Protein AF-0000000067484962 (afdb_homodimer)

Nearest PDB structures (foldseek):
  3ucd-assembly1_B  TM=9.978E-01  e=3.759E-76  Homo sapiens
  2akz-assembly1_A  TM=9.955E-01  e=6.431E-75  Homo sapiens
  3b97-assembly1_A  TM=9.975E-01  e=5.208E-70  Homo sapiens
  2xsx-assembly1_A  TM=9.873E-01  e=1.837E-68  Homo sapiens
  2xh4-assembly2_B  TM=9.851E-01  e=6.743E-55  Saccharomyces cerevisiae

Secondary structure (DSSP, 8-state):
-B--EEEEEEEE-TTS-EEEEEEEEETTEEEEEE--B-SS--TTSPPPP----TTTGGGT--HHHHHHIIIIIHHHHHHH--BTT-HHHHHHHHHHHH--TT-TTT-HHHHHHHHHHHHHHHHHHTT--HHHHHHHHHT--S--PPEE-EEEEE-GGGSSSS-SS-EEEEE-TT-SSHHHHHHHHHHHHHHHHHHHHHHH-GGGG-B-TTS-B------HHHHHHHHHHHHHHHT-TTT-EEEEE--GGGGEETTEE-TTTTSSP-GGG-B-HHHHHHHHHHHHHHS-EEEEE--S-TT-HHHHHHHHHH--SEEEESTTTTT-HHHHHHHHHHT--SEEEE-HHHH-SHHHHHHHHHHHHHTT-EEEEE--SB--S--HHHHHHHHHT-EEEE---S-SHHHHHHHHHHHHHHHHTTSSTTS--S--------SS----HHHHHHTS-TT--TTS-----------------------------------------------------------------------------------/-B--EEEEEEEE-TTS-EEEEEEEEETTEEEEEE--B-SS--TTSPPPP----TTTGGGT--HHHHHHIIIIIHHHHHHH--BTT-HHHHHHHHHHHH--TT-TTT-HHHHHHHHHHHHHHHHHHTT--HHHHHHHHHT--S--PPEEEEEEEE-GGGSSSS-SS-EEEEE-TT-SSHHHHHHHHHHHHHHHHHHHHHHH-GGGG-B-TTS-B------HHHHHHHHHHHHHHHT-TTT-EEEEE--GGGGEETTEE-TTTTSSP-GGG-B-HHHHHHHHHHHHHHS-EEEEE--S-TT-HHHHHHHHHH--SEEEESTTTTT-HHHHHHHHHHT--SEEEE-HHHH-SHHHHHHHHHHHHHTT-EEEEE--SB--S--HHHHHHHHHT-EEEE---S-SHHHHHHHHHHHHHHHHTTSSTTS--S--------SS----HHHHHHTS-TT--TTSTT---------------------------------------------------------------------------------

Foldseek 3Di:
DAWDFKAKDWDAFPVRFTAIKMWIDDPLGIFIFTFFDFPDDFPLFQFADWQQPCVPRRGRHRVQLRCCLHPPLTVQRRVVRDALLPLVVSLVSLCVVQVDQSSHRNGLRSSANVQLRSLCVSCSVVVHDSLQSLLVVLVHDAWDAAFEWAFAEADPPQDDAQFQFGTKTKTQQQALDLVRSQVLQQQLSVLLQVLLCVVQNNVQQDATLQRHTYGRDQDPVVVLVSSCVSCVVSPNNPGMAMETRGQQQRQDDPQWGDRRSVDPDDCVRTHHLVVLLVVVVVCVVPGRYAEYEPSDHLPPQVSLLVSLVVDLHFYEYCSNCLLPQVSLVVCLVSVSGQEYEQECSRNRHSSSSSVSLCSSVVSLGQYEYEHHSGAHLGQSVLSVCRSSNRNYYYQYGCDDRSRVSNSVVNVVVVVVCVVVPRDDDPPVDPVPCSSPDPPPPVVVVVVPPPDDDPDDDPDDPDDDDPCPDPPDDPPPPPDDDDDPPPDPDPDPDDDDDDDDDDDDDDDDDPDDDDDDDDDDDDDDDDDDDDDDPDPDDPD/DAWDFKAKDWDAFPVRFTAIKMWIDDPLGIFIFTFFDFPDDFPLFQFADWQQPCVPRRGRHRVQLRCCLHPPLTVQRRVVRDALLCLVVSLVSLCVVQVDQSSHRNGLRSSANVQLSSLCVSCSVVVHDSLQSLLVVLVHDAWDAAFEWAFAEADPPQDDAQFQFGTKTKTQQQALDLVRSQVLQQQLSVLLQVLLCVVQNNVQQDATLQRHTYGRDQDPVVVLVSSCVSCVVSPNNPGMAMETRGQQQRQDDPQWGDRRSVDPDDCVRTHHLVVLLVVVVVCVVPGRYAEYEPSDHLPPQVSLLVSLVVDLHFYEYCSVCLLPQVSLVVCLVSVSGQEYEQECSRNRHSSSSSVSLCSSVVSLGAYEYEHHSRAHLGQSVLSVCRSSNRNYYYQYGCDDRSRVSNSVVNVVVVVVCVVVVRDDDSPVPPVPCSSPDPPPPVVVVVVPPPDDDPPPDPDDDDDDDPCPDPPDPPPPPPDDPDDDDPCPPPVDDDPDDDPPDDDPDDDDDDDDDDDDDDDDDDDDPDPDDPDDDDPDDDD

Sequence (1078 aa):
MSIEKIWAREILDSRGNPTVEVDLCTAKGLFRAAVPSGASTGIYEALELRDGDKQRYLGKGVLKAVDHINTTIAPALISSGFSVVEQEKLDNLMLELDGTENKSKFGANAILGVSLAVCKAGAAERELPLYRHIAQLAGNSDLILPVPAFNVINGGSHAGNKLAMQEFMILPVGAESFRDAMRLGAEVYHTLKGVIKDKYGKDATNVGDEGGFAPNILENSEALELVKEAIDKAGYTEKIVIGMDVAASEFYRDGKYDLDFKSPADPSRYITGDQLGALYQDFVRDYPVVSIEDPFDQDDWAAWSKFTANVGIQIVGDDLTVTNPKRIERAVEEKACNCLLLKVNQIGSVTEAIQACKLAQENGWGVMVSHRSGETEDTFIADLVVGLCTGQIKTGAPCRSERLAKYNQLMRSCGEARECPCLGQDTGAELKKSWGMKLALQDIISAIPACCDPTIFLETWNPAPVLLEPLPVLLCDISLHTPRLTCCALACPAPAVSALPLSGFHTLHFSFLSILSSKTGCGTEDYKGVHGRTIRVCDMSIEKIWAREILDSRGNPTVEVDLCTAKGLFRAAVPSGASTGIYEALELRDGDKQRYLGKGVLKAVDHINTTIAPALISSGFSVVEQEKLDNLMLELDGTENKSKFGANAILGVSLAVCKAGAAERELPLYRHIAQLAGNSDLILPVPAFNVINGGSHAGNKLAMQEFMILPVGAESFRDAMRLGAEVYHTLKGVIKDKYGKDATNVGDEGGFAPNILENSEALELVKEAIDKAGYTEKIVIGMDVAASEFYRDGKYDLDFKSPADPSRYITGDQLGALYQDFVRDYPVVSIEDPFDQDDWAAWSKFTANVGIQIVGDDLTVTNPKRIERAVEEKACNCLLLKVNQIGSVTEAIQACKLAQENGWGVMVSHRSGETEDTFIADLVVGLCTGQIKTGAPCRSERLAKYNQLMRSCGEARECPCLGQDTGAELKKSWGMKLALQDIISAIPACCDPTIFLETWNPAPVLLEPLPVLLCDISLHTPRLTCCALACPAPAVSALPLSGFHTLHFSFLSILSSKTGCGTEDYKGVHGRTIRVCD

InterPro domains:
  IPR000941 Enolase [MF_00318] (1-417)
  IPR000941 Enolase [PR00148] (35-49)
  IPR000941 Enolase [PR00148] (107-123)
  IPR000941 Enolase [PR00148] (164-177)
  IPR000941 Enolase [PR00148] (317-328)
  IPR000941 Enolase [PR00148] (340-354)
  IPR000941 Enolase [PR00148] (369-386)
  IPR000941 Enolase [PTHR11902] (1-413)
  IPR000941 Enolase [SFLDF00002] (3-412)
  IPR000941 Enolase [TIGR01060] (3-412)
  IPR000941 Enolase [cd03313] (5-412)
  IPR020809 Enolase, conserved site [PS00164] (340-353)
  IPR020810 Enolase, C-terminal TIM barrel domain [PF00113] (143-413)
  IPR020810 Enolase, C-terminal TIM barrel domain [SM01192] (142-420)
  IPR020811 Enolase, N-terminal [PF03952] (3-134)
  IPR020811 Enolase, N-terminal [SM01193] (3-134)
  IPR029017 Enolase-like, N-terminal [G3DSA:3.30.390.10] (1-126)
  IPR029017 Enolase-like, N-terminal [SSF54826] (3-138)
  IPR036849 Enolase-like, C-terminal domain superfamily [G3DSA:3.20.20.120] (128-427)
  IPR036849 Enolase-like, C-terminal domain superfamily [SSF51604] (143-412)

Solvent-accessible surface area (backbone atoms only — not comparable to full-atom values): 58498 Å² total; per-residue (Å²): 102,47,55,73,45,54,47,48,40,80,40,54,23,23,68,35,42,50,29,40,32,21,40,32,28,40,94,89,41,79,21,72,22,53,38,57,41,58,80,78,73,54,91,82,28,26,33,70,46,56,56,60,45,60,90,40,67,71,17,44,32,34,61,59,16,29,46,38,34,51,71,47,51,31,56,52,52,46,71,64,58,54,42,35,69,43,52,58,62,55,50,48,50,52,49,59,70,42,66,44,94,41,26,65,70,44,9,14,45,34,48,26,13,50,35,49,12,34,48,48,41,18,8,56,72,67,71,38,59,53,27,56,40,42,6,56,76,64,72,46,83,80,67,44,77,45,45,54,34,26,25,51,33,31,5,27,95,47,26,36,31,48,24,41,52,26,34,37,25,44,30,42,75,58,44,89,43,63,65,46,28,50,48,54,51,32,40,27,52,54,39,30,47,52,54,43,29,76,73,67,31,50,53,29,61,28,23,29,65,46,36,6,29,32,49,83,42,58,56,66,66,55,55,52,49,50,52,52,49,14,32,49,75,60,69,36,62,90,28,43,40,31,33,35,36,29,51,28,53,79,29,52,48,93,87,25,32,29,62,56,60,86,44,79,89,57,77,88,64,46,38,46,60,66,57,51,46,51,52,51,52,48,46,41,71,78,39,66,45,49,34,42,23,23,79,46,38,56,80,42,57,68,52,33,20,54,47,45,70,72,47,82,56,48,30,29,28,33,63,50,25,30,40,31,60,70,38,43,53,48,32,59,73,58,44,31,45,49,23,39,36,40,36,54,64,28,54,16,30,60,59,54,42,52,49,34,50,48,56,39,46,75,68,71,24,44,38,30,36,40,64,47,55,22,21,30,61,58,41,64,62,40,31,44,30,30,12,65,46,39,48,25,33,37,47,29,13,60,18,36,13,38,24,27,39,24,53,42,49,46,50,52,52,53,58,60,31,63,76,36,76,67,60,73,65,83,64,78,61,66,82,60,55,63,54,77,49,78,71,62,57,69,58,56,60,60,64,50,70,85,65,81,70,85,68,66,90,70,71,73,87,67,82,80,77,77,79,71,76,78,79,83,78,86,77,82,80,87,88,86,82,90,74,89,71,86,75,84,83,74,86,79,73,93,83,78,91,82,88,82,91,82,81,92,82,89,82,87,79,81,84,78,84,91,85,84,91,80,93,85,89,75,89,87,87,90,76,85,85,76,84,74,92,75,82,87,66,90,123,103,47,57,73,46,54,47,48,41,80,39,53,24,23,67,35,42,50,30,41,32,22,41,31,28,39,96,88,42,78,20,72,22,52,38,57,40,57,81,77,73,53,91,81,28,26,31,71,46,57,56,60,45,62,89,40,66,73,17,43,32,34,62,60,18,30,46,37,34,52,69,47,50,31,56,53,54,43,71,65,59,52,42,35,70,42,53,58,62,57,48,47,52,54,48,59,70,42,66,44,93,41,27,65,70,43,9,14,46,34,48,26,13,51,35,50,11,36,49,47,41,17,8,56,70,68,72,39,59,53,28,57,40,42,7,54,75,64,72,46,85,81,63,43,79,47,45,54,36,26,24,51,33,31,6,27,95,47,26,37,33,49,23,42,51,26,32,39,25,44,28,42,75,57,43,89,40,62,64,46,26,51,49,54,51,31,40,28,52,55,39,31,47,51,54,44,28,75,73,66,32,49,52,28,60,28,24,29,63,45,36,6,29,31,49,82,42,55,58,67,67,55,55,51,50,50,52,50,50,16,32,49,75,59,70,36,63,89,29,43,40,32,34,36,36,30,51,28,51,79,28,51,49,93,87,23,33,29,62,56,59,88,45,79,90,58,77,88,65,47,36,44,58,67,56,51,47,52,51,51,51,49,46,42,72,78,38,66,46,50,34,43,23,22,79,48,38,55,79,41,58,68,53,32,21,54,46,45,73,73,46,83,56,46,30,30,28,34,63,51,25,32,40,32,59,70,39,44,52,47,32,58,74,59,43,31,44,50,23,39,36,39,33,53,64,28,55,18,29,60,60,55,41,49,50,35,52,48,56,38,46,76,68,73,25,44,39,30,37,39,65,46,56,22,20,32,60,58,40,63,64,41,32,46,31,30,12,65,48,39,48,25,32,38,48,29,12,60,18,37,14,37,23,27,38,25,54,41,49,45,51,51,51,52,58,60,30,61,75,36,76,68,49,77,60,84,60,78,64,62,80,66,58,62,54,78,49,77,71,64,57,70,56,56,61,61,64,51,69,86,64,82,68,84,68,64,87,69,67,70,91,68,83,84,76,80,75,73,72,77,76,78,78,78,73,76,76,81,76,88,68,91,80,80,79,83,79,76,80,71,84,70,79,82,85,74,79,70,83,70,73,82,83,72,77,79,91,79,89,85,91,81,86,84,86,87,92,76,91,77,88,77,84,84,80,84,78,68,88,72,79,74,94,77,81,85,76,86,126

Structure (mmCIF, N/CA/C/O backbone):
data_AF-0000000067484962-model_v1
#
loop_
_entity.id
_entity.type
_entity.pdbx_description
1 polymer 'phosphopyruvate hydratase'
#
loop_
_atom_site.group_PDB
_atom_site.id
_atom_site.type_symbol
_atom_site.label_atom_id
_atom_site.label_alt_id
_atom_site.label_comp_id
_atom_site.label_asym_id
_atom_site.label_entity_id
_atom_site.label_seq_id
_atom_site.pdbx_PDB_ins_code
_atom_site.Cartn_x
_atom_site.Cartn_y
_atom_site.Cartn_z
_atom_site.occupancy
_atom_site.B_iso_or_equiv
_atom_site.auth_seq_id
_atom_site.auth_comp_id
_atom_site.auth_asym_id
_atom_site.auth_atom_id
_atom_site.pdbx_PDB_model_num
ATOM 1 N N . MET A 1 1 ? -29.344 -12.719 -10.727 1 68.94 1 MET A N 1
ATOM 2 C CA . MET A 1 1 ? -29.781 -11.555 -11.484 1 68.94 1 MET A CA 1
ATOM 3 C C . MET A 1 1 ? -28.766 -11.195 -12.562 1 68.94 1 MET A C 1
ATOM 5 O O . MET A 1 1 ? -27.578 -11.523 -12.438 1 68.94 1 MET A O 1
ATOM 9 N N . SER A 1 2 ? -29.328 -10.562 -13.57 1 84.5 2 SER A N 1
ATOM 10 C CA . SER A 1 2 ? -28.562 -10.242 -14.773 1 84.5 2 SER A CA 1
ATOM 11 C C . SER A 1 2 ? -27.688 -9.008 -14.562 1 84.5 2 SER A C 1
ATOM 13 O O . SER A 1 2 ? -27.922 -8.227 -13.641 1 84.5 2 SER A O 1
ATOM 15 N N . ILE A 1 3 ? -26.578 -8.938 -15.219 1 96.88 3 ILE A N 1
ATOM 16 C CA . ILE A 1 3 ? -25.672 -7.801 -15.312 1 96.88 3 ILE A CA 1
ATOM 17 C C . ILE A 1 3 ? -26.406 -6.594 -15.883 1 96.88 3 ILE A C 1
ATOM 19 O O . ILE A 1 3 ? -27.078 -6.699 -16.906 1 96.88 3 ILE A O 1
ATOM 23 N N . GLU A 1 4 ? -26.344 -5.508 -15.172 1 96.56 4 GLU A N 1
ATOM 24 C CA . GLU A 1 4 ? -27 -4.285 -15.641 1 96.56 4 GLU A CA 1
ATOM 25 C C . GLU A 1 4 ? -26 -3.383 -16.375 1 96.56 4 GLU A C 1
ATOM 27 O O . GLU A 1 4 ? -26.359 -2.729 -17.359 1 96.56 4 GLU A O 1
ATOM 32 N N . LYS A 1 5 ? -24.828 -3.336 -15.859 1 96.94 5 LYS A N 1
ATOM 33 C CA . LYS A 1 5 ? -23.812 -2.455 -16.422 1 96.94 5 LYS A CA 1
ATOM 34 C C . LYS A 1 5 ? -22.406 -2.953 -16.094 1 96.94 5 LYS A C 1
ATOM 36 O O . LYS A 1 5 ? -22.172 -3.51 -15.016 1 96.94 5 LYS A O 1
ATOM 41 N N . ILE A 1 6 ? -21.516 -2.854 -17.031 1 98.38 6 ILE A N 1
ATOM 42 C CA . ILE A 1 6 ? -20.094 -3.055 -16.828 1 98.38 6 ILE A CA 1
ATOM 43 C C . ILE A 1 6 ? -19.328 -1.845 -17.359 1 98.38 6 ILE A C 1
ATOM 45 O O . ILE A 1 6 ? -19.562 -1.392 -18.484 1 98.38 6 ILE A O 1
ATOM 49 N N . TRP A 1 7 ? -18.453 -1.33 -16.516 1 97.56 7 TRP A N 1
ATOM 50 C CA . TRP A 1 7 ? -17.641 -0.19 -16.922 1 97.56 7 TRP A CA 1
ATOM 51 C C . TRP A 1 7 ? -16.203 -0.327 -16.422 1 97.56 7 TRP A C 1
ATOM 53 O O . TRP A 1 7 ? -15.984 -0.626 -15.242 1 97.56 7 TRP A O 1
ATOM 63 N N . ALA A 1 8 ? -15.273 -0.148 -17.328 1 98.31 8 ALA A N 1
ATOM 64 C CA . ALA A 1 8 ? -13.859 -0.252 -16.969 1 98.31 8 ALA A CA 1
ATOM 65 C C . ALA A 1 8 ? -13.18 1.109 -17.031 1 98.31 8 ALA A C 1
ATOM 67 O O . ALA A 1 8 ? -13.617 2 -17.766 1 98.31 8 ALA A O 1
ATOM 68 N N . ARG A 1 9 ? -12.125 1.276 -16.25 1 97.56 9 ARG A N 1
ATOM 69 C CA . ARG A 1 9 ? -11.289 2.473 -16.266 1 97.56 9 ARG A CA 1
ATOM 70 C C . ARG A 1 9 ? -9.836 2.125 -15.984 1 97.56 9 ARG A C 1
ATOM 72 O O . ARG A 1 9 ? -9.523 0.998 -15.594 1 97.56 9 ARG A O 1
ATOM 79 N N . GLU A 1 10 ? -9.016 3.111 -16.344 1 97.88 10 GLU A N 1
ATOM 80 C CA . GLU A 1 10 ? -7.586 3.029 -16.047 1 97.88 10 GLU A CA 1
ATOM 81 C C . GLU A 1 10 ? -7.277 3.623 -14.672 1 97.88 10 GLU A C 1
ATOM 83 O O . GLU A 1 10 ? -7.68 4.75 -14.367 1 97.88 10 GLU A O 1
ATOM 88 N N . ILE A 1 11 ? -6.66 2.846 -13.766 1 98.12 11 ILE A N 1
ATOM 89 C CA . ILE A 1 11 ? -6.145 3.307 -12.484 1 98.12 11 ILE A CA 1
ATOM 90 C C . ILE A 1 11 ? -4.652 3.008 -12.383 1 98.12 11 ILE A C 1
ATOM 92 O O . ILE A 1 11 ? -4.035 2.574 -13.359 1 98.12 11 ILE A O 1
ATOM 96 N N . LEU A 1 12 ? -4.051 3.283 -11.266 1 98.56 12 LEU A N 1
ATOM 97 C CA . LEU A 1 12 ? -2.635 2.988 -11.078 1 98.56 12 LEU A CA 1
ATOM 98 C C . LEU A 1 12 ? -2.439 1.906 -10.023 1 98.56 12 LEU A C 1
ATOM 100 O O . LEU A 1 12 ? -3.135 1.896 -9 1 98.56 12 LEU A O 1
ATOM 104 N N . ASP A 1 13 ? -1.52 1.019 -10.273 1 98.12 13 ASP A N 1
ATOM 105 C CA . ASP A 1 13 ? -1.192 -0.047 -9.336 1 98.12 13 ASP A CA 1
ATOM 106 C C . ASP A 1 13 ? -0.143 0.415 -8.328 1 98.12 13 ASP A C 1
ATOM 108 O O . ASP A 1 13 ? 0.216 1.593 -8.289 1 98.12 13 ASP A O 1
ATOM 112 N N . SER A 1 14 ? 0.341 -0.477 -7.492 1 97.75 14 SER A N 1
ATOM 113 C CA . SER A 1 14 ? 1.191 -0.141 -6.355 1 97.75 14 SER A CA 1
ATOM 114 C C . SER A 1 14 ? 2.566 0.332 -6.812 1 97.75 14 SER A C 1
ATOM 116 O O . SER A 1 14 ? 3.348 0.857 -6.016 1 97.75 14 SER A O 1
ATOM 118 N N . ARG A 1 15 ? 2.881 0.196 -8.078 1 96.44 15 ARG A N 1
ATOM 119 C CA . ARG A 1 15 ? 4.16 0.653 -8.609 1 96.44 15 ARG A CA 1
ATOM 120 C C . ARG A 1 15 ? 3.994 1.958 -9.383 1 96.44 15 ARG A C 1
ATOM 122 O O . ARG A 1 15 ? 4.941 2.439 -10.008 1 96.44 15 ARG A O 1
ATOM 129 N N . GLY A 1 16 ? 2.775 2.439 -9.391 1 97.44 16 GLY A N 1
ATOM 130 C CA . GLY A 1 16 ? 2.516 3.678 -10.109 1 97.44 16 GLY A CA 1
ATOM 131 C C . GLY A 1 16 ? 2.316 3.471 -11.602 1 97.44 16 GLY A C 1
ATOM 132 O O . GLY A 1 16 ? 2.438 4.414 -12.383 1 97.44 16 GLY A O 1
ATOM 133 N N . ASN A 1 17 ? 2.059 2.236 -12.031 1 98.12 17 ASN A N 1
ATOM 134 C CA . ASN A 1 17 ? 1.768 1.92 -13.422 1 98.12 17 ASN A CA 1
ATOM 135 C C . ASN A 1 17 ? 0.271 1.732 -13.656 1 98.12 17 ASN A C 1
ATOM 137 O O . ASN A 1 17 ? -0.443 1.247 -12.773 1 98.12 17 ASN A O 1
ATOM 141 N N . PRO A 1 18 ? -0.149 2.057 -14.852 1 98.25 18 PRO A N 1
ATOM 142 C CA . PRO A 1 18 ? -1.567 1.868 -15.164 1 98.25 18 PRO A CA 1
ATOM 143 C C . PRO A 1 18 ? -1.996 0.404 -15.102 1 98.25 18 PRO A C 1
ATOM 145 O O . PRO A 1 18 ? -1.226 -0.486 -15.469 1 98.25 18 PRO A O 1
ATOM 148 N N . THR A 1 19 ? -3.143 0.191 -14.633 1 98.5 19 THR A N 1
ATOM 149 C CA . THR A 1 19 ? -3.801 -1.11 -14.68 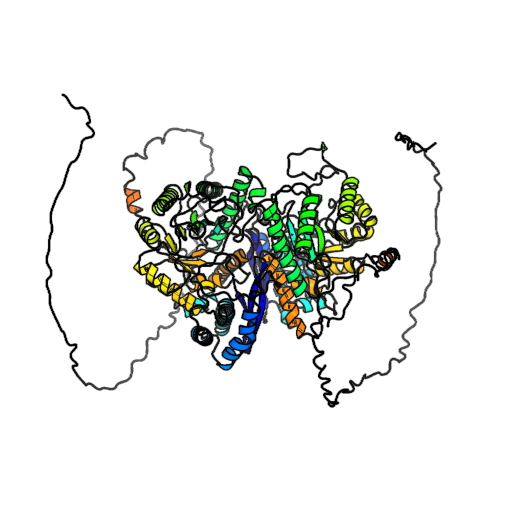1 98.5 19 THR A CA 1
ATOM 150 C C . THR A 1 19 ? -5.309 -0.949 -14.844 1 98.5 19 THR A C 1
ATOM 152 O O . THR A 1 19 ? -5.812 0.173 -14.93 1 98.5 19 THR A O 1
ATOM 155 N N . VAL A 1 20 ? -6.047 -2.053 -14.938 1 98.69 20 VAL A N 1
ATOM 156 C CA . VAL A 1 20 ? -7.465 -2.049 -15.289 1 98.69 20 VAL A CA 1
ATOM 157 C C . VAL A 1 20 ? -8.312 -2.203 -14.031 1 98.69 20 VAL A C 1
ATOM 159 O O . VAL A 1 20 ? -8.016 -3.039 -13.172 1 98.69 20 VAL A O 1
ATOM 162 N N . GLU A 1 21 ? -9.281 -1.369 -13.859 1 98.56 21 GLU A N 1
ATOM 163 C CA . GLU A 1 21 ? -10.328 -1.53 -12.852 1 98.56 21 GLU A CA 1
ATOM 164 C C . GLU A 1 21 ? -11.703 -1.678 -13.508 1 98.56 21 GLU A C 1
ATOM 166 O O . GLU A 1 21 ? -12.008 -0.993 -14.484 1 98.56 21 GLU A O 1
ATOM 171 N N . VAL A 1 22 ? -12.57 -2.564 -13.016 1 98.75 22 VAL A N 1
ATOM 172 C CA . VAL A 1 22 ? -13.883 -2.848 -13.586 1 98.75 22 VAL A CA 1
ATOM 173 C C . VAL A 1 22 ? -14.961 -2.695 -12.516 1 98.75 22 VAL A C 1
ATOM 175 O O . VAL A 1 22 ? -14.812 -3.213 -11.406 1 98.75 22 VAL A O 1
ATOM 178 N N . ASP A 1 23 ? -15.984 -1.978 -12.812 1 97.88 23 ASP A N 1
ATOM 179 C CA . ASP A 1 23 ? -17.219 -1.937 -12.039 1 97.88 23 ASP A CA 1
ATOM 180 C C . ASP A 1 23 ? -18.328 -2.738 -12.727 1 97.88 23 ASP A C 1
ATOM 182 O O . ASP A 1 23 ? -18.641 -2.49 -13.891 1 97.88 23 ASP A O 1
ATOM 186 N N . LEU A 1 24 ? -18.828 -3.688 -12.07 1 98.5 24 LEU A N 1
ATOM 187 C CA . LEU A 1 24 ? -19.984 -4.457 -12.539 1 98.5 24 LEU A CA 1
ATOM 188 C C . LEU A 1 24 ? -21.188 -4.223 -11.641 1 98.5 24 LEU A C 1
ATOM 190 O O . LEU A 1 24 ? -21.109 -4.363 -10.422 1 98.5 24 LEU A O 1
ATOM 194 N N . CYS A 1 25 ? -22.297 -3.84 -12.25 1 97.38 25 CYS A N 1
ATOM 195 C CA . CYS A 1 25 ? -23.484 -3.504 -11.484 1 97.38 25 CYS A CA 1
ATOM 196 C C . CYS A 1 25 ? -24.594 -4.523 -11.727 1 97.38 25 CYS A C 1
ATOM 198 O O . CYS A 1 25 ? -24.797 -4.973 -12.859 1 97.38 25 CYS A O 1
ATOM 200 N N . THR A 1 26 ? -25.219 -4.883 -10.695 1 96.69 26 THR A N 1
ATOM 201 C CA . THR A 1 26 ? -26.453 -5.66 -10.695 1 96.69 26 THR A CA 1
ATOM 202 C C . THR A 1 26 ? -27.5 -5.012 -9.789 1 96.69 26 THR A C 1
ATOM 204 O O . THR A 1 26 ? -27.281 -3.924 -9.258 1 96.69 26 THR A O 1
ATOM 207 N N . ALA A 1 27 ? -28.625 -5.684 -9.633 1 94 27 ALA A N 1
ATOM 208 C CA . ALA A 1 27 ? -29.656 -5.188 -8.727 1 94 27 ALA A CA 1
ATOM 209 C C . ALA A 1 27 ? -29.172 -5.203 -7.277 1 94 27 ALA A C 1
ATOM 211 O O . ALA A 1 27 ? -29.719 -4.488 -6.426 1 94 27 ALA A O 1
ATOM 212 N N . LYS A 1 28 ? -28.078 -5.961 -7.055 1 93.44 28 LYS A N 1
ATOM 213 C CA . LYS A 1 28 ? -27.578 -6.121 -5.691 1 93.44 28 LYS A CA 1
ATOM 214 C C . LYS A 1 28 ? -26.5 -5.082 -5.375 1 93.44 28 LYS A C 1
ATOM 216 O O . LYS A 1 28 ? -26.078 -4.957 -4.227 1 93.44 28 LYS A O 1
ATOM 221 N N . GLY A 1 29 ? -26.109 -4.363 -6.371 1 92.75 29 GLY A N 1
ATOM 222 C CA . GLY A 1 29 ? -25.141 -3.316 -6.09 1 92.75 29 GLY A CA 1
ATOM 223 C C . GLY A 1 29 ? -24 -3.275 -7.094 1 92.75 29 GLY A C 1
ATOM 224 O O . GLY A 1 29 ? -24.141 -3.766 -8.219 1 92.75 29 GLY A O 1
ATOM 225 N N . LEU A 1 30 ? -22.984 -2.545 -6.762 1 95.44 30 LEU A N 1
ATOM 226 C CA . LEU A 1 30 ? -21.781 -2.375 -7.57 1 95.44 30 LEU A CA 1
ATOM 227 C C . LEU A 1 30 ? -20.641 -3.262 -7.059 1 95.44 30 LEU A C 1
ATOM 229 O O . LEU A 1 30 ? -20.375 -3.303 -5.855 1 95.44 30 LEU A O 1
ATOM 233 N N . PHE A 1 31 ? -20.062 -4.02 -7.934 1 97.62 31 PHE A N 1
ATOM 234 C CA . PHE A 1 31 ? -18.953 -4.922 -7.625 1 97.62 31 PHE A CA 1
ATOM 235 C C . PHE A 1 31 ? -17.703 -4.531 -8.398 1 97.62 31 PHE A C 1
ATOM 237 O O . PHE A 1 31 ? -17.688 -4.598 -9.625 1 97.62 31 PHE A O 1
ATOM 244 N N . ARG A 1 32 ? -16.688 -4.188 -7.672 1 98 32 ARG A N 1
ATOM 245 C CA . ARG A 1 32 ? -15.492 -3.596 -8.266 1 98 32 ARG A CA 1
ATOM 246 C C . ARG A 1 32 ? -14.305 -4.559 -8.195 1 98 32 ARG A C 1
ATOM 248 O O . ARG A 1 32 ? -14.125 -5.25 -7.188 1 98 32 ARG A O 1
ATOM 255 N N . ALA A 1 33 ? -13.547 -4.656 -9.273 1 98.69 33 ALA A N 1
ATOM 256 C CA . ALA A 1 33 ? -12.312 -5.438 -9.312 1 98.69 33 ALA A CA 1
ATOM 257 C C . ALA A 1 33 ? -11.172 -4.629 -9.922 1 98.69 33 ALA A C 1
ATOM 259 O O . ALA A 1 33 ? -11.375 -3.887 -10.891 1 98.69 33 ALA A O 1
ATOM 260 N N . ALA A 1 34 ? -9.977 -4.719 -9.312 1 98.69 34 ALA A N 1
ATOM 261 C CA . ALA A 1 34 ? -8.75 -4.129 -9.836 1 98.69 34 ALA A CA 1
ATOM 262 C C . ALA A 1 34 ? -7.707 -5.203 -10.133 1 98.69 34 ALA A C 1
ATOM 264 O O . ALA A 1 34 ? -7.453 -6.078 -9.305 1 98.69 34 ALA A O 1
ATOM 265 N N . VAL A 1 35 ? -7.121 -5.109 -11.266 1 98.56 35 VAL A N 1
ATOM 266 C CA . VAL A 1 35 ? -6.289 -6.191 -11.781 1 98.56 35 VAL A CA 1
ATOM 267 C C . VAL A 1 35 ? -4.84 -5.977 -11.359 1 98.56 35 VAL A C 1
ATOM 269 O O . VAL A 1 35 ? -4.309 -4.867 -11.477 1 98.56 35 VAL A O 1
ATOM 272 N N . PRO A 1 36 ? -4.145 -7.004 -10.789 1 97.5 36 PRO A N 1
ATOM 273 C CA . PRO A 1 36 ? -2.713 -6.891 -10.5 1 97.5 36 PRO A CA 1
ATOM 274 C C . PRO A 1 36 ? -1.845 -6.98 -11.75 1 97.5 36 PRO A C 1
ATOM 276 O O . PRO A 1 36 ? -2.332 -7.363 -12.82 1 97.5 36 PRO A O 1
ATOM 279 N N . SER A 1 37 ? -0.625 -6.551 -11.625 1 93.19 37 SER A N 1
ATOM 280 C CA . SER A 1 37 ? 0.347 -6.609 -12.711 1 93.19 37 SER A CA 1
ATOM 281 C C . SER A 1 37 ? 1.715 -7.059 -12.211 1 93.19 37 SER A C 1
ATOM 283 O O . SER A 1 37 ? 2.156 -6.633 -11.141 1 93.19 37 SER A O 1
ATOM 285 N N . GLY A 1 38 ? 2.395 -7.855 -12.938 1 87.06 38 GLY A N 1
ATOM 286 C CA . GLY A 1 38 ? 3.705 -8.352 -12.555 1 87.06 38 GLY A CA 1
ATOM 287 C C . GLY A 1 38 ? 4.848 -7.57 -13.172 1 87.06 38 GLY A C 1
ATOM 288 O O . GLY A 1 38 ? 4.789 -7.195 -14.344 1 87.06 38 GLY A O 1
ATOM 289 N N . ALA A 1 39 ? 5.844 -7.344 -12.398 1 77.56 39 ALA A N 1
ATOM 290 C CA . ALA A 1 39 ? 7.086 -6.797 -12.938 1 77.56 39 ALA A CA 1
ATOM 291 C C . ALA A 1 39 ? 7.859 -7.863 -13.711 1 77.56 39 ALA A C 1
ATOM 293 O O . ALA A 1 39 ? 8.289 -7.625 -14.852 1 77.56 39 ALA A O 1
ATOM 294 N N . SER A 1 40 ? 7.945 -8.992 -13.055 1 73.38 40 SER A N 1
ATOM 295 C CA . SER A 1 40 ? 8.508 -10.172 -13.703 1 73.38 40 SER A CA 1
ATOM 296 C C . SER A 1 40 ? 7.414 -11.062 -14.289 1 73.38 40 SER A C 1
ATOM 298 O O . SER A 1 40 ? 6.469 -11.43 -13.594 1 73.38 40 SER A O 1
ATOM 300 N N . THR A 1 41 ? 7.527 -11.227 -15.617 1 78.06 41 THR A N 1
ATOM 301 C CA . THR A 1 41 ? 6.523 -12.062 -16.266 1 78.06 41 THR A CA 1
ATOM 302 C C . THR A 1 41 ? 7.184 -13.188 -17.062 1 78.06 41 THR A C 1
ATOM 304 O O . THR A 1 41 ? 8.227 -12.984 -17.672 1 78.06 41 THR A O 1
ATOM 307 N N . GLY A 1 42 ? 6.586 -14.32 -16.891 1 80.12 42 GLY A N 1
ATOM 308 C CA . GLY A 1 42 ? 7.016 -15.422 -17.734 1 80.12 42 GLY A CA 1
ATOM 309 C C . GLY A 1 42 ? 6.516 -15.312 -19.156 1 80.12 42 GLY A C 1
ATOM 310 O O . GLY A 1 42 ? 5.422 -14.805 -19.406 1 80.12 42 GLY A O 1
ATOM 311 N N . ILE A 1 43 ? 7.172 -15.93 -20.062 1 83.31 43 ILE A N 1
ATOM 312 C CA . ILE A 1 43 ? 6.879 -15.773 -21.484 1 83.31 43 ILE A CA 1
ATOM 313 C C . ILE A 1 43 ? 5.66 -16.609 -21.844 1 83.31 43 ILE A C 1
ATOM 315 O O . ILE A 1 43 ? 5.074 -16.438 -22.922 1 83.31 43 ILE A O 1
ATOM 319 N N . TYR A 1 44 ? 5.281 -17.547 -20.984 1 90.44 44 TYR A N 1
ATOM 320 C CA . TYR A 1 44 ? 4.164 -18.422 -21.312 1 90.44 44 TYR A CA 1
ATOM 321 C C . TYR A 1 44 ? 2.893 -17.969 -20.609 1 90.44 44 TYR A C 1
ATOM 323 O O . TYR A 1 44 ? 1.862 -18.656 -20.672 1 90.44 44 TYR A O 1
ATOM 331 N N . GLU A 1 45 ? 2.922 -16.812 -19.953 1 93.69 45 GLU A N 1
ATOM 332 C CA . GLU A 1 45 ? 1.754 -16.266 -19.25 1 93.69 45 GLU A CA 1
ATOM 333 C C . GLU A 1 45 ? 0.734 -15.711 -20.25 1 93.69 45 GLU A C 1
ATOM 335 O O . GLU A 1 45 ? 1.062 -15.453 -21.406 1 93.69 45 GLU A O 1
ATOM 340 N N . ALA A 1 46 ? -0.532 -15.609 -19.75 1 96.56 46 ALA A N 1
ATOM 341 C CA . ALA A 1 46 ? -1.504 -14.805 -20.484 1 96.56 46 ALA A CA 1
ATOM 342 C C . ALA A 1 46 ? -1.001 -13.375 -20.672 1 96.56 46 ALA A C 1
ATOM 344 O O . ALA A 1 46 ? -0.242 -12.867 -19.844 1 96.56 46 ALA A O 1
ATOM 345 N N . LEU A 1 47 ? -1.418 -12.758 -21.734 1 96.81 47 LEU A N 1
ATOM 346 C CA . LEU A 1 47 ? -0.807 -11.492 -22.125 1 96.81 47 LEU A CA 1
ATOM 347 C C . LEU A 1 47 ? -1.519 -10.32 -21.453 1 96.81 47 LEU A C 1
ATOM 349 O O . LEU A 1 47 ? -2.732 -10.156 -21.609 1 96.81 47 LEU A O 1
ATOM 353 N N . GLU A 1 48 ? -0.796 -9.562 -20.719 1 97 48 GLU A N 1
ATOM 354 C CA . GLU A 1 48 ? -1.268 -8.25 -20.281 1 97 48 GLU A CA 1
ATOM 355 C C . GLU A 1 48 ? -1.174 -7.223 -21.391 1 97 48 GLU A C 1
ATOM 357 O O . GLU A 1 48 ? -0.076 -6.863 -21.828 1 97 48 GLU A O 1
ATOM 362 N N . LEU A 1 49 ? -2.301 -6.668 -21.828 1 98 49 LEU A N 1
ATOM 363 C CA . LEU A 1 49 ? -2.307 -5.773 -22.969 1 98 49 LEU A CA 1
ATOM 364 C C . LEU A 1 49 ? -1.978 -4.344 -22.547 1 98 49 LEU A C 1
ATOM 366 O O . LEU A 1 49 ? -2.689 -3.754 -21.734 1 98 49 LEU A O 1
ATOM 370 N N . ARG A 1 50 ? -0.877 -3.789 -23.031 1 97.94 50 ARG A N 1
ATOM 371 C CA . ARG A 1 50 ? -0.428 -2.408 -22.875 1 97.94 50 ARG A CA 1
ATOM 372 C C . ARG A 1 50 ? -0.642 -1.614 -24.156 1 97.94 50 ARG A C 1
ATOM 374 O O . ARG A 1 50 ? -0.646 -2.182 -25.25 1 97.94 50 ARG A O 1
ATOM 381 N N . ASP A 1 51 ? -0.756 -0.307 -24.016 1 98.19 51 ASP A N 1
ATOM 382 C CA . ASP A 1 51 ? -0.991 0.552 -25.172 1 98.19 51 ASP A CA 1
ATOM 383 C C . ASP A 1 51 ? 0.269 0.682 -26.031 1 98.19 51 ASP A C 1
ATOM 385 O O . ASP A 1 51 ? 0.185 0.832 -27.25 1 98.19 51 ASP A O 1
ATOM 389 N N . GLY A 1 52 ? 1.366 0.761 -25.375 1 97.25 52 GLY A N 1
ATOM 390 C CA . GLY A 1 52 ? 2.629 0.918 -26.078 1 97.25 52 GLY A CA 1
ATOM 391 C C . GLY A 1 52 ? 2.912 2.352 -26.484 1 97.25 52 GLY A C 1
ATOM 392 O O . GLY A 1 52 ? 3.92 2.631 -27.141 1 97.25 52 GLY A O 1
ATOM 393 N N . ASP A 1 53 ? 2.016 3.311 -26.172 1 97.12 53 ASP A N 1
ATOM 394 C CA . ASP A 1 53 ? 2.217 4.73 -26.453 1 97.12 53 ASP A CA 1
ATOM 395 C C . ASP A 1 53 ? 3.229 5.34 -25.484 1 97.12 53 ASP A C 1
ATOM 397 O O . ASP A 1 53 ? 2.902 5.617 -24.328 1 97.12 53 ASP A O 1
ATOM 401 N N . LYS A 1 54 ? 4.379 5.676 -25.938 1 95.81 54 LYS A N 1
ATOM 402 C CA . LYS A 1 54 ? 5.48 6.141 -25.109 1 95.81 54 LYS A CA 1
ATOM 403 C C . LYS A 1 54 ? 5.18 7.516 -24.516 1 95.81 54 LYS A C 1
ATOM 405 O O . LYS A 1 54 ? 5.824 7.941 -23.562 1 95.81 54 LYS A O 1
ATOM 410 N N . GLN A 1 55 ? 4.207 8.18 -25.062 1 94.69 55 GLN A N 1
ATOM 411 C CA . GLN A 1 55 ? 3.873 9.523 -24.594 1 94.69 55 GLN A CA 1
ATOM 412 C C . GLN A 1 55 ? 2.969 9.469 -23.359 1 94.69 55 GLN A C 1
ATOM 414 O O . GLN A 1 55 ? 2.729 10.492 -22.719 1 94.69 55 GLN A O 1
ATOM 419 N N . ARG A 1 56 ? 2.506 8.281 -23.094 1 96.62 56 ARG A N 1
ATOM 420 C CA . ARG A 1 56 ? 1.673 8.109 -21.906 1 96.62 56 ARG A CA 1
ATOM 421 C C . ARG A 1 56 ? 2.221 7 -21.016 1 96.62 56 ARG A C 1
ATOM 423 O O . ARG A 1 56 ? 2.328 5.848 -21.438 1 96.62 56 ARG A O 1
ATOM 430 N N . TYR A 1 57 ? 2.559 7.383 -19.781 1 97.62 57 TYR A N 1
ATOM 431 C CA . TYR A 1 57 ? 3.049 6.453 -18.766 1 97.62 57 TYR A CA 1
ATOM 432 C C . TYR A 1 57 ? 4.191 5.605 -19.312 1 97.62 57 TYR A C 1
ATOM 434 O O . TYR A 1 57 ? 4.254 4.398 -19.062 1 97.62 57 TYR A O 1
ATOM 442 N N . LEU A 1 58 ? 4.953 6.195 -20.219 1 96.25 58 LEU A N 1
ATOM 443 C CA . LEU A 1 58 ? 6.133 5.559 -20.781 1 96.25 58 LEU A CA 1
ATOM 444 C C . LEU A 1 58 ? 5.762 4.281 -21.516 1 96.25 58 LEU A C 1
ATOM 446 O O . LEU A 1 58 ? 6.508 3.299 -21.5 1 96.25 58 LEU A O 1
ATOM 450 N N . GLY A 1 59 ? 4.582 4.16 -22.062 1 97.25 59 GLY A N 1
ATOM 451 C CA . GLY A 1 59 ? 4.152 3.043 -22.891 1 97.25 59 GLY A CA 1
ATOM 452 C C . GLY A 1 59 ? 3.311 2.031 -22.141 1 97.25 59 GLY A C 1
ATOM 453 O O . GLY A 1 59 ? 2.809 1.071 -22.719 1 97.25 59 GLY A O 1
ATOM 454 N N . LYS A 1 60 ? 3.039 2.27 -20.844 1 97.62 60 LYS A N 1
ATOM 455 C CA . LYS A 1 60 ? 2.438 1.233 -20.016 1 97.62 60 LYS A CA 1
ATOM 456 C C . LYS A 1 60 ? 0.936 1.458 -19.859 1 97.62 60 LYS A C 1
ATOM 458 O O . LYS A 1 60 ? 0.287 0.799 -19.047 1 97.62 60 LYS A O 1
ATOM 463 N N . GLY A 1 61 ? 0.392 2.449 -20.625 1 98.06 61 GLY A N 1
ATOM 464 C CA . GLY A 1 61 ? -1.046 2.664 -20.594 1 98.06 61 GLY A CA 1
ATOM 465 C C . GLY A 1 61 ? -1.844 1.412 -20.906 1 98.06 61 GLY A C 1
ATOM 466 O O . GLY A 1 61 ? -1.334 0.488 -21.547 1 98.06 61 GLY A O 1
ATOM 467 N N . VAL A 1 62 ? -3.131 1.409 -20.5 1 98.62 62 VAL A N 1
ATOM 468 C CA . VAL A 1 62 ? -3.939 0.215 -20.719 1 98.62 62 VAL A CA 1
ATOM 469 C C . VAL A 1 62 ? -5.301 0.611 -21.297 1 98.62 62 VAL A C 1
ATOM 471 O O . VAL A 1 62 ? -6.301 -0.065 -21.047 1 98.62 62 VAL A O 1
ATOM 474 N N . LEU A 1 63 ? -5.418 1.679 -21.969 1 98.31 63 LEU A N 1
ATOM 475 C CA . LEU A 1 63 ? -6.691 2.17 -22.484 1 98.31 63 LEU A CA 1
ATOM 476 C C . LEU A 1 63 ? -7.246 1.235 -23.547 1 98.31 63 LEU A C 1
ATOM 478 O O . LEU A 1 63 ? -8.461 1.123 -23.719 1 98.31 63 LEU A O 1
ATOM 482 N N . LYS A 1 64 ? -6.402 0.5 -24.281 1 98.62 64 LYS A N 1
ATOM 483 C CA . LYS A 1 64 ? -6.883 -0.495 -25.234 1 98.62 64 LYS A CA 1
ATOM 484 C C . LYS A 1 64 ? -7.676 -1.595 -24.531 1 98.62 64 LYS A C 1
ATOM 486 O O . LYS A 1 64 ? -8.758 -1.968 -24.969 1 98.62 64 LYS A O 1
ATOM 491 N N . ALA A 1 65 ? -7.086 -2.104 -23.484 1 98.75 65 ALA A N 1
ATOM 492 C CA . ALA A 1 65 ? -7.781 -3.121 -22.703 1 98.75 65 ALA A CA 1
ATOM 493 C C . ALA A 1 65 ? -9.094 -2.578 -22.141 1 98.75 65 ALA A C 1
ATOM 495 O O . ALA A 1 65 ? -10.125 -3.26 -22.172 1 98.75 65 ALA A O 1
ATOM 496 N N . VAL A 1 66 ? -9.039 -1.369 -21.641 1 98.69 66 VAL A N 1
ATOM 497 C CA . VAL A 1 66 ? -10.219 -0.703 -21.094 1 98.69 66 VAL A CA 1
ATOM 498 C C . VAL A 1 66 ? -11.289 -0.585 -22.172 1 98.69 66 VAL A C 1
ATOM 500 O O . VAL A 1 66 ? -12.469 -0.87 -21.922 1 98.69 66 VAL A O 1
ATOM 503 N N . ASP A 1 67 ? -10.875 -0.205 -23.344 1 98.62 67 ASP A N 1
ATOM 504 C CA . ASP A 1 67 ? -11.797 -0.029 -24.453 1 98.62 67 ASP A CA 1
ATOM 505 C C . ASP A 1 67 ? -12.414 -1.361 -24.875 1 98.62 67 ASP A C 1
ATOM 507 O O . ASP A 1 67 ? -13.594 -1.421 -25.219 1 98.62 67 ASP A O 1
ATOM 511 N N . HIS A 1 68 ? -11.625 -2.389 -24.875 1 98.88 68 HIS A N 1
ATOM 512 C CA . HIS A 1 68 ? -12.148 -3.711 -25.203 1 98.88 68 HIS A CA 1
ATOM 513 C C . HIS A 1 68 ? -13.25 -4.121 -24.25 1 98.88 68 HIS A C 1
ATOM 515 O O . HIS A 1 68 ? -14.234 -4.75 -24.641 1 98.88 68 HIS A O 1
ATOM 521 N N . ILE A 1 69 ? -13.102 -3.805 -22.984 1 98.88 69 ILE A N 1
ATOM 522 C CA . ILE A 1 69 ? -14.133 -4.129 -22.016 1 98.88 69 ILE A CA 1
ATOM 523 C C . ILE A 1 69 ? -15.391 -3.312 -22.297 1 98.88 69 ILE A C 1
ATOM 525 O O . ILE A 1 69 ? -16.484 -3.871 -22.422 1 98.88 69 ILE A O 1
ATOM 529 N N . ASN A 1 70 ? -15.234 -2.016 -22.438 1 98.5 70 ASN A N 1
ATOM 530 C CA . ASN A 1 70 ? -16.359 -1.096 -22.5 1 98.5 70 ASN A CA 1
ATOM 531 C C . ASN A 1 70 ? -17.141 -1.241 -23.797 1 98.5 70 ASN A C 1
ATOM 533 O O . ASN A 1 70 ? -18.359 -1.047 -23.828 1 98.5 70 ASN A O 1
ATOM 537 N N . THR A 1 71 ? -16.531 -1.652 -24.859 1 98.5 71 THR A N 1
ATOM 538 C CA . THR A 1 71 ? -17.172 -1.598 -26.172 1 98.5 71 THR A CA 1
ATOM 539 C C . THR A 1 71 ? -17.531 -2.998 -26.656 1 98.5 71 THR A C 1
ATOM 541 O O . THR A 1 71 ? -18.406 -3.162 -27.5 1 98.5 71 THR A O 1
ATOM 544 N N . THR A 1 72 ? -16.828 -4.035 -26.156 1 98.69 72 THR A N 1
ATOM 545 C CA . THR A 1 72 ? -17.047 -5.363 -26.719 1 98.69 72 THR A CA 1
ATOM 546 C C . THR A 1 72 ? -17.484 -6.344 -25.625 1 98.69 72 THR A C 1
ATOM 548 O O . THR A 1 72 ? -18.562 -6.938 -25.719 1 98.69 72 THR A O 1
ATOM 551 N N . ILE A 1 73 ? -16.734 -6.5 -24.625 1 98.88 73 ILE A N 1
ATOM 552 C CA . ILE A 1 73 ? -16.984 -7.516 -23.609 1 98.88 73 ILE A CA 1
ATOM 553 C C . ILE A 1 73 ? -18.281 -7.191 -22.859 1 98.88 73 ILE A C 1
ATOM 555 O O . ILE A 1 73 ? -19.141 -8.062 -22.688 1 98.88 73 ILE A O 1
ATOM 559 N N . ALA A 1 74 ? -18.422 -5.91 -22.438 1 98.5 74 ALA A N 1
ATOM 560 C CA . ALA A 1 74 ? -19.562 -5.492 -21.641 1 98.5 74 ALA A CA 1
ATOM 561 C C . ALA A 1 74 ? -20.875 -5.73 -22.391 1 98.5 74 ALA A C 1
ATOM 563 O O . ALA A 1 74 ? -21.766 -6.43 -21.891 1 98.5 74 ALA A O 1
ATOM 564 N N . PRO A 1 75 ? -21.031 -5.25 -23.625 1 98.31 75 PRO A N 1
ATOM 565 C CA . PRO A 1 75 ? -22.281 -5.5 -24.344 1 98.31 75 PRO A CA 1
ATOM 566 C C . PRO A 1 75 ? -22.547 -6.988 -24.562 1 98.31 75 PRO A C 1
ATOM 568 O O . PRO A 1 75 ? -23.703 -7.43 -24.484 1 98.31 75 PRO A O 1
ATOM 571 N N . ALA A 1 76 ? -21.5 -7.762 -24.812 1 98.56 76 ALA A N 1
ATOM 572 C CA . ALA A 1 76 ? -21.672 -9.195 -25.062 1 98.56 76 ALA A CA 1
ATOM 573 C C . ALA A 1 76 ? -22.188 -9.906 -23.828 1 98.56 76 ALA A C 1
ATOM 575 O O . ALA A 1 76 ? -23.078 -10.758 -23.922 1 98.56 76 ALA A O 1
ATOM 576 N N . LEU A 1 77 ? -21.625 -9.57 -22.672 1 98.62 77 LEU A N 1
ATOM 577 C CA . LEU A 1 77 ? -22.047 -10.219 -21.438 1 98.62 77 LEU A CA 1
ATOM 578 C C . LEU A 1 77 ? -23.469 -9.797 -21.047 1 98.62 77 LEU A C 1
ATOM 580 O O . LEU A 1 77 ? -24.266 -10.625 -20.609 1 98.62 77 LEU A O 1
ATOM 584 N N . ILE A 1 78 ? -23.766 -8.547 -21.219 1 97.75 78 ILE A N 1
ATOM 585 C CA . ILE A 1 78 ? -25.094 -8.039 -20.875 1 97.75 78 ILE A CA 1
ATOM 586 C C . ILE A 1 78 ? -26.125 -8.68 -21.797 1 97.75 78 ILE A C 1
ATOM 588 O O . ILE A 1 78 ? -27.188 -9.133 -21.328 1 97.75 78 ILE A O 1
ATOM 592 N N . SER A 1 79 ? -25.844 -8.789 -23.078 1 97.25 79 SER A N 1
ATOM 593 C CA . SER A 1 79 ? -26.766 -9.328 -24.062 1 97.25 79 SER A CA 1
ATOM 594 C C . SER A 1 79 ? -26.969 -10.828 -23.875 1 97.25 79 SER A C 1
ATOM 596 O O . SER A 1 79 ? -28 -11.375 -24.266 1 97.25 79 SER A O 1
ATOM 598 N N . SER A 1 80 ? -26 -11.5 -23.328 1 96.94 80 SER A N 1
ATOM 599 C CA . SER A 1 80 ? -26.094 -12.945 -23.156 1 96.94 80 SER A CA 1
ATOM 600 C C . SER A 1 80 ? -27.219 -13.312 -22.188 1 96.94 80 SER A C 1
ATOM 602 O O . SER A 1 80 ? -27.781 -14.406 -22.266 1 96.94 80 SER A O 1
ATOM 604 N N . GLY A 1 81 ? -27.422 -12.477 -21.156 1 96.5 81 GLY A N 1
ATOM 605 C CA . GLY A 1 81 ? -28.453 -12.727 -20.172 1 96.5 81 GLY A CA 1
ATOM 606 C C . GLY A 1 81 ? -28.031 -13.742 -19.125 1 96.5 81 GLY A C 1
ATOM 607 O O . GLY A 1 81 ? -28.844 -14.133 -18.266 1 96.5 81 GLY A O 1
ATOM 608 N N . PHE A 1 82 ? -26.797 -14.133 -19.156 1 97.25 82 PHE A N 1
ATOM 609 C CA . PHE A 1 82 ? -26.312 -15.078 -18.156 1 97.25 82 PHE A CA 1
ATOM 610 C C . PHE A 1 82 ? -26.344 -14.453 -16.766 1 97.25 82 PHE A C 1
ATOM 612 O O . PHE A 1 82 ? -26.109 -13.25 -16.625 1 97.25 82 PHE A O 1
ATOM 619 N N . SER A 1 83 ? -26.625 -15.328 -15.828 1 97.44 83 SER A N 1
ATOM 620 C CA . SER A 1 83 ? -26.562 -14.898 -14.438 1 97.44 83 SER A CA 1
ATOM 621 C C . SER A 1 83 ? -25.125 -14.789 -13.938 1 97.44 83 SER A C 1
ATOM 623 O O . SER A 1 83 ? -24.266 -15.586 -14.32 1 97.44 83 SER A O 1
ATOM 625 N N . VAL A 1 84 ? -24.922 -13.859 -13.016 1 98.06 84 VAL A N 1
ATOM 626 C CA . VAL A 1 84 ? -23.594 -13.656 -12.461 1 98.06 84 VAL A CA 1
ATOM 627 C C . VAL A 1 84 ? -23.188 -14.867 -11.625 1 98.06 84 VAL A C 1
ATOM 629 O O . VAL A 1 84 ? -22.016 -15.047 -11.312 1 98.06 84 VAL A O 1
ATOM 632 N N . VAL A 1 85 ? -24.078 -15.719 -11.258 1 97.94 85 VAL A N 1
ATOM 633 C CA . VAL A 1 85 ? -23.75 -16.906 -10.477 1 97.94 85 VAL A CA 1
ATOM 634 C C . VAL A 1 85 ? -23.094 -17.953 -11.383 1 97.94 85 VAL A C 1
ATOM 636 O O . VAL A 1 85 ? -22.453 -18.891 -10.898 1 97.94 85 VAL A O 1
ATOM 639 N N . GLU A 1 86 ? -23.312 -17.797 -12.68 1 97.88 86 GLU A N 1
ATOM 640 C CA . GLU A 1 86 ? -22.766 -18.75 -13.648 1 97.88 86 GLU A CA 1
ATOM 641 C C . GLU A 1 86 ? -21.359 -18.328 -14.102 1 97.88 86 GLU A C 1
ATOM 643 O O . GLU A 1 86 ? -21.141 -18.094 -15.297 1 97.88 86 GLU A O 1
ATOM 648 N N . GLN A 1 87 ? -20.406 -18.359 -13.203 1 98.62 87 GLN A N 1
ATOM 649 C CA . GLN A 1 87 ? -19.047 -17.906 -13.406 1 98.62 87 GLN A CA 1
ATOM 650 C C . GLN A 1 87 ? -18.422 -18.547 -14.633 1 98.62 87 GLN A C 1
ATOM 652 O O . GLN A 1 87 ? -17.828 -17.859 -15.477 1 98.62 87 GLN A O 1
ATOM 657 N N . GLU A 1 88 ? -18.547 -19.797 -14.766 1 98.62 88 GLU A N 1
ATOM 658 C CA . GLU A 1 88 ? -17.906 -20.562 -15.836 1 98.62 88 GLU A CA 1
ATOM 659 C C . GLU A 1 88 ? -18.453 -20.156 -17.203 1 98.62 88 GLU A C 1
ATOM 661 O O . GLU A 1 88 ? -17.703 -20.016 -18.156 1 98.62 88 GLU A O 1
ATOM 666 N N . LYS A 1 89 ? -19.734 -20 -17.312 1 98.5 89 LYS A N 1
ATOM 667 C CA . LYS A 1 89 ? -20.344 -19.609 -18.578 1 98.5 89 LYS A CA 1
ATOM 668 C C . LYS A 1 89 ? -19.891 -18.234 -19.016 1 98.5 89 LYS A C 1
ATOM 670 O O . LYS A 1 89 ? -19.594 -18.016 -20.188 1 98.5 89 LYS A O 1
ATOM 675 N N . LEU A 1 90 ? -19.859 -17.375 -18.062 1 98.75 90 LEU A N 1
ATOM 676 C CA . LEU A 1 90 ? -19.469 -16 -18.375 1 98.75 90 LEU A CA 1
ATOM 677 C C . LEU A 1 90 ? -17.984 -15.93 -18.75 1 98.75 90 LEU A C 1
ATOM 679 O O . LEU A 1 90 ? -17.625 -15.258 -19.719 1 98.75 90 LEU A O 1
ATOM 683 N N . ASP A 1 91 ? -17.125 -16.641 -18.031 1 98.81 91 ASP A N 1
ATOM 684 C CA . ASP A 1 91 ? -15.703 -16.688 -18.375 1 98.81 91 ASP A CA 1
ATOM 685 C C . ASP A 1 91 ? -15.492 -17.312 -19.75 1 98.81 91 ASP A C 1
ATOM 687 O O . ASP A 1 91 ? -14.727 -16.781 -20.562 1 98.81 91 ASP A O 1
ATOM 691 N N . ASN A 1 92 ? -16.203 -18.359 -20.016 1 98.62 92 ASN A N 1
ATOM 692 C CA . ASN A 1 92 ? -16.047 -19.047 -21.297 1 98.62 92 ASN A CA 1
ATOM 693 C C . ASN A 1 92 ? -16.516 -18.172 -22.453 1 98.62 92 ASN A C 1
ATOM 695 O O . ASN A 1 92 ? -15.938 -18.219 -23.531 1 98.62 92 ASN A O 1
ATOM 699 N N . LEU A 1 93 ? -17.547 -17.438 -22.219 1 98.69 93 LEU A N 1
ATOM 700 C CA . LEU A 1 93 ? -18 -16.516 -23.25 1 98.69 93 LEU A CA 1
ATOM 701 C C . LEU A 1 93 ? -16.906 -15.516 -23.594 1 98.69 93 LEU A C 1
ATOM 703 O O . LEU A 1 93 ? -16.656 -15.242 -24.781 1 98.69 93 LEU A O 1
ATOM 707 N N . MET A 1 94 ? -16.25 -14.977 -22.594 1 98.81 94 MET A N 1
ATOM 708 C CA . MET A 1 94 ? -15.164 -14.023 -22.844 1 98.81 94 MET A CA 1
ATOM 709 C C . MET A 1 94 ? -13.992 -14.688 -23.547 1 98.81 94 MET A C 1
ATOM 711 O O . MET A 1 94 ? -13.383 -14.102 -24.438 1 98.81 94 MET A O 1
ATOM 715 N N . LEU A 1 95 ? -13.695 -15.906 -23.125 1 98.56 95 LEU A N 1
ATOM 716 C CA . LEU A 1 95 ? -12.602 -16.656 -23.734 1 98.56 95 LEU A CA 1
ATOM 717 C C . LEU A 1 95 ? -12.898 -16.953 -25.203 1 98.56 95 LEU A C 1
ATOM 719 O O . LEU A 1 95 ? -12.008 -16.844 -26.047 1 98.56 95 LEU A O 1
ATOM 723 N N . GLU A 1 96 ? -14.109 -17.281 -25.438 1 98.5 96 GLU A N 1
ATOM 724 C CA . GLU A 1 96 ? -14.516 -17.562 -26.812 1 98.5 96 GLU A CA 1
ATOM 725 C C . GLU A 1 96 ? -14.469 -16.297 -27.672 1 98.5 96 GLU A C 1
ATOM 727 O O . GLU A 1 96 ? -14.039 -16.344 -28.828 1 98.5 96 GLU A O 1
ATOM 732 N N . LEU A 1 97 ? -14.93 -15.211 -27.109 1 98.5 97 LEU A N 1
ATOM 733 C CA . LEU A 1 97 ? -14.891 -13.938 -27.812 1 98.5 97 LEU A CA 1
ATOM 734 C C . LEU A 1 97 ? -13.461 -13.539 -28.141 1 98.5 97 LEU A C 1
ATOM 736 O O . LEU A 1 97 ? -13.188 -12.969 -29.203 1 98.5 97 LEU A O 1
ATOM 740 N N . ASP A 1 98 ? -12.555 -13.758 -27.234 1 98.56 98 ASP A N 1
ATOM 741 C CA . ASP A 1 98 ? -11.148 -13.453 -27.469 1 98.56 98 ASP A CA 1
ATOM 742 C C . ASP A 1 98 ? -10.57 -14.367 -28.547 1 98.56 98 ASP A C 1
ATOM 744 O O . ASP A 1 98 ? -10.039 -13.883 -29.547 1 98.56 98 ASP A O 1
ATOM 748 N N . GLY A 1 99 ? -10.688 -15.703 -28.281 1 98.19 99 GLY A N 1
ATOM 749 C CA . GLY A 1 99 ? -10.352 -16.688 -29.297 1 98.19 99 GLY A CA 1
ATOM 750 C C . GLY A 1 99 ? -8.875 -17 -29.359 1 98.19 99 GLY A C 1
ATOM 751 O O . GLY A 1 99 ? -8.453 -17.859 -30.141 1 98.19 99 GLY A O 1
ATOM 752 N N . THR A 1 100 ? -8.055 -16.359 -28.609 1 97.5 100 THR A N 1
ATOM 753 C CA . THR A 1 100 ? -6.629 -16.656 -28.578 1 97.5 100 THR A CA 1
ATOM 754 C C . THR A 1 100 ? -6.254 -17.453 -27.328 1 97.5 100 THR A C 1
ATOM 756 O O . THR A 1 100 ? -6.93 -17.344 -26.312 1 97.5 100 THR A O 1
ATOM 759 N N . GLU A 1 101 ? -5.211 -18.172 -27.406 1 93.25 101 GLU A N 1
ATOM 760 C CA . GLU A 1 101 ? -4.789 -19.031 -26.297 1 93.25 101 GLU A CA 1
ATOM 761 C C . GLU A 1 101 ? -4.281 -18.203 -25.125 1 93.25 101 GLU A C 1
ATOM 763 O O . GLU A 1 101 ? -4.539 -18.547 -23.953 1 93.25 101 GLU A O 1
ATOM 768 N N . ASN A 1 102 ? -3.57 -17.141 -25.406 1 95.69 102 ASN A N 1
ATOM 769 C CA . ASN A 1 102 ? -2.945 -16.359 -24.359 1 95.69 102 ASN A CA 1
ATOM 770 C C . ASN A 1 102 ? -3.717 -15.062 -24.078 1 95.69 102 ASN A C 1
ATOM 772 O O . ASN A 1 102 ? -3.189 -14.141 -23.453 1 95.69 102 ASN A O 1
ATOM 776 N N . LYS A 1 103 ? -4.938 -14.945 -24.656 1 97.94 103 LYS A N 1
ATOM 777 C CA . LYS A 1 103 ? -5.855 -13.836 -24.422 1 97.94 103 LYS A CA 1
ATOM 778 C C . LYS A 1 103 ? -5.285 -12.523 -24.969 1 97.94 103 LYS A C 1
ATOM 780 O O . LYS A 1 103 ? -5.379 -11.484 -24.312 1 97.94 103 LYS A O 1
ATOM 785 N N . SER A 1 104 ? -4.707 -12.555 -26.141 1 97.25 104 SER A N 1
ATOM 786 C CA . SER A 1 104 ? -3.977 -11.414 -26.688 1 97.25 104 SER A CA 1
ATOM 787 C C . SER A 1 104 ? -4.898 -10.484 -27.453 1 97.25 104 SER A C 1
ATOM 789 O O . SER A 1 104 ? -4.531 -9.344 -27.766 1 97.25 104 SER A O 1
ATOM 791 N N . LYS A 1 105 ? -6.109 -10.961 -27.797 1 98.38 105 LYS A N 1
ATOM 792 C CA . LYS A 1 105 ? -7.012 -10.086 -28.547 1 98.38 105 LYS A CA 1
ATOM 793 C C . LYS A 1 105 ? -7.535 -8.961 -27.656 1 98.38 105 LYS A C 1
ATOM 795 O O . LYS A 1 105 ? -7.43 -7.785 -28 1 98.38 105 LYS A O 1
ATOM 800 N N . PHE A 1 106 ? -8.062 -9.281 -26.516 1 98.56 106 PHE A N 1
ATOM 801 C CA . PHE A 1 106 ? -8.633 -8.297 -25.609 1 98.56 106 PHE A CA 1
ATOM 802 C C . PHE A 1 106 ? -7.613 -7.891 -24.547 1 98.56 106 PHE A C 1
ATOM 804 O O . PHE A 1 106 ? -7.617 -6.75 -24.078 1 98.56 106 PHE A O 1
ATOM 811 N N . GLY A 1 107 ? -6.73 -8.82 -24.203 1 98.38 107 GLY A N 1
ATOM 812 C CA . GLY A 1 107 ? -5.867 -8.695 -23.031 1 98.38 107 GLY A CA 1
ATOM 813 C C . GLY A 1 107 ? -6.352 -9.508 -21.859 1 98.38 107 GLY A C 1
ATOM 814 O O . GLY A 1 107 ? -7.527 -9.445 -21.484 1 98.38 107 GLY A O 1
ATOM 815 N N . ALA A 1 108 ? -5.391 -10.234 -21.297 1 98.31 108 ALA A N 1
ATOM 816 C CA . ALA A 1 108 ? -5.719 -10.992 -20.094 1 98.31 108 ALA A CA 1
ATOM 817 C C . ALA A 1 108 ? -6.199 -10.07 -18.969 1 98.31 108 ALA A C 1
ATOM 819 O O . ALA A 1 108 ? -7.059 -10.453 -18.172 1 98.31 108 ALA A O 1
ATOM 820 N N . ASN A 1 109 ? -5.617 -8.844 -18.938 1 98.56 109 ASN A N 1
ATOM 821 C CA . ASN A 1 109 ? -6.012 -7.879 -17.906 1 98.56 109 ASN A CA 1
ATOM 822 C C . ASN A 1 109 ? -7.441 -7.395 -18.109 1 98.56 109 ASN A C 1
ATOM 824 O O . ASN A 1 109 ? -8.141 -7.074 -17.156 1 98.56 109 ASN A O 1
ATOM 828 N N . ALA A 1 110 ? -7.953 -7.363 -19.312 1 98.81 110 ALA A N 1
ATOM 829 C CA . ALA A 1 110 ? -9.352 -7.039 -19.578 1 98.81 110 ALA A CA 1
ATOM 830 C C . ALA A 1 110 ? -10.273 -8.164 -19.094 1 98.81 110 ALA A C 1
ATOM 832 O O . ALA A 1 110 ? -11.219 -7.918 -18.344 1 98.81 110 ALA A O 1
ATOM 833 N N . ILE A 1 111 ? -9.945 -9.336 -19.5 1 98.88 111 ILE A N 1
ATOM 834 C CA . ILE A 1 111 ? -10.781 -10.492 -19.188 1 98.88 111 ILE A CA 1
ATOM 835 C C . ILE A 1 111 ? -10.797 -10.719 -17.672 1 98.88 111 ILE A C 1
ATOM 837 O O . ILE A 1 111 ? -11.859 -10.938 -17.094 1 98.88 111 ILE A O 1
ATOM 841 N N . LEU A 1 112 ? -9.664 -10.688 -17.062 1 98.88 112 LEU A N 1
ATOM 842 C CA . LEU A 1 112 ? -9.562 -10.961 -15.641 1 98.88 112 LEU A CA 1
ATOM 843 C C . LEU A 1 112 ? -10.344 -9.93 -14.828 1 98.88 112 LEU A C 1
ATOM 845 O O . LEU A 1 112 ? -11.008 -10.273 -13.852 1 98.88 112 LEU A O 1
ATOM 849 N N . GLY A 1 113 ? -10.203 -8.633 -15.227 1 98.88 113 GLY A N 1
ATOM 850 C CA . GLY A 1 113 ? -10.961 -7.609 -14.523 1 98.88 113 GLY A CA 1
ATOM 851 C C . GLY A 1 113 ? -12.445 -7.902 -14.453 1 98.88 113 GLY A C 1
ATOM 852 O O . GLY A 1 113 ? -13.055 -7.812 -13.391 1 98.88 113 GLY A O 1
ATOM 853 N N . VAL A 1 114 ? -13.008 -8.297 -15.547 1 98.94 114 VAL A N 1
ATOM 854 C CA . VAL A 1 114 ? -14.43 -8.609 -15.609 1 98.94 114 VAL A CA 1
ATOM 855 C C . VAL A 1 114 ? -14.711 -9.906 -14.844 1 98.94 114 VAL A C 1
ATOM 857 O O . VAL A 1 114 ? -15.695 -9.992 -14.102 1 98.94 114 VAL A O 1
ATOM 860 N N . SER A 1 115 ? -13.867 -10.883 -15 1 98.94 115 SER A N 1
ATOM 861 C CA . SER A 1 115 ? -14.016 -12.18 -14.352 1 98.94 115 SER A CA 1
ATOM 862 C C . SER A 1 115 ? -14.086 -12.039 -12.836 1 98.94 115 SER A C 1
ATOM 864 O O . SER A 1 115 ? -14.93 -12.664 -12.188 1 98.94 115 SER A O 1
ATOM 866 N N . LEU A 1 116 ? -13.203 -11.227 -12.281 1 98.94 116 LEU A N 1
ATOM 867 C CA . LEU A 1 116 ? -13.172 -10.992 -10.844 1 98.94 116 LEU A CA 1
ATOM 868 C C . LEU A 1 116 ? -14.445 -10.289 -10.383 1 98.94 116 LEU A C 1
ATOM 870 O O . LEU A 1 116 ? -15.016 -10.641 -9.344 1 98.94 116 LEU A O 1
ATOM 874 N N . ALA A 1 117 ? -14.836 -9.297 -11.133 1 98.81 117 ALA A N 1
ATOM 875 C CA . ALA A 1 117 ? -16.047 -8.555 -10.789 1 98.81 117 ALA A CA 1
ATOM 876 C C . ALA A 1 117 ? -17.266 -9.461 -10.828 1 98.81 117 ALA A C 1
ATOM 878 O O . ALA A 1 117 ? -18.156 -9.359 -9.977 1 98.81 117 ALA A O 1
ATOM 879 N N . VAL A 1 118 ? -17.344 -10.352 -11.805 1 98.81 118 VAL A N 1
ATOM 880 C CA . VAL A 1 118 ? -18.438 -11.32 -11.922 1 98.81 118 VAL A CA 1
ATOM 881 C C . VAL A 1 118 ? -18.469 -12.203 -10.68 1 98.81 118 VAL A C 1
ATOM 883 O O . VAL A 1 118 ? -19.547 -12.477 -10.133 1 98.81 118 VAL A O 1
ATOM 886 N N . CYS A 1 119 ? -17.328 -12.648 -10.281 1 98.88 119 CYS A N 1
ATOM 887 C CA . CYS A 1 119 ? -17.25 -13.531 -9.125 1 98.88 119 CYS A CA 1
ATOM 888 C C . CYS A 1 119 ? -17.766 -12.844 -7.871 1 98.88 119 CYS A C 1
ATOM 890 O O . CYS A 1 119 ? -18.516 -13.445 -7.094 1 98.88 119 CYS A O 1
ATOM 892 N N . LYS A 1 120 ? -17.359 -11.625 -7.664 1 98.69 120 LYS A N 1
ATOM 893 C CA . LYS A 1 120 ? -17.844 -10.844 -6.531 1 98.69 120 LYS A CA 1
ATOM 894 C C . LYS A 1 120 ? -19.359 -10.648 -6.605 1 98.69 120 LYS A C 1
ATOM 896 O O . LYS A 1 120 ? -20.047 -10.758 -5.594 1 98.69 120 LYS A O 1
ATOM 901 N N . ALA A 1 121 ? -19.859 -10.344 -7.777 1 98.5 121 ALA A N 1
ATOM 902 C CA . ALA A 1 121 ? -21.297 -10.18 -7.977 1 98.5 121 ALA A CA 1
ATOM 903 C C . ALA A 1 121 ? -22.047 -11.484 -7.715 1 98.5 121 ALA A C 1
ATOM 905 O O . ALA A 1 121 ? -23.141 -11.477 -7.152 1 98.5 121 ALA A O 1
ATOM 906 N N . GLY A 1 122 ? -21.453 -12.578 -8.188 1 98.62 122 GLY A N 1
ATOM 907 C CA . GLY A 1 122 ? -22.062 -13.875 -7.945 1 98.62 122 GLY A CA 1
ATOM 908 C C . GLY A 1 122 ? -22.203 -14.203 -6.473 1 98.62 122 GLY A C 1
ATOM 909 O O . GLY A 1 122 ? -23.234 -14.75 -6.055 1 98.62 122 GLY A O 1
ATOM 910 N N . ALA A 1 123 ? -21.219 -13.891 -5.668 1 98 123 ALA A N 1
ATOM 911 C CA . ALA A 1 123 ? -21.281 -14.086 -4.223 1 98 123 ALA A CA 1
ATOM 912 C C . ALA A 1 123 ? -22.438 -13.297 -3.619 1 98 123 ALA A C 1
ATOM 914 O O . ALA A 1 123 ? -23.203 -13.828 -2.801 1 98 123 ALA A O 1
ATOM 915 N N . ALA A 1 124 ? -22.531 -12.055 -4.051 1 96.44 124 ALA A N 1
ATOM 916 C CA . ALA A 1 124 ? -23.594 -11.195 -3.547 1 96.44 124 ALA A CA 1
ATOM 917 C C . ALA A 1 124 ? -24.969 -11.727 -3.947 1 96.44 124 ALA A C 1
ATOM 919 O O . ALA A 1 124 ? -25.922 -11.68 -3.156 1 96.44 124 ALA A O 1
ATOM 920 N N . GLU A 1 125 ? -25.141 -12.172 -5.168 1 97.38 125 GLU A N 1
ATOM 921 C CA . GLU A 1 125 ? -26.391 -12.727 -5.656 1 97.38 125 GLU A CA 1
ATOM 922 C C . GLU A 1 125 ? -26.844 -13.922 -4.82 1 97.38 125 GLU A C 1
ATOM 924 O O . GLU A 1 125 ? -28.031 -14.102 -4.566 1 97.38 125 GLU A O 1
ATOM 929 N N . ARG A 1 126 ? -25.875 -14.641 -4.375 1 97.12 126 ARG A N 1
ATOM 930 C CA . ARG A 1 126 ? -26.172 -15.828 -3.582 1 97.12 126 ARG A CA 1
ATOM 931 C C . ARG A 1 126 ? -26.203 -15.508 -2.094 1 97.12 126 ARG A C 1
ATOM 933 O O . ARG A 1 126 ? -26.391 -16.391 -1.261 1 97.12 126 ARG A O 1
ATOM 940 N N . GLU A 1 127 ? -25.922 -14.25 -1.785 1 95.06 127 GLU A N 1
ATOM 941 C CA . GLU A 1 127 ? -25.875 -13.797 -0.398 1 95.06 127 GLU A CA 1
ATOM 942 C C . GLU A 1 127 ? -24.875 -14.609 0.417 1 95.06 127 GLU A C 1
ATOM 944 O O . GLU A 1 127 ? -25.188 -15.078 1.512 1 95.06 127 GLU A O 1
ATOM 949 N N . LEU A 1 128 ? -23.734 -14.82 -0.199 1 95.44 128 LEU A N 1
ATOM 950 C CA . LEU A 1 128 ? -22.625 -15.531 0.426 1 95.44 128 LEU A CA 1
ATOM 951 C C . LEU A 1 128 ? -21.391 -14.641 0.5 1 95.44 128 LEU A C 1
ATOM 953 O O . LEU A 1 128 ? -21.203 -13.758 -0.344 1 95.44 128 LEU A O 1
ATOM 957 N N . PRO A 1 129 ? -20.594 -14.906 1.6 1 95.38 129 PRO A N 1
ATOM 958 C CA . PRO A 1 129 ? -19.266 -14.32 1.485 1 95.38 129 PRO A CA 1
ATOM 959 C C . PRO A 1 129 ? -18.516 -14.797 0.246 1 95.38 129 PRO A C 1
ATOM 961 O O . PRO A 1 129 ? -18.719 -15.922 -0.208 1 95.38 129 PRO A O 1
ATOM 964 N N . LEU A 1 130 ? -17.656 -14.023 -0.279 1 97.81 130 LEU A N 1
ATOM 965 C CA . LEU A 1 130 ? -16.953 -14.312 -1.522 1 97.81 130 LEU A CA 1
ATOM 966 C C . LEU A 1 130 ? -16.203 -15.641 -1.425 1 97.81 130 LEU A C 1
ATOM 968 O O . LEU A 1 130 ? -16.219 -16.438 -2.363 1 97.81 130 LEU A O 1
ATOM 972 N N . TYR A 1 131 ? -15.492 -15.93 -0.274 1 97.5 131 TYR A N 1
ATOM 973 C CA . TYR A 1 131 ? -14.719 -17.156 -0.132 1 97.5 131 TYR A CA 1
ATOM 974 C C . TYR A 1 131 ? -15.625 -18.375 -0.189 1 97.5 131 TYR A C 1
ATOM 976 O O . TYR A 1 131 ? -15.227 -19.438 -0.704 1 97.5 131 TYR A O 1
ATOM 984 N N . ARG A 1 132 ? -16.859 -18.297 0.266 1 97.12 132 ARG A N 1
ATOM 985 C CA . ARG A 1 132 ? -17.797 -19.422 0.216 1 97.12 132 ARG A CA 1
ATOM 986 C C . ARG A 1 132 ? -18.312 -19.641 -1.203 1 97.12 132 ARG A C 1
ATOM 988 O O . ARG A 1 132 ? -18.516 -20.781 -1.626 1 97.12 132 ARG A O 1
ATOM 995 N N . HIS A 1 133 ? -18.578 -18.5 -1.845 1 97.88 133 HIS A N 1
ATOM 996 C CA . HIS A 1 133 ? -18.984 -18.594 -3.246 1 97.88 133 HIS A CA 1
ATOM 997 C C . HIS A 1 133 ? -17.906 -19.297 -4.07 1 97.88 133 HIS A C 1
ATOM 999 O O . HIS A 1 133 ? -18.203 -20.188 -4.867 1 97.88 133 HIS A O 1
ATOM 1005 N N . ILE A 1 134 ? -16.672 -18.984 -3.85 1 98.62 134 ILE A N 1
ATOM 1006 C CA . ILE A 1 134 ? -15.547 -19.578 -4.551 1 98.62 134 ILE A CA 1
ATOM 1007 C C . ILE A 1 134 ? -15.43 -21.062 -4.168 1 98.62 134 ILE A C 1
ATOM 1009 O O . ILE A 1 134 ? -15.156 -21.906 -5.02 1 98.62 134 ILE A O 1
ATOM 1013 N N . ALA A 1 135 ? -15.625 -21.344 -2.898 1 98 135 ALA A N 1
ATOM 1014 C CA . ALA A 1 135 ? -15.578 -22.734 -2.432 1 98 135 ALA A CA 1
ATOM 1015 C C . ALA A 1 135 ? -16.609 -23.594 -3.16 1 98 135 ALA A C 1
ATOM 1017 O O . ALA A 1 135 ? -16.328 -24.719 -3.551 1 98 135 ALA A O 1
ATOM 1018 N N . GLN A 1 136 ? -17.766 -23.016 -3.359 1 98 136 GLN A N 1
ATOM 1019 C CA . GLN A 1 136 ? -18.812 -23.734 -4.074 1 98 136 GLN A CA 1
ATOM 1020 C C . GLN A 1 136 ? -18.438 -23.938 -5.539 1 98 136 GLN A C 1
ATOM 1022 O O . GLN A 1 136 ? -18.656 -25.016 -6.09 1 98 136 GLN A O 1
ATOM 1027 N N . LEU A 1 137 ? -17.922 -22.922 -6.125 1 98.31 137 LEU A N 1
ATOM 1028 C CA . LEU A 1 137 ? -17.484 -23.047 -7.508 1 98.31 137 LEU A CA 1
ATOM 1029 C C . LEU A 1 137 ? -16.422 -24.141 -7.641 1 98.31 137 LEU A C 1
ATOM 1031 O O . LEU A 1 137 ? -16.375 -24.844 -8.648 1 98.31 137 LEU A O 1
ATOM 1035 N N . ALA A 1 138 ? -15.602 -24.266 -6.598 1 98.12 138 ALA A N 1
ATOM 1036 C CA . ALA A 1 138 ? -14.469 -25.188 -6.641 1 98.12 138 ALA A CA 1
ATOM 1037 C C . ALA A 1 138 ? -14.867 -26.562 -6.098 1 98.12 138 ALA A C 1
ATOM 1039 O O . ALA A 1 138 ? -14.086 -27.516 -6.18 1 98.12 138 ALA A O 1
ATOM 1040 N N . GLY A 1 139 ? -16 -26.703 -5.512 1 97.25 139 GLY A N 1
ATOM 1041 C CA . GLY A 1 139 ? -16.469 -27.969 -4.961 1 97.25 139 GLY A CA 1
ATOM 1042 C C . GLY A 1 139 ? -15.891 -28.266 -3.596 1 97.25 139 GLY A C 1
ATOM 1043 O O . GLY A 1 139 ? -15.695 -29.438 -3.25 1 97.25 139 GLY A O 1
ATOM 1044 N N . ASN A 1 140 ? -15.578 -27.203 -2.854 1 96 140 ASN A N 1
ATOM 1045 C CA . ASN A 1 140 ? -15.008 -27.375 -1.522 1 96 140 ASN A CA 1
ATOM 1046 C C . ASN A 1 140 ? -16.031 -27.078 -0.429 1 96 140 ASN A C 1
ATOM 1048 O O . ASN A 1 140 ? -16.828 -26.156 -0.555 1 96 140 ASN A O 1
ATOM 1052 N N . SER A 1 141 ? -16.016 -27.875 0.633 1 91.5 141 SER A N 1
ATOM 1053 C CA . SER A 1 141 ? -16.953 -27.672 1.729 1 91.5 141 SER A CA 1
ATOM 1054 C C . SER A 1 141 ? -16.234 -27.328 3.023 1 91.5 141 SER A C 1
ATOM 1056 O O . SER A 1 141 ? -16.703 -26.484 3.791 1 91.5 141 SER A O 1
ATOM 1058 N N . ASP A 1 142 ? -15.109 -27.984 3.256 1 90.94 142 ASP A N 1
ATOM 1059 C CA . ASP A 1 142 ? -14.344 -27.75 4.473 1 90.94 142 ASP A CA 1
ATOM 1060 C C . ASP A 1 142 ? -13.234 -26.719 4.234 1 90.94 142 ASP A C 1
ATOM 1062 O O . ASP A 1 142 ? -12.195 -27.031 3.652 1 90.94 142 ASP A O 1
ATOM 1066 N N . LEU A 1 143 ? -13.492 -25.578 4.793 1 93.56 143 LEU A N 1
ATOM 1067 C CA . LEU A 1 143 ? -12.609 -24.469 4.469 1 93.56 143 LEU A CA 1
ATOM 1068 C C . LEU A 1 143 ? -11.477 -24.359 5.492 1 93.56 143 LEU A C 1
ATOM 1070 O O . LEU A 1 143 ? -11.656 -24.719 6.656 1 93.56 143 LEU A O 1
ATOM 1074 N N . ILE A 1 144 ? -10.336 -23.938 5.066 1 92.31 144 ILE A N 1
ATOM 1075 C CA . ILE A 1 144 ? -9.18 -23.719 5.938 1 92.31 144 ILE A CA 1
ATOM 1076 C C . ILE A 1 144 ? -8.578 -22.344 5.668 1 92.31 144 ILE A C 1
ATOM 1078 O O . ILE A 1 144 ? -8.727 -21.797 4.57 1 92.31 144 ILE A O 1
ATOM 1082 N N . LEU A 1 145 ? -7.953 -21.703 6.688 1 95.56 145 LEU A N 1
ATOM 1083 C CA . LEU A 1 145 ? -7.172 -20.484 6.523 1 95.56 145 LEU A CA 1
ATOM 1084 C C . LEU A 1 145 ? -5.719 -20.812 6.199 1 95.56 145 LEU A C 1
ATOM 1086 O O . LEU A 1 145 ? -5.18 -21.812 6.688 1 95.56 145 LEU A O 1
ATOM 1090 N N . PRO A 1 146 ? -5.09 -20.016 5.426 1 97.44 146 PRO A N 1
ATOM 1091 C CA . PRO A 1 146 ? -3.74 -20.328 4.949 1 97.44 146 PRO A CA 1
ATOM 1092 C C . PRO A 1 146 ? -2.654 -19.906 5.934 1 97.44 146 PRO A C 1
ATOM 1094 O O . PRO A 1 146 ? -2.889 -19.062 6.793 1 97.44 146 PRO A O 1
ATOM 1097 N N . VAL A 1 147 ? -1.508 -20.547 5.824 1 97.81 147 VAL A N 1
ATOM 1098 C CA . VAL A 1 147 ? -0.273 -20.016 6.398 1 97.81 147 VAL A CA 1
ATOM 1099 C C . VAL A 1 147 ? 0.31 -18.953 5.473 1 97.81 147 VAL A C 1
ATOM 1101 O O . VAL A 1 147 ? 0.52 -19.203 4.285 1 97.81 147 VAL A O 1
ATOM 1104 N N . PRO A 1 148 ? 0.473 -17.75 5.977 1 98.44 148 PRO A N 1
ATOM 1105 C CA . PRO A 1 148 ? 1.078 -16.719 5.133 1 98.44 148 PRO A CA 1
ATOM 1106 C C . PRO A 1 148 ? 2.584 -16.906 4.953 1 98.44 148 PRO A C 1
ATOM 1108 O O . PRO A 1 148 ? 3.273 -17.312 5.898 1 98.44 148 PRO A O 1
ATOM 1111 N N . ALA A 1 149 ? 3.057 -16.734 3.756 1 98.62 149 ALA A N 1
ATOM 1112 C CA . ALA A 1 149 ? 4.48 -16.594 3.459 1 98.62 149 ALA A CA 1
ATOM 1113 C C . ALA A 1 149 ? 4.871 -15.117 3.365 1 98.62 149 ALA A C 1
ATOM 1115 O O . ALA A 1 149 ? 4.574 -14.445 2.373 1 98.62 149 ALA A O 1
ATOM 1116 N N . PHE A 1 150 ? 5.605 -14.609 4.344 1 98.75 150 PHE A N 1
ATOM 1117 C CA . PHE A 1 150 ? 5.961 -13.203 4.41 1 98.75 150 PHE A CA 1
ATOM 1118 C C . PHE A 1 150 ? 7.297 -12.945 3.723 1 98.75 150 PHE A C 1
ATOM 1120 O O . PHE A 1 150 ? 8.336 -13.43 4.18 1 98.75 150 PHE A O 1
ATOM 1127 N N . ASN A 1 151 ? 7.305 -12.164 2.623 1 97.94 151 ASN A N 1
ATOM 1128 C CA . ASN A 1 151 ? 8.531 -11.75 1.951 1 97.94 151 ASN A CA 1
ATOM 1129 C C . ASN A 1 151 ? 9.273 -10.672 2.742 1 97.94 151 ASN A C 1
ATOM 1131 O O . ASN A 1 151 ? 9.016 -9.484 2.564 1 97.94 151 ASN A O 1
ATOM 1135 N N . VAL A 1 152 ? 10.273 -11.078 3.496 1 98.25 152 VAL A N 1
ATOM 1136 C CA . VAL A 1 152 ? 10.797 -10.109 4.457 1 98.25 152 VAL A CA 1
ATOM 1137 C C . VAL A 1 152 ? 12.117 -9.531 3.953 1 98.25 152 VAL A C 1
ATOM 1139 O O . VAL A 1 152 ? 12.57 -8.492 4.43 1 98.25 152 VAL A O 1
ATOM 1142 N N . ILE A 1 153 ? 12.773 -10.188 3.047 1 97.44 153 ILE A N 1
ATOM 1143 C CA . ILE A 1 153 ? 13.945 -9.641 2.379 1 97.44 153 ILE A CA 1
ATOM 1144 C C . ILE A 1 153 ? 13.781 -9.75 0.865 1 97.44 153 ILE A C 1
ATOM 1146 O O . ILE A 1 153 ? 13.359 -10.797 0.356 1 97.44 153 ILE A O 1
ATOM 1150 N N . ASN A 1 154 ? 14.086 -8.664 0.19 1 94 154 ASN A N 1
ATOM 1151 C CA . ASN A 1 154 ? 13.969 -8.609 -1.263 1 94 154 ASN A CA 1
ATOM 1152 C C . ASN A 1 154 ? 15.336 -8.562 -1.936 1 94 154 ASN A C 1
ATOM 1154 O O . ASN A 1 154 ? 16.266 -7.945 -1.416 1 94 154 ASN A O 1
ATOM 1158 N N . GLY A 1 155 ? 15.43 -9.195 -3.043 1 91.19 155 GLY A N 1
ATOM 1159 C CA . GLY A 1 155 ? 16.547 -9.148 -3.973 1 91.19 155 GLY A CA 1
ATOM 1160 C C . GLY A 1 155 ? 16.125 -9.25 -5.426 1 91.19 155 GLY A C 1
ATOM 1161 O O . GLY A 1 155 ? 15.008 -8.852 -5.781 1 91.19 155 GLY A O 1
ATOM 1162 N N . GLY A 1 156 ? 17.031 -9.664 -6.219 1 88.69 156 GLY A N 1
ATOM 1163 C CA . GLY A 1 156 ? 16.672 -9.836 -7.621 1 88.69 156 GLY A CA 1
ATOM 1164 C C . GLY A 1 156 ? 16.094 -8.578 -8.25 1 88.69 156 GLY A C 1
ATOM 1165 O O . GLY A 1 156 ? 16.609 -7.48 -8.031 1 88.69 156 GLY A O 1
ATOM 1166 N N . SER A 1 157 ? 15.031 -8.766 -9.07 1 79.38 157 SER A N 1
ATOM 1167 C CA . SER A 1 157 ? 14.375 -7.68 -9.789 1 79.38 157 SER A CA 1
ATOM 1168 C C . SER A 1 157 ? 13.461 -6.879 -8.867 1 79.38 157 SER A C 1
ATOM 1170 O O . SER A 1 157 ? 12.93 -5.84 -9.266 1 79.38 157 SER A O 1
ATOM 1172 N N . HIS A 1 158 ? 13.297 -7.301 -7.648 1 79.44 158 HIS A N 1
ATOM 1173 C CA . HIS A 1 158 ? 12.344 -6.699 -6.727 1 79.44 158 HIS A CA 1
ATOM 1174 C C . HIS A 1 158 ? 13.016 -5.668 -5.828 1 79.44 158 HIS A C 1
ATOM 1176 O O . HIS A 1 158 ? 12.352 -4.992 -5.043 1 79.44 158 HIS A O 1
ATOM 1182 N N . ALA A 1 159 ? 14.359 -5.641 -5.945 1 81.25 159 ALA A N 1
ATOM 1183 C CA . ALA A 1 159 ? 15.102 -4.676 -5.137 1 81.25 159 ALA A CA 1
ATOM 1184 C C . ALA A 1 159 ? 16.359 -4.195 -5.867 1 81.25 159 ALA A C 1
ATOM 1186 O O . ALA A 1 159 ? 16.797 -4.82 -6.828 1 81.25 159 ALA A O 1
ATOM 1187 N N . GLY A 1 160 ? 16.953 -3.146 -5.457 1 78.19 160 GLY A N 1
ATOM 1188 C CA . GLY A 1 160 ? 18.125 -2.557 -6.105 1 78.19 160 GLY A CA 1
ATOM 1189 C C . GLY A 1 160 ? 19.438 -3.068 -5.551 1 78.19 160 GLY A C 1
ATOM 1190 O O . GLY A 1 160 ? 20.5 -2.766 -6.09 1 78.19 160 GLY A O 1
ATOM 1191 N N . ASN A 1 161 ? 19.453 -3.898 -4.559 1 83.12 161 ASN A N 1
ATOM 1192 C CA . ASN A 1 161 ? 20.688 -4.391 -3.965 1 83.12 161 ASN A CA 1
ATOM 1193 C C . ASN A 1 161 ? 21.359 -5.438 -4.852 1 83.12 161 ASN A C 1
ATOM 1195 O O . ASN A 1 161 ? 20.953 -5.629 -6.004 1 83.12 161 ASN A O 1
ATOM 1199 N N . LYS A 1 162 ? 22.344 -6.145 -4.359 1 86.44 162 LYS A N 1
ATOM 1200 C CA . LYS A 1 162 ? 23.156 -7.008 -5.211 1 86.44 162 LYS A CA 1
ATOM 1201 C C . LYS A 1 162 ? 22.719 -8.469 -5.094 1 86.44 162 LYS A C 1
ATOM 1203 O O . LYS A 1 162 ? 23.219 -9.328 -5.812 1 86.44 162 LYS A O 1
ATOM 1208 N N . LEU A 1 163 ? 21.719 -8.75 -4.316 1 90.94 163 LEU A N 1
ATOM 1209 C CA . LEU A 1 163 ? 21.266 -10.125 -4.109 1 90.94 163 LEU A CA 1
ATOM 1210 C C . LEU A 1 163 ? 20.688 -10.703 -5.395 1 90.94 163 LEU A C 1
ATOM 1212 O O . LEU A 1 163 ? 19.844 -10.078 -6.043 1 90.94 163 LEU A O 1
ATOM 1216 N N . ALA A 1 164 ? 21.172 -11.891 -5.723 1 92.44 164 ALA A N 1
ATOM 1217 C CA . ALA A 1 164 ? 20.656 -12.555 -6.922 1 92.44 164 ALA A CA 1
ATOM 1218 C C . ALA A 1 164 ? 19.281 -13.148 -6.676 1 92.44 164 ALA A C 1
ATOM 1220 O O . ALA A 1 164 ? 18.375 -13.031 -7.52 1 92.44 164 ALA A O 1
ATOM 1221 N N . MET A 1 165 ? 19.109 -13.859 -5.543 1 94.94 165 MET A N 1
ATOM 1222 C CA . MET A 1 165 ? 17.844 -14.516 -5.227 1 94.94 165 MET A CA 1
ATOM 1223 C C . MET A 1 165 ? 16.797 -13.5 -4.805 1 94.94 165 MET A C 1
ATOM 1225 O O . MET A 1 165 ? 17.078 -12.609 -4.004 1 94.94 165 MET A O 1
ATOM 1229 N N . GLN A 1 166 ? 15.648 -13.656 -5.25 1 93.88 166 GLN A N 1
ATOM 1230 C CA . GLN A 1 166 ? 14.656 -12.594 -5.352 1 93.88 166 GLN A CA 1
ATOM 1231 C C . GLN A 1 166 ? 14.023 -12.297 -3.994 1 93.88 166 GLN A C 1
ATOM 1233 O O . GLN A 1 166 ? 13.734 -11.141 -3.68 1 93.88 166 GLN A O 1
ATOM 1238 N N . GLU A 1 167 ? 13.672 -13.398 -3.201 1 96.12 167 GLU A N 1
ATOM 1239 C CA . GLU A 1 167 ? 12.961 -13.164 -1.945 1 96.12 167 GLU A CA 1
ATOM 1240 C C . GLU A 1 167 ? 13.344 -14.203 -0.896 1 96.12 167 GLU A C 1
ATOM 1242 O O . GLU A 1 167 ? 13.609 -15.359 -1.229 1 96.12 167 GLU A O 1
ATOM 1247 N N . PHE A 1 168 ? 13.359 -13.805 0.325 1 98.12 168 PHE A N 1
ATOM 1248 C CA . PHE A 1 168 ? 13.438 -14.648 1.514 1 98.12 168 PHE A CA 1
ATOM 1249 C C . PHE A 1 168 ? 12.211 -14.445 2.398 1 98.12 168 PHE A C 1
ATOM 1251 O O . PHE A 1 168 ? 11.844 -13.312 2.711 1 98.12 168 PHE A O 1
ATOM 1258 N N . MET A 1 169 ? 11.609 -15.57 2.748 1 98.75 169 MET A N 1
ATOM 1259 C CA . MET A 1 169 ? 10.305 -15.5 3.396 1 98.75 169 MET A CA 1
ATOM 1260 C C . MET A 1 169 ? 10.328 -16.219 4.742 1 98.75 169 MET A C 1
ATOM 1262 O O . MET A 1 169 ? 11.148 -17.109 4.961 1 98.75 169 MET A O 1
ATOM 1266 N N . ILE A 1 170 ? 9.469 -15.844 5.609 1 98.81 170 ILE A N 1
ATOM 1267 C CA . ILE A 1 170 ? 9.219 -16.562 6.848 1 98.81 170 ILE A CA 1
ATOM 1268 C C . ILE A 1 170 ? 7.797 -17.125 6.84 1 98.81 170 ILE A C 1
ATOM 1270 O O . ILE A 1 170 ? 6.875 -16.469 6.344 1 98.81 170 ILE A O 1
ATOM 1274 N N . LEU A 1 171 ? 7.625 -18.312 7.262 1 98.69 171 LEU A N 1
ATOM 1275 C CA . LEU A 1 171 ? 6.34 -19 7.348 1 98.69 171 LEU A CA 1
ATOM 1276 C C . LEU A 1 171 ? 6.047 -19.422 8.781 1 98.69 171 LEU A C 1
ATOM 1278 O O . LEU A 1 171 ? 6.703 -20.328 9.312 1 98.69 171 LEU A O 1
ATOM 1282 N N . PRO A 1 172 ? 5.105 -18.828 9.453 1 98.5 172 PRO A N 1
ATOM 1283 C CA . PRO A 1 172 ? 4.762 -19.188 10.828 1 98.5 172 PRO A CA 1
ATOM 1284 C C . PRO A 1 172 ? 3.904 -20.438 10.914 1 98.5 172 PRO A C 1
ATOM 1286 O O . PRO A 1 172 ? 2.779 -20.391 11.414 1 98.5 172 PRO A O 1
ATOM 1289 N N . VAL A 1 173 ? 4.426 -21.516 10.648 1 97.12 173 VAL A N 1
ATOM 1290 C CA . VAL A 1 173 ? 3.713 -22.781 10.547 1 97.12 173 VAL A CA 1
ATOM 1291 C C . VAL A 1 173 ? 3.279 -23.25 11.938 1 97.12 173 VAL A C 1
ATOM 1293 O O . VAL A 1 173 ? 2.352 -24.047 12.078 1 97.12 173 VAL A O 1
ATOM 1296 N N . GLY A 1 174 ? 3.93 -22.781 12.984 1 96.94 174 GLY A N 1
ATOM 1297 C CA . GLY A 1 174 ? 3.596 -23.156 14.344 1 96.94 174 GLY A CA 1
ATOM 1298 C C . GLY A 1 174 ? 2.566 -22.25 14.992 1 96.94 174 GLY A C 1
ATOM 1299 O O . GLY A 1 174 ? 2.254 -22.391 16.172 1 96.94 174 GLY A O 1
ATOM 1300 N N . ALA A 1 175 ? 2.045 -21.344 14.266 1 96.31 175 ALA A N 1
ATOM 1301 C CA . ALA A 1 175 ? 1.037 -20.438 14.805 1 96.31 175 ALA A CA 1
ATOM 1302 C C . ALA A 1 175 ? -0.258 -21.172 15.125 1 96.31 175 ALA A C 1
ATOM 1304 O O . ALA A 1 175 ? -0.583 -22.172 14.477 1 96.31 175 ALA A O 1
ATOM 1305 N N . GLU A 1 176 ? -1.068 -20.641 16.047 1 94.12 176 GLU A N 1
ATOM 1306 C CA . GLU A 1 176 ? -2.291 -21.281 16.516 1 94.12 176 GLU A CA 1
ATOM 1307 C C . GLU A 1 176 ? -3.496 -20.844 15.688 1 94.12 176 GLU A C 1
ATOM 1309 O O . GLU A 1 176 ? -4.531 -21.516 15.695 1 94.12 176 GLU A O 1
ATOM 1314 N N . SER A 1 177 ? -3.467 -19.797 15.141 1 93.12 177 SER A N 1
ATOM 1315 C CA . SER A 1 177 ? -4.5 -19.203 14.297 1 93.12 177 SER A CA 1
ATOM 1316 C C . SER A 1 177 ? -3.893 -18.266 13.266 1 93.12 177 SER A C 1
ATOM 1318 O O . SER A 1 177 ? -2.691 -17.984 13.297 1 93.12 177 SER A O 1
ATOM 1320 N N . PHE A 1 178 ? -4.75 -17.875 12.375 1 95.81 178 PHE A N 1
ATOM 1321 C CA . PHE A 1 178 ? -4.242 -16.938 11.391 1 95.81 178 PHE A CA 1
ATOM 1322 C C . PHE A 1 178 ? -3.832 -15.625 12.055 1 95.81 178 PHE A C 1
ATOM 1324 O O . PHE A 1 178 ? -2.824 -15.023 11.688 1 95.81 178 PHE A O 1
ATOM 1331 N N . ARG A 1 179 ? -4.562 -15.117 12.969 1 95.62 179 ARG A N 1
ATOM 1332 C CA . ARG A 1 179 ? -4.234 -13.906 13.711 1 95.62 179 ARG A CA 1
ATOM 1333 C C . ARG A 1 179 ? -2.9 -14.055 14.438 1 95.62 179 ARG A C 1
ATOM 1335 O O . ARG A 1 179 ? -2.117 -13.109 14.508 1 95.62 179 ARG A O 1
ATOM 1342 N N . ASP A 1 180 ? -2.752 -15.211 14.977 1 95.88 180 ASP A N 1
ATOM 1343 C CA . ASP A 1 180 ? -1.479 -15.5 15.633 1 95.88 180 ASP A CA 1
ATOM 1344 C C . ASP A 1 180 ? -0.33 -15.484 14.625 1 95.88 180 ASP A C 1
ATOM 1346 O O . ASP A 1 180 ? 0.751 -14.969 14.914 1 95.88 180 ASP A O 1
ATOM 1350 N N . ALA A 1 181 ? -0.572 -16.094 13.461 1 97.81 181 ALA A N 1
ATOM 1351 C CA . ALA A 1 181 ? 0.436 -16.094 12.398 1 97.81 181 ALA A CA 1
ATOM 1352 C C . ALA A 1 181 ? 0.82 -14.68 12 1 97.81 181 ALA A C 1
ATOM 1354 O O . ALA A 1 181 ? 1.998 -14.383 11.789 1 97.81 181 ALA A O 1
ATOM 1355 N N . MET A 1 182 ? -0.202 -13.797 11.945 1 98 182 MET A N 1
ATOM 1356 C CA . MET A 1 182 ? 0.052 -12.398 11.594 1 98 182 MET A CA 1
ATOM 1357 C C . MET A 1 182 ? 0.911 -11.719 12.656 1 98 182 MET A C 1
ATOM 1359 O O . MET A 1 182 ? 1.821 -10.961 12.328 1 98 182 MET A O 1
ATOM 1363 N N . ARG A 1 183 ? 0.613 -11.961 13.914 1 98 183 ARG A N 1
ATOM 1364 C CA . ARG A 1 183 ? 1.38 -11.367 15 1 98 183 ARG A CA 1
ATOM 1365 C C . ARG A 1 183 ? 2.832 -11.836 14.969 1 98 183 ARG A C 1
ATOM 1367 O O . ARG A 1 183 ? 3.752 -11.016 15.023 1 98 183 ARG A O 1
ATOM 1374 N N . LEU A 1 184 ? 3.041 -13.18 14.852 1 98.38 184 LEU A N 1
ATOM 1375 C CA . LEU A 1 184 ? 4.391 -13.727 14.797 1 98.38 184 LEU A CA 1
ATOM 1376 C C . LEU A 1 184 ? 5.176 -13.117 13.641 1 98.38 184 LEU A C 1
ATOM 1378 O O . LEU A 1 184 ? 6.316 -12.68 13.82 1 98.38 184 LEU A O 1
ATOM 1382 N N . GLY A 1 185 ? 4.512 -13.078 12.469 1 98.62 185 GLY A N 1
ATOM 1383 C CA . GLY A 1 185 ? 5.164 -12.523 11.289 1 98.62 185 GLY A CA 1
ATOM 1384 C C . GLY A 1 185 ? 5.547 -11.062 11.453 1 98.62 185 GLY A C 1
ATOM 1385 O O . GLY A 1 185 ? 6.668 -10.672 11.117 1 98.62 185 GLY A O 1
ATOM 1386 N N . ALA A 1 186 ? 4.633 -10.273 12.016 1 98.62 186 ALA A N 1
ATOM 1387 C CA . ALA A 1 186 ? 4.883 -8.852 12.203 1 98.62 186 ALA A CA 1
ATOM 1388 C C . ALA A 1 186 ? 6.004 -8.617 13.211 1 98.62 186 ALA A C 1
ATOM 1390 O O . ALA A 1 186 ? 6.855 -7.746 13.008 1 98.62 186 ALA A O 1
ATOM 1391 N N . GLU A 1 187 ? 6.023 -9.32 14.266 1 98.69 187 GLU A N 1
ATOM 1392 C CA . GLU A 1 187 ? 7.047 -9.156 15.297 1 98.69 187 GLU A CA 1
ATOM 1393 C C . GLU A 1 187 ? 8.43 -9.539 14.766 1 98.69 187 GLU A C 1
ATOM 1395 O O . GLU A 1 187 ? 9.414 -8.844 15.031 1 98.69 187 GLU A O 1
ATOM 1400 N N . VAL A 1 188 ? 8.5 -10.633 13.977 1 98.75 188 VAL A N 1
ATOM 1401 C CA . VAL A 1 188 ? 9.773 -11.016 13.375 1 98.75 188 VAL A CA 1
ATOM 1402 C C . VAL A 1 188 ? 10.211 -9.953 12.367 1 98.75 188 VAL A C 1
ATOM 1404 O O . VAL A 1 188 ? 11.391 -9.617 12.281 1 98.75 188 VAL A O 1
ATOM 1407 N N . TYR A 1 189 ? 9.289 -9.438 11.602 1 98.62 189 TYR A N 1
ATOM 1408 C CA . TYR A 1 189 ? 9.578 -8.398 10.617 1 98.62 189 TYR A CA 1
ATOM 1409 C C . TYR A 1 189 ? 10.195 -7.176 11.281 1 98.62 189 TYR A C 1
ATOM 1411 O O . TYR A 1 189 ? 11.211 -6.656 10.812 1 98.62 189 TYR A O 1
ATOM 1419 N N . HIS A 1 190 ? 9.633 -6.742 12.391 1 98.12 190 HIS A N 1
ATOM 1420 C CA . HIS A 1 190 ? 10.172 -5.59 13.109 1 98.12 190 HIS A CA 1
ATOM 1421 C C . HIS A 1 190 ? 11.523 -5.91 13.734 1 98.12 190 HIS A C 1
ATOM 1423 O O . HIS A 1 190 ? 12.414 -5.059 13.766 1 98.12 190 HIS A O 1
ATOM 1429 N N . THR A 1 191 ? 11.641 -7.07 14.266 1 98.5 191 THR A N 1
ATOM 1430 C CA . THR A 1 191 ? 12.922 -7.488 14.828 1 98.5 191 THR A CA 1
ATOM 1431 C C . THR A 1 191 ? 14.008 -7.516 13.75 1 98.5 191 THR A C 1
ATOM 1433 O O . THR A 1 191 ? 15.141 -7.094 13.992 1 98.5 191 THR A O 1
ATOM 1436 N N . LEU A 1 192 ? 13.625 -8.047 12.586 1 98.62 192 LEU A N 1
ATOM 1437 C CA . LEU A 1 192 ? 14.555 -8.086 11.461 1 98.62 192 LEU A CA 1
ATOM 1438 C C . LEU A 1 192 ? 15.016 -6.688 11.086 1 98.62 192 LEU A C 1
ATOM 1440 O O . LEU A 1 192 ? 16.188 -6.477 10.781 1 98.62 192 LEU A O 1
ATOM 1444 N N . LYS A 1 193 ? 14.117 -5.781 11.07 1 97.06 193 LYS A N 1
ATOM 1445 C CA . LYS A 1 193 ? 14.477 -4.391 10.812 1 97.06 193 LYS A CA 1
ATOM 1446 C C . LYS A 1 193 ? 15.594 -3.928 11.742 1 97.06 193 LYS A C 1
ATOM 1448 O O . LYS A 1 193 ? 16.547 -3.281 11.297 1 97.06 193 LYS A O 1
ATOM 1453 N N . GLY A 1 194 ? 15.445 -4.223 13.008 1 96.75 194 GLY A N 1
ATOM 1454 C CA . GLY A 1 194 ? 16.469 -3.867 13.984 1 96.75 194 GLY A CA 1
ATOM 1455 C C . GLY A 1 194 ? 17.797 -4.535 13.719 1 96.75 194 GLY A C 1
ATOM 1456 O O . GLY A 1 194 ? 18.844 -3.895 13.812 1 96.75 194 GLY A O 1
ATOM 1457 N N . VAL A 1 195 ? 17.75 -5.777 13.359 1 97.69 195 VAL A N 1
ATOM 1458 C CA . VAL A 1 195 ? 18.953 -6.547 13.078 1 97.69 195 VAL A CA 1
ATOM 1459 C C . VA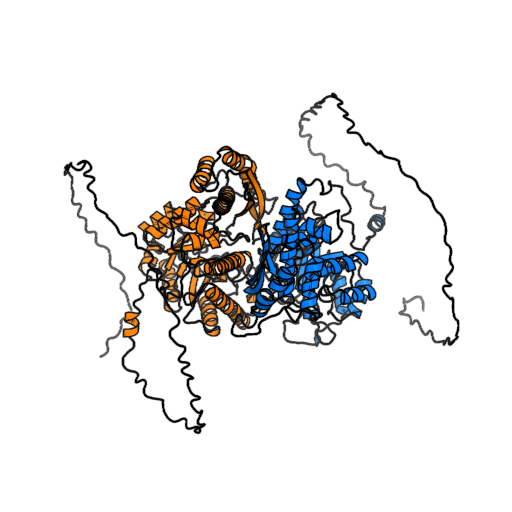L A 1 195 ? 19.703 -5.93 11.898 1 97.69 195 VAL A C 1
ATOM 1461 O O . VAL A 1 195 ? 20.922 -5.746 11.945 1 97.69 195 VAL A O 1
ATOM 1464 N N . ILE A 1 196 ? 18.969 -5.625 10.859 1 96.62 196 ILE A N 1
ATOM 1465 C CA . ILE A 1 196 ? 19.547 -5.055 9.656 1 96.62 196 ILE A CA 1
ATOM 1466 C C . ILE A 1 196 ? 20.109 -3.668 9.961 1 96.62 196 ILE A C 1
ATOM 1468 O O . ILE A 1 196 ? 21.219 -3.336 9.539 1 96.62 196 ILE A O 1
ATOM 1472 N N . LYS A 1 197 ? 19.375 -2.92 10.664 1 93.31 197 LYS A N 1
ATOM 1473 C CA . LYS A 1 197 ? 19.812 -1.578 11.039 1 93.31 197 LYS A CA 1
ATOM 1474 C C . LYS A 1 197 ? 21.125 -1.625 11.812 1 93.31 197 LYS A C 1
ATOM 1476 O O . LYS A 1 197 ? 22.047 -0.852 11.539 1 93.31 197 LYS A O 1
ATOM 1481 N N . ASP A 1 198 ? 21.219 -2.475 12.742 1 94.31 198 ASP A N 1
ATOM 1482 C CA . ASP A 1 198 ? 22.391 -2.586 13.594 1 94.31 198 ASP A CA 1
ATOM 1483 C C . ASP A 1 198 ? 23.625 -2.986 12.781 1 94.31 198 ASP A C 1
ATOM 1485 O O . ASP A 1 198 ? 24.734 -2.51 13.047 1 94.31 198 ASP A O 1
ATOM 1489 N N . LYS A 1 199 ? 23.391 -3.799 11.82 1 93.56 199 LYS A N 1
ATOM 1490 C CA . LYS A 1 199 ? 24.516 -4.359 11.078 1 93.56 199 LYS A CA 1
ATOM 1491 C C . LYS A 1 199 ? 24.906 -3.457 9.914 1 93.56 199 LYS A C 1
ATOM 1493 O O . LYS A 1 199 ? 26.078 -3.342 9.578 1 93.56 199 LYS A O 1
ATOM 1498 N N . TYR A 1 200 ? 23.938 -2.877 9.273 1 90.56 200 TYR A N 1
ATOM 1499 C CA . TYR A 1 200 ? 24.234 -2.23 8 1 90.56 200 TYR A CA 1
ATOM 1500 C C . TYR A 1 200 ? 23.812 -0.763 8.031 1 90.56 200 TYR A C 1
ATOM 1502 O O . TYR A 1 200 ? 24.078 -0.024 7.074 1 90.56 200 TYR A O 1
ATOM 1510 N N . GLY A 1 201 ? 23.188 -0.337 9.062 1 85.75 201 GLY A N 1
ATOM 1511 C CA . GLY A 1 201 ? 22.734 1.042 9.156 1 85.75 201 GLY A CA 1
ATOM 1512 C C . GLY A 1 201 ? 21.297 1.227 8.742 1 85.75 201 GLY A C 1
ATOM 1513 O O . GLY A 1 201 ? 20.672 0.314 8.188 1 85.75 201 GLY A O 1
ATOM 1514 N N . LYS A 1 202 ? 20.828 2.42 9.008 1 83.69 202 LYS A N 1
ATOM 1515 C CA . LYS A 1 202 ? 19.406 2.725 8.836 1 83.69 202 LYS A CA 1
ATOM 1516 C C . LYS A 1 202 ? 19.031 2.719 7.355 1 83.69 202 LYS A C 1
ATOM 1518 O O . LYS A 1 202 ? 17.891 2.395 7.008 1 83.69 202 LYS A O 1
ATOM 1523 N N . ASP A 1 203 ? 19.859 2.99 6.48 1 83.25 203 ASP A N 1
ATOM 1524 C CA . ASP A 1 203 ? 19.578 3.08 5.051 1 83.25 203 ASP A CA 1
ATOM 1525 C C . ASP A 1 203 ? 19.281 1.704 4.461 1 83.25 203 ASP A C 1
ATOM 1527 O O . ASP A 1 203 ? 18.719 1.599 3.373 1 83.25 203 ASP A O 1
ATOM 1531 N N . ALA A 1 204 ? 19.641 0.684 5.176 1 88.56 204 ALA A N 1
ATOM 1532 C CA . ALA A 1 204 ? 19.453 -0.682 4.688 1 88.56 204 ALA A CA 1
ATOM 1533 C C . ALA A 1 204 ? 18.047 -1.179 4.969 1 88.56 204 ALA A C 1
ATOM 1535 O O . ALA A 1 204 ? 17.688 -2.309 4.617 1 88.56 204 ALA A O 1
ATOM 1536 N N . THR A 1 205 ? 17.172 -0.282 5.52 1 90.31 205 THR A N 1
ATOM 1537 C CA . THR A 1 205 ? 15.859 -0.738 5.934 1 90.31 205 THR A CA 1
ATOM 1538 C C . THR A 1 205 ? 14.773 -0.15 5.035 1 90.31 205 THR A C 1
ATOM 1540 O O . THR A 1 205 ? 13.602 -0.104 5.41 1 90.31 205 THR A O 1
ATOM 1543 N N . ASN A 1 206 ? 15.148 0.398 3.867 1 90.62 206 ASN A N 1
ATOM 1544 C CA . ASN A 1 206 ? 14.164 0.732 2.842 1 90.62 206 ASN A CA 1
ATOM 1545 C C . ASN A 1 206 ? 13.594 -0.521 2.184 1 90.62 206 ASN A C 1
ATOM 1547 O O . ASN A 1 206 ? 14.188 -1.598 2.268 1 90.62 206 ASN A O 1
ATOM 1551 N N . VAL A 1 207 ? 12.422 -0.396 1.593 1 93 207 VAL A N 1
ATOM 1552 C CA . VAL A 1 207 ? 11.727 -1.631 1.249 1 93 207 VAL A CA 1
ATOM 1553 C C . VAL A 1 207 ? 11.547 -1.716 -0.265 1 93 207 VAL A C 1
ATOM 1555 O O . VAL A 1 207 ? 11.547 -0.693 -0.955 1 93 207 VAL A O 1
ATOM 1558 N N . GLY A 1 208 ? 11.414 -2.945 -0.79 1 92.06 208 GLY A N 1
ATOM 1559 C CA . GLY A 1 208 ? 11.094 -3.217 -2.184 1 92.06 208 GLY A CA 1
ATOM 1560 C C . GLY A 1 208 ? 9.609 -3.352 -2.443 1 92.06 208 GLY A C 1
ATOM 1561 O O . GLY A 1 208 ? 8.789 -2.963 -1.606 1 92.06 208 GLY A O 1
ATOM 1562 N N . ASP A 1 209 ? 9.234 -3.932 -3.582 1 91.44 209 ASP A N 1
ATOM 1563 C CA . ASP A 1 209 ? 7.859 -4.004 -4.066 1 91.44 209 ASP A CA 1
ATOM 1564 C C . ASP A 1 209 ? 7.004 -4.883 -3.16 1 91.44 209 ASP A C 1
ATOM 1566 O O . ASP A 1 209 ? 5.812 -4.621 -2.973 1 91.44 209 ASP A O 1
ATOM 1570 N N . GLU A 1 210 ? 7.652 -5.879 -2.533 1 94 210 GLU A N 1
ATOM 1571 C CA . GLU A 1 210 ? 6.906 -6.832 -1.721 1 94 210 GLU A CA 1
ATOM 1572 C C . GLU A 1 210 ? 6.863 -6.402 -0.257 1 94 210 GLU A C 1
ATOM 1574 O O . GLU A 1 210 ? 6.223 -7.051 0.571 1 94 210 GLU A O 1
ATOM 1579 N N . GLY A 1 211 ? 7.543 -5.336 0.03 1 96.56 211 GLY A N 1
ATOM 1580 C CA . GLY A 1 211 ? 7.566 -4.828 1.394 1 96.56 211 GLY A CA 1
ATOM 1581 C C . GLY A 1 211 ? 8.727 -5.363 2.209 1 96.56 211 GLY A C 1
ATOM 1582 O O . GLY A 1 211 ? 8.914 -4.973 3.363 1 96.56 211 GLY A O 1
ATOM 1583 N N . GLY A 1 212 ? 9.523 -6.273 1.644 1 97.31 212 GLY A N 1
ATOM 1584 C CA . GLY A 1 212 ? 10.719 -6.754 2.318 1 97.31 212 GLY A CA 1
ATOM 1585 C C . GLY A 1 212 ? 11.852 -5.742 2.322 1 97.31 212 GLY A C 1
ATOM 1586 O O . GLY A 1 212 ? 11.914 -4.871 1.453 1 97.31 212 GLY A O 1
ATOM 1587 N N . PHE A 1 213 ? 12.727 -5.891 3.275 1 96.38 213 PHE A N 1
ATOM 1588 C CA . PHE A 1 213 ? 13.906 -5.027 3.334 1 96.38 213 PHE A CA 1
ATOM 1589 C C . PHE A 1 213 ? 14.891 -5.387 2.232 1 96.38 213 PHE A C 1
ATOM 1591 O O . PHE A 1 213 ? 14.867 -6.5 1.703 1 96.38 213 PHE A O 1
ATOM 1598 N N . ALA A 1 214 ? 15.719 -4.469 1.886 1 92.5 214 ALA A N 1
ATOM 1599 C CA . ALA A 1 214 ? 16.688 -4.691 0.807 1 92.5 214 ALA A CA 1
ATOM 1600 C C . ALA A 1 214 ? 18.094 -4.277 1.229 1 92.5 214 ALA A C 1
ATOM 1602 O O . ALA A 1 214 ? 18.688 -3.393 0.617 1 92.5 214 ALA A O 1
ATOM 1603 N N . PRO A 1 215 ? 18.625 -4.949 2.215 1 92.06 215 PRO A N 1
ATOM 1604 C CA . PRO A 1 215 ? 20 -4.621 2.584 1 92.06 215 PRO A CA 1
ATOM 1605 C C . PRO A 1 215 ? 21 -4.875 1.449 1 92.06 215 PRO A C 1
ATOM 1607 O O . PRO A 1 215 ? 20.781 -5.773 0.63 1 92.06 215 PRO A O 1
ATOM 1610 N N . ASN A 1 216 ? 22.078 -4.078 1.404 1 87.62 216 ASN A N 1
ATOM 1611 C CA . ASN A 1 216 ? 23.062 -4.215 0.342 1 87.62 216 ASN A CA 1
ATOM 1612 C C . ASN A 1 216 ? 24.047 -5.352 0.626 1 87.62 216 ASN A C 1
ATOM 1614 O O . ASN A 1 216 ? 25.219 -5.117 0.895 1 87.62 216 ASN A O 1
ATOM 1618 N N . ILE A 1 217 ? 23.562 -6.5 0.462 1 88.81 217 ILE A N 1
ATOM 1619 C CA . ILE A 1 217 ? 24.375 -7.688 0.671 1 88.81 217 ILE A CA 1
ATOM 1620 C C . ILE A 1 217 ? 24.484 -8.484 -0.63 1 88.81 217 ILE A C 1
ATOM 1622 O O . ILE A 1 217 ? 23.625 -8.352 -1.513 1 88.81 217 ILE A O 1
ATOM 1626 N N . LEU A 1 218 ? 25.578 -9.211 -0.75 1 84.31 218 LEU A N 1
ATOM 1627 C CA . LEU A 1 218 ? 25.844 -9.953 -1.977 1 84.31 218 LEU A CA 1
ATOM 1628 C C . LEU A 1 218 ? 25.562 -11.445 -1.774 1 84.31 218 LEU A C 1
ATOM 1630 O O . LEU A 1 218 ? 24.938 -12.086 -2.621 1 84.31 218 LEU A O 1
ATOM 1634 N N . GLU A 1 219 ? 26 -11.945 -0.674 1 88.56 219 GLU A N 1
ATOM 1635 C CA . GLU A 1 219 ? 25.906 -13.383 -0.431 1 88.56 219 GLU A CA 1
ATOM 1636 C C . GLU A 1 219 ? 24.5 -13.766 0.057 1 88.56 219 GLU A C 1
ATOM 1638 O O . GLU A 1 219 ? 24.016 -13.203 1.035 1 88.56 219 GLU A O 1
ATOM 1643 N N . ASN A 1 220 ? 23.969 -14.75 -0.578 1 90.5 220 ASN A N 1
ATOM 1644 C CA . ASN A 1 220 ? 22.625 -15.188 -0.256 1 90.5 220 ASN A CA 1
ATOM 1645 C C . ASN A 1 220 ? 22.547 -15.82 1.129 1 90.5 220 ASN A C 1
ATOM 1647 O O . ASN A 1 220 ? 21.531 -15.719 1.814 1 90.5 220 ASN A O 1
ATOM 1651 N N . SER A 1 221 ? 23.609 -16.453 1.53 1 94.38 221 SER A N 1
ATOM 1652 C CA . SER A 1 221 ? 23.641 -17.062 2.855 1 94.38 221 SER A CA 1
ATOM 1653 C C . SER A 1 221 ? 23.547 -16 3.951 1 94.38 221 SER A C 1
ATOM 1655 O O . SER A 1 221 ? 23.016 -16.266 5.035 1 94.38 221 SER A O 1
ATOM 1657 N N . GLU A 1 222 ? 24 -14.836 3.656 1 95.5 222 GLU A N 1
ATOM 1658 C CA . GLU A 1 222 ? 23.922 -13.742 4.617 1 95.5 222 GLU A CA 1
ATOM 1659 C C . GLU A 1 222 ? 22.469 -13.336 4.863 1 95.5 222 GLU A C 1
ATOM 1661 O O . GLU A 1 222 ? 22.094 -12.992 5.984 1 95.5 222 GLU A O 1
ATOM 1666 N N . ALA A 1 223 ? 21.719 -13.367 3.824 1 96.69 223 ALA A N 1
ATOM 1667 C CA . ALA A 1 223 ? 20.297 -13.094 3.982 1 96.69 223 ALA A CA 1
ATOM 1668 C C . ALA A 1 223 ? 19.625 -14.117 4.895 1 96.69 223 ALA A C 1
ATOM 1670 O O . ALA A 1 223 ? 18.812 -13.766 5.754 1 96.69 223 ALA A O 1
ATOM 1671 N N . LEU A 1 224 ? 19.984 -15.344 4.719 1 98.31 224 LEU A N 1
ATOM 1672 C CA . LEU A 1 224 ? 19.438 -16.406 5.543 1 98.31 224 LEU A CA 1
ATOM 1673 C C . LEU A 1 224 ? 19.875 -16.25 6.996 1 98.31 224 LEU A C 1
ATOM 1675 O O . LEU A 1 224 ? 19.094 -16.516 7.914 1 98.31 224 LEU A O 1
ATOM 1679 N N . GLU A 1 225 ? 21.094 -15.805 7.18 1 97.94 225 GLU A N 1
ATOM 1680 C CA . GLU A 1 225 ? 21.594 -15.562 8.531 1 97.94 225 GLU A CA 1
ATOM 1681 C C . GLU A 1 225 ? 20.797 -14.438 9.211 1 97.94 225 GLU A C 1
ATOM 1683 O O . GLU A 1 225 ? 20.516 -14.508 10.406 1 97.94 225 GLU A O 1
ATOM 1688 N N . LEU A 1 226 ? 20.547 -13.391 8.492 1 98.12 226 LEU A N 1
ATOM 1689 C CA . LEU A 1 226 ? 19.766 -12.273 9.023 1 98.12 226 LEU A CA 1
ATOM 1690 C C . LEU A 1 226 ? 18.391 -12.734 9.461 1 98.12 226 LEU A C 1
ATOM 1692 O O . LEU A 1 226 ? 17.922 -12.391 10.547 1 98.12 226 LEU A O 1
ATOM 1696 N N . VAL A 1 227 ? 17.75 -13.547 8.617 1 98.62 227 VAL A N 1
ATOM 1697 C CA . VAL A 1 227 ? 16.391 -14.016 8.883 1 98.62 227 VAL A CA 1
ATOM 1698 C C . VAL A 1 227 ? 16.406 -14.945 10.094 1 98.62 227 VAL A C 1
ATOM 1700 O O . VAL A 1 227 ? 15.562 -14.828 10.992 1 98.62 227 VAL A O 1
ATOM 1703 N N . LYS A 1 228 ? 17.328 -15.844 10.109 1 98.44 228 LYS A N 1
ATOM 1704 C CA . LYS A 1 228 ? 17.453 -16.781 11.227 1 98.44 228 LYS A CA 1
ATOM 1705 C C . LYS A 1 228 ? 17.672 -16.031 12.539 1 98.44 228 LYS A C 1
ATOM 1707 O O . LYS A 1 228 ? 17.031 -16.344 13.547 1 98.44 228 LYS A O 1
ATOM 1712 N N . GLU A 1 229 ? 18.547 -15.031 12.508 1 98.38 229 GLU A N 1
ATOM 1713 C CA . GLU A 1 229 ? 18.812 -14.234 13.703 1 98.38 229 GLU A CA 1
ATOM 1714 C C . GLU A 1 229 ? 17.562 -13.508 14.172 1 98.38 229 GLU A C 1
ATOM 1716 O O . GLU A 1 229 ? 17.281 -13.445 15.375 1 98.38 229 GLU A O 1
ATOM 1721 N N . ALA A 1 230 ? 16.844 -12.969 13.266 1 98.69 230 ALA A N 1
ATOM 1722 C CA . ALA A 1 230 ? 15.617 -12.25 13.609 1 98.69 230 ALA A CA 1
ATOM 1723 C C . ALA A 1 230 ? 14.586 -13.18 14.242 1 98.69 230 ALA A C 1
ATOM 1725 O O . ALA A 1 230 ? 13.938 -12.812 15.227 1 98.69 230 ALA A O 1
ATOM 1726 N N . ILE A 1 231 ? 14.398 -14.383 13.688 1 98.75 231 ILE A N 1
ATOM 1727 C CA . ILE A 1 231 ? 13.461 -15.367 14.227 1 98.75 231 ILE A CA 1
ATOM 1728 C C . ILE A 1 231 ? 13.852 -15.727 15.656 1 98.75 231 ILE A C 1
ATOM 1730 O O . ILE A 1 231 ? 13 -15.75 16.547 1 98.75 231 ILE A O 1
ATOM 1734 N N . ASP A 1 232 ? 15.148 -15.953 15.867 1 98.56 232 ASP A N 1
ATOM 1735 C CA . ASP A 1 232 ? 15.656 -16.312 17.188 1 98.56 232 ASP A CA 1
ATOM 1736 C C . ASP A 1 232 ? 15.438 -15.195 18.188 1 98.56 232 ASP A C 1
ATOM 1738 O O . ASP A 1 232 ? 14.945 -15.43 19.297 1 98.56 232 ASP A O 1
ATOM 1742 N N . LYS A 1 233 ? 15.797 -13.992 17.781 1 98.25 233 LYS A N 1
ATOM 1743 C CA . LYS A 1 233 ? 15.688 -12.836 18.672 1 98.25 233 LYS A CA 1
ATOM 1744 C C . LYS A 1 233 ? 14.234 -12.547 19.031 1 98.25 233 LYS A C 1
ATOM 1746 O O . LYS A 1 233 ? 13.938 -12.07 20.125 1 98.25 233 LYS A O 1
ATOM 1751 N N . ALA A 1 234 ? 13.352 -12.859 18.094 1 98.06 234 ALA A N 1
ATOM 1752 C CA . ALA A 1 234 ? 11.922 -12.641 18.344 1 98.06 234 ALA A CA 1
ATOM 1753 C C . ALA A 1 234 ? 11.344 -13.75 19.203 1 98.06 234 ALA A C 1
ATOM 1755 O O . ALA A 1 234 ? 10.211 -13.641 19.688 1 98.06 234 ALA A O 1
ATOM 1756 N N . GLY A 1 235 ? 12.078 -14.859 19.391 1 97.88 235 GLY A N 1
ATOM 1757 C CA . GLY A 1 235 ? 11.664 -15.938 20.266 1 97.88 235 GLY A CA 1
ATOM 1758 C C . GLY A 1 235 ? 10.773 -16.969 19.578 1 97.88 235 GLY A C 1
ATOM 1759 O O . GLY A 1 235 ? 9.977 -17.641 20.234 1 97.88 235 GLY A O 1
ATOM 1760 N N . TYR A 1 236 ? 10.914 -17.141 18.203 1 98.31 236 TYR A N 1
ATOM 1761 C CA . TYR A 1 236 ? 9.961 -17.984 17.5 1 98.31 236 TYR A CA 1
ATOM 1762 C C . TYR A 1 236 ? 10.672 -19.078 16.703 1 98.31 236 TYR A C 1
ATOM 1764 O O . TYR A 1 236 ? 10.188 -19.516 15.664 1 98.31 236 TYR A O 1
ATOM 1772 N N . THR A 1 237 ? 11.773 -19.516 17.125 1 98 237 THR A N 1
ATOM 1773 C CA . THR A 1 237 ? 12.617 -20.5 16.453 1 98 237 THR A CA 1
ATOM 1774 C C . THR A 1 237 ? 11.844 -21.781 16.172 1 98 237 THR A C 1
ATOM 1776 O O . THR A 1 237 ? 12.031 -22.406 15.125 1 98 237 THR A O 1
ATOM 1779 N N . GLU A 1 238 ? 10.984 -22.172 17.031 1 97 238 GLU A N 1
ATOM 1780 C CA . GLU A 1 238 ? 10.281 -23.438 16.875 1 97 238 GLU A CA 1
ATOM 1781 C C . GLU A 1 238 ? 8.977 -23.25 16.109 1 97 238 GLU A C 1
ATOM 1783 O O . GLU A 1 238 ? 8.305 -24.234 15.773 1 97 238 GLU A O 1
ATOM 1788 N N . LYS A 1 239 ? 8.633 -22.047 15.82 1 97.88 239 LYS A N 1
ATOM 1789 C CA . LYS A 1 239 ? 7.316 -21.781 15.25 1 97.88 239 LYS A CA 1
ATOM 1790 C C . LYS A 1 239 ? 7.422 -21.312 13.805 1 97.88 239 LYS A C 1
ATOM 1792 O O . LYS A 1 239 ? 6.438 -21.359 13.062 1 97.88 239 LYS A O 1
ATOM 1797 N N . ILE A 1 240 ? 8.609 -20.891 13.391 1 98.56 240 ILE A N 1
ATOM 1798 C CA . ILE A 1 240 ? 8.727 -20.25 12.086 1 98.56 240 ILE A CA 1
ATOM 1799 C C . ILE A 1 240 ? 9.812 -20.938 11.258 1 98.56 240 ILE A C 1
ATOM 1801 O O . ILE A 1 240 ? 10.891 -21.234 11.766 1 98.56 240 ILE A O 1
ATOM 1805 N N . VAL A 1 241 ? 9.445 -21.281 10.047 1 98.5 241 VAL A N 1
ATOM 1806 C CA . VAL A 1 241 ? 10.406 -21.828 9.086 1 98.5 241 VAL A CA 1
ATOM 1807 C C . VAL A 1 241 ? 10.641 -20.828 7.961 1 98.5 241 VAL A C 1
ATOM 1809 O O . VAL A 1 241 ? 10.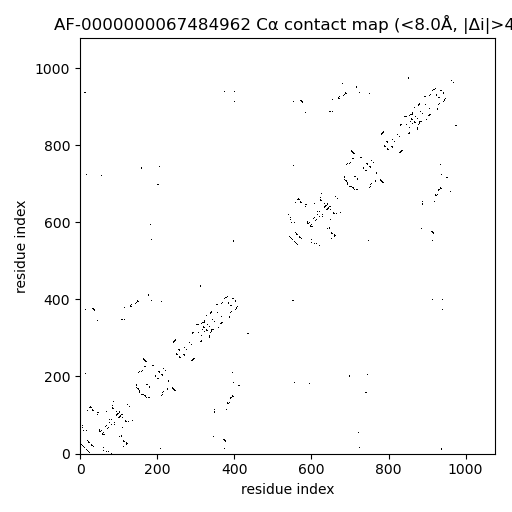016 -19.766 7.922 1 98.5 241 VAL A O 1
ATOM 1812 N N . ILE A 1 242 ? 11.633 -21.109 7.078 1 98.62 242 ILE A N 1
ATOM 1813 C CA . ILE A 1 242 ? 12.055 -20.156 6.055 1 98.62 242 ILE A CA 1
ATOM 1814 C C . ILE A 1 242 ? 11.711 -20.703 4.672 1 98.62 242 ILE A C 1
ATOM 1816 O O . ILE A 1 242 ? 11.812 -21.906 4.426 1 98.62 242 ILE A O 1
ATOM 1820 N N . GLY A 1 243 ? 11.164 -19.891 3.781 1 98.62 243 GLY A N 1
ATOM 1821 C CA . GLY A 1 243 ? 11.016 -20.125 2.355 1 98.62 243 GLY A CA 1
ATOM 1822 C C . GLY A 1 243 ? 11.805 -19.172 1.496 1 98.62 243 GLY A C 1
ATOM 1823 O O . GLY A 1 243 ? 12.211 -18.094 1.96 1 98.62 243 GLY A O 1
ATOM 1824 N N . MET A 1 244 ? 12.062 -19.578 0.27 1 98.19 244 MET A N 1
ATOM 1825 C CA . MET A 1 244 ? 12.797 -18.734 -0.67 1 98.19 244 MET A CA 1
ATOM 1826 C C . MET A 1 244 ? 12.078 -18.672 -2.018 1 98.19 244 MET A C 1
ATOM 1828 O O . MET A 1 244 ? 11.508 -19.672 -2.463 1 98.19 244 MET A O 1
ATOM 1832 N N . ASP A 1 245 ? 12.062 -17.562 -2.621 1 97.31 245 ASP A N 1
ATOM 1833 C CA . ASP A 1 245 ? 11.766 -17.359 -4.039 1 97.31 245 ASP A CA 1
ATOM 1834 C C . ASP A 1 245 ? 13.016 -16.922 -4.805 1 97.31 245 ASP A C 1
ATOM 1836 O O . ASP A 1 245 ? 13.414 -15.766 -4.734 1 97.31 245 ASP A O 1
ATOM 1840 N N . VAL A 1 246 ? 13.5 -17.891 -5.512 1 97.38 246 VAL A N 1
ATOM 1841 C CA . VAL A 1 246 ? 14.812 -17.688 -6.121 1 97.38 246 VAL A CA 1
ATOM 1842 C C . VAL A 1 246 ? 14.664 -16.938 -7.441 1 97.38 246 VAL A C 1
ATOM 1844 O O . VAL A 1 246 ? 15.453 -16.047 -7.75 1 97.38 246 VAL A O 1
ATOM 1847 N N . ALA A 1 247 ? 13.711 -17.266 -8.195 1 95.44 247 ALA A N 1
ATOM 1848 C CA . ALA A 1 247 ? 13.508 -16.703 -9.523 1 95.44 247 ALA A CA 1
ATOM 1849 C C . ALA A 1 247 ? 14.781 -16.797 -10.359 1 95.44 247 ALA A C 1
ATOM 1851 O O . ALA A 1 247 ? 15.258 -15.797 -10.898 1 95.44 247 ALA A O 1
ATOM 1852 N N . ALA A 1 248 ? 15.219 -18 -10.578 1 96.94 248 ALA A N 1
ATOM 1853 C CA . ALA A 1 248 ? 16.547 -18.25 -11.141 1 96.94 248 ALA A CA 1
ATOM 1854 C C . ALA A 1 248 ? 16.594 -17.859 -12.617 1 96.94 248 ALA A C 1
ATOM 1856 O O . ALA A 1 248 ? 17.672 -17.656 -13.172 1 96.94 248 ALA A O 1
ATOM 1857 N N . SER A 1 249 ? 15.461 -17.766 -13.273 1 95.38 249 SER A N 1
ATOM 1858 C CA . SER A 1 249 ? 15.438 -17.328 -14.664 1 95.38 249 SER A CA 1
ATOM 1859 C C . SER A 1 249 ? 16.078 -15.961 -14.828 1 95.38 249 SER A C 1
ATOM 1861 O O . SER A 1 249 ? 16.641 -15.648 -15.883 1 95.38 249 SER A O 1
ATOM 1863 N N . GLU A 1 250 ? 16.078 -15.164 -13.789 1 92.56 250 GLU A N 1
ATOM 1864 C CA . GLU A 1 250 ? 16.594 -13.797 -13.844 1 92.56 250 GLU A CA 1
ATOM 1865 C C . GLU A 1 250 ? 18.109 -13.797 -13.977 1 92.56 250 GLU A C 1
ATOM 1867 O O . GLU A 1 250 ? 18.688 -12.844 -14.508 1 92.56 250 GLU A O 1
ATOM 1872 N N . PHE A 1 251 ? 18.797 -14.859 -13.516 1 95.25 251 PHE A N 1
ATOM 1873 C CA . PHE A 1 251 ? 20.25 -14.852 -13.57 1 95.25 251 PHE A CA 1
ATOM 1874 C C . PHE A 1 251 ? 20.766 -16.047 -14.352 1 95.25 251 PHE A C 1
ATOM 1876 O O . PHE A 1 251 ? 21.891 -16.5 -14.125 1 95.25 251 PHE A O 1
ATOM 1883 N N . TYR A 1 252 ? 19.922 -16.609 -15.164 1 95.88 252 TYR A N 1
ATOM 1884 C CA . TYR A 1 252 ? 20.312 -17.641 -16.125 1 95.88 252 TYR A CA 1
ATOM 1885 C C . TYR A 1 252 ? 21.094 -17.031 -17.281 1 95.88 252 TYR A C 1
ATOM 1887 O O . TYR A 1 252 ? 20.688 -16.016 -17.844 1 95.88 252 TYR A O 1
ATOM 1895 N N . ARG A 1 253 ? 22.266 -17.609 -17.578 1 96.25 253 ARG A N 1
ATOM 1896 C CA . ARG A 1 253 ? 23.156 -17.141 -18.641 1 96.25 253 ARG A CA 1
ATOM 1897 C C . ARG A 1 253 ? 23.781 -18.312 -19.391 1 96.25 253 ARG A C 1
ATOM 1899 O O . ARG A 1 253 ? 24.547 -19.078 -18.812 1 96.25 253 ARG A O 1
ATOM 1906 N N . ASP A 1 254 ? 23.5 -18.469 -20.594 1 94.62 254 ASP A N 1
ATOM 1907 C CA . ASP A 1 254 ? 24.156 -19.422 -21.484 1 94.62 254 ASP A CA 1
ATOM 1908 C C . ASP A 1 254 ? 24.188 -20.812 -20.859 1 94.62 254 ASP A C 1
ATOM 1910 O O . ASP A 1 254 ? 25.25 -21.422 -20.766 1 94.62 254 ASP A O 1
ATOM 1914 N N . GLY A 1 255 ? 23.078 -21.203 -20.375 1 96 255 GLY A N 1
ATOM 1915 C CA . GLY A 1 255 ? 22.984 -22.562 -19.844 1 96 255 GLY A CA 1
ATOM 1916 C C . GLY A 1 255 ? 23.5 -22.688 -18.422 1 96 255 GLY A C 1
ATOM 1917 O O . GLY A 1 255 ? 23.531 -23.781 -17.875 1 96 255 GLY A O 1
ATOM 1918 N N . LYS A 1 256 ? 23.922 -21.594 -17.938 1 98.06 256 LYS A N 1
ATOM 1919 C CA . LYS A 1 256 ? 24.453 -21.547 -16.578 1 98.06 256 LYS A CA 1
ATOM 1920 C C . LYS A 1 256 ? 23.781 -20.422 -15.773 1 98.06 256 LYS A C 1
ATOM 1922 O O . LYS A 1 256 ? 22.75 -19.891 -16.172 1 98.06 256 LYS A O 1
ATOM 1927 N N . TYR A 1 257 ? 24.297 -20.25 -14.562 1 98.06 257 TYR A N 1
ATOM 1928 C CA . TYR A 1 257 ? 23.688 -19.266 -13.672 1 98.06 257 TYR A CA 1
ATOM 1929 C C . TYR A 1 257 ? 24.734 -18.328 -13.102 1 98.06 257 TYR A C 1
ATOM 1931 O O . TYR A 1 257 ? 25.812 -18.766 -12.703 1 98.06 257 TYR A O 1
ATOM 1939 N N . ASP A 1 258 ? 24.375 -17.016 -13.109 1 97 258 ASP A N 1
ATOM 1940 C CA . ASP A 1 258 ? 25.266 -15.984 -12.602 1 97 258 ASP A CA 1
ATOM 1941 C C . ASP A 1 258 ? 24.688 -15.344 -11.336 1 97 258 ASP A C 1
ATOM 1943 O O . ASP A 1 258 ? 23.875 -14.43 -11.414 1 97 258 ASP A O 1
ATOM 1947 N N . LEU A 1 259 ? 25.234 -15.664 -10.188 1 95.56 259 LEU A N 1
ATOM 1948 C CA . LEU A 1 259 ? 24.703 -15.18 -8.922 1 95.56 259 LEU A CA 1
ATOM 1949 C C . LEU A 1 259 ? 25.125 -13.734 -8.672 1 95.56 259 LEU A C 1
ATOM 1951 O O . LEU A 1 259 ? 24.656 -13.109 -7.719 1 95.56 259 LEU A O 1
ATOM 1955 N N . ASP A 1 260 ? 25.906 -13.117 -9.492 1 93.81 260 ASP A N 1
ATOM 1956 C CA . ASP A 1 260 ? 26.266 -11.703 -9.484 1 93.81 260 ASP A CA 1
ATOM 1957 C C . ASP A 1 260 ? 25.844 -11.016 -10.781 1 93.81 260 ASP A C 1
ATOM 1959 O O . ASP A 1 260 ? 26.609 -10.234 -11.352 1 93.81 260 ASP A O 1
ATOM 1963 N N . PHE A 1 261 ? 24.672 -11.32 -11.242 1 92.12 261 PHE A N 1
ATOM 1964 C CA . PHE A 1 261 ? 24.188 -10.93 -12.562 1 92.12 261 PHE A CA 1
ATOM 1965 C C . PHE A 1 261 ? 23.969 -9.43 -12.633 1 92.12 261 PHE A C 1
ATOM 1967 O O . PHE A 1 261 ? 23.828 -8.867 -13.727 1 92.12 261 PHE A O 1
ATOM 1974 N N . LYS A 1 262 ? 23.922 -8.719 -11.516 1 87 262 LYS A N 1
ATOM 1975 C CA . LYS A 1 262 ? 23.688 -7.277 -11.484 1 87 262 LYS A CA 1
ATOM 1976 C C . LYS A 1 262 ? 25 -6.504 -11.648 1 87 262 LYS A C 1
ATOM 1978 O O . LYS A 1 262 ? 24.984 -5.277 -11.789 1 87 262 LYS A O 1
ATOM 1983 N N . SER A 1 263 ? 26.109 -7.215 -11.609 1 87.56 263 SER A N 1
ATOM 1984 C CA . SER A 1 263 ? 27.438 -6.672 -11.93 1 87.56 263 SER A CA 1
ATOM 1985 C C . SER A 1 263 ? 27.781 -6.898 -13.391 1 87.56 263 SER A C 1
ATOM 1987 O O . SER A 1 263 ? 27.109 -7.672 -14.086 1 87.56 263 SER A O 1
ATOM 1989 N N . PRO A 1 264 ? 28.781 -6.203 -13.852 1 89.81 264 PRO A N 1
ATOM 1990 C CA . PRO A 1 264 ? 29.172 -6.461 -15.234 1 89.81 264 PRO A CA 1
ATOM 1991 C C . PRO A 1 264 ? 29.391 -7.945 -15.523 1 89.81 264 PRO A C 1
ATOM 1993 O O . PRO A 1 264 ? 29.922 -8.672 -14.68 1 89.81 264 PRO A O 1
ATOM 1996 N N . ALA A 1 265 ? 29.031 -8.32 -16.719 1 92.25 265 ALA A N 1
ATOM 1997 C CA . ALA A 1 265 ? 29.047 -9.734 -17.094 1 92.25 265 ALA A CA 1
ATOM 1998 C C . ALA A 1 265 ? 30.453 -10.312 -16.953 1 92.25 265 ALA A C 1
ATOM 2000 O O . ALA A 1 265 ? 31.438 -9.664 -17.312 1 92.25 265 ALA A O 1
ATOM 2001 N N . ASP A 1 266 ? 30.531 -11.484 -16.312 1 95.38 266 ASP A N 1
ATOM 2002 C CA . ASP A 1 266 ? 31.766 -12.227 -16.109 1 95.38 266 ASP A CA 1
ATOM 2003 C C . ASP A 1 266 ? 31.516 -13.734 -16.141 1 95.38 266 ASP A C 1
ATOM 2005 O O . ASP A 1 266 ? 31.219 -14.344 -15.102 1 95.38 266 ASP A O 1
ATOM 2009 N N . PRO A 1 267 ? 31.734 -14.352 -17.188 1 94.75 267 PRO A N 1
ATOM 2010 C CA . PRO A 1 267 ? 31.422 -15.773 -17.359 1 94.75 267 PRO A CA 1
ATOM 2011 C C . PRO A 1 267 ? 32.219 -16.672 -16.406 1 94.75 267 PRO A C 1
ATOM 2013 O O . PRO A 1 267 ? 31.812 -17.812 -16.172 1 94.75 267 PRO A O 1
ATOM 2016 N N . SER A 1 268 ? 33.281 -16.172 -15.906 1 95.25 268 SER A N 1
ATOM 2017 C CA . SER A 1 268 ? 34.094 -16.969 -15.008 1 95.25 268 SER A CA 1
ATOM 2018 C C . SER A 1 268 ? 33.344 -17.281 -13.711 1 95.25 268 SER A C 1
ATOM 2020 O O . SER A 1 268 ? 33.719 -18.219 -12.992 1 95.25 268 SER A O 1
ATOM 2022 N N . ARG A 1 269 ? 32.344 -16.625 -13.406 1 94.62 269 ARG A N 1
ATOM 2023 C CA . ARG A 1 269 ? 31.656 -16.859 -12.148 1 94.62 269 ARG A CA 1
ATOM 2024 C C . ARG A 1 269 ? 30.375 -17.656 -12.375 1 94.62 269 ARG A C 1
ATOM 2026 O O . ARG A 1 269 ? 29.625 -17.922 -11.43 1 94.62 269 ARG A O 1
ATOM 2033 N N . TYR A 1 270 ? 30.094 -18.062 -13.602 1 97.44 270 TYR A N 1
ATOM 2034 C CA . TYR A 1 270 ? 28.891 -18.828 -13.891 1 97.44 270 TYR A CA 1
ATOM 2035 C C . TYR A 1 270 ? 28.953 -20.219 -13.273 1 97.44 270 TYR A C 1
ATOM 2037 O O . TYR A 1 270 ? 30.016 -20.859 -13.289 1 97.44 270 TYR A O 1
ATOM 2045 N N . ILE A 1 271 ? 27.859 -20.688 -12.75 1 97.69 271 ILE A N 1
ATOM 2046 C CA . ILE A 1 271 ? 27.828 -22.031 -12.172 1 97.69 271 ILE A CA 1
ATOM 2047 C C . ILE A 1 271 ? 26.766 -22.875 -12.883 1 97.69 271 ILE A C 1
ATOM 2049 O O . ILE A 1 271 ? 25.828 -22.328 -13.469 1 97.69 271 ILE A O 1
ATOM 2053 N N . THR A 1 272 ? 26.938 -24.156 -12.82 1 97.62 272 THR A N 1
ATOM 2054 C CA . THR A 1 272 ? 26.016 -25.062 -13.484 1 97.62 272 THR A CA 1
ATOM 2055 C C . THR A 1 272 ? 24.766 -25.281 -12.641 1 97.62 272 THR A C 1
ATOM 2057 O O . THR A 1 272 ? 24.734 -24.922 -11.469 1 97.62 272 THR A O 1
ATOM 2060 N N . GLY A 1 273 ? 23.812 -25.891 -13.242 1 97.75 273 GLY A N 1
ATOM 2061 C CA . GLY A 1 273 ? 22.625 -26.266 -12.516 1 97.75 273 GLY A CA 1
ATOM 2062 C C . GLY A 1 273 ? 22.891 -27.172 -11.328 1 97.75 273 GLY A C 1
ATOM 2063 O O . GLY A 1 273 ? 22.281 -27.031 -10.273 1 97.75 273 GLY A O 1
ATOM 2064 N N . ASP A 1 274 ? 23.781 -28.094 -11.516 1 97.81 274 ASP A N 1
ATOM 2065 C CA . ASP A 1 274 ? 24.156 -29.016 -10.438 1 97.81 274 ASP A CA 1
ATOM 2066 C C . ASP A 1 274 ? 24.781 -28.266 -9.273 1 97.81 274 ASP A C 1
ATOM 2068 O O . ASP A 1 274 ? 24.5 -28.562 -8.109 1 97.81 274 ASP A O 1
ATOM 2072 N N . GLN A 1 275 ? 25.656 -27.375 -9.625 1 98 275 GLN A N 1
ATOM 2073 C CA . GLN A 1 275 ? 26.312 -26.578 -8.594 1 98 275 GLN A CA 1
ATOM 2074 C C . GLN A 1 275 ? 25.297 -25.719 -7.84 1 98 275 GLN A C 1
ATOM 2076 O O . GLN A 1 275 ? 25.391 -25.562 -6.621 1 98 275 GLN A O 1
ATOM 2081 N N . LEU A 1 276 ? 24.422 -25.141 -8.578 1 98.38 276 LEU A N 1
ATOM 2082 C CA . LEU A 1 276 ? 23.375 -24.344 -7.965 1 98.38 276 LEU A CA 1
ATOM 2083 C C . LEU A 1 276 ? 22.484 -25.203 -7.074 1 98.38 276 LEU A C 1
ATOM 2085 O O . LEU A 1 276 ? 22.109 -24.781 -5.973 1 98.38 276 LEU A O 1
ATOM 2089 N N . GLY A 1 277 ? 22.141 -26.359 -7.547 1 98.38 277 GLY A N 1
ATOM 2090 C CA . GLY A 1 277 ? 21.391 -27.297 -6.738 1 98.38 277 GLY A CA 1
ATOM 2091 C C . GLY A 1 277 ? 22.078 -27.672 -5.445 1 98.38 277 GLY A C 1
ATOM 2092 O O . GLY A 1 277 ? 21.438 -27.781 -4.398 1 98.38 277 GLY A O 1
ATOM 2093 N N . ALA A 1 278 ? 23.359 -27.906 -5.547 1 98.06 278 ALA A N 1
ATOM 2094 C CA . ALA A 1 278 ? 24.141 -28.219 -4.355 1 98.06 278 ALA A CA 1
ATOM 2095 C C . ALA A 1 278 ? 24.109 -27.062 -3.352 1 98.06 278 ALA A C 1
ATOM 2097 O O . ALA A 1 278 ? 24.047 -27.297 -2.141 1 98.06 278 ALA A O 1
ATOM 2098 N N . LEU A 1 279 ? 24.156 -25.891 -3.869 1 97.62 279 LEU A N 1
ATOM 2099 C CA . LEU A 1 279 ? 24.062 -24.703 -3.016 1 97.62 279 LEU A CA 1
ATOM 2100 C C . LEU A 1 279 ? 22.734 -24.688 -2.26 1 97.62 279 LEU A C 1
ATOM 2102 O O . LEU A 1 279 ? 22.703 -24.391 -1.062 1 97.62 279 LEU A O 1
ATOM 2106 N N . TYR A 1 280 ? 21.641 -24.953 -2.984 1 98.5 280 TYR A N 1
ATOM 2107 C CA . TYR A 1 280 ? 20.328 -25 -2.344 1 98.5 280 TYR A CA 1
ATOM 2108 C C . TYR A 1 280 ? 20.297 -26.062 -1.257 1 98.5 280 TYR A C 1
ATOM 2110 O O . TYR A 1 280 ? 19.703 -25.859 -0.199 1 98.5 280 TYR A O 1
ATOM 2118 N N . GLN A 1 281 ? 20.906 -27.219 -1.518 1 98.19 281 GLN A N 1
ATOM 2119 C CA . GLN A 1 281 ? 20.938 -28.281 -0.532 1 98.19 281 GLN A CA 1
ATOM 2120 C C . GLN A 1 281 ? 21.688 -27.859 0.723 1 98.19 281 GLN A C 1
ATOM 2122 O O . GLN A 1 281 ? 21.328 -28.25 1.835 1 98.19 281 GLN A O 1
ATOM 2127 N N . ASP A 1 282 ? 22.734 -27.078 0.525 1 97.75 282 ASP A N 1
ATOM 2128 C CA . ASP A 1 282 ? 23.438 -26.516 1.672 1 97.75 282 ASP A CA 1
ATOM 2129 C C . ASP A 1 282 ? 22.516 -25.609 2.49 1 97.75 282 ASP A C 1
ATOM 2131 O O . ASP A 1 282 ? 22.547 -25.641 3.723 1 97.75 282 ASP A O 1
ATOM 2135 N N . PHE A 1 283 ? 21.719 -24.75 1.812 1 98.06 283 PHE A N 1
ATOM 2136 C CA . PHE A 1 283 ? 20.766 -23.891 2.504 1 98.06 283 PHE A CA 1
ATOM 2137 C C . PHE A 1 283 ? 19.781 -24.719 3.314 1 98.06 283 PHE A C 1
ATOM 2139 O O . PHE A 1 283 ? 19.5 -24.391 4.469 1 98.06 283 PHE A O 1
ATOM 2146 N N . VAL A 1 284 ? 19.297 -25.766 2.734 1 97.75 284 VAL A N 1
ATOM 2147 C CA . VAL A 1 284 ? 18.297 -26.625 3.373 1 97.75 284 VAL A CA 1
ATOM 2148 C C . VAL A 1 284 ? 18.906 -27.297 4.602 1 97.75 284 VAL A C 1
ATOM 2150 O O . VAL A 1 284 ? 18.234 -27.484 5.621 1 97.75 284 VAL A O 1
ATOM 2153 N N . ARG A 1 285 ? 20.094 -27.672 4.508 1 96.88 285 ARG A N 1
ATOM 2154 C CA . ARG A 1 285 ? 20.797 -28.359 5.59 1 96.88 285 ARG A CA 1
ATOM 2155 C C . ARG A 1 285 ? 21.109 -27.406 6.738 1 96.88 285 ARG A C 1
ATOM 2157 O O . ARG A 1 285 ? 20.938 -27.75 7.906 1 96.88 285 ARG A O 1
ATOM 2164 N N . ASP A 1 286 ? 21.484 -26.188 6.441 1 97.31 286 ASP A N 1
ATOM 2165 C CA . ASP A 1 286 ? 22.078 -25.297 7.43 1 97.31 286 ASP A CA 1
ATOM 2166 C C . ASP A 1 286 ? 21.016 -24.359 8.023 1 97.31 286 ASP A C 1
ATOM 2168 O O . ASP A 1 286 ? 21.234 -23.766 9.078 1 97.31 286 ASP A O 1
ATOM 2172 N N . TYR A 1 287 ? 19.938 -24.172 7.328 1 97.44 287 TYR A N 1
ATOM 2173 C CA . TYR A 1 287 ? 18.859 -23.281 7.762 1 97.44 287 TYR A CA 1
ATOM 2174 C C . TYR A 1 287 ? 17.516 -24 7.703 1 97.44 287 TYR A C 1
ATOM 2176 O O . TYR A 1 287 ? 17.359 -25 6.996 1 97.44 287 TYR A O 1
ATOM 2184 N N . PRO A 1 288 ? 16.531 -23.594 8.484 1 97 288 PRO A N 1
ATOM 2185 C CA . PRO A 1 288 ? 15.219 -24.219 8.422 1 97 288 PRO A CA 1
ATOM 2186 C C . PRO A 1 288 ? 14.453 -23.844 7.156 1 97 288 PRO A C 1
ATOM 2188 O O . PRO A 1 288 ? 13.297 -23.422 7.23 1 97 288 PRO A O 1
ATOM 2191 N N . VAL A 1 289 ? 15.047 -24.047 6.016 1 98.19 289 VAL A N 1
ATOM 2192 C CA . VAL A 1 289 ? 14.43 -23.828 4.711 1 98.19 289 VAL A CA 1
ATOM 2193 C C . VAL A 1 289 ? 13.578 -25.031 4.328 1 98.19 289 VAL A C 1
ATOM 2195 O O . VAL A 1 289 ? 14.078 -26.156 4.223 1 98.19 289 VAL A O 1
ATOM 2198 N N . VAL A 1 290 ? 12.273 -24.75 4.07 1 98.12 290 VAL A N 1
ATOM 2199 C CA . VAL A 1 290 ? 11.391 -25.875 3.814 1 98.12 290 VAL A CA 1
ATOM 2200 C C . VAL A 1 290 ? 10.703 -25.703 2.463 1 98.12 290 VAL A C 1
ATOM 2202 O O . VAL A 1 290 ? 9.961 -26.578 2.016 1 98.12 290 VAL A O 1
ATOM 2205 N N . SER A 1 291 ? 10.898 -24.578 1.779 1 98.69 291 SER A N 1
ATOM 2206 C CA . SER A 1 291 ? 10.258 -24.297 0.499 1 98.69 291 SER A CA 1
ATOM 2207 C C . SER A 1 291 ? 11.18 -23.469 -0.406 1 98.69 291 SER A C 1
ATOM 2209 O O . SER A 1 291 ? 11.766 -22.484 0.031 1 98.69 291 SER A O 1
ATOM 2211 N N . ILE A 1 292 ? 11.391 -23.859 -1.629 1 98.81 292 ILE A N 1
ATOM 2212 C CA . ILE A 1 292 ? 12.172 -23.125 -2.611 1 98.81 292 ILE A CA 1
ATOM 2213 C C . ILE A 1 292 ? 11.359 -22.953 -3.895 1 98.81 292 ILE A C 1
ATOM 2215 O O . ILE A 1 292 ? 10.898 -23.938 -4.48 1 98.81 292 ILE A O 1
ATOM 2219 N N . GLU A 1 293 ? 11.148 -21.719 -4.293 1 98.5 293 GLU A N 1
ATOM 2220 C CA . GLU A 1 293 ? 10.398 -21.359 -5.492 1 98.5 293 GLU A CA 1
ATOM 2221 C C . GLU A 1 293 ? 11.336 -21 -6.645 1 98.5 293 GLU A C 1
ATOM 2223 O O . GLU A 1 293 ? 12.289 -20.234 -6.461 1 98.5 293 GLU A O 1
ATOM 2228 N N . ASP A 1 294 ? 11.148 -21.625 -7.754 1 97.62 294 ASP A N 1
ATOM 2229 C CA . ASP A 1 294 ? 11.859 -21.359 -9 1 97.62 294 ASP A CA 1
ATOM 2230 C C . ASP A 1 294 ? 13.375 -21.469 -8.805 1 97.62 294 ASP A C 1
ATOM 2232 O O . ASP A 1 294 ? 14.117 -20.547 -9.133 1 97.62 294 ASP A O 1
ATOM 2236 N N . PRO A 1 295 ? 13.781 -22.656 -8.43 1 98.62 295 PRO A N 1
ATOM 2237 C CA . PRO A 1 295 ? 15.219 -22.828 -8.227 1 98.62 295 PRO A CA 1
ATOM 2238 C C . PRO A 1 295 ? 16.016 -22.734 -9.523 1 98.62 295 PRO A C 1
ATOM 2240 O O . PRO A 1 295 ? 17.219 -22.453 -9.5 1 98.62 295 PRO A O 1
ATOM 2243 N N . PHE A 1 296 ? 15.375 -23 -10.617 1 98.56 296 PHE A N 1
ATOM 2244 C CA . PHE A 1 296 ? 16.078 -23 -11.891 1 98.56 296 PHE A CA 1
ATOM 2245 C C . PHE A 1 296 ? 15.289 -22.25 -12.953 1 98.56 296 PHE A C 1
ATOM 2247 O O . PHE A 1 296 ? 14.172 -21.797 -12.695 1 98.56 296 PHE A O 1
ATOM 2254 N N . ASP A 1 297 ? 15.953 -22.094 -14.07 1 97.44 297 ASP A N 1
ATOM 2255 C CA . ASP A 1 297 ? 15.328 -21.438 -15.211 1 97.44 297 ASP A CA 1
ATOM 2256 C C . ASP A 1 297 ? 14.062 -22.172 -15.656 1 97.44 297 ASP A C 1
ATOM 2258 O O . ASP A 1 297 ? 13.992 -23.391 -15.555 1 97.44 297 ASP A O 1
ATOM 2262 N N . GLN A 1 298 ? 13.125 -21.5 -16.203 1 96.44 298 GLN A N 1
ATOM 2263 C CA . GLN A 1 298 ? 11.797 -21.984 -16.547 1 96.44 298 GLN A CA 1
ATOM 2264 C C . GLN A 1 298 ? 11.867 -23.078 -17.594 1 96.44 298 GLN A C 1
ATOM 2266 O O . GLN A 1 298 ? 10.922 -23.859 -17.766 1 96.44 298 GLN A O 1
ATOM 2271 N N . ASP A 1 299 ? 13 -23.203 -18.312 1 96.69 299 ASP A N 1
ATOM 2272 C CA . ASP A 1 299 ? 13.094 -24.219 -19.344 1 96.69 299 ASP A CA 1
ATOM 2273 C C . ASP A 1 299 ? 14.211 -25.219 -19.031 1 96.69 299 ASP A C 1
ATOM 2275 O O . ASP A 1 299 ? 14.539 -26.078 -19.844 1 96.69 299 ASP A O 1
ATOM 2279 N N . ASP A 1 300 ? 14.82 -25.094 -17.875 1 97.56 300 ASP A N 1
ATOM 2280 C CA . ASP A 1 300 ? 15.812 -26.062 -17.438 1 97.56 300 ASP A CA 1
ATOM 2281 C C . ASP A 1 300 ? 15.156 -27.25 -16.75 1 97.56 300 ASP A C 1
ATOM 2283 O O . ASP A 1 300 ? 15.477 -27.578 -15.602 1 97.56 300 ASP A O 1
ATOM 2287 N N . TRP A 1 301 ? 14.359 -28.016 -17.5 1 98 301 TRP A N 1
ATOM 2288 C CA . TRP A 1 301 ? 13.523 -29.094 -16.984 1 98 301 TRP A CA 1
ATOM 2289 C C . TRP A 1 301 ? 14.375 -30.172 -16.328 1 98 301 TRP A C 1
ATOM 2291 O O . TRP A 1 301 ? 13.977 -30.75 -15.305 1 98 301 TRP A O 1
ATOM 2301 N N . ALA A 1 302 ? 15.516 -30.438 -16.859 1 97.69 302 ALA A N 1
ATOM 2302 C CA . ALA A 1 302 ? 16.391 -31.484 -16.328 1 97.69 302 ALA A CA 1
ATOM 2303 C C . ALA A 1 302 ? 16.859 -31.141 -14.914 1 97.69 302 ALA A C 1
ATOM 2305 O O . ALA A 1 302 ? 16.859 -32 -14.031 1 97.69 302 ALA A O 1
ATOM 2306 N N . ALA A 1 303 ? 17.25 -29.891 -14.734 1 98.12 303 ALA A N 1
ATOM 2307 C CA . ALA A 1 303 ? 17.703 -29.469 -13.414 1 98.12 303 ALA A CA 1
ATOM 2308 C C . ALA A 1 303 ? 16.562 -29.5 -12.398 1 98.12 303 ALA A C 1
ATOM 2310 O O . ALA A 1 303 ? 16.766 -29.891 -11.25 1 98.12 303 ALA A O 1
ATOM 2311 N N . TRP A 1 304 ? 15.398 -29.094 -12.82 1 98.69 304 TRP A N 1
ATOM 2312 C CA . TRP A 1 304 ? 14.211 -29.125 -11.969 1 98.69 304 TRP A CA 1
ATOM 2313 C C . TRP A 1 304 ? 13.945 -30.547 -11.461 1 98.69 304 TRP A C 1
ATOM 2315 O O . TRP A 1 304 ? 13.844 -30.766 -10.25 1 98.69 304 TRP A O 1
ATOM 2325 N N . SER A 1 305 ? 13.828 -31.453 -12.383 1 98.56 305 SER A N 1
ATOM 2326 C CA . SER A 1 305 ? 13.484 -32.844 -12.062 1 98.56 305 SER A CA 1
ATOM 2327 C C . SER A 1 305 ? 14.539 -33.469 -11.164 1 98.56 305 SER A C 1
ATOM 2329 O O . SER A 1 305 ? 14.203 -34.156 -10.195 1 98.56 305 SER A O 1
ATOM 2331 N N . LYS A 1 306 ? 15.766 -33.25 -11.492 1 98.12 306 LYS A N 1
ATOM 2332 C CA . LYS A 1 306 ? 16.859 -33.781 -10.695 1 98.12 306 LYS A CA 1
ATOM 2333 C C . LYS A 1 306 ? 16.828 -33.25 -9.273 1 98.12 306 LYS A C 1
ATOM 2335 O O . LYS A 1 306 ? 16.969 -34.031 -8.312 1 98.12 306 LYS A O 1
ATOM 2340 N N . PHE A 1 307 ? 16.703 -32 -9.125 1 98.38 307 PHE A N 1
ATOM 2341 C CA . PHE A 1 307 ? 16.703 -31.359 -7.82 1 98.38 307 PHE A CA 1
ATOM 2342 C C . PHE A 1 307 ? 15.531 -31.828 -6.98 1 98.38 307 PHE A C 1
ATOM 2344 O O . PHE A 1 307 ? 15.695 -32.188 -5.812 1 98.38 307 PHE A O 1
ATOM 2351 N N . THR A 1 308 ? 14.297 -31.828 -7.578 1 98.38 308 THR A N 1
ATOM 2352 C CA . THR A 1 308 ? 13.078 -32.219 -6.871 1 98.38 308 THR A CA 1
ATOM 2353 C C . THR A 1 308 ? 13.18 -33.656 -6.379 1 98.38 308 THR A C 1
ATOM 2355 O O . THR A 1 308 ? 12.68 -33.969 -5.301 1 98.38 308 THR A O 1
ATOM 2358 N N . ALA A 1 309 ? 13.859 -34.469 -7.094 1 97.38 309 ALA A N 1
ATOM 2359 C CA . ALA A 1 309 ? 14.016 -35.875 -6.719 1 97.38 309 ALA A CA 1
ATOM 2360 C C . ALA A 1 309 ? 14.969 -36.031 -5.535 1 97.38 309 ALA A C 1
ATOM 2362 O O . ALA A 1 309 ? 14.906 -37.031 -4.805 1 97.38 309 ALA A O 1
ATOM 2363 N N . ASN A 1 310 ? 15.773 -35.031 -5.316 1 95.62 310 ASN A N 1
ATOM 2364 C CA . ASN A 1 310 ? 16.859 -35.188 -4.363 1 95.62 310 ASN A CA 1
ATOM 2365 C C . ASN A 1 310 ? 16.641 -34.375 -3.096 1 95.62 310 ASN A C 1
ATOM 2367 O O . ASN A 1 310 ? 17.484 -34.375 -2.203 1 95.62 310 ASN A O 1
ATOM 2371 N N . VAL A 1 311 ? 15.602 -33.688 -3.072 1 95.12 311 VAL A N 1
ATOM 2372 C CA . VAL A 1 311 ? 15.336 -32.875 -1.883 1 95.12 311 VAL A CA 1
ATOM 2373 C C . VAL A 1 311 ? 13.969 -33.219 -1.308 1 95.12 311 VAL A C 1
ATOM 2375 O O . VAL A 1 311 ? 13.078 -33.688 -2.037 1 95.12 311 VAL A O 1
ATOM 2378 N N . GLY A 1 312 ? 13.773 -33.219 -0.013 1 93.88 312 GLY A N 1
ATOM 2379 C CA . GLY A 1 312 ? 12.539 -33.594 0.669 1 93.88 312 GLY A CA 1
ATOM 2380 C C . GLY A 1 312 ? 11.75 -32.375 1.14 1 93.88 312 GLY A C 1
ATOM 2381 O O . GLY A 1 312 ? 11.164 -32.375 2.223 1 93.88 312 GLY A O 1
ATOM 2382 N N . ILE A 1 313 ? 11.789 -31.266 0.362 1 97.69 313 ILE A N 1
ATOM 2383 C CA . ILE A 1 313 ? 11.07 -30.062 0.758 1 97.69 313 ILE A CA 1
ATOM 2384 C C . ILE A 1 313 ? 10.102 -29.641 -0.353 1 97.69 313 ILE A C 1
ATOM 2386 O O . ILE A 1 313 ? 10.016 -30.312 -1.387 1 97.69 313 ILE A O 1
ATOM 2390 N N . GLN A 1 314 ? 9.32 -28.609 -0.119 1 98.38 314 GLN A N 1
ATOM 2391 C CA . GLN A 1 314 ? 8.414 -28.047 -1.113 1 98.38 314 GLN A CA 1
ATOM 2392 C C . GLN A 1 314 ? 9.18 -27.328 -2.211 1 98.38 314 GLN A C 1
ATOM 2394 O O . GLN A 1 314 ? 10 -26.453 -1.927 1 98.38 314 GLN A O 1
ATOM 2399 N N . ILE A 1 315 ? 9.008 -27.75 -3.414 1 98.81 315 ILE A N 1
ATOM 2400 C CA . ILE A 1 315 ? 9.539 -27.078 -4.594 1 98.81 315 ILE A CA 1
ATOM 2401 C C . ILE A 1 315 ? 8.398 -26.453 -5.387 1 98.81 315 ILE A C 1
ATOM 2403 O O . ILE A 1 315 ? 7.555 -27.156 -5.941 1 98.81 315 ILE A O 1
ATOM 2407 N N . VAL A 1 316 ? 8.383 -25.094 -5.473 1 98.75 316 VAL A N 1
ATOM 2408 C CA . VAL A 1 316 ? 7.258 -24.359 -6.027 1 98.75 316 VAL A CA 1
ATOM 2409 C C . VAL A 1 316 ? 7.566 -23.938 -7.465 1 98.75 316 VAL A C 1
ATOM 2411 O O . VAL A 1 316 ? 8.609 -23.344 -7.73 1 98.75 316 VAL A O 1
ATOM 2414 N N . GLY A 1 317 ? 6.707 -24.312 -8.391 1 98.38 317 GLY A N 1
ATOM 2415 C CA . GLY A 1 317 ? 6.812 -23.859 -9.766 1 98.38 317 GLY A CA 1
ATOM 2416 C C . GLY A 1 317 ? 5.988 -22.609 -10.047 1 98.38 317 GLY A C 1
ATOM 2417 O O . GLY A 1 317 ? 4.758 -22.672 -10.094 1 98.38 317 GLY A O 1
ATOM 2418 N N . ASP A 1 318 ? 6.66 -21.453 -10.297 1 97 318 ASP A N 1
ATOM 2419 C CA . ASP A 1 318 ? 6.047 -20.203 -10.727 1 97 318 ASP A CA 1
ATOM 2420 C C . ASP A 1 318 ? 6.34 -19.938 -12.203 1 97 318 ASP A C 1
ATOM 2422 O O . ASP A 1 318 ? 5.527 -20.266 -13.07 1 97 318 ASP A O 1
ATOM 2426 N N . ASP A 1 319 ? 7.586 -19.594 -12.492 1 95.06 319 ASP A N 1
ATOM 2427 C CA . ASP A 1 319 ? 7.988 -19.375 -13.883 1 95.06 319 ASP A CA 1
ATOM 2428 C C . ASP A 1 319 ? 7.887 -20.656 -14.695 1 95.06 319 ASP A C 1
ATOM 2430 O O . ASP A 1 319 ? 7.641 -20.609 -15.906 1 95.06 319 ASP A O 1
ATOM 2434 N N . LEU A 1 320 ? 8.078 -21.734 -14.047 1 97.25 320 LEU A N 1
ATOM 2435 C CA . LEU A 1 320 ? 8 -23.031 -14.688 1 97.25 320 LEU A CA 1
ATOM 2436 C C . LEU A 1 320 ? 6.598 -23.297 -15.227 1 97.25 320 LEU A C 1
ATOM 2438 O O . LEU A 1 320 ? 6.441 -23.812 -16.328 1 97.25 320 LEU A O 1
ATOM 2442 N N . THR A 1 321 ? 5.625 -22.969 -14.445 1 97.75 321 THR A N 1
ATOM 2443 C CA . THR A 1 321 ? 4.266 -23.391 -14.758 1 97.75 321 THR A CA 1
ATOM 2444 C C . THR A 1 321 ? 3.412 -22.219 -15.219 1 97.75 321 THR A C 1
ATOM 2446 O O . THR A 1 321 ? 2.566 -22.359 -16.109 1 97.75 321 THR A O 1
ATOM 2449 N N . VAL A 1 322 ? 3.598 -21 -14.602 1 97.25 322 VAL A N 1
ATOM 2450 C CA . VAL A 1 322 ? 2.887 -19.75 -14.875 1 97.25 322 VAL A CA 1
ATOM 2451 C C . VAL A 1 322 ? 1.381 -20 -14.789 1 97.25 322 VAL A C 1
ATOM 2453 O O . VAL A 1 322 ? 0.614 -19.422 -15.57 1 97.25 322 VAL A O 1
ATOM 2456 N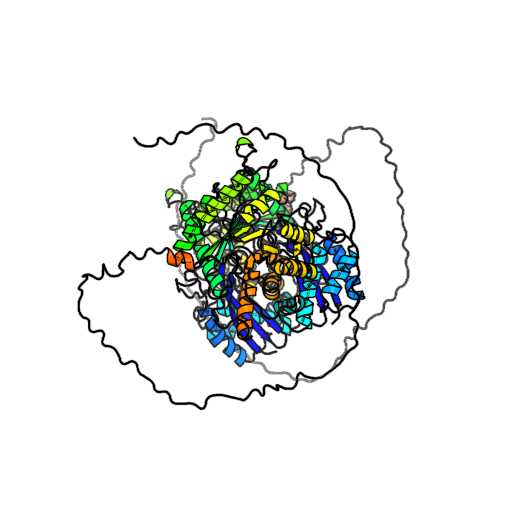 N . THR A 1 323 ? 0.926 -20.922 -13.969 1 97.62 323 THR A N 1
ATOM 2457 C CA . THR A 1 323 ? -0.475 -21.266 -13.75 1 97.62 323 THR A CA 1
ATOM 2458 C C . THR A 1 323 ? -1.112 -21.781 -15.031 1 97.62 323 THR A C 1
ATOM 2460 O O . THR A 1 323 ? -2.336 -21.75 -15.18 1 97.62 323 THR A O 1
ATOM 2463 N N . ASN A 1 324 ? -0.315 -22.234 -15.992 1 96.25 324 ASN A N 1
ATOM 2464 C CA . ASN A 1 324 ? -0.751 -22.812 -17.25 1 96.25 324 ASN A CA 1
ATOM 2465 C C . ASN A 1 324 ? -0.967 -24.328 -17.141 1 96.25 324 ASN A C 1
ATOM 2467 O O . ASN A 1 324 ? -0.022 -25.078 -16.891 1 96.25 324 ASN A O 1
ATOM 2471 N N . PRO A 1 325 ? -2.184 -24.766 -17.438 1 96.25 325 PRO A N 1
ATOM 2472 C CA . PRO A 1 325 ? -2.469 -26.188 -17.25 1 96.25 325 PRO A CA 1
ATOM 2473 C C . PRO A 1 325 ? -1.558 -27.078 -18.094 1 96.25 325 PRO A C 1
ATOM 2475 O O . PRO A 1 325 ? -1.191 -28.172 -17.656 1 96.25 325 PRO A O 1
ATOM 2478 N N . LYS A 1 326 ? -1.195 -26.656 -19.25 1 96.56 326 LYS A N 1
ATOM 2479 C CA . LYS A 1 326 ? -0.317 -27.453 -20.109 1 96.56 326 LYS A CA 1
ATOM 2480 C C . LYS A 1 326 ? 1.06 -27.625 -19.469 1 96.56 326 LYS A C 1
ATOM 2482 O O . LYS A 1 326 ? 1.631 -28.719 -19.484 1 96.56 326 LYS A O 1
ATOM 2487 N N . ARG A 1 327 ? 1.516 -26.594 -18.891 1 97.62 327 ARG A N 1
ATOM 2488 C CA . ARG A 1 327 ? 2.832 -26.656 -18.266 1 97.62 327 ARG A CA 1
ATOM 2489 C C . ARG A 1 327 ? 2.77 -27.391 -16.922 1 97.62 327 ARG A C 1
ATOM 2491 O O . ARG A 1 327 ? 3.721 -28.062 -16.547 1 97.62 327 ARG A O 1
ATOM 2498 N N . ILE A 1 328 ? 1.65 -27.266 -16.266 1 98.5 328 ILE A N 1
ATOM 2499 C CA . ILE A 1 328 ? 1.448 -28 -15.031 1 98.5 328 ILE A CA 1
ATOM 2500 C C . ILE A 1 328 ? 1.464 -29.5 -15.32 1 98.5 328 ILE A C 1
ATOM 2502 O O . ILE A 1 328 ? 2.131 -30.266 -14.625 1 98.5 328 ILE A O 1
ATOM 2506 N N . GLU A 1 329 ? 0.78 -29.922 -16.359 1 98.5 329 GLU A N 1
ATOM 2507 C CA . GLU A 1 329 ? 0.74 -31.328 -16.734 1 98.5 329 GLU A CA 1
ATOM 2508 C C . GLU A 1 329 ? 2.137 -31.844 -17.062 1 98.5 329 GLU A C 1
ATOM 2510 O O . GLU A 1 329 ? 2.508 -32.938 -16.641 1 98.5 329 GLU A O 1
ATOM 2515 N N . ARG A 1 330 ? 2.848 -31.062 -17.734 1 98.44 330 ARG A N 1
ATOM 2516 C CA . ARG A 1 330 ? 4.211 -31.469 -18.047 1 98.44 330 ARG A CA 1
ATOM 2517 C C . ARG A 1 330 ? 5.051 -31.594 -16.781 1 98.44 330 ARG A C 1
ATOM 2519 O O . ARG A 1 330 ? 5.844 -32.531 -16.641 1 98.44 330 ARG A O 1
ATOM 2526 N N . ALA A 1 331 ? 4.941 -30.609 -15.922 1 98.75 331 ALA A N 1
ATOM 2527 C CA . ALA A 1 331 ? 5.707 -30.625 -14.68 1 98.75 331 ALA A CA 1
ATOM 2528 C C . ALA A 1 331 ? 5.363 -31.859 -13.836 1 98.75 331 ALA A C 1
ATOM 2530 O O . ALA A 1 331 ? 6.227 -32.406 -13.148 1 98.75 331 ALA A O 1
ATOM 2531 N N . VAL A 1 332 ? 4.113 -32.25 -13.867 1 98.44 332 VAL A N 1
ATOM 2532 C CA . VAL A 1 332 ? 3.68 -33.469 -13.172 1 98.44 332 VAL A CA 1
ATOM 2533 C C . VAL A 1 332 ? 4.348 -34.688 -13.797 1 98.44 332 VAL A C 1
ATOM 2535 O O . VAL A 1 332 ? 4.895 -35.531 -13.086 1 98.44 332 VAL A O 1
ATOM 2538 N N . GLU A 1 333 ? 4.32 -34.719 -15.062 1 98.44 333 GLU A N 1
ATOM 2539 C CA . GLU A 1 333 ? 4.891 -35.844 -15.797 1 98.44 333 GLU A CA 1
ATOM 2540 C C . GLU A 1 333 ? 6.395 -35.938 -15.555 1 98.44 333 GLU A C 1
ATOM 2542 O O . GLU A 1 333 ? 6.918 -37.031 -15.359 1 98.44 333 GLU A O 1
ATOM 2547 N N . GLU A 1 334 ? 7.043 -34.812 -15.547 1 98.25 334 GLU A N 1
ATOM 2548 C CA . GLU A 1 334 ? 8.492 -34.781 -15.406 1 98.25 334 GLU A CA 1
ATOM 2549 C C . GLU A 1 334 ? 8.906 -34.75 -13.938 1 98.25 334 GLU A C 1
ATOM 2551 O O . GLU A 1 334 ? 10.102 -34.812 -13.625 1 98.25 334 GLU A O 1
ATOM 2556 N N . LYS A 1 335 ? 7.93 -34.719 -13.031 1 98.38 335 LYS A N 1
ATOM 2557 C CA . LYS A 1 335 ? 8.188 -34.625 -11.602 1 98.38 335 LYS A CA 1
ATOM 2558 C C . LYS A 1 335 ? 9.141 -33.469 -11.281 1 98.38 335 LYS A C 1
ATOM 2560 O O . LYS A 1 335 ? 10.109 -33.656 -10.547 1 98.38 335 LYS A O 1
ATOM 2565 N N . ALA A 1 336 ? 8.852 -32.344 -11.945 1 98.69 336 ALA A N 1
ATOM 2566 C CA . ALA A 1 336 ? 9.758 -31.203 -11.898 1 98.69 336 ALA A CA 1
ATOM 2567 C C . ALA A 1 336 ? 9.57 -30.406 -10.609 1 98.69 336 ALA A C 1
ATOM 2569 O O . ALA A 1 336 ? 10.5 -29.75 -10.141 1 98.69 336 ALA A O 1
ATOM 2570 N N . CYS A 1 337 ? 8.422 -30.391 -10.031 1 98.5 337 CYS A N 1
ATOM 2571 C CA . CYS A 1 337 ? 8.102 -29.719 -8.773 1 98.5 337 CYS A CA 1
ATOM 2572 C C . CYS A 1 337 ? 6.902 -30.375 -8.094 1 98.5 337 CYS A C 1
ATOM 2574 O O . CYS A 1 337 ? 6.371 -31.375 -8.594 1 98.5 337 CYS A O 1
ATOM 2576 N N . ASN A 1 338 ? 6.613 -29.906 -6.879 1 98.56 338 ASN A N 1
ATOM 2577 C CA . ASN A 1 338 ? 5.539 -30.547 -6.133 1 98.56 338 ASN A CA 1
ATOM 2578 C C . ASN A 1 338 ? 4.574 -29.531 -5.539 1 98.56 338 ASN A C 1
ATOM 2580 O O . ASN A 1 338 ? 3.781 -29.859 -4.656 1 98.56 338 ASN A O 1
ATOM 2584 N N . CYS A 1 339 ? 4.637 -28.312 -5.984 1 98.75 339 CYS A N 1
ATOM 2585 C CA . CYS A 1 339 ? 3.744 -27.25 -5.539 1 98.75 339 CYS A CA 1
ATOM 2586 C C . CYS A 1 339 ? 3.539 -26.219 -6.641 1 98.75 339 CYS A C 1
ATOM 2588 O O . CYS A 1 339 ? 4.48 -25.859 -7.348 1 98.75 339 CYS A O 1
ATOM 2590 N N . LEU A 1 340 ? 2.332 -25.75 -6.801 1 98.81 340 LEU A N 1
ATOM 2591 C CA . LEU A 1 340 ? 1.982 -24.719 -7.773 1 98.81 340 LEU A CA 1
ATOM 2592 C C . LEU A 1 340 ? 1.932 -23.344 -7.113 1 98.81 340 LEU A C 1
ATOM 2594 O O . LEU A 1 340 ? 1.329 -23.188 -6.051 1 98.81 340 LEU A O 1
ATOM 2598 N N . LEU A 1 341 ? 2.645 -22.422 -7.688 1 98.69 341 LEU A N 1
ATOM 2599 C CA . LEU A 1 341 ? 2.328 -21.016 -7.391 1 98.69 341 LEU A CA 1
ATOM 2600 C C . LEU A 1 341 ? 1.211 -20.516 -8.297 1 98.69 341 LEU A C 1
ATOM 2602 O O . LEU A 1 341 ? 1.384 -20.422 -9.516 1 98.69 341 LEU A O 1
ATOM 2606 N N . LEU A 1 342 ? 0.085 -20.172 -7.703 1 98.69 342 LEU A N 1
ATOM 2607 C CA . LEU A 1 342 ? -1.089 -19.797 -8.477 1 98.69 342 LEU A CA 1
ATOM 2608 C C . LEU A 1 342 ? -1.269 -18.281 -8.477 1 98.69 342 LEU A C 1
ATOM 2610 O O . LEU A 1 342 ? -1.476 -17.672 -7.422 1 98.69 342 LEU A O 1
ATOM 2614 N N . LYS A 1 343 ? -1.11 -17.688 -9.586 1 98.06 343 LYS A N 1
ATOM 2615 C CA . LYS A 1 343 ? -1.406 -16.281 -9.82 1 98.06 343 LYS A CA 1
ATOM 2616 C C . LYS A 1 343 ? -2.537 -16.125 -10.836 1 98.06 343 LYS A C 1
ATOM 2618 O O . LYS A 1 343 ? -2.408 -16.531 -11.992 1 98.06 343 LYS A O 1
ATOM 2623 N N . VAL A 1 344 ? -3.559 -15.43 -10.461 1 98 344 VAL A N 1
ATOM 2624 C CA . VAL A 1 344 ? -4.781 -15.383 -11.258 1 98 344 VAL A CA 1
ATOM 2625 C C . VAL A 1 344 ? -4.516 -14.656 -12.57 1 98 344 VAL A C 1
ATOM 2627 O O . VAL A 1 344 ? -5.082 -15.008 -13.609 1 98 344 VAL A O 1
ATOM 2630 N N . ASN A 1 345 ? -3.621 -13.648 -12.523 1 97.06 345 ASN A N 1
ATOM 2631 C CA . ASN A 1 345 ? -3.418 -12.875 -13.742 1 97.06 345 ASN A CA 1
ATOM 2632 C C . ASN A 1 345 ? -2.512 -13.609 -14.727 1 97.06 345 ASN A C 1
ATOM 2634 O O . ASN A 1 345 ? -2.438 -13.234 -15.898 1 97.06 345 ASN A O 1
ATOM 2638 N N . GLN A 1 346 ? -1.854 -14.695 -14.289 1 97.12 346 GLN A N 1
ATOM 2639 C CA . GLN A 1 346 ? -1.036 -15.484 -15.203 1 97.12 346 GLN A CA 1
ATOM 2640 C C . GLN A 1 346 ? -1.906 -16.297 -16.156 1 97.12 346 GLN A C 1
ATOM 2642 O O . GLN A 1 346 ? -1.485 -16.594 -17.281 1 97.12 346 GLN A O 1
ATOM 2647 N N . ILE A 1 347 ? -3.115 -16.672 -15.75 1 96.88 347 ILE A N 1
ATOM 2648 C CA . ILE A 1 347 ? -3.971 -17.531 -16.578 1 96.88 347 ILE A CA 1
ATOM 2649 C C . ILE A 1 347 ? -5.141 -16.703 -17.109 1 96.88 347 ILE A C 1
ATOM 2651 O O . ILE A 1 347 ? -5.625 -16.953 -18.219 1 96.88 347 ILE A O 1
ATOM 2655 N N . GLY A 1 348 ? -5.738 -15.797 -16.297 1 96.94 348 GLY A N 1
ATOM 2656 C CA . GLY A 1 348 ? -6.523 -14.742 -16.922 1 96.94 348 GLY A CA 1
ATOM 2657 C C . GLY A 1 348 ? -8 -14.828 -16.594 1 96.94 348 GLY A C 1
ATOM 2658 O O . GLY A 1 348 ? -8.781 -13.945 -16.969 1 96.94 348 GLY A O 1
ATOM 2659 N N . SER A 1 349 ? -8.508 -15.859 -15.898 1 98.56 349 SER A N 1
ATOM 2660 C CA . SER A 1 349 ? -9.891 -15.914 -15.438 1 98.56 349 SER A CA 1
ATOM 2661 C C . SER A 1 349 ? -10.016 -16.719 -14.148 1 98.56 349 SER A C 1
ATOM 2663 O O . SER A 1 349 ? -9.156 -17.547 -13.844 1 98.56 349 SER A O 1
ATOM 2665 N N . VAL A 1 350 ? -11.094 -16.484 -13.422 1 98.81 350 VAL A N 1
ATOM 2666 C CA . VAL A 1 350 ? -11.352 -17.188 -12.172 1 98.81 350 VAL A CA 1
ATOM 2667 C C . VAL A 1 350 ? -11.562 -18.672 -12.445 1 98.81 350 VAL A C 1
ATOM 2669 O O . VAL A 1 350 ? -11 -19.516 -11.75 1 98.81 350 VAL A O 1
ATOM 2672 N N . THR A 1 351 ? -12.305 -18.984 -13.469 1 98.81 351 THR A N 1
ATOM 2673 C CA . THR A 1 351 ? -12.578 -20.375 -13.836 1 98.81 351 THR A CA 1
ATOM 2674 C C . THR A 1 351 ? -11.281 -21.109 -14.133 1 98.81 351 THR A C 1
ATOM 2676 O O . THR A 1 351 ? -11.078 -22.234 -13.648 1 98.81 351 THR A O 1
ATOM 2679 N N . GLU A 1 352 ? -10.461 -20.516 -14.883 1 98.56 352 GLU A N 1
ATOM 2680 C CA . GLU A 1 352 ? -9.211 -21.172 -15.25 1 98.56 352 GLU A CA 1
ATOM 2681 C C . GLU A 1 352 ? -8.281 -21.297 -14.047 1 98.56 352 GLU A C 1
ATOM 2683 O O . GLU A 1 352 ? -7.523 -22.266 -13.945 1 98.56 352 GLU A O 1
ATOM 2688 N N . ALA A 1 353 ? -8.312 -20.344 -13.172 1 98.62 353 ALA A N 1
ATOM 2689 C CA . ALA A 1 353 ? -7.527 -20.438 -11.945 1 98.62 353 ALA A CA 1
ATOM 2690 C C . ALA A 1 353 ? -7.98 -21.609 -11.086 1 98.62 353 ALA A C 1
ATOM 2692 O O . ALA A 1 353 ? -7.156 -22.344 -10.547 1 98.62 353 ALA A O 1
ATOM 2693 N N . ILE A 1 354 ? -9.281 -21.766 -10.961 1 98.75 354 ILE A N 1
ATOM 2694 C CA . ILE A 1 354 ? -9.844 -22.875 -10.195 1 98.75 354 ILE A CA 1
ATOM 2695 C C . ILE A 1 354 ? -9.43 -24.203 -10.828 1 98.75 354 ILE A C 1
ATOM 2697 O O . ILE A 1 354 ? -9.031 -25.125 -10.125 1 98.75 354 ILE A O 1
ATOM 2701 N N . GLN A 1 355 ? -9.469 -24.266 -12.102 1 98.38 355 GLN A N 1
ATOM 2702 C CA . GLN A 1 355 ? -9.102 -25.484 -12.82 1 98.38 355 GLN A CA 1
ATOM 2703 C C . GLN A 1 355 ? -7.629 -25.828 -12.625 1 98.38 355 GLN A C 1
ATOM 2705 O O . GLN A 1 355 ? -7.27 -26.984 -12.43 1 98.38 355 GLN A O 1
ATOM 2710 N N . ALA A 1 356 ? -6.82 -24.797 -12.711 1 98.62 356 ALA A N 1
ATOM 2711 C CA . ALA A 1 356 ? -5.391 -25 -12.492 1 98.62 356 ALA A CA 1
ATOM 2712 C C . ALA A 1 356 ? -5.125 -25.516 -11.086 1 98.62 356 ALA A C 1
ATOM 2714 O O . ALA A 1 356 ? -4.301 -26.422 -10.891 1 98.62 356 ALA A O 1
ATOM 2715 N N . CYS A 1 357 ? -5.789 -24.938 -10.141 1 98.62 357 CYS A N 1
ATOM 2716 C CA . CYS A 1 357 ? -5.656 -25.375 -8.75 1 98.62 357 CYS A CA 1
ATOM 2717 C C . CYS A 1 357 ? -6.055 -26.828 -8.602 1 98.62 357 CYS A C 1
ATOM 2719 O O . CYS A 1 357 ? -5.324 -27.625 -8 1 98.62 357 CYS A O 1
ATOM 2721 N N . LYS A 1 358 ? -7.168 -27.188 -9.141 1 98.25 358 LYS A N 1
ATOM 2722 C CA . LYS A 1 358 ? -7.676 -28.547 -9.047 1 98.25 358 LYS A CA 1
ATOM 2723 C C . LYS A 1 358 ? -6.727 -29.531 -9.719 1 98.25 358 LYS A C 1
ATOM 2725 O O . LYS A 1 358 ? -6.488 -30.625 -9.195 1 98.25 358 LYS A O 1
ATOM 2730 N N . LEU A 1 359 ? -6.223 -29.156 -10.844 1 98.56 359 LEU A N 1
ATOM 2731 C CA . LEU A 1 359 ? -5.277 -30.016 -11.555 1 98.56 359 LEU A CA 1
ATOM 2732 C C . LEU A 1 359 ? -4.059 -30.312 -10.688 1 98.56 359 LEU A C 1
ATOM 2734 O O . LEU A 1 359 ? -3.615 -31.469 -10.609 1 98.56 359 LEU A O 1
ATOM 2738 N N . ALA A 1 360 ? -3.521 -29.281 -10.047 1 98.56 360 ALA A N 1
ATOM 2739 C CA . ALA A 1 360 ? -2.371 -29.453 -9.156 1 98.56 360 ALA A CA 1
ATOM 2740 C C . ALA A 1 360 ? -2.721 -30.359 -7.973 1 98.56 360 ALA A C 1
ATOM 2742 O O . ALA A 1 360 ? -1.994 -31.297 -7.672 1 98.56 360 ALA A O 1
ATOM 2743 N N . GLN A 1 361 ? -3.84 -30.125 -7.367 1 97.62 361 GLN A N 1
ATOM 2744 C CA . GLN A 1 361 ? -4.246 -30.844 -6.172 1 97.62 361 GLN A CA 1
ATOM 2745 C C . GLN A 1 361 ? -4.57 -32.312 -6.5 1 97.62 361 GLN A C 1
ATOM 2747 O O . GLN A 1 361 ? -4.258 -33.219 -5.715 1 97.62 361 GLN A O 1
ATOM 2752 N N . GLU A 1 362 ? -5.164 -32.531 -7.598 1 97.62 362 GLU A N 1
ATOM 2753 C CA . GLU A 1 362 ? -5.496 -33.875 -8.023 1 97.62 362 GLU A CA 1
ATOM 2754 C C . GLU A 1 362 ? -4.238 -34.719 -8.258 1 97.62 362 GLU A C 1
ATOM 2756 O O . GLU A 1 362 ? -4.281 -35.938 -8.219 1 97.62 362 GLU A O 1
ATOM 2761 N N . ASN A 1 363 ? -3.176 -34.031 -8.477 1 98.19 363 ASN A N 1
ATOM 2762 C CA . ASN A 1 363 ? -1.909 -34.719 -8.695 1 98.19 363 ASN A CA 1
ATOM 2763 C C . ASN A 1 363 ? -1.038 -34.719 -7.441 1 98.19 363 ASN A C 1
ATOM 2765 O O . ASN A 1 363 ? 0.176 -34.906 -7.523 1 98.19 363 ASN A O 1
ATOM 2769 N N . GLY A 1 364 ? -1.597 -34.406 -6.324 1 97.12 364 GLY A N 1
ATOM 2770 C CA . GLY A 1 364 ? -0.917 -34.5 -5.043 1 97.12 364 GLY A CA 1
ATOM 2771 C C . GLY A 1 364 ? -0.038 -33.312 -4.734 1 97.12 364 GLY A C 1
ATOM 2772 O O . GLY A 1 364 ? 0.754 -33.344 -3.791 1 97.12 364 GLY A O 1
ATOM 2773 N N . TRP A 1 365 ? -0.083 -32.219 -5.555 1 98.38 365 TRP A N 1
ATOM 2774 C CA . TRP A 1 365 ? 0.725 -31.016 -5.332 1 98.38 365 TRP A CA 1
ATOM 2775 C C . TRP A 1 365 ? 0.089 -30.125 -4.273 1 98.38 365 TRP A C 1
ATOM 2777 O O . TRP A 1 365 ? -1.135 -30.109 -4.125 1 98.38 365 TRP A O 1
ATOM 2787 N N . GLY A 1 366 ? 0.917 -29.391 -3.438 1 97.94 366 GLY A N 1
ATOM 2788 C CA . GLY A 1 366 ? 0.431 -28.188 -2.764 1 97.94 366 GLY A CA 1
ATOM 2789 C C . GLY A 1 366 ? 0.163 -27.031 -3.715 1 97.94 366 GLY A C 1
ATOM 2790 O O . GLY A 1 366 ? 0.587 -27.062 -4.871 1 97.94 366 GLY A O 1
ATOM 2791 N N . VAL A 1 367 ? -0.635 -26.094 -3.283 1 98.69 367 VAL A N 1
ATOM 2792 C CA . VAL A 1 367 ? -0.891 -24.875 -4.043 1 98.69 367 VAL A CA 1
ATOM 2793 C C . VAL A 1 367 ? -0.7 -23.656 -3.141 1 98.69 367 VAL A C 1
ATOM 2795 O O . VAL A 1 367 ? -1.158 -23.641 -1.995 1 98.69 367 VAL A O 1
ATOM 2798 N N . MET A 1 368 ? 0.055 -22.734 -3.637 1 98.69 368 MET A N 1
ATOM 2799 C CA . MET A 1 368 ? 0.243 -21.438 -2.99 1 98.69 368 MET A CA 1
ATOM 2800 C C . MET A 1 368 ? -0.35 -20.312 -3.836 1 98.69 368 MET A C 1
ATOM 2802 O O . MET A 1 368 ? 0.115 -20.062 -4.949 1 98.69 368 MET A O 1
ATOM 2806 N N . VAL A 1 369 ? -1.425 -19.625 -3.312 1 98.75 369 VAL A N 1
ATOM 2807 C CA . VAL A 1 369 ? -1.992 -18.484 -4.004 1 98.75 369 VAL A CA 1
ATOM 2808 C C . VAL A 1 369 ? -1.092 -17.266 -3.809 1 98.75 369 VAL A C 1
ATOM 2810 O O . VAL A 1 369 ? -0.612 -17.016 -2.699 1 98.75 369 VAL A O 1
ATOM 2813 N N . SER A 1 370 ? -0.899 -16.531 -4.906 1 98.19 370 SER A N 1
ATOM 2814 C CA . SER A 1 370 ? 0.14 -15.508 -4.809 1 98.19 370 SER A CA 1
ATOM 2815 C C . SER A 1 370 ? -0.324 -14.188 -5.41 1 98.19 370 SER A C 1
ATOM 2817 O O . SER A 1 370 ? -1.157 -14.18 -6.32 1 98.19 370 SER A O 1
ATOM 2819 N N . HIS A 1 371 ? 0.259 -13.148 -4.879 1 96.81 371 HIS A N 1
ATOM 2820 C CA . HIS A 1 371 ? 0.141 -11.789 -5.387 1 96.81 371 HIS A CA 1
ATOM 2821 C C . HIS A 1 371 ? 1.093 -11.547 -6.555 1 96.81 371 HIS A C 1
ATOM 2823 O O . HIS A 1 371 ? 1.689 -12.492 -7.074 1 96.81 371 HIS A O 1
ATOM 2829 N N . ARG A 1 372 ? 1.081 -10.273 -7.066 1 96.06 372 ARG A N 1
ATOM 2830 C CA . ARG A 1 372 ? 2.064 -9.75 -8.016 1 96.06 372 ARG A CA 1
ATOM 2831 C C . ARG A 1 372 ? 2.812 -8.562 -7.422 1 96.06 372 ARG A C 1
ATOM 2833 O O . ARG A 1 372 ? 2.375 -7.973 -6.43 1 96.06 372 ARG A O 1
ATOM 2840 N N . SER A 1 373 ? 3.975 -8.273 -8.031 1 93.75 373 SER A N 1
ATOM 2841 C CA . SER A 1 373 ? 4.75 -7.133 -7.566 1 93.75 373 SER A CA 1
ATOM 2842 C C . SER A 1 373 ? 3.973 -5.832 -7.727 1 93.75 373 SER A C 1
ATOM 2844 O O . SER A 1 373 ? 4.059 -4.941 -6.875 1 93.75 373 SER A O 1
ATOM 2846 N N . GLY A 1 374 ? 3.268 -5.641 -8.852 1 96.25 374 GLY A N 1
ATOM 2847 C CA . GLY A 1 374 ? 2.354 -4.527 -9.047 1 96.25 374 GLY A CA 1
ATOM 2848 C C . GLY A 1 374 ? 0.918 -4.863 -8.688 1 96.25 374 GLY A C 1
ATOM 2849 O O . GLY A 1 374 ? 0.101 -5.145 -9.57 1 96.25 374 GLY A O 1
ATOM 2850 N N . GLU A 1 375 ? 0.686 -4.754 -7.426 1 97.12 375 GLU A N 1
ATOM 2851 C CA . GLU A 1 375 ? -0.629 -5.094 -6.891 1 97.12 375 GLU A CA 1
ATOM 2852 C C . GLU A 1 375 ? -1.507 -3.855 -6.746 1 97.12 375 GLU A C 1
ATOM 2854 O O . GLU A 1 375 ? -1.048 -2.734 -6.977 1 97.12 375 GLU A O 1
ATOM 2859 N N . THR A 1 376 ? -2.752 -4.133 -6.477 1 97.69 376 THR A N 1
ATOM 2860 C CA . THR A 1 376 ? -3.697 -3.135 -5.992 1 97.69 376 THR A CA 1
ATOM 2861 C C . THR A 1 376 ? -4.199 -3.496 -4.598 1 97.69 376 THR A C 1
ATOM 2863 O O . THR A 1 376 ? -3.74 -4.473 -4 1 97.69 376 THR A O 1
ATOM 2866 N N . GLU A 1 377 ? -5.113 -2.678 -4.066 1 97.25 377 GLU A N 1
ATOM 2867 C CA . GLU A 1 377 ? -5.68 -2.963 -2.752 1 97.25 377 GLU A CA 1
ATOM 2868 C C . GLU A 1 377 ? -6.844 -3.941 -2.852 1 97.25 377 GLU A C 1
ATOM 2870 O O . GLU A 1 377 ? -7.5 -4.242 -1.851 1 97.25 377 GLU A O 1
ATOM 2875 N N . ASP A 1 378 ? -7.105 -4.469 -4.086 1 98.25 378 ASP A N 1
ATOM 2876 C CA . ASP A 1 378 ? -8.117 -5.504 -4.254 1 98.25 378 ASP A CA 1
ATOM 2877 C C . ASP A 1 378 ? -7.75 -6.766 -3.482 1 98.25 378 ASP A C 1
ATOM 2879 O O . ASP A 1 378 ? -6.637 -7.281 -3.623 1 98.25 378 ASP A O 1
ATOM 2883 N N . THR A 1 379 ? -8.664 -7.262 -2.701 1 98.19 379 THR A N 1
ATOM 2884 C CA . THR A 1 379 ? -8.328 -8.336 -1.769 1 98.19 379 THR A CA 1
ATOM 2885 C C . THR A 1 379 ? -8.812 -9.68 -2.301 1 98.19 379 THR A C 1
ATOM 2887 O O . THR A 1 379 ? -8.953 -10.641 -1.538 1 98.19 379 THR A O 1
ATOM 2890 N N . PHE A 1 380 ? -9.102 -9.836 -3.553 1 98.75 380 PHE A N 1
ATOM 2891 C CA . PHE A 1 380 ? -9.75 -11.008 -4.125 1 98.75 380 PHE A CA 1
ATOM 2892 C C . PHE A 1 380 ? -9.016 -12.281 -3.713 1 98.75 380 PHE A C 1
ATOM 2894 O O . PHE A 1 380 ? -9.648 -13.289 -3.373 1 98.75 380 PHE A O 1
ATOM 2901 N N . ILE A 1 381 ? -7.711 -12.289 -3.684 1 98.69 381 ILE A N 1
ATOM 2902 C CA . ILE A 1 381 ? -6.961 -13.531 -3.508 1 98.69 381 ILE A CA 1
ATOM 2903 C C . ILE A 1 381 ? -7.031 -13.977 -2.051 1 98.69 381 ILE A C 1
ATOM 2905 O O . ILE A 1 381 ? -6.738 -15.133 -1.732 1 98.69 381 ILE A O 1
ATOM 2909 N N . ALA A 1 382 ? -7.316 -13.039 -1.171 1 98.5 382 ALA A N 1
ATOM 2910 C CA . ALA A 1 382 ? -7.559 -13.445 0.211 1 98.5 382 ALA A CA 1
ATOM 2911 C C . ALA A 1 382 ? -8.742 -14.406 0.303 1 98.5 382 ALA A C 1
ATOM 2913 O O . ALA A 1 382 ? -8.703 -15.367 1.065 1 98.5 382 ALA A O 1
ATOM 2914 N N . ASP A 1 383 ? -9.797 -14.164 -0.462 1 98.38 383 ASP A N 1
ATOM 2915 C CA . ASP A 1 383 ? -10.969 -15.039 -0.495 1 98.38 383 ASP A CA 1
ATOM 2916 C C . ASP A 1 383 ? -10.703 -16.281 -1.346 1 98.38 383 ASP A C 1
ATOM 2918 O O . ASP A 1 383 ? -11.211 -17.359 -1.05 1 98.38 383 ASP A O 1
ATOM 2922 N N . LEU A 1 384 ? -9.898 -16.078 -2.357 1 98.75 384 LEU A N 1
ATOM 2923 C CA . LEU A 1 384 ? -9.578 -17.188 -3.254 1 98.75 384 LEU A CA 1
ATOM 2924 C C . LEU A 1 384 ? -8.852 -18.297 -2.506 1 98.75 384 LEU A C 1
ATOM 2926 O O . LEU A 1 384 ? -9.188 -19.469 -2.658 1 98.75 384 LEU A O 1
ATOM 2930 N N . VAL A 1 385 ? -7.891 -17.953 -1.709 1 98.5 385 VAL A N 1
ATOM 2931 C CA . VAL A 1 385 ? -7.074 -18.938 -1.017 1 98.5 385 VAL A CA 1
ATOM 2932 C C . VAL A 1 385 ? -7.945 -19.75 -0.057 1 98.5 385 VAL A C 1
ATOM 2934 O O . VAL A 1 385 ? -7.742 -20.953 0.113 1 98.5 385 VAL A O 1
ATOM 2937 N N . VAL A 1 386 ? -8.906 -19.125 0.58 1 97.69 386 VAL A N 1
ATOM 2938 C CA . VAL A 1 386 ? -9.812 -19.797 1.502 1 97.69 386 VAL A CA 1
ATOM 2939 C C . VAL A 1 386 ? -10.773 -20.688 0.722 1 97.69 386 VAL A C 1
ATOM 2941 O O . VAL A 1 386 ? -10.969 -21.859 1.069 1 97.69 386 VAL A O 1
ATOM 2944 N N . GLY A 1 387 ? -11.328 -20.172 -0.348 1 98.19 387 GLY A N 1
ATOM 2945 C CA . GLY A 1 387 ? -12.273 -20.922 -1.149 1 98.19 387 GLY A CA 1
ATOM 2946 C C . GLY A 1 387 ? -11.664 -22.141 -1.802 1 98.19 387 GLY A C 1
ATOM 2947 O O . GLY A 1 387 ? -12.32 -23.188 -1.932 1 98.19 387 GLY A O 1
ATOM 2948 N N . LEU A 1 388 ? -10.43 -22 -2.176 1 98.5 388 LEU A N 1
ATOM 2949 C CA . LEU A 1 388 ? -9.742 -23.094 -2.855 1 98.5 388 LEU A CA 1
ATOM 2950 C C . LEU A 1 388 ? -9.117 -24.047 -1.85 1 98.5 388 LEU A C 1
ATOM 2952 O O . LEU A 1 388 ? -8.68 -25.141 -2.217 1 98.5 388 LEU A O 1
ATOM 2956 N N . CYS A 1 389 ? -9.047 -23.656 -0.614 1 96.69 389 CYS A N 1
ATOM 2957 C CA . CYS A 1 389 ? -8.477 -24.469 0.446 1 96.69 389 CYS A CA 1
ATOM 2958 C C . CYS A 1 389 ? -7.039 -24.859 0.125 1 96.69 389 CYS A C 1
ATOM 2960 O O . CYS A 1 389 ? -6.676 -26.031 0.212 1 96.69 389 CYS A O 1
ATOM 2962 N N . THR A 1 390 ? -6.234 -23.859 -0.251 1 97.12 390 THR A N 1
ATOM 2963 C CA . THR A 1 390 ? -4.883 -24.188 -0.697 1 97.12 390 THR A CA 1
ATOM 2964 C C . THR A 1 390 ? -3.928 -24.281 0.49 1 97.12 390 THR A C 1
ATOM 2966 O O . THR A 1 390 ? -2.852 -24.875 0.383 1 97.12 390 THR A O 1
ATOM 2969 N N . GLY A 1 391 ? -4.23 -23.641 1.569 1 96 391 GLY A N 1
ATOM 2970 C CA . GLY A 1 391 ? -3.465 -23.75 2.801 1 96 391 GLY A CA 1
ATOM 2971 C C . GLY A 1 391 ? -2.248 -22.844 2.834 1 96 391 GLY A C 1
ATOM 2972 O O . GLY A 1 391 ? -1.58 -22.719 3.861 1 96 391 GLY A O 1
ATOM 2973 N N . GLN A 1 392 ? -1.873 -22.156 1.683 1 98.12 392 GLN A N 1
ATOM 2974 C CA . GLN A 1 392 ? -0.725 -21.266 1.615 1 98.12 392 GLN A CA 1
ATOM 2975 C C . GLN A 1 392 ? -1.051 -20.016 0.803 1 98.12 392 GLN A C 1
ATOM 2977 O O . GLN A 1 392 ? -1.698 -20.094 -0.243 1 98.12 392 GLN A O 1
ATOM 2982 N N . ILE A 1 393 ? -0.583 -18.844 1.34 1 98.56 393 ILE A N 1
ATOM 2983 C CA . ILE A 1 393 ? -0.734 -17.609 0.582 1 98.56 393 ILE A CA 1
ATOM 2984 C C . ILE A 1 393 ? 0.57 -16.812 0.624 1 98.56 393 ILE A C 1
ATOM 2986 O O . ILE A 1 393 ? 1.238 -16.766 1.659 1 98.56 393 ILE A O 1
ATOM 2990 N N . LYS A 1 394 ? 1.008 -16.359 -0.509 1 98.44 394 LYS A N 1
ATOM 2991 C CA . LYS A 1 394 ? 2.162 -15.477 -0.662 1 98.44 394 LYS A CA 1
ATOM 2992 C C . LYS A 1 394 ? 1.734 -14.086 -1.103 1 98.44 394 LYS A C 1
ATOM 2994 O O . LYS A 1 394 ? 1.489 -13.852 -2.287 1 98.44 394 LYS A O 1
ATOM 2999 N N . THR A 1 395 ? 1.633 -13.164 -0.084 1 97.69 395 THR A N 1
ATOM 3000 C CA . THR A 1 395 ? 1.167 -11.836 -0.479 1 97.69 395 THR A CA 1
ATOM 3001 C C . THR A 1 395 ? 2.023 -10.75 0.161 1 97.69 395 THR A C 1
ATOM 3003 O O . THR A 1 395 ? 1.527 -9.672 0.48 1 97.69 395 THR A O 1
ATOM 3006 N N . GLY A 1 396 ? 3.34 -11.047 0.406 1 97.81 396 GLY A N 1
ATOM 3007 C CA . GLY A 1 396 ? 4.328 -10.031 0.75 1 97.81 396 GLY A CA 1
ATOM 3008 C C . GLY A 1 396 ? 4.562 -9.914 2.242 1 97.81 396 GLY A C 1
ATOM 3009 O O . GLY A 1 396 ? 4.074 -10.734 3.023 1 97.81 396 GLY A O 1
ATOM 3010 N N . ALA A 1 397 ? 5.391 -8.922 2.652 1 98.5 397 ALA A N 1
ATOM 3011 C CA . ALA A 1 397 ? 5.711 -8.617 4.047 1 98.5 397 ALA A CA 1
ATOM 3012 C C . ALA A 1 397 ? 4.547 -7.914 4.734 1 98.5 397 ALA A C 1
ATOM 3014 O O . ALA A 1 397 ? 3.602 -7.473 4.074 1 98.5 397 ALA A O 1
ATOM 3015 N N . PRO A 1 398 ? 4.516 -7.941 6.074 1 98.25 398 PRO A N 1
ATOM 3016 C CA . PRO A 1 398 ? 3.559 -7.066 6.754 1 98.25 398 PRO A CA 1
ATOM 3017 C C . PRO A 1 398 ? 3.912 -5.586 6.621 1 98.25 398 PRO A C 1
ATOM 3019 O O . PRO A 1 398 ? 4.203 -4.922 7.617 1 98.25 398 PRO A O 1
ATOM 3022 N N . CYS A 1 399 ? 3.836 -5.176 5.453 1 97.62 399 CYS A N 1
ATOM 3023 C CA . CYS A 1 399 ? 4.188 -3.828 5.016 1 97.62 399 CYS A CA 1
ATOM 3024 C C . CYS A 1 399 ? 3.443 -3.461 3.736 1 97.62 399 CYS A C 1
ATOM 3026 O O . CYS A 1 399 ? 3.139 -4.332 2.918 1 97.62 399 CYS A O 1
ATOM 3028 N N . ARG A 1 400 ? 3.121 -2.152 3.572 1 97.5 400 ARG A N 1
ATOM 3029 C CA . ARG A 1 400 ? 2.438 -1.638 2.391 1 97.5 400 ARG A CA 1
ATOM 3030 C C . ARG A 1 400 ? 1.027 -2.207 2.283 1 97.5 400 ARG A C 1
ATOM 3032 O O . ARG A 1 400 ? 0.804 -3.385 2.568 1 97.5 400 ARG A O 1
ATOM 3039 N N . SER A 1 401 ? 0.103 -1.494 1.793 1 98.12 401 SER A N 1
ATOM 3040 C CA . SER A 1 401 ? -1.299 -1.864 1.955 1 98.12 401 SER A CA 1
ATOM 3041 C C . SER A 1 401 ? -1.751 -2.816 0.852 1 98.12 401 SER A C 1
ATOM 3043 O O . SER A 1 401 ? -2.766 -3.502 0.993 1 98.12 401 SER A O 1
ATOM 3045 N N . GLU A 1 402 ? -1.026 -2.83 -0.32 1 98.06 402 GLU A N 1
ATOM 3046 C CA . GLU A 1 402 ? -1.431 -3.828 -1.304 1 98.06 402 GLU A CA 1
ATOM 3047 C C . GLU A 1 402 ? -1.161 -5.242 -0.797 1 98.06 402 GLU A C 1
ATOM 3049 O O . GLU A 1 402 ? -1.766 -6.203 -1.276 1 98.06 402 GLU A O 1
ATOM 3054 N N . ARG A 1 403 ? -0.309 -5.367 0.215 1 98.19 403 ARG A N 1
ATOM 3055 C CA . ARG A 1 403 ? -0.082 -6.637 0.897 1 98.19 403 ARG A CA 1
ATOM 3056 C C . ARG A 1 403 ? -1.036 -6.805 2.074 1 98.19 403 ARG A C 1
ATOM 3058 O O . ARG A 1 403 ? -1.792 -7.777 2.135 1 98.19 403 ARG A O 1
ATOM 3065 N N . LEU A 1 404 ? -1.062 -5.773 2.908 1 98.19 404 LEU A N 1
ATOM 3066 C CA . LEU A 1 404 ? -1.758 -5.871 4.188 1 98.19 404 LEU A CA 1
ATOM 3067 C C . LEU A 1 404 ? -3.27 -5.91 3.982 1 98.19 404 LEU A C 1
ATOM 3069 O O . LEU A 1 404 ? -3.994 -6.488 4.793 1 98.19 404 LEU A O 1
ATOM 3073 N N . ALA A 1 405 ? -3.74 -5.332 2.904 1 98.38 405 ALA A N 1
ATOM 3074 C CA . ALA A 1 405 ? -5.172 -5.406 2.633 1 98.38 405 ALA A CA 1
ATOM 3075 C C . ALA A 1 405 ? -5.637 -6.859 2.549 1 98.38 405 ALA A C 1
ATOM 3077 O O . ALA A 1 405 ? -6.73 -7.195 3.016 1 98.38 405 ALA A O 1
ATOM 3078 N N . LYS A 1 406 ? -4.832 -7.719 1.956 1 98.44 406 LYS A N 1
ATOM 3079 C CA . LYS A 1 406 ? -5.172 -9.133 1.812 1 98.44 406 LYS A CA 1
ATOM 3080 C C . LYS A 1 406 ? -5.105 -9.852 3.154 1 98.44 406 LYS A C 1
ATOM 3082 O O . LYS A 1 406 ? -5.984 -10.656 3.482 1 98.44 406 LYS A O 1
ATOM 3087 N N . TYR A 1 407 ? -4.078 -9.555 3.906 1 98.38 407 TYR A N 1
ATOM 3088 C CA . TYR A 1 407 ? -3.949 -10.148 5.23 1 98.38 407 TYR A CA 1
ATOM 3089 C C . TYR A 1 407 ? -5.09 -9.703 6.141 1 98.38 407 TYR A C 1
ATOM 3091 O O . TYR A 1 407 ? -5.66 -10.516 6.871 1 98.38 407 TYR A O 1
ATOM 3099 N N . ASN A 1 408 ? -5.398 -8.414 6.105 1 98.12 408 ASN A N 1
ATOM 3100 C CA . ASN A 1 408 ? -6.492 -7.898 6.922 1 98.12 408 ASN A CA 1
ATOM 3101 C C . ASN A 1 408 ? -7.832 -8.508 6.527 1 98.12 408 ASN A C 1
ATOM 3103 O O . ASN A 1 408 ? -8.688 -8.742 7.379 1 98.12 408 ASN A O 1
ATOM 3107 N N . GLN A 1 409 ? -8.008 -8.773 5.223 1 97.75 409 GLN A N 1
ATOM 3108 C CA . GLN A 1 409 ? -9.219 -9.461 4.77 1 97.75 409 GLN A CA 1
ATOM 3109 C C . GLN A 1 409 ? -9.297 -10.867 5.344 1 97.75 409 GLN A C 1
ATOM 3111 O O . GLN A 1 409 ? -10.383 -11.328 5.727 1 97.75 409 GLN A O 1
ATOM 3116 N N . LEU A 1 410 ? -8.188 -11.508 5.395 1 97.44 410 LEU A N 1
ATOM 3117 C CA . LEU A 1 410 ? -8.148 -12.852 5.969 1 97.44 410 LEU A CA 1
ATOM 3118 C C . LEU A 1 410 ? -8.438 -12.805 7.465 1 97.44 410 LEU A C 1
ATOM 3120 O O . LEU A 1 410 ? -9.109 -13.688 8 1 97.44 410 LEU A O 1
ATOM 3124 N N . MET A 1 411 ? -7.961 -11.805 8.148 1 94.88 411 MET A N 1
ATOM 3125 C CA . MET A 1 411 ? -8.25 -11.641 9.57 1 94.88 411 MET A CA 1
ATOM 3126 C C . MET A 1 411 ? -9.727 -11.367 9.797 1 94.88 411 MET A C 1
ATOM 3128 O O . MET A 1 411 ? -10.305 -11.828 10.781 1 94.88 411 MET A O 1
ATOM 3132 N N . ARG A 1 412 ? -10.352 -10.594 8.953 1 92.94 412 ARG A N 1
ATOM 3133 C CA . ARG A 1 412 ? -11.781 -10.336 9.039 1 92.94 412 ARG A CA 1
ATOM 3134 C C . ARG A 1 412 ? -12.586 -11.625 8.891 1 92.94 412 ARG A C 1
ATOM 3136 O O . ARG A 1 412 ? -13.57 -11.836 9.602 1 92.94 412 ARG A O 1
ATOM 3143 N N . SER A 1 413 ? -12.195 -12.391 7.984 1 84.81 413 SER A N 1
ATOM 3144 C CA . SER A 1 413 ? -12.906 -13.625 7.668 1 84.81 413 SER A CA 1
ATOM 3145 C C . SER A 1 413 ? -12.844 -14.609 8.828 1 84.81 413 SER A C 1
ATOM 3147 O O . SER A 1 413 ? -13.734 -15.453 8.977 1 84.81 413 SER A O 1
ATOM 3149 N N . CYS A 1 414 ? -11.789 -14.508 9.633 1 71.62 414 CYS A N 1
ATOM 3150 C CA . CYS A 1 414 ? -11.641 -15.375 10.797 1 71.62 414 CYS A CA 1
ATOM 3151 C C . CYS A 1 414 ? -12.711 -15.078 11.844 1 71.62 414 CYS A C 1
ATOM 3153 O O . CYS A 1 414 ? -13.234 -15.992 12.477 1 71.62 414 CYS A O 1
ATOM 3155 N N . GLY A 1 415 ? -12.938 -13.781 12.094 1 58.56 415 GLY A N 1
ATOM 3156 C CA . GLY A 1 415 ? -13.891 -13.367 13.109 1 58.56 415 GLY A CA 1
ATOM 3157 C C . GLY A 1 415 ? -15.336 -13.656 12.727 1 58.56 415 GLY A C 1
ATOM 3158 O O . GLY A 1 415 ? -16.141 -14.016 13.578 1 58.56 415 GLY A O 1
ATOM 3159 N N . GLU A 1 416 ? -15.648 -13.359 11.469 1 48.97 416 GLU A N 1
ATOM 3160 C CA . GLU A 1 416 ? -17 -13.633 10.984 1 48.97 416 GLU A CA 1
ATOM 3161 C C . GLU A 1 416 ? -17.297 -15.125 11 1 48.97 416 GLU A C 1
ATOM 3163 O O . GLU A 1 416 ? -18.438 -15.539 11.203 1 48.97 416 GLU A O 1
ATOM 3168 N N . ALA A 1 417 ? -16.109 -15.891 10.727 1 38.81 417 ALA A N 1
ATOM 3169 C CA . ALA A 1 417 ? -16.25 -17.344 10.766 1 38.81 417 ALA A CA 1
ATOM 3170 C C . ALA A 1 417 ? -16.484 -17.828 12.195 1 38.81 417 ALA A C 1
ATOM 3172 O O . ALA A 1 417 ? -16.828 -19 12.406 1 38.81 417 ALA A O 1
ATOM 3173 N N . ARG A 1 418 ? -16.016 -17.047 13.273 1 37.84 418 ARG A N 1
ATOM 3174 C CA . ARG A 1 418 ? -16.359 -17.516 14.609 1 37.84 418 ARG A CA 1
ATOM 3175 C C . ARG A 1 418 ? -17.875 -17.5 14.812 1 37.84 418 ARG A C 1
ATOM 3177 O O . ARG A 1 418 ? -18.391 -18.172 15.711 1 37.84 418 ARG A O 1
ATOM 3184 N N . GLU A 1 419 ? -18.656 -16.578 14.328 1 34.25 419 GLU A N 1
ATOM 3185 C CA . GLU A 1 419 ? -20.062 -16.984 14.352 1 34.25 419 GLU A CA 1
ATOM 3186 C C . GLU A 1 419 ? -20.297 -18.188 13.43 1 34.25 419 GLU A C 1
ATOM 3188 O O . GLU A 1 419 ? -21.422 -18.703 13.367 1 34.25 419 GLU A O 1
ATOM 3193 N N . CYS A 1 420 ? -19.688 -18.266 12.391 1 29.27 420 CYS A N 1
ATOM 3194 C CA . CYS A 1 420 ? -19.734 -19.547 11.688 1 29.27 420 CYS A CA 1
ATOM 3195 C C . CYS A 1 420 ? -18.969 -20.609 12.453 1 29.27 420 CYS A C 1
ATOM 3197 O O . CYS A 1 420 ? -17.812 -20.406 12.836 1 29.27 420 CYS A O 1
ATOM 3199 N N . PRO A 1 421 ? -19.781 -21.594 13.109 1 27.61 421 PRO A N 1
ATOM 3200 C CA . PRO A 1 421 ? -19.234 -22.766 13.797 1 27.61 421 PRO A CA 1
ATOM 3201 C C . PRO A 1 421 ? -17.922 -23.266 13.18 1 27.61 421 PRO A C 1
ATOM 3203 O O . PRO A 1 421 ? -17.328 -24.203 13.688 1 27.61 421 PRO A O 1
ATOM 3206 N N . CYS A 1 422 ? -17.875 -23.047 11.883 1 25.02 422 CYS A N 1
ATOM 3207 C CA . CYS A 1 422 ? -17.094 -24.047 11.18 1 25.02 422 CYS A CA 1
ATOM 3208 C C . CYS A 1 422 ? -15.617 -23.969 11.562 1 25.02 422 CYS A C 1
ATOM 3210 O O . CYS A 1 422 ? -14.797 -24.719 11.047 1 25.02 422 CYS A O 1
ATOM 3212 N N . LEU A 1 423 ? -15.109 -22.766 11.789 1 25.5 423 LEU A N 1
ATOM 3213 C CA . LEU A 1 423 ? -13.734 -23.234 11.883 1 25.5 423 LEU A CA 1
ATOM 3214 C C . LEU A 1 423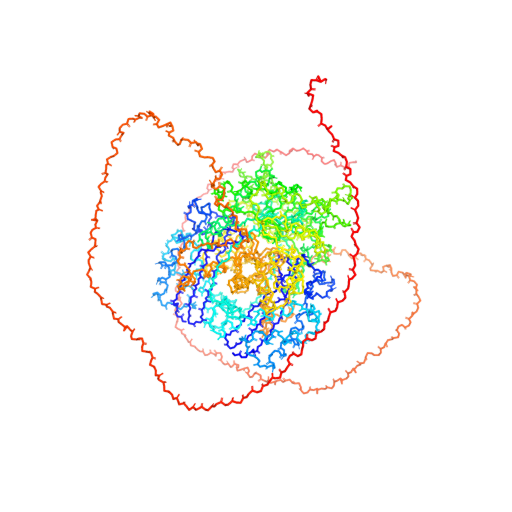 ? -13.562 -24.156 13.086 1 25.5 423 LEU A C 1
ATOM 3216 O O . LEU A 1 423 ? -14.281 -24.047 14.07 1 25.5 423 LEU A O 1
ATOM 3220 N N . GLY A 1 424 ? -12.906 -25.312 12.844 1 23.41 424 GLY A N 1
ATOM 3221 C CA . 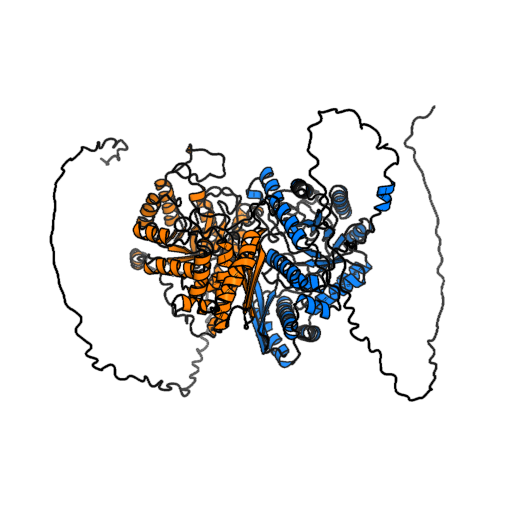GLY A 1 424 ? -12.461 -26.422 13.672 1 23.41 424 GLY A CA 1
ATOM 3222 C C . GLY A 1 424 ? -12.07 -26 15.07 1 23.41 424 GLY A C 1
ATOM 3223 O O . GLY A 1 424 ? -11.633 -24.875 15.289 1 23.41 424 GLY A O 1
ATOM 3224 N N . GLN A 1 425 ? -12.812 -26.188 16.188 1 22.28 425 GLN A N 1
ATOM 3225 C CA . GLN A 1 425 ? -12.18 -26.578 17.438 1 22.28 425 GLN A CA 1
ATOM 3226 C C . GLN A 1 425 ? -10.695 -26.875 17.25 1 22.28 425 GLN A C 1
ATOM 3228 O O . GLN A 1 425 ? -10.266 -27.219 16.141 1 22.28 425 GLN A O 1
ATOM 3233 N N . ASP A 1 426 ? -9.891 -26.391 18.219 1 23.56 426 ASP A N 1
ATOM 3234 C CA . ASP A 1 426 ? -8.484 -26.766 18.391 1 23.56 426 ASP A CA 1
ATOM 3235 C C . ASP A 1 426 ? -8.25 -28.219 17.953 1 23.56 426 ASP A C 1
ATOM 3237 O O . ASP A 1 426 ? -8 -29.094 18.797 1 23.56 426 ASP A O 1
ATOM 3241 N N . THR A 1 427 ? -9.203 -28.844 17.359 1 22.58 427 THR A N 1
ATOM 3242 C CA . THR A 1 427 ? -8.492 -30.109 17.156 1 22.58 427 THR A CA 1
ATOM 3243 C C . THR A 1 427 ? -7.098 -29.859 16.594 1 22.58 427 THR A C 1
ATOM 3245 O O . THR A 1 427 ? -6.906 -28.984 15.758 1 22.58 427 THR A O 1
ATOM 3248 N N . GLY A 1 428 ? -6.117 -29.891 17.422 1 23.8 428 GLY A N 1
ATOM 3249 C CA . GLY A 1 428 ? -4.723 -30.203 17.156 1 23.8 428 GLY A CA 1
ATOM 3250 C C . GLY A 1 428 ? -4.492 -30.781 15.781 1 23.8 428 GLY A C 1
ATOM 3251 O O . GLY A 1 428 ? -3.602 -31.609 15.594 1 23.8 428 GLY A O 1
ATOM 3252 N N . ALA A 1 429 ? -5.625 -30.656 15.023 1 23.31 429 ALA A N 1
ATOM 3253 C CA . ALA A 1 429 ? -5.285 -31.469 13.852 1 23.31 429 ALA A CA 1
ATOM 3254 C C . ALA A 1 429 ? -3.959 -31.016 13.242 1 23.31 429 ALA A C 1
ATOM 3256 O O . ALA A 1 429 ? -3.52 -29.891 13.461 1 23.31 429 ALA A O 1
ATOM 3257 N N . GLU A 1 430 ? -3.426 -31.938 12.5 1 22.14 430 GLU A N 1
ATOM 3258 C CA . GLU A 1 430 ? -2.213 -32.125 11.711 1 22.14 430 GLU A CA 1
ATOM 3259 C C . GLU A 1 430 ? -2.068 -31.031 10.656 1 22.14 430 GLU A C 1
ATOM 3261 O O . GLU A 1 430 ? -2.959 -30.844 9.82 1 22.14 430 GLU A O 1
ATOM 3266 N N . LEU A 1 431 ? -2.059 -29.641 10.891 1 22.08 431 LEU A N 1
ATOM 3267 C CA . LEU A 1 431 ? -1.196 -29.078 9.859 1 22.08 431 LEU A CA 1
ATOM 3268 C C . LEU A 1 431 ? -0.524 -30.188 9.055 1 22.08 431 LEU A C 1
ATOM 3270 O O . LEU A 1 431 ? 0.443 -30.797 9.516 1 22.08 431 LEU A O 1
ATOM 3274 N N . LYS A 1 432 ? -1.402 -31.125 8.711 1 23.66 432 LYS A N 1
ATOM 3275 C CA . LYS A 1 432 ? -0.848 -32.219 7.941 1 23.66 432 LYS A CA 1
ATOM 3276 C C . LYS A 1 432 ? 0.137 -31.719 6.891 1 23.66 432 LYS A C 1
ATOM 3278 O O . LYS A 1 432 ? -0.155 -30.781 6.164 1 23.66 432 LYS A O 1
ATOM 3283 N N . LYS A 1 433 ? 1.302 -32 7.152 1 26.95 433 LYS A N 1
ATOM 3284 C CA . LYS A 1 433 ? 2.494 -32.188 6.332 1 26.95 433 LYS A CA 1
ATOM 3285 C C . LYS A 1 433 ? 2.125 -32.469 4.883 1 26.95 433 LYS A C 1
ATOM 3287 O O . LYS A 1 433 ? 1.999 -33.625 4.492 1 26.95 433 LYS A O 1
ATOM 3292 N N . SER A 1 434 ? 0.949 -31.953 4.59 1 23.34 434 SER A N 1
ATOM 3293 C CA . SER A 1 434 ? 0.896 -32.312 3.178 1 23.34 434 SER A CA 1
ATOM 3294 C C . SER A 1 434 ? 2.221 -32.031 2.482 1 23.34 434 SER A C 1
ATOM 3296 O O . SER A 1 434 ? 2.295 -32.031 1.251 1 23.34 434 SER A O 1
ATOM 3298 N N . TRP A 1 435 ? 2.984 -31.203 3.145 1 22.77 435 TRP A N 1
ATOM 3299 C CA . TRP A 1 435 ? 4.312 -31.438 2.584 1 22.77 435 TRP A CA 1
ATOM 3300 C C . TRP A 1 435 ? 4.574 -32.938 2.414 1 22.77 435 TRP A C 1
ATOM 3302 O O . TRP A 1 435 ? 4.105 -33.75 3.213 1 22.77 435 TRP A O 1
ATOM 3312 N N . GLY A 1 436 ? 4.539 -33.375 1.353 1 24.92 436 GLY A N 1
ATOM 3313 C CA . GLY A 1 436 ? 4.973 -34.719 1.091 1 24.92 436 GLY A CA 1
ATOM 3314 C C . GLY A 1 436 ? 5.859 -35.312 2.186 1 24.92 436 GLY A C 1
ATOM 3315 O O . GLY A 1 436 ? 6.129 -36.5 2.215 1 24.92 436 GLY A O 1
ATOM 3316 N N . MET A 1 437 ? 6.711 -34.594 2.846 1 22.19 437 MET A N 1
ATOM 3317 C CA . MET A 1 437 ? 7.602 -35.438 3.619 1 22.19 437 MET A CA 1
ATOM 3318 C C . MET A 1 437 ? 6.934 -35.875 4.918 1 22.19 437 MET A C 1
ATOM 3320 O O . MET A 1 437 ? 6.48 -35.062 5.707 1 22.19 437 MET A O 1
ATOM 3324 N N . LYS A 1 438 ? 6.199 -36.906 4.965 1 25.81 438 LYS A N 1
ATOM 3325 C CA . LYS A 1 438 ? 6.277 -37.812 6.109 1 25.81 438 LYS A CA 1
ATOM 3326 C C . LYS A 1 438 ? 7.668 -37.781 6.738 1 25.81 438 LYS A C 1
ATOM 3328 O O . LYS A 1 438 ? 8.594 -38.406 6.246 1 25.81 438 LYS A O 1
ATOM 3333 N N . LEU A 1 439 ? 8.328 -36.625 7.082 1 21.94 439 LEU A N 1
ATOM 3334 C CA . LEU A 1 439 ? 9.555 -36.812 7.848 1 21.94 439 LEU A CA 1
ATOM 3335 C C . LEU A 1 439 ? 9.312 -37.75 9.023 1 21.94 439 LEU A C 1
ATOM 3337 O O . LEU A 1 439 ? 8.234 -37.75 9.617 1 21.94 439 LEU A O 1
ATOM 3341 N N . ALA A 1 440 ? 10.148 -38.812 9.148 1 24.06 440 ALA A N 1
ATOM 3342 C CA . ALA A 1 440 ? 10.57 -39.812 10.125 1 24.06 440 ALA A CA 1
ATOM 3343 C C . ALA A 1 440 ? 10.719 -39.188 11.516 1 24.06 440 ALA A C 1
ATOM 3345 O O . ALA A 1 440 ? 11.773 -38.656 11.852 1 24.06 440 ALA A O 1
ATOM 3346 N N . LEU A 1 441 ? 10.086 -38.312 12.008 1 25.34 441 LEU A N 1
ATOM 3347 C CA . LEU A 1 441 ? 10.273 -38 13.414 1 25.34 441 LEU A CA 1
ATOM 3348 C C . LEU A 1 441 ? 10.211 -39.25 14.281 1 25.34 441 LEU A C 1
ATOM 3350 O O . LEU A 1 441 ? 10.758 -39.25 15.391 1 25.34 441 LEU A O 1
ATOM 3354 N N . GLN A 1 442 ? 9.484 -40.219 13.922 1 25 442 GLN A N 1
ATOM 3355 C CA . GLN A 1 442 ? 9.672 -41.406 14.742 1 25 442 GLN A CA 1
ATOM 3356 C C . GLN A 1 442 ? 11.133 -41.844 14.711 1 25 442 GLN A C 1
ATOM 3358 O O . GLN A 1 442 ? 11.648 -42.344 15.711 1 25 442 GLN A O 1
ATOM 3363 N N . ASP A 1 443 ? 11.664 -41.812 13.531 1 24.78 443 ASP A N 1
ATOM 3364 C CA . ASP A 1 443 ? 13 -42.375 13.547 1 24.78 443 ASP A CA 1
ATOM 3365 C C . ASP A 1 443 ? 14.008 -41.438 14.195 1 24.78 443 ASP A C 1
ATOM 3367 O O . ASP A 1 443 ? 15.141 -41.812 14.492 1 24.78 443 ASP A O 1
ATOM 3371 N N . ILE A 1 444 ? 13.758 -40.094 14.172 1 24.53 444 ILE A N 1
ATOM 3372 C CA . ILE A 1 444 ? 14.82 -39.406 14.898 1 24.53 444 ILE A CA 1
ATOM 3373 C C . ILE A 1 444 ? 14.648 -39.625 16.391 1 24.53 444 ILE A C 1
ATOM 3375 O O . ILE A 1 444 ? 15.586 -39.406 17.172 1 24.53 444 ILE A O 1
ATOM 3379 N N . ILE A 1 445 ? 13.398 -39.812 16.844 1 25 445 ILE A N 1
ATOM 3380 C CA . ILE A 1 445 ? 13.375 -40.125 18.266 1 25 445 ILE A CA 1
ATOM 3381 C C . ILE A 1 445 ? 14.195 -41.375 18.547 1 25 445 ILE A C 1
ATOM 3383 O O . ILE A 1 445 ? 14.75 -41.531 19.641 1 25 445 ILE A O 1
ATOM 3387 N N . SER A 1 446 ? 14.094 -42.25 17.547 1 24.69 446 SER A N 1
ATOM 3388 C CA . SER A 1 446 ? 14.734 -43.5 17.938 1 24.69 446 SER A CA 1
ATOM 3389 C C . SER A 1 446 ? 16.25 -43.344 18.031 1 24.69 446 SER A C 1
ATOM 3391 O O . SER A 1 446 ? 16.953 -44.281 18.438 1 24.69 446 SER A O 1
ATOM 3393 N N . ALA A 1 447 ? 16.719 -42.438 17.141 1 23.69 447 ALA A N 1
ATOM 3394 C CA . ALA A 1 447 ? 18.172 -42.562 17.219 1 23.69 447 ALA A CA 1
ATOM 3395 C C . ALA A 1 447 ? 18.703 -41.875 18.469 1 23.69 447 ALA A C 1
ATOM 3397 O O . ALA A 1 447 ? 19.875 -41.469 18.516 1 23.69 447 ALA A O 1
ATOM 3398 N N . ILE A 1 448 ? 17.703 -41.312 19.312 1 23.95 448 ILE A N 1
ATOM 3399 C CA . ILE A 1 448 ? 18.297 -40.875 20.562 1 23.95 448 ILE A CA 1
ATOM 3400 C C . ILE A 1 448 ? 18.984 -42.062 21.266 1 23.95 448 ILE A C 1
ATOM 3402 O O . ILE A 1 448 ? 18.344 -43.062 21.531 1 23.95 448 ILE A O 1
ATOM 3406 N N . PRO A 1 449 ? 20.219 -42.188 21.109 1 21.8 449 PRO A N 1
ATOM 3407 C CA . PRO A 1 449 ? 20.859 -43.219 21.938 1 21.8 449 PRO A CA 1
ATOM 3408 C C . PRO A 1 449 ? 20.312 -43.25 23.359 1 21.8 449 PRO A C 1
ATOM 3410 O O . PRO A 1 449 ? 19.844 -42.25 23.859 1 21.8 449 PRO A O 1
ATOM 3413 N N . ALA A 1 450 ? 19.844 -44.375 23.844 1 21.73 450 ALA A N 1
ATOM 3414 C CA . ALA A 1 450 ? 19.438 -44.844 25.172 1 21.73 450 ALA A CA 1
ATOM 3415 C C . ALA A 1 450 ? 20.297 -44.188 26.266 1 21.73 450 ALA A C 1
ATOM 3417 O O . ALA A 1 450 ? 20.047 -44.375 27.453 1 21.73 450 ALA A O 1
ATOM 3418 N N . CYS A 1 451 ? 21.531 -43.656 25.984 1 21.64 451 CYS A N 1
ATOM 3419 C CA . CYS A 1 451 ? 22.406 -43.75 27.141 1 21.64 451 CYS A CA 1
ATOM 3420 C C . CYS A 1 451 ? 22.016 -42.75 28.203 1 21.64 451 CYS A C 1
ATOM 3422 O O . CYS A 1 451 ? 22.453 -42.844 29.359 1 21.64 451 CYS A O 1
ATOM 3424 N N . CYS A 1 452 ? 21.703 -41.438 27.797 1 20.95 452 CYS A N 1
ATOM 3425 C CA . CYS A 1 452 ? 22.172 -40.594 28.906 1 20.95 452 CYS A CA 1
ATOM 3426 C C . CYS A 1 452 ? 21.203 -40.688 30.094 1 20.95 452 CYS A C 1
ATOM 3428 O O . CYS A 1 452 ? 20 -40.562 29.922 1 20.95 452 CYS A O 1
ATOM 3430 N N . ASP A 1 453 ? 21.531 -41.375 31.141 1 19.72 453 ASP A N 1
ATOM 3431 C CA . ASP A 1 453 ? 20.953 -41.625 32.469 1 19.72 453 ASP A CA 1
ATOM 3432 C C . ASP A 1 453 ? 20.453 -40.344 33.094 1 19.72 453 ASP A C 1
ATOM 3434 O O . ASP A 1 453 ? 21.203 -39.344 33.219 1 19.72 453 ASP A O 1
ATOM 3438 N N . PRO A 1 454 ? 19.172 -40 32.906 1 22.91 454 PRO A N 1
ATOM 3439 C CA . PRO A 1 454 ? 18.594 -38.781 33.5 1 22.91 454 PRO A CA 1
ATOM 3440 C C . PRO A 1 454 ? 19.062 -38.562 34.938 1 22.91 454 PRO A C 1
ATOM 3442 O O . PRO A 1 454 ? 18.594 -37.625 35.594 1 22.91 454 PRO A O 1
ATOM 3445 N N . THR A 1 455 ? 19.688 -39.594 35.594 1 21.56 455 THR A N 1
ATOM 3446 C CA . THR A 1 455 ? 19.609 -39.562 37.062 1 21.56 455 THR A CA 1
ATOM 3447 C C . THR A 1 455 ? 20.375 -38.375 37.625 1 21.56 455 THR A C 1
ATOM 3449 O O . THR A 1 455 ? 20.25 -38.062 38.812 1 21.56 455 THR A O 1
ATOM 3452 N N . ILE A 1 456 ? 21.484 -37.906 36.969 1 19.62 456 ILE A N 1
ATOM 3453 C CA . ILE A 1 456 ? 22.484 -37.625 38 1 19.62 456 ILE A CA 1
ATOM 3454 C C . ILE A 1 456 ? 22.031 -36.469 38.844 1 19.62 456 ILE A C 1
ATOM 3456 O O . ILE A 1 456 ? 22.047 -36.562 40.094 1 19.62 456 ILE A O 1
ATOM 3460 N N . PHE A 1 457 ? 22.359 -35.125 38.531 1 18.69 457 PHE A N 1
ATOM 3461 C CA . PHE A 1 457 ? 22.922 -34.312 39.594 1 18.69 457 PHE A CA 1
ATOM 3462 C C . PHE A 1 457 ? 21.828 -33.656 40.438 1 18.69 457 PHE A C 1
ATOM 3464 O O . PHE A 1 457 ? 21.203 -32.688 40 1 18.69 457 PHE A O 1
ATOM 3471 N N . LEU A 1 458 ? 20.844 -34.438 41.031 1 20.09 458 LEU A N 1
ATOM 3472 C CA . LEU A 1 458 ? 19.812 -34.031 41.969 1 20.09 458 LEU A CA 1
ATOM 3473 C C . LEU A 1 458 ? 20.391 -33.188 43.094 1 20.09 458 LEU A C 1
ATOM 3475 O O . LEU A 1 458 ? 19.688 -32.812 44.031 1 20.09 458 LEU A O 1
ATOM 3479 N N . GLU A 1 459 ? 21.812 -33.156 43.156 1 19.05 459 GLU A N 1
ATOM 3480 C CA . GLU A 1 459 ? 22.109 -33.062 44.594 1 19.05 459 GLU A CA 1
ATOM 3481 C C . GLU A 1 459 ? 21.484 -31.797 45.188 1 19.05 459 GLU A C 1
ATOM 3483 O O . GLU A 1 459 ? 20.922 -30.969 44.469 1 19.05 459 GLU A O 1
ATOM 3488 N N . THR A 1 460 ? 22.344 -31.016 46 1 19.83 460 THR A N 1
ATOM 3489 C CA . THR A 1 460 ? 22.344 -30.578 47.406 1 19.83 460 THR A CA 1
ATOM 3490 C C . THR A 1 460 ? 21.797 -29.156 47.5 1 19.83 460 THR A C 1
ATOM 3492 O O . THR A 1 460 ? 21.781 -28.578 48.594 1 19.83 460 THR A O 1
ATOM 3495 N N . TRP A 1 461 ? 21.531 -28.312 46.344 1 20.62 461 TRP A N 1
ATOM 3496 C CA . TRP A 1 461 ? 21.656 -27 46.938 1 20.62 461 TRP A CA 1
ATOM 3497 C C . TRP A 1 461 ? 20.531 -26.734 47.938 1 20.62 461 TRP A C 1
ATOM 3499 O O . TRP A 1 461 ? 19.375 -27.031 47.656 1 20.62 461 TRP A O 1
ATOM 3509 N N . ASN A 1 462 ? 20.75 -26.547 49.312 1 19.42 462 ASN A N 1
ATOM 3510 C CA . ASN A 1 462 ? 20.125 -26.438 50.625 1 19.42 462 ASN A CA 1
ATOM 3511 C C . ASN A 1 462 ? 19.234 -25.188 50.719 1 19.42 462 ASN A C 1
ATOM 3513 O O . ASN A 1 462 ? 18.703 -24.875 51.781 1 19.42 462 ASN A O 1
ATOM 3517 N N . PRO A 1 463 ? 19.172 -24.203 49.75 1 21.8 463 PRO A N 1
ATOM 3518 C CA . PRO A 1 463 ? 18.938 -23.031 50.594 1 21.8 463 PRO A CA 1
ATOM 3519 C C . PRO A 1 463 ? 17.672 -23.172 51.438 1 21.8 463 PRO A C 1
ATOM 3521 O O . PRO A 1 463 ? 16.812 -24.016 51.156 1 21.8 463 PRO A O 1
ATOM 3524 N N . ALA A 1 464 ? 17.469 -22.172 52.438 1 21.92 464 ALA A N 1
ATOM 3525 C CA . ALA A 1 464 ? 16.656 -21.984 53.625 1 21.92 464 ALA A CA 1
ATOM 3526 C C . ALA A 1 464 ? 15.18 -21.922 53.281 1 21.92 464 ALA A C 1
ATOM 3528 O O . ALA A 1 464 ? 14.805 -21.609 52.156 1 21.92 464 ALA A O 1
ATOM 3529 N N . PRO A 1 465 ? 14.266 -22.281 54.188 1 21.38 465 PRO A N 1
ATOM 3530 C CA . PRO A 1 465 ? 12.883 -22.734 54.375 1 21.38 465 PRO A CA 1
ATOM 3531 C C . PRO A 1 465 ? 11.859 -21.656 54 1 21.38 465 PRO A C 1
ATOM 3533 O O . PRO A 1 465 ? 10.656 -21.875 54.125 1 21.38 465 PRO A O 1
ATOM 3536 N N . VAL A 1 466 ? 12.164 -20.578 53.031 1 21.77 466 VAL A N 1
ATOM 3537 C CA . VAL A 1 466 ? 11.242 -19.5 53.375 1 21.77 466 VAL A CA 1
ATOM 3538 C C . VAL A 1 466 ? 9.805 -20 53.281 1 21.77 466 VAL A C 1
ATOM 3540 O O . VAL A 1 466 ? 9.461 -20.766 52.375 1 21.77 466 VAL A O 1
ATOM 3543 N N . LEU A 1 467 ? 9.023 -19.844 54.312 1 19.08 467 LEU A N 1
ATOM 3544 C CA . LEU A 1 467 ? 7.727 -20.297 54.844 1 19.08 467 LEU A CA 1
ATOM 3545 C C . LEU A 1 467 ? 6.605 -19.922 53.875 1 19.08 467 LEU A C 1
ATOM 3547 O O . LEU A 1 467 ? 6.238 -18.75 53.75 1 19.08 467 LEU A O 1
ATOM 3551 N N . LEU A 1 468 ? 6.828 -20.234 52.531 1 18.42 468 LEU A N 1
ATOM 3552 C CA . LEU A 1 468 ? 5.777 -19.75 51.625 1 18.42 468 LEU A CA 1
ATOM 3553 C C . LEU A 1 468 ? 4.414 -20.281 52.062 1 18.42 468 LEU A C 1
ATOM 3555 O O . LEU A 1 468 ? 4.219 -21.5 52.188 1 18.42 468 LEU A O 1
ATOM 3559 N N . GLU A 1 469 ? 3.662 -19.484 52.844 1 20.02 469 GLU A N 1
ATOM 3560 C CA . GLU A 1 469 ? 2.41 -19.984 53.406 1 20.02 469 GLU A CA 1
ATOM 3561 C C . GLU A 1 469 ? 1.489 -20.516 52.312 1 20.02 469 GLU A C 1
ATOM 3563 O O . GLU A 1 469 ? 1.485 -20 51.188 1 20.02 469 GLU A O 1
ATOM 3568 N N . PRO A 1 470 ? 0.935 -21.781 52.375 1 19.38 470 PRO A N 1
ATOM 3569 C CA . PRO A 1 470 ? 0.105 -22.703 51.594 1 19.38 470 PRO A CA 1
ATOM 3570 C C . PRO A 1 470 ? -1.236 -22.094 51.219 1 19.38 470 PRO A C 1
ATOM 3572 O O . PRO A 1 470 ? -2.092 -21.859 52.062 1 19.38 470 PRO A O 1
ATOM 3575 N N . LEU A 1 471 ? -1.32 -20.812 50.688 1 19.72 471 LEU A N 1
ATOM 3576 C CA . LEU A 1 471 ? -2.719 -20.422 50.844 1 19.72 471 LEU A CA 1
ATOM 3577 C C . LEU A 1 471 ? -3.643 -21.453 50.219 1 19.72 471 LEU A C 1
ATOM 3579 O O . LEU A 1 471 ? -3.299 -22.047 49.188 1 19.72 471 LEU A O 1
ATOM 3583 N N . PRO A 1 472 ? -4.93 -21.797 50.75 1 18.41 472 PRO A N 1
ATOM 3584 C CA . PRO A 1 472 ? -5.93 -22.859 50.719 1 18.41 472 PRO A CA 1
ATOM 3585 C C . PRO A 1 472 ? -6.594 -23.031 49.344 1 18.41 472 PRO A C 1
ATOM 3587 O O . PRO A 1 472 ? -6.59 -22.094 48.562 1 18.41 472 PRO A O 1
ATOM 3590 N N . VAL A 1 473 ? -6.938 -24.297 48.938 1 18.7 473 VAL A N 1
ATOM 3591 C CA . VAL A 1 473 ? -7.52 -25.203 47.938 1 18.7 473 VAL A CA 1
ATOM 3592 C C . VAL A 1 473 ? -8.984 -24.828 47.719 1 18.7 473 VAL A C 1
ATOM 3594 O O . VAL A 1 473 ? -9.641 -25.391 46.812 1 18.7 473 VAL A O 1
ATOM 3597 N N . LEU A 1 474 ? -9.641 -23.578 47.781 1 17.22 474 LEU A N 1
ATOM 3598 C CA . LEU A 1 474 ? -11.078 -23.766 47.938 1 17.22 474 LEU A CA 1
ATOM 3599 C C . LEU A 1 474 ? -11.672 -24.5 46.75 1 17.22 474 LEU A C 1
ATOM 3601 O O . LEU A 1 474 ? -11.461 -24.109 45.594 1 17.22 474 LEU A O 1
ATOM 3605 N N . LEU A 1 475 ? -12.297 -25.766 46.938 1 17.73 475 LEU A N 1
ATOM 3606 C CA . LEU A 1 475 ? -13.07 -26.844 46.344 1 17.73 475 LEU A CA 1
ATOM 3607 C C . LEU A 1 475 ? -14.414 -26.344 45.844 1 17.73 475 LEU A C 1
ATOM 3609 O O . LEU A 1 475 ? -15.312 -26.031 46.625 1 17.73 475 LEU A O 1
ATOM 3613 N N . CYS A 1 476 ? -14.727 -25.141 45.25 1 16.73 476 CYS A N 1
ATOM 3614 C CA . CYS A 1 476 ? -16.172 -24.984 45.156 1 16.73 476 CYS A CA 1
ATOM 3615 C C . CYS A 1 476 ? -16.781 -26.078 44.281 1 16.73 476 CYS A C 1
ATOM 3617 O O . CYS A 1 476 ? -16.25 -26.359 43.188 1 16.73 476 CYS A O 1
ATOM 3619 N N . ASP A 1 477 ? -17.734 -26.969 44.75 1 17.33 477 ASP A N 1
ATOM 3620 C CA . ASP A 1 477 ? -18.688 -28.047 44.531 1 17.33 477 ASP A CA 1
ATOM 3621 C C . ASP A 1 477 ? -19.781 -27.609 43.531 1 17.33 477 ASP A C 1
ATOM 3623 O O . ASP A 1 477 ? -20.875 -27.219 43.969 1 17.33 477 ASP A O 1
ATOM 3627 N N . ILE A 1 478 ? -19.703 -26.781 42.5 1 17.56 478 ILE A N 1
ATOM 3628 C CA . ILE A 1 478 ? -20.969 -26.438 41.875 1 17.56 478 ILE A CA 1
ATOM 3629 C C . ILE A 1 478 ? -21.656 -27.688 41.375 1 17.56 478 ILE A C 1
ATOM 3631 O O . ILE A 1 478 ? -21.047 -28.5 40.656 1 17.56 478 ILE A O 1
ATOM 3635 N N . SER A 1 479 ? -22.922 -28.141 41.781 1 16.94 479 SER A N 1
ATOM 3636 C CA . SER A 1 479 ? -24.031 -29.094 41.906 1 16.94 479 SER A CA 1
ATOM 3637 C C . SER A 1 479 ? -24.672 -29.375 40.531 1 16.94 479 SER A C 1
ATOM 3639 O O . SER A 1 479 ? -24.547 -28.578 39.625 1 16.94 479 SER A O 1
ATOM 3641 N N . LEU A 1 480 ? -25.766 -30.406 40.344 1 17.53 480 LEU A N 1
ATOM 3642 C CA . LEU A 1 480 ? -26.328 -31.562 39.656 1 17.53 480 LEU A CA 1
ATOM 3643 C C . LEU A 1 480 ? -27.312 -31.125 38.594 1 17.53 480 LEU A C 1
ATOM 3645 O O . LEU A 1 480 ? -27.516 -31.844 37.594 1 17.53 480 LEU A O 1
ATOM 3649 N N . HIS A 1 481 ? -28.406 -30.219 38.594 1 16.91 481 HIS A N 1
ATOM 3650 C CA . HIS A 1 481 ? -29.75 -30.75 38.406 1 16.91 481 HIS A CA 1
ATOM 3651 C C . HIS A 1 481 ? -30.078 -30.922 36.938 1 16.91 481 HIS A C 1
ATOM 3653 O O . HIS A 1 481 ? -30.5 -32 36.5 1 16.91 481 HIS A O 1
ATOM 3659 N N . THR A 1 482 ? -31.125 -30.109 36.219 1 18.27 482 THR A N 1
ATOM 3660 C CA . THR A 1 482 ? -32.344 -30.594 35.562 1 18.27 482 THR A CA 1
ATOM 3661 C C . THR A 1 482 ? -32.062 -30.969 34.125 1 18.27 482 THR A C 1
ATOM 3663 O O . THR A 1 482 ? -31.25 -30.312 33.438 1 18.27 482 THR A O 1
ATOM 3666 N N . PRO A 1 483 ? -32.75 -32.062 33.438 1 17.81 483 PRO A N 1
ATOM 3667 C CA . PRO A 1 483 ? -32.594 -33.062 32.375 1 17.81 483 PRO A CA 1
ATOM 3668 C C . PRO A 1 483 ? -33.062 -32.531 31.031 1 17.81 483 PRO A C 1
ATOM 3670 O O . PRO A 1 483 ? -32.812 -33.188 30 1 17.81 483 PRO A O 1
ATOM 3673 N N . ARG A 1 484 ? -33.75 -31.391 30.75 1 17.94 484 ARG A N 1
ATOM 3674 C CA . ARG A 1 484 ? -34.812 -31.531 29.75 1 17.94 484 ARG A CA 1
ATOM 3675 C C . ARG A 1 484 ? -34.219 -31.906 28.391 1 17.94 484 ARG A C 1
ATOM 3677 O O . ARG A 1 484 ? -33.375 -31.188 27.859 1 17.94 484 ARG A O 1
ATOM 3684 N N . LEU A 1 485 ? -34.438 -33.188 27.828 1 16.8 485 LEU A N 1
ATOM 3685 C CA . LEU A 1 485 ? -34.062 -34.094 26.734 1 16.8 485 LEU A CA 1
ATOM 3686 C C . LEU A 1 485 ? -34.719 -33.625 25.422 1 16.8 485 LEU A C 1
ATOM 3688 O O . LEU A 1 485 ? -34.375 -34.156 24.359 1 16.8 485 LEU A O 1
ATOM 3692 N N . THR A 1 486 ? -35.469 -32.531 25.203 1 17.36 486 THR A N 1
ATOM 3693 C CA . THR A 1 486 ? -36.469 -32.75 24.156 1 17.36 486 THR A CA 1
ATOM 3694 C C . THR A 1 486 ? -35.812 -33.188 22.859 1 17.36 486 THR A C 1
ATOM 3696 O O . THR A 1 486 ? -34.75 -32.656 22.469 1 17.36 486 THR A O 1
ATOM 3699 N N . CYS A 1 487 ? -36.281 -34.375 22.234 1 16.77 487 CYS A N 1
ATOM 3700 C CA . CYS A 1 487 ? -36.188 -35.406 21.203 1 16.77 487 CYS A CA 1
ATOM 3701 C C . CYS A 1 487 ? -36.469 -34.812 19.812 1 16.77 487 CYS A C 1
ATOM 3703 O O . CYS A 1 487 ? -37.594 -34.5 19.469 1 16.77 487 CYS A O 1
ATOM 3705 N N . CYS A 1 488 ? -36.125 -33.594 19.406 1 17.83 488 CYS A N 1
ATOM 3706 C CA . CYS A 1 488 ? -36.656 -33.219 18.109 1 17.83 488 CYS A CA 1
ATOM 3707 C C . CYS A 1 488 ? -36.531 -34.312 17.094 1 17.83 488 CYS A C 1
ATOM 3709 O O . CYS A 1 488 ? -35.438 -34.875 16.922 1 17.83 488 CYS A O 1
ATOM 3711 N N . ALA A 1 489 ? -37.781 -35 16.719 1 16.88 489 ALA A N 1
ATOM 3712 C CA . ALA A 1 489 ? -38.219 -36.125 15.898 1 16.88 489 ALA A CA 1
ATOM 3713 C C . ALA A 1 489 ? -37.562 -36.094 14.523 1 16.88 489 ALA A C 1
ATOM 3715 O O . ALA A 1 489 ? -37.438 -35.062 13.898 1 16.88 489 ALA A O 1
ATOM 3716 N N . LEU A 1 490 ? -36.875 -37.219 14.148 1 17.41 490 LEU A N 1
ATOM 3717 C CA . LEU A 1 490 ? -36.125 -37.969 13.141 1 17.41 490 LEU A CA 1
ATOM 3718 C C . LEU A 1 490 ? -37.062 -38.406 11.992 1 17.41 490 LEU A C 1
ATOM 3720 O O . LEU A 1 490 ? -36.625 -39.094 11.078 1 17.41 490 LEU A O 1
ATOM 3724 N N . ALA A 1 491 ? -38.312 -37.969 11.828 1 16.28 491 ALA A N 1
ATOM 3725 C CA . ALA A 1 491 ? -39.094 -38.906 11.039 1 16.28 491 ALA A CA 1
ATOM 3726 C C . ALA A 1 491 ? -38.5 -39.125 9.664 1 16.28 491 ALA A C 1
ATOM 3728 O O . ALA A 1 491 ? -38.062 -38.188 9.016 1 16.28 491 ALA A O 1
ATOM 3729 N N . CYS A 1 492 ? -38.156 -40.469 9.289 1 17.12 492 CYS A N 1
ATOM 3730 C CA . CYS A 1 492 ? -37.656 -41.438 8.305 1 17.12 492 CYS A CA 1
ATOM 3731 C C . CYS A 1 492 ? -38.625 -41.531 7.125 1 17.12 492 CYS A C 1
ATOM 3733 O O . CYS A 1 492 ? -38.312 -42.188 6.129 1 17.12 492 CYS A O 1
ATOM 3735 N N . PRO A 1 493 ? -39.812 -40.906 7.062 1 16.3 493 PRO A N 1
ATOM 3736 C CA . PRO A 1 493 ? -40.812 -41.906 6.641 1 16.3 493 PRO A CA 1
ATOM 3737 C C . PRO A 1 493 ? -40.562 -42.406 5.223 1 16.3 493 PRO A C 1
ATOM 3739 O O . PRO A 1 493 ? -40.562 -43.625 4.992 1 16.3 493 PRO A O 1
ATOM 3742 N N . ALA A 1 494 ? -41.375 -41.906 4.219 1 17.02 494 ALA A N 1
ATOM 3743 C CA . ALA A 1 494 ? -42.406 -42.719 3.512 1 17.02 494 ALA A CA 1
ATOM 3744 C C . ALA A 1 494 ? -41.75 -43.594 2.461 1 17.02 494 ALA A C 1
ATOM 3746 O O . ALA A 1 494 ? -40.688 -43.281 1.92 1 17.02 494 ALA A O 1
ATOM 3747 N N . PRO A 1 495 ? -42.438 -44.875 2.137 1 16.66 495 PRO A N 1
ATOM 3748 C CA . PRO A 1 495 ? -42.344 -46.25 1.608 1 16.66 495 PRO A CA 1
ATOM 3749 C C . PRO A 1 495 ? -42.281 -46.281 0.085 1 16.66 495 PRO A C 1
ATOM 3751 O O . PRO A 1 495 ? -41.594 -47.156 -0.477 1 16.66 495 PRO A O 1
ATOM 3754 N N . ALA A 1 496 ? -43.281 -45.625 -0.604 1 15.53 496 ALA A N 1
ATOM 3755 C CA . ALA A 1 496 ? -44.219 -46.406 -1.396 1 15.53 496 ALA A CA 1
ATOM 3756 C C . ALA A 1 496 ? -43.562 -46.938 -2.666 1 15.53 496 ALA A C 1
ATOM 3758 O O . ALA A 1 496 ? -43.625 -48.125 -2.959 1 15.53 496 ALA A O 1
ATOM 3759 N N . VAL A 1 497 ? -43.969 -46.406 -3.904 1 16.62 497 VAL A N 1
ATOM 3760 C CA . VAL A 1 497 ? -44.688 -47.156 -4.914 1 16.62 497 VAL A CA 1
ATOM 3761 C C . VAL A 1 497 ? -43.719 -48.031 -5.715 1 16.62 497 VAL A C 1
ATOM 3763 O O . VAL A 1 497 ? -42.531 -47.75 -5.75 1 16.62 497 VAL A O 1
ATOM 3766 N N . SER A 1 498 ? -44.312 -48.75 -6.789 1 15.34 498 SER A N 1
ATOM 3767 C CA . SER A 1 498 ? -44.531 -50.062 -7.406 1 15.34 498 SER A CA 1
ATOM 3768 C C . SER A 1 498 ? -43.469 -50.375 -8.445 1 15.34 498 SER A C 1
ATOM 3770 O O . SER A 1 498 ? -42.844 -51.406 -8.414 1 15.34 498 SER A O 1
ATOM 3772 N N . ALA A 1 499 ? -43.969 -50.094 -9.781 1 15.23 499 ALA A N 1
ATOM 3773 C CA . ALA A 1 499 ? -44.125 -51.125 -10.781 1 15.23 499 ALA A CA 1
ATOM 3774 C C . ALA A 1 499 ? -42.75 -51.531 -11.336 1 15.23 499 ALA A C 1
ATOM 3776 O O . ALA A 1 499 ? -41.781 -50.781 -11.266 1 15.23 499 ALA A O 1
ATOM 3777 N N . LEU A 1 500 ? -42.781 -52.469 -12.453 1 15.48 500 LEU A N 1
ATOM 3778 C CA . LEU A 1 500 ? -42.25 -53.781 -12.812 1 15.48 500 LEU A CA 1
ATOM 3779 C C . LEU A 1 500 ? -40.938 -53.656 -13.562 1 15.48 500 LEU A C 1
ATOM 3781 O O . LEU A 1 500 ? -39.938 -54.281 -13.195 1 15.48 500 LEU A O 1
ATOM 3785 N N . PRO A 1 501 ? -41.031 -53.688 -15 1 16.06 501 PRO A N 1
ATOM 3786 C CA . PRO A 1 501 ? -40.531 -54.875 -15.703 1 16.06 501 PRO A CA 1
ATOM 3787 C C . PRO A 1 501 ? -39.031 -54.812 -16 1 16.06 501 PRO A C 1
ATOM 3789 O O . PRO A 1 501 ? -38.438 -53.719 -15.969 1 16.06 501 PRO A O 1
ATOM 3792 N N . LEU A 1 502 ? -38.469 -55.875 -16.719 1 15.35 502 LEU A N 1
ATOM 3793 C CA . LEU A 1 502 ? -37.438 -56.906 -16.891 1 15.35 502 LEU A CA 1
ATOM 3794 C C . LEU A 1 502 ? -36.281 -56.375 -17.734 1 15.35 502 LEU A C 1
ATOM 3796 O O . LEU A 1 502 ? -35.125 -56.469 -17.359 1 15.35 502 LEU A O 1
ATOM 3800 N N . SER A 1 503 ? -36.375 -56.438 -19.188 1 14.67 503 SER A N 1
ATOM 3801 C CA . SER A 1 503 ? -35.625 -57.469 -19.875 1 14.67 503 SER A CA 1
ATOM 3802 C C . SER A 1 503 ? -34.25 -56.938 -20.281 1 14.67 503 SER A C 1
ATOM 3804 O O . SER A 1 503 ? -33.219 -57.594 -20 1 14.67 503 SER A O 1
ATOM 3806 N N . GLY A 1 504 ? -34.094 -56.281 -21.5 1 15.99 504 GLY A N 1
ATOM 3807 C CA . GLY A 1 504 ? -33.375 -56.938 -22.578 1 15.99 504 GLY A CA 1
ATOM 3808 C C . GLY A 1 504 ? -31.875 -56.781 -22.484 1 15.99 504 GLY A C 1
ATOM 3809 O O . GLY A 1 504 ? -31.391 -55.844 -21.859 1 15.99 504 GLY A O 1
ATOM 3810 N N . PHE A 1 505 ? -30.953 -57.656 -23.234 1 15.76 505 PHE A N 1
ATOM 3811 C CA . PHE A 1 505 ? -29.781 -58.531 -23.266 1 15.76 505 PHE A CA 1
ATOM 3812 C C . PHE A 1 505 ? -28.531 -57.719 -23.656 1 15.76 505 PHE A C 1
ATOM 3814 O O . PHE A 1 505 ? -27.516 -57.781 -22.969 1 15.76 505 PHE A O 1
ATOM 3821 N N . HIS A 1 506 ? -28.312 -57.312 -25 1 15.48 506 HIS A N 1
ATOM 3822 C CA . HIS A 1 506 ? -27.312 -58.062 -25.766 1 15.48 506 HIS A CA 1
ATOM 3823 C C . HIS A 1 506 ? -25.906 -57.531 -25.5 1 15.48 506 HIS A C 1
ATOM 3825 O O . HIS A 1 506 ? -25.734 -56.406 -24.984 1 15.48 506 HIS A O 1
ATOM 3831 N N . THR A 1 507 ? -24.812 -58 -26.375 1 15.41 507 THR A N 1
ATOM 3832 C CA . THR A 1 507 ? -23.562 -58.781 -26.422 1 15.41 507 THR A CA 1
ATOM 3833 C C . THR A 1 507 ? -22.375 -57.844 -26.547 1 15.41 507 THR A C 1
ATOM 3835 O O . THR A 1 507 ? -21.344 -58.031 -25.906 1 15.41 507 THR A O 1
ATOM 3838 N N . LEU A 1 508 ? -22.359 -56.562 -27.234 1 17.52 508 LEU A N 1
ATOM 3839 C CA . LEU A 1 508 ? -21.453 -56.656 -28.359 1 17.52 508 LEU A CA 1
ATOM 3840 C C . LEU A 1 508 ? -20 -56.594 -27.891 1 17.52 508 LEU A C 1
ATOM 3842 O O . LEU A 1 508 ? -19.672 -55.906 -26.938 1 17.52 508 LEU A O 1
ATOM 3846 N N . HIS A 1 509 ? -19.031 -57.438 -28.578 1 15.7 509 HIS A N 1
ATOM 3847 C CA . HIS A 1 509 ? -17.766 -58.156 -28.594 1 15.7 509 HIS A CA 1
ATOM 3848 C C . HIS A 1 509 ? -16.594 -57.156 -28.656 1 15.7 509 HIS A C 1
ATOM 3850 O O . HIS A 1 509 ? -16.547 -56.281 -29.516 1 15.7 509 HIS A O 1
ATOM 3856 N N . PHE A 1 510 ? -16 -56.844 -27.609 1 17.17 510 PHE A N 1
ATOM 3857 C CA . PHE A 1 510 ? -14.781 -56.062 -27.484 1 17.17 510 PHE A CA 1
ATOM 3858 C C . PHE A 1 510 ? -13.609 -56.781 -28.125 1 17.17 510 PHE A C 1
ATOM 3860 O O . PHE A 1 510 ? -13.156 -57.844 -27.641 1 17.17 510 PHE A O 1
ATOM 3867 N N . SER A 1 511 ? -13.586 -56.875 -29.438 1 15.2 511 SER A N 1
ATOM 3868 C CA . SER A 1 511 ? -12.516 -57.656 -30.031 1 15.2 511 SER A CA 1
ATOM 3869 C C . SER A 1 511 ? -11.156 -57.281 -29.438 1 15.2 511 SER A C 1
ATOM 3871 O O . SER A 1 511 ? -10.914 -56.125 -29.125 1 15.2 511 SER A O 1
ATOM 3873 N N . PHE A 1 512 ? -10.219 -58.344 -29.266 1 15.98 512 PHE A N 1
ATOM 3874 C CA . PHE A 1 512 ? -9.062 -58.938 -28.609 1 15.98 512 PHE A CA 1
ATOM 3875 C C . PHE A 1 512 ? -7.77 -58.375 -29.172 1 15.98 512 PHE A C 1
ATOM 3877 O O . PHE A 1 512 ? -6.762 -58.281 -28.453 1 15.98 512 PHE A O 1
ATOM 3884 N N . LEU A 1 513 ? -7.539 -58 -30.5 1 14.49 513 LEU A N 1
ATOM 3885 C CA . LEU A 1 513 ? -6.496 -58.781 -31.125 1 14.49 513 LEU A CA 1
ATOM 3886 C C . LEU A 1 513 ? -5.129 -58.438 -30.547 1 14.49 513 LEU A C 1
ATOM 3888 O O . LEU A 1 513 ? -4.945 -57.375 -29.969 1 14.49 513 LEU A O 1
ATOM 3892 N N . SER A 1 514 ? -3.98 -58.406 -31.5 1 14.75 514 SER A N 1
ATOM 3893 C CA . SER A 1 514 ? -2.863 -59.312 -31.797 1 14.75 514 SER A CA 1
ATOM 3894 C C . SER A 1 514 ? -1.596 -58.844 -31.078 1 14.75 514 SER A C 1
ATOM 3896 O O . SER A 1 514 ? -1.475 -57.688 -30.688 1 14.75 514 SER A O 1
ATOM 3898 N N . ILE A 1 515 ? -0.364 -59.469 -31.516 1 14.98 515 ILE A N 1
ATOM 3899 C CA . ILE A 1 515 ? 0.698 -60.406 -31.203 1 14.98 515 ILE A CA 1
ATOM 3900 C C . ILE A 1 515 ? 1.989 -59.656 -30.891 1 14.98 515 ILE A C 1
ATOM 3902 O O . ILE A 1 515 ? 2.611 -59.875 -29.859 1 14.98 515 ILE A O 1
ATOM 3906 N N . LEU A 1 516 ? 3.107 -59.656 -31.844 1 14.78 516 LEU A N 1
ATOM 3907 C CA . LEU A 1 516 ? 4.242 -60.562 -31.75 1 14.78 516 LEU A CA 1
ATOM 3908 C C . LEU A 1 516 ? 5.469 -59.875 -31.188 1 14.78 516 LEU A C 1
ATOM 3910 O O . LEU A 1 516 ? 6.102 -60.375 -30.25 1 14.78 516 LEU A O 1
ATOM 3914 N N . SER A 1 517 ? 6.461 -59.281 -32.031 1 14.91 517 SER A N 1
ATOM 3915 C CA . SER A 1 517 ? 7.715 -59.969 -32.281 1 14.91 517 SER A CA 1
ATOM 3916 C C . SER A 1 517 ? 8.805 -59.531 -31.297 1 14.91 517 SER A C 1
ATOM 3918 O O . SER A 1 517 ? 8.703 -58.438 -30.703 1 14.91 517 SER A O 1
ATOM 3920 N N . SER A 1 518 ? 10.297 -59.719 -31.594 1 14.71 518 SER A N 1
ATOM 3921 C CA . SER A 1 518 ? 11.438 -60.531 -31.172 1 14.71 518 SER A CA 1
ATOM 3922 C C . SER A 1 518 ? 12.523 -59.688 -30.531 1 14.71 518 SER A C 1
ATOM 3924 O O . SER A 1 518 ? 13.289 -60.156 -29.703 1 14.71 518 SER A O 1
ATOM 3926 N N . LYS A 1 519 ? 13.039 -58.469 -31.062 1 15.9 519 LYS A N 1
ATOM 3927 C CA . LYS A 1 519 ? 14.477 -58.531 -31.312 1 15.9 519 LYS A CA 1
ATOM 3928 C C . LYS A 1 519 ? 15.258 -58.562 -30 1 15.9 519 LYS A C 1
ATOM 3930 O O . LYS A 1 519 ? 14.867 -57.906 -29.031 1 15.9 519 LYS A O 1
ATOM 3935 N N . THR A 1 520 ? 16.656 -59.094 -29.938 1 15.38 520 THR A N 1
ATOM 3936 C CA . THR A 1 520 ? 17.625 -59.906 -29.203 1 15.38 520 THR A CA 1
ATOM 3937 C C . THR A 1 520 ? 18.469 -59.031 -28.266 1 15.38 520 THR A C 1
ATOM 3939 O O . THR A 1 520 ? 18.609 -59.344 -27.078 1 15.38 520 THR A O 1
ATOM 3942 N N . GLY A 1 521 ? 19.672 -58.312 -28.688 1 15.81 521 GLY A N 1
ATOM 3943 C CA . GLY A 1 521 ? 21.016 -58.781 -28.375 1 15.81 521 GLY A CA 1
ATOM 3944 C C . GLY A 1 521 ? 21.578 -58.156 -27.109 1 15.81 521 GLY A C 1
ATOM 3945 O O . GLY A 1 521 ? 21.266 -57.031 -26.781 1 15.81 521 GLY A O 1
ATOM 3946 N N . CYS A 1 522 ? 22.469 -58.844 -26.219 1 15.77 522 CYS A N 1
ATOM 3947 C CA . CYS A 1 522 ? 23.016 -59 -24.891 1 15.77 522 CYS A CA 1
ATOM 3948 C C . CYS A 1 522 ? 24.281 -58.156 -24.703 1 15.77 522 CYS A C 1
ATOM 3950 O O . CYS A 1 522 ? 24.891 -58.156 -23.641 1 15.77 522 CYS A O 1
ATOM 3952 N N . GLY A 1 523 ? 24.875 -57.344 -25.547 1 16.41 523 GLY A N 1
ATOM 3953 C CA . GLY A 1 523 ? 26.297 -57.625 -25.438 1 16.41 523 GLY A CA 1
ATOM 3954 C C . GLY A 1 523 ? 26.859 -57.219 -24.078 1 16.41 523 GLY A C 1
ATOM 3955 O O . GLY A 1 523 ? 26.266 -56.438 -23.344 1 16.41 523 GLY A O 1
ATOM 3956 N N . THR A 1 524 ? 28.312 -57.562 -23.719 1 16.17 524 THR A N 1
ATOM 3957 C CA . THR A 1 524 ? 29.188 -58.156 -22.719 1 16.17 524 THR A CA 1
ATOM 3958 C C . THR A 1 524 ? 29.766 -57.094 -21.797 1 16.17 524 THR A C 1
ATOM 3960 O O . THR A 1 524 ? 29.672 -57.219 -20.562 1 16.17 524 THR A O 1
ATOM 3963 N N . GLU A 1 525 ? 31.156 -56.531 -21.953 1 15.99 525 GLU A N 1
ATOM 3964 C CA . GLU A 1 525 ? 32.312 -57 -21.188 1 15.99 525 GLU A CA 1
ATOM 3965 C C . GLU A 1 525 ? 32.594 -56.094 -19.984 1 15.99 525 GLU A C 1
ATOM 3967 O O . GLU A 1 525 ? 32.688 -56.562 -18.859 1 15.99 525 GLU A O 1
ATOM 3972 N N . ASP A 1 526 ? 33.875 -55.25 -19.938 1 16.48 526 ASP A N 1
ATOM 3973 C CA . ASP A 1 526 ? 35.062 -55.469 -19.125 1 16.48 526 ASP A CA 1
ATOM 3974 C C . ASP A 1 526 ? 35.062 -54.594 -17.875 1 16.48 526 ASP A C 1
ATOM 3976 O O . ASP A 1 526 ? 34.688 -53.406 -17.953 1 16.48 526 ASP A O 1
ATOM 3980 N N . TYR A 1 527 ? 35.562 -55.031 -16.594 1 16.03 527 TYR A N 1
ATOM 3981 C CA . TYR A 1 527 ? 35.5 -54.844 -15.148 1 16.03 527 TYR A CA 1
ATOM 3982 C C . TYR A 1 527 ? 36.594 -53.906 -14.672 1 16.03 527 TYR A C 1
ATOM 3984 O O . TYR A 1 527 ? 36.719 -53.625 -13.477 1 16.03 527 TYR A O 1
ATOM 3992 N N . LYS A 1 528 ? 37.562 -53.344 -15.336 1 17.48 528 LYS A N 1
ATOM 3993 C CA . LYS A 1 528 ? 38.781 -53.438 -14.562 1 17.48 528 LYS A CA 1
ATOM 3994 C C . LYS A 1 528 ? 38.656 -52.688 -13.227 1 17.48 528 LYS A C 1
ATOM 3996 O O . LYS A 1 528 ? 37.75 -51.875 -13.062 1 17.48 528 LYS A O 1
ATOM 4001 N N . GLY A 1 529 ? 39.969 -52.312 -12.633 1 16.39 529 GLY A N 1
ATOM 4002 C CA . GLY A 1 529 ? 40.844 -52.438 -11.5 1 16.39 529 GLY A CA 1
ATOM 4003 C C . GLY A 1 529 ? 40.719 -51.312 -10.508 1 16.39 529 GLY A C 1
ATOM 4004 O O . GLY A 1 529 ? 40.312 -50.188 -10.875 1 16.39 529 GLY A O 1
ATOM 4005 N N . VAL A 1 530 ? 40.906 -51.562 -9.164 1 17.84 530 VAL A N 1
ATOM 4006 C CA . VAL A 1 530 ? 40.688 -51.219 -7.766 1 17.84 530 VAL A CA 1
ATOM 4007 C C . VAL A 1 530 ? 41.75 -50.188 -7.328 1 17.84 530 VAL A C 1
ATOM 4009 O O . VAL A 1 530 ? 41.625 -49.562 -6.273 1 17.84 530 VAL A O 1
ATOM 4012 N N . HIS A 1 531 ? 42.625 -49.719 -8.055 1 17.11 531 HIS A N 1
ATOM 4013 C CA . HIS A 1 531 ? 43.844 -49.594 -7.246 1 17.11 531 HIS A CA 1
ATOM 4014 C C . HIS A 1 531 ? 43.594 -48.812 -5.969 1 17.11 531 HIS A C 1
ATOM 4016 O O . HIS A 1 531 ? 42.688 -47.969 -5.93 1 17.11 531 HIS A O 1
ATOM 4022 N N . GLY A 1 532 ? 44.438 -49.188 -4.812 1 15.77 532 GLY A N 1
ATOM 4023 C CA . GLY A 1 532 ? 44.781 -49.344 -3.408 1 15.77 532 GLY A CA 1
ATOM 4024 C C . GLY A 1 532 ? 45.312 -48.062 -2.793 1 15.77 532 GLY A C 1
ATOM 4025 O O . GLY A 1 532 ? 46.344 -47.531 -3.248 1 15.77 532 GLY A O 1
ATOM 4026 N N . ARG A 1 533 ? 45.031 -47 -2.729 1 16.7 533 ARG A N 1
ATOM 4027 C CA . ARG A 1 533 ? 45.656 -46.375 -1.566 1 16.7 533 ARG A CA 1
ATOM 4028 C C . ARG A 1 533 ? 45.531 -47.281 -0.341 1 16.7 533 ARG A C 1
ATOM 4030 O O . ARG A 1 533 ? 44.469 -47.781 -0.031 1 16.7 533 ARG A O 1
ATOM 4037 N N . THR A 1 534 ? 46.719 -47.875 0.182 1 16.52 534 THR A N 1
ATOM 4038 C CA . THR A 1 534 ? 47.812 -48.5 0.902 1 16.52 534 THR A CA 1
ATOM 4039 C C . THR A 1 534 ? 47.875 -48 2.348 1 16.52 534 THR A C 1
ATOM 4041 O O . THR A 1 534 ? 48.062 -46.812 2.602 1 16.52 534 THR A O 1
ATOM 4044 N N . ILE A 1 535 ? 47.031 -48.25 3.215 1 17.5 535 ILE A N 1
ATOM 4045 C CA . ILE A 1 535 ? 47.344 -48.5 4.613 1 17.5 535 ILE A CA 1
ATOM 4046 C C . ILE A 1 535 ? 48.438 -49.562 4.703 1 17.5 535 ILE A C 1
ATOM 4048 O O . ILE A 1 535 ? 48.344 -50.625 4.098 1 17.5 535 ILE A O 1
ATOM 4052 N N . ARG A 1 536 ? 49.875 -49.25 5.082 1 17.11 536 ARG A N 1
ATOM 4053 C CA . ARG A 1 536 ? 51.125 -49.875 5.527 1 17.11 536 ARG A CA 1
ATOM 4054 C C . ARG A 1 536 ? 50.875 -50.844 6.676 1 17.11 536 ARG A C 1
ATOM 4056 O O . ARG A 1 536 ? 50.438 -50.438 7.762 1 17.11 536 ARG A O 1
ATOM 4063 N N . VAL A 1 537 ? 50.344 -51.875 6.355 1 16.02 537 VAL A N 1
ATOM 4064 C CA . VAL A 1 537 ? 50.781 -53.156 6.934 1 16.02 537 VAL A CA 1
ATOM 4065 C C . VAL A 1 537 ? 52.25 -53.406 6.57 1 16.02 537 VAL A C 1
ATOM 4067 O O . VAL A 1 537 ? 52.75 -52.844 5.582 1 16.02 537 VAL A O 1
ATOM 4070 N N . CYS A 1 538 ? 53.156 -54.625 7.238 1 19.02 538 CYS A N 1
ATOM 4071 C CA . CYS A 1 538 ? 54.344 -55.406 7.57 1 19.02 538 CYS A CA 1
ATOM 4072 C C . CYS A 1 538 ? 55 -55.938 6.309 1 19.02 538 CYS A C 1
ATOM 4074 O O . CYS A 1 538 ? 56.188 -56.281 6.332 1 19.02 538 CYS A O 1
ATOM 4076 N N . ASP A 1 539 ? 55.281 -55.938 4.992 1 16.92 539 ASP A N 1
ATOM 4077 C CA . ASP A 1 539 ? 56.562 -55.531 4.402 1 16.92 539 ASP A CA 1
ATOM 4078 C C . ASP A 1 539 ? 56.625 -54.031 4.23 1 16.92 539 ASP A C 1
ATOM 4080 O O . ASP A 1 539 ? 55.656 -53.375 3.857 1 16.92 539 ASP A O 1
ATOM 4084 N N . MET B 1 1 ? -31.656 6.344 9.047 1 68.75 1 MET B N 1
ATOM 4085 C CA . MET B 1 1 ? -31.891 5.129 9.82 1 68.75 1 MET B CA 1
ATOM 4086 C C . MET B 1 1 ? -30.859 4.977 10.938 1 68.75 1 MET B C 1
ATOM 4088 O O . MET B 1 1 ? -29.75 5.5 10.836 1 68.75 1 MET B O 1
ATOM 4092 N N . SER B 1 2 ? -31.328 4.262 11.945 1 84.06 2 SER B N 1
ATOM 4093 C CA . SER B 1 2 ? -30.562 4.094 13.172 1 84.06 2 SER B CA 1
ATOM 4094 C C . SER B 1 2 ? -29.469 3.049 13.008 1 84.06 2 SER B C 1
ATOM 4096 O O . SER B 1 2 ? -29.516 2.232 12.086 1 84.06 2 SER B O 1
ATOM 4098 N N . ILE B 1 3 ? -28.391 3.16 13.711 1 96.81 3 ILE B N 1
ATOM 4099 C CA . ILE B 1 3 ? -27.281 2.221 13.852 1 96.81 3 ILE B CA 1
ATOM 4100 C C . ILE B 1 3 ? -27.797 0.892 14.398 1 96.81 3 ILE B C 1
ATOM 4102 O O . ILE B 1 3 ? -28.531 0.864 15.391 1 96.81 3 ILE B O 1
ATOM 4106 N N . GLU B 1 4 ? -27.5 -0.159 13.695 1 96.5 4 GLU B N 1
ATOM 4107 C CA . GLU B 1 4 ? -27.922 -1.484 14.141 1 96.5 4 GLU B CA 1
ATOM 4108 C C . GLU B 1 4 ? -26.812 -2.182 14.914 1 96.5 4 GLU B C 1
ATOM 4110 O O . GLU B 1 4 ? 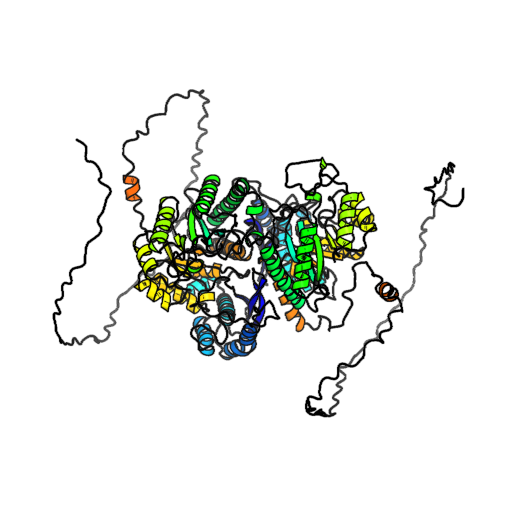-27.078 -2.896 15.883 1 96.5 4 GLU B O 1
ATOM 4115 N N . LYS B 1 5 ? -25.625 -2.004 14.453 1 96.88 5 LYS B N 1
ATOM 4116 C CA . LYS B 1 5 ? -24.484 -2.676 15.062 1 96.88 5 LYS B CA 1
ATOM 4117 C C . LYS B 1 5 ? -23.188 -1.914 14.797 1 96.88 5 LYS B C 1
ATOM 4119 O O . LYS B 1 5 ? -23.031 -1.319 13.727 1 96.88 5 LYS B O 1
ATOM 4124 N N . ILE B 1 6 ? -22.359 -1.852 15.781 1 98.31 6 ILE B N 1
ATOM 4125 C CA . ILE B 1 6 ? -20.984 -1.379 15.641 1 98.31 6 ILE B CA 1
ATOM 4126 C C . ILE B 1 6 ? -20.016 -2.42 16.203 1 98.31 6 ILE B C 1
ATOM 4128 O O . ILE B 1 6 ? -20.203 -2.912 17.312 1 98.31 6 ILE B O 1
ATOM 4132 N N . TRP B 1 7 ? -19.016 -2.746 15.398 1 97.56 7 TRP B N 1
ATOM 4133 C CA . TRP B 1 7 ? -18.031 -3.709 15.852 1 97.56 7 TRP B CA 1
ATOM 4134 C C . TRP B 1 7 ? -16.625 -3.299 15.398 1 97.56 7 TRP B C 1
ATOM 4136 O O . TRP B 1 7 ? -16.422 -2.965 14.234 1 97.56 7 TRP B O 1
ATOM 4146 N N . ALA B 1 8 ? -15.727 -3.307 16.359 1 98.38 8 ALA B N 1
ATOM 4147 C CA . ALA B 1 8 ? -14.344 -2.93 16.062 1 98.38 8 ALA B CA 1
ATOM 4148 C C . ALA B 1 8 ? -13.414 -4.137 16.172 1 98.38 8 ALA B C 1
ATOM 4150 O O . ALA B 1 8 ? -13.711 -5.098 16.875 1 98.38 8 ALA B O 1
ATOM 4151 N N . ARG B 1 9 ? -12.312 -4.094 15.414 1 97.62 9 ARG B N 1
ATOM 4152 C CA . ARG B 1 9 ? -11.266 -5.105 15.484 1 97.62 9 ARG B CA 1
ATOM 4153 C C . ARG B 1 9 ? -9.891 -4.484 15.266 1 97.62 9 ARG B C 1
ATOM 4155 O O . ARG B 1 9 ? -9.789 -3.312 14.891 1 97.62 9 ARG B O 1
ATOM 4162 N N . GLU B 1 10 ? -8.906 -5.297 15.656 1 97.88 10 GLU B N 1
ATOM 4163 C CA . GLU B 1 10 ? -7.512 -4.941 15.422 1 97.88 10 GLU B CA 1
ATOM 4164 C C . GLU B 1 10 ? -7.031 -5.457 14.07 1 97.88 10 GLU B C 1
ATOM 4166 O O . GLU B 1 10 ? -7.203 -6.637 13.75 1 97.88 10 GLU B O 1
ATOM 4171 N N . ILE B 1 11 ? -6.535 -4.578 13.188 1 98.12 11 ILE B N 1
ATOM 4172 C CA . ILE B 1 11 ? -5.891 -4.926 11.93 1 98.12 11 ILE B CA 1
ATOM 4173 C C . ILE B 1 11 ? -4.477 -4.344 11.891 1 98.12 11 ILE B C 1
ATOM 4175 O O . ILE B 1 11 ? -3.998 -3.805 12.891 1 98.12 11 ILE B O 1
ATOM 4179 N N . LEU B 1 12 ? -3.789 -4.488 10.812 1 98.56 12 LEU B N 1
ATOM 4180 C CA . LEU B 1 12 ? -2.449 -3.928 10.688 1 98.56 12 LEU B CA 1
ATOM 4181 C C . LEU B 1 12 ? -2.416 -2.826 9.633 1 98.56 12 LEU B C 1
ATOM 4183 O O . LEU B 1 12 ? -3.055 -2.943 8.586 1 98.56 12 LEU B O 1
ATOM 4187 N N . ASP B 1 13 ? -1.704 -1.785 9.922 1 98.19 13 ASP B N 1
ATOM 4188 C CA . ASP B 1 13 ? -1.546 -0.673 8.992 1 98.19 13 ASP B CA 1
ATOM 4189 C C . ASP B 1 13 ? -0.385 -0.923 8.031 1 98.19 13 ASP B C 1
ATOM 4191 O O . ASP B 1 13 ? 0.195 -2.012 8.016 1 98.19 13 ASP B O 1
ATOM 4195 N N . SER B 1 14 ? -0.042 0.057 7.215 1 97.81 14 SER B N 1
ATOM 4196 C CA . SER B 1 14 ? 0.908 -0.106 6.121 1 97.81 14 SER B CA 1
ATOM 4197 C C . SER B 1 14 ? 2.326 -0.312 6.645 1 97.81 14 SER B C 1
ATOM 4199 O O . SER B 1 14 ? 3.227 -0.677 5.887 1 97.81 14 SER B O 1
ATOM 4201 N N . ARG B 1 15 ? 2.541 -0.125 7.922 1 96.5 15 ARG B N 1
ATOM 4202 C CA . ARG B 1 15 ? 3.857 -0.331 8.516 1 96.5 15 ARG B CA 1
ATOM 4203 C C . ARG B 1 15 ? 3.912 -1.646 9.289 1 96.5 15 ARG B C 1
ATOM 4205 O O . ARG B 1 15 ? 4.906 -1.939 9.953 1 96.5 15 ARG B O 1
ATOM 4212 N N . GLY B 1 16 ? 2.816 -2.357 9.242 1 97.5 16 GLY B N 1
ATOM 4213 C CA . GLY B 1 16 ? 2.768 -3.625 9.953 1 97.5 16 GLY B CA 1
ATOM 4214 C C . GLY B 1 16 ? 2.465 -3.467 11.43 1 97.5 16 GLY B C 1
ATOM 4215 O O . GLY B 1 16 ? 2.73 -4.371 12.227 1 97.5 16 GLY B O 1
ATOM 4216 N N . ASN B 1 17 ? 1.958 -2.299 11.836 1 98.19 17 ASN B N 1
ATOM 4217 C CA . ASN B 1 17 ? 1.551 -2.047 13.219 1 98.19 17 ASN B CA 1
ATOM 4218 C C . ASN B 1 17 ? 0.037 -2.154 13.383 1 98.19 17 ASN B C 1
ATOM 4220 O O . ASN B 1 17 ? -0.718 -1.809 12.469 1 98.19 17 ASN B O 1
ATOM 4224 N N . PRO B 1 18 ? -0.357 -2.559 14.562 1 98.31 18 PRO B N 1
ATOM 4225 C CA . PRO B 1 18 ? -1.798 -2.648 14.812 1 98.31 18 PRO B CA 1
ATOM 4226 C C . PRO B 1 18 ? -2.496 -1.293 14.719 1 98.31 18 PRO B C 1
ATOM 4228 O O . PRO B 1 18 ? -1.932 -0.275 15.125 1 98.31 18 PRO B O 1
ATOM 4231 N N . THR B 1 19 ? -3.645 -1.3 14.195 1 98.5 19 THR B N 1
ATOM 4232 C CA . THR B 1 19 ? -4.539 -0.148 14.203 1 98.5 19 THR B CA 1
ATOM 4233 C C . THR B 1 19 ? -5.996 -0.595 14.312 1 98.5 19 THR B C 1
ATOM 4235 O O . THR B 1 19 ? -6.277 -1.792 14.383 1 98.5 19 THR B O 1
ATOM 4238 N N . VAL B 1 20 ? -6.934 0.346 14.367 1 98.69 20 VAL B N 1
ATOM 4239 C CA . VAL B 1 20 ? -8.336 0.071 14.656 1 98.69 20 VAL B CA 1
ATOM 4240 C C . VAL B 1 20 ? -9.141 0.063 13.359 1 98.69 20 VAL B C 1
ATOM 4242 O O . VAL B 1 20 ? -8.977 0.941 12.508 1 98.69 20 VAL B O 1
ATOM 4245 N N . GLU B 1 21 ? -9.93 -0.94 13.156 1 98.56 21 GLU B N 1
ATOM 4246 C CA . GLU B 1 21 ? -10.945 -0.98 12.102 1 98.56 21 GLU B CA 1
ATOM 4247 C C . GLU B 1 21 ? -12.344 -1.103 12.695 1 98.56 21 GLU B C 1
ATOM 4249 O O . GLU B 1 21 ? -12.555 -1.836 13.664 1 98.56 21 GLU B O 1
ATOM 4254 N N . VAL B 1 22 ? -13.352 -0.397 12.164 1 98.75 22 VAL B N 1
ATOM 4255 C CA . VAL B 1 22 ? -14.719 -0.374 12.672 1 98.75 22 VAL B CA 1
ATOM 4256 C C . VAL B 1 22 ? -15.695 -0.725 11.555 1 98.75 22 VAL B C 1
ATOM 4258 O O . VAL B 1 22 ? -15.602 -0.183 10.445 1 98.75 22 VAL B O 1
ATOM 4261 N N . ASP B 1 23 ? -16.562 -1.629 11.805 1 97.88 23 ASP B N 1
ATOM 4262 C CA . ASP B 1 23 ? -17.734 -1.903 10.977 1 97.88 23 ASP B CA 1
ATOM 4263 C C . ASP B 1 23 ? -19 -1.33 11.617 1 97.88 23 ASP B C 1
ATOM 4265 O O . ASP B 1 23 ? -19.328 -1.648 12.758 1 97.88 23 ASP B O 1
ATOM 4269 N N . LEU B 1 24 ? -19.656 -0.484 10.93 1 98.5 24 LEU B N 1
ATOM 4270 C CA . LEU B 1 24 ? -20.938 0.052 11.344 1 98.5 24 LEU B CA 1
ATOM 4271 C C . LEU B 1 24 ? -22.047 -0.405 10.398 1 98.5 24 LEU B C 1
ATOM 4273 O O . LEU B 1 24 ? -21.938 -0.243 9.18 1 98.5 24 LEU B O 1
ATOM 4277 N N . CYS B 1 25 ? -23.078 -1.003 10.953 1 97.31 25 CYS B N 1
ATOM 4278 C CA . CYS B 1 25 ? -24.156 -1.56 10.133 1 97.31 25 CYS B CA 1
ATOM 4279 C C . CYS B 1 25 ? -25.453 -0.776 10.328 1 97.31 25 CYS B C 1
ATOM 4281 O O . CYS B 1 25 ? -25.781 -0.379 11.445 1 97.31 25 CYS B O 1
ATOM 4283 N N . THR B 1 26 ? -26.094 -0.534 9.273 1 96.69 26 THR B N 1
ATOM 4284 C CA . THR B 1 26 ? -27.453 -0.011 9.211 1 96.69 26 THR B CA 1
ATOM 4285 C C . THR B 1 26 ? -28.312 -0.843 8.266 1 96.69 26 THR B C 1
ATOM 4287 O O . THR B 1 26 ? -27.859 -1.865 7.746 1 96.69 26 THR B O 1
ATOM 4290 N N . ALA B 1 27 ? -29.531 -0.396 8.055 1 93.88 27 ALA B N 1
ATOM 4291 C CA . ALA B 1 27 ? -30.406 -1.079 7.102 1 93.88 27 ALA B CA 1
ATOM 4292 C C . ALA B 1 27 ? -29.875 -0.964 5.68 1 93.88 27 ALA B C 1
ATOM 4294 O O . ALA B 1 27 ? -30.234 -1.766 4.809 1 93.88 27 ALA B O 1
ATOM 4295 N N . LYS B 1 28 ? -28.938 -0.006 5.5 1 93.38 28 LYS B N 1
ATOM 4296 C CA . LYS B 1 28 ? -28.422 0.256 4.16 1 93.38 28 LYS B CA 1
ATOM 4297 C C . LYS B 1 28 ? -27.156 -0.552 3.896 1 93.38 28 LYS B C 1
ATOM 4299 O O . LYS B 1 28 ? -26.656 -0.583 2.77 1 93.38 28 LYS B O 1
ATOM 4304 N N . GLY B 1 29 ? -26.672 -1.188 4.91 1 92.69 29 GLY B N 1
ATOM 4305 C CA . GLY B 1 29 ? -25.5 -2.021 4.676 1 92.69 29 GLY B CA 1
ATOM 4306 C C . GLY B 1 29 ? -24.422 -1.851 5.727 1 92.69 29 GLY B C 1
ATOM 4307 O O . GLY B 1 29 ? -24.703 -1.402 6.844 1 92.69 29 GLY B O 1
ATOM 4308 N N . LEU B 1 30 ? -23.266 -2.367 5.449 1 95.38 30 LEU B N 1
ATOM 4309 C CA . LEU B 1 30 ? -22.094 -2.307 6.312 1 95.38 30 LEU B CA 1
ATOM 4310 C C . LEU B 1 30 ? -21.125 -1.221 5.844 1 95.38 30 LEU B C 1
ATOM 4312 O O . LEU B 1 30 ? -20.812 -1.127 4.652 1 95.38 30 LEU B O 1
ATOM 4316 N N . PHE B 1 31 ? -20.75 -0.37 6.742 1 97.62 31 PHE B N 1
ATOM 4317 C CA . PHE B 1 31 ? -19.812 0.728 6.473 1 97.62 31 PHE B CA 1
ATOM 4318 C C . PHE B 1 31 ? -18.547 0.582 7.305 1 97.62 31 PHE B C 1
ATOM 4320 O O . PHE B 1 31 ? -18.594 0.654 8.531 1 97.62 31 PHE B O 1
ATOM 4327 N N . ARG B 1 32 ? -17.453 0.436 6.625 1 98.06 32 ARG B N 1
ATOM 4328 C CA . ARG B 1 32 ? -16.188 0.084 7.277 1 98.06 32 ARG B CA 1
ATOM 4329 C C . ARG B 1 32 ? -15.219 1.255 7.25 1 98.06 32 ARG B C 1
ATOM 4331 O O . ARG B 1 32 ? -15.125 1.969 6.25 1 98.06 32 ARG B O 1
ATOM 4338 N N . ALA B 1 33 ? -14.531 1.495 8.367 1 98.69 33 ALA B N 1
ATOM 4339 C CA . ALA B 1 33 ? -13.477 2.498 8.461 1 98.69 33 ALA B CA 1
ATOM 4340 C C . ALA B 1 33 ? -12.227 1.92 9.125 1 98.69 33 ALA B C 1
ATOM 4342 O O . ALA B 1 33 ? -12.328 1.148 10.086 1 98.69 33 ALA B O 1
ATOM 4343 N N . ALA B 1 34 ? -11.055 2.234 8.562 1 98.69 34 ALA B N 1
ATOM 4344 C CA . ALA B 1 34 ? -9.758 1.889 9.141 1 98.69 34 ALA B CA 1
ATOM 4345 C C . ALA B 1 34 ? -8.953 3.143 9.477 1 98.69 34 ALA B C 1
ATOM 4347 O O . ALA B 1 34 ? -8.852 4.059 8.664 1 98.69 34 ALA B O 1
ATOM 4348 N N . VAL B 1 35 ? -8.406 3.152 10.641 1 98.62 35 VAL B N 1
ATOM 4349 C CA . VAL B 1 35 ? -7.824 4.371 11.188 1 98.62 35 VAL B CA 1
ATOM 4350 C C . VAL B 1 35 ? -6.344 4.445 10.82 1 98.62 35 VAL B C 1
ATOM 4352 O O . VAL B 1 35 ? -5.613 3.461 10.969 1 98.62 35 VAL B O 1
ATOM 4355 N N . PRO B 1 36 ? -5.84 5.586 10.289 1 97.5 36 PRO B N 1
ATOM 4356 C CA . PRO B 1 36 ? -4.402 5.754 10.062 1 97.5 36 PRO B CA 1
ATOM 4357 C C . PRO B 1 36 ? -3.623 6.004 11.352 1 97.5 36 PRO B C 1
ATOM 4359 O O . PRO B 1 36 ? -4.223 6.277 12.391 1 97.5 36 PRO B O 1
ATOM 4362 N N . SER B 1 37 ? -2.338 5.828 11.281 1 93.25 37 SER B N 1
ATOM 4363 C CA . SER B 1 37 ? -1.444 6.066 12.414 1 93.25 37 SER B CA 1
ATOM 4364 C C . SER B 1 37 ? -0.164 6.762 11.969 1 93.25 37 SER B C 1
ATOM 4366 O O . SER B 1 37 ? 0.407 6.422 10.93 1 93.25 37 SER B O 1
ATOM 4368 N N . GLY B 1 38 ? 0.309 7.68 12.719 1 87.25 38 GLY B N 1
ATOM 4369 C CA . GLY B 1 38 ? 1.519 8.414 12.391 1 87.25 38 GLY B CA 1
ATOM 4370 C C . GLY B 1 38 ? 2.76 7.855 13.055 1 87.25 38 GLY B C 1
ATOM 4371 O O . GLY B 1 38 ? 2.721 7.465 14.227 1 87.25 38 GLY B O 1
ATOM 4372 N N . ALA B 1 39 ? 3.816 7.824 12.328 1 77.56 39 ALA B N 1
ATOM 4373 C CA . ALA B 1 39 ? 5.117 7.523 12.922 1 77.56 39 ALA B CA 1
ATOM 4374 C C . ALA B 1 39 ? 5.641 8.711 13.719 1 77.56 39 ALA B C 1
ATOM 4376 O O . ALA B 1 39 ? 6.066 8.555 14.867 1 77.56 39 ALA B O 1
ATOM 4377 N N . SER B 1 40 ? 5.531 9.844 13.078 1 73.44 40 SER B N 1
ATOM 4378 C CA . SER B 1 40 ? 5.832 11.102 13.742 1 73.44 40 SER B CA 1
ATOM 4379 C C . SER B 1 40 ? 4.562 11.758 14.281 1 73.44 40 SER B C 1
ATOM 4381 O O . SER B 1 40 ? 3.598 11.953 13.539 1 73.44 40 SER B O 1
ATOM 4383 N N . THR B 1 41 ? 4.574 11.93 15.602 1 78.38 41 THR B N 1
ATOM 4384 C CA . THR B 1 41 ? 3.402 12.547 16.203 1 78.38 41 THR B CA 1
ATOM 4385 C C . THR B 1 41 ? 3.799 13.773 17.016 1 78.38 41 THR B C 1
ATOM 4387 O O . THR B 1 41 ? 4.84 13.781 17.688 1 78.38 41 THR B O 1
ATOM 4390 N N . GLY B 1 42 ? 3.004 14.781 16.828 1 80.06 42 GLY B N 1
ATOM 4391 C CA . GLY B 1 42 ? 3.18 15.945 17.688 1 80.06 42 GLY B CA 1
ATOM 4392 C C . GLY B 1 42 ? 2.654 15.742 19.094 1 80.06 42 GLY B C 1
ATOM 4393 O O . GLY B 1 42 ? 1.672 15.023 19.297 1 80.06 42 GLY B O 1
ATOM 4394 N N . ILE B 1 43 ? 3.145 16.469 20.016 1 83.44 43 ILE B N 1
ATOM 4395 C CA . ILE B 1 43 ? 2.826 16.25 21.422 1 83.44 43 ILE B CA 1
ATOM 4396 C C . ILE B 1 43 ? 1.457 16.844 21.734 1 83.44 43 ILE B C 1
ATOM 4398 O O . ILE B 1 43 ? 0.871 16.562 22.781 1 83.44 43 ILE B O 1
ATOM 4402 N N . TYR B 1 44 ? 0.941 17.688 20.859 1 90.38 44 TYR B N 1
ATOM 4403 C CA . TYR B 1 44 ? -0.337 18.344 21.125 1 90.38 44 TYR B CA 1
ATOM 4404 C C . TYR B 1 44 ? -1.467 17.656 20.359 1 90.38 44 TYR B C 1
ATOM 4406 O O . TYR B 1 44 ? -2.609 18.109 20.391 1 90.38 44 TYR B O 1
ATOM 4414 N N . GLU B 1 45 ? -1.188 16.516 19.719 1 93.62 45 GLU B N 1
ATOM 4415 C CA . GLU B 1 45 ? -2.197 15.766 18.969 1 93.62 45 GLU B CA 1
ATOM 4416 C C . GLU B 1 45 ? -3.135 15.016 19.922 1 93.62 45 GLU B C 1
ATOM 4418 O O . GLU B 1 45 ? -2.814 14.82 21.094 1 93.62 45 GLU B O 1
ATOM 4423 N N . ALA B 1 46 ? -4.328 14.68 19.375 1 96.62 46 ALA B N 1
ATOM 4424 C CA . ALA B 1 46 ? -5.164 13.695 20.062 1 96.62 46 ALA B CA 1
ATOM 4425 C C . ALA B 1 46 ? -4.406 12.391 20.281 1 96.62 46 ALA B C 1
ATOM 4427 O O . ALA B 1 46 ? -3.521 12.039 19.484 1 96.62 46 ALA B O 1
ATOM 4428 N N . LEU B 1 47 ? -4.75 11.703 21.328 1 96.88 47 LEU B N 1
ATOM 4429 C CA . LEU B 1 47 ? -3.928 10.578 21.75 1 96.88 47 LEU B CA 1
ATOM 4430 C C . LEU B 1 47 ? -4.371 9.289 21.062 1 96.88 47 LEU B C 1
ATOM 4432 O O . LEU B 1 47 ? -5.535 8.891 21.156 1 96.88 47 LEU B O 1
ATOM 4436 N N . GLU B 1 48 ? -3.482 8.688 20.344 1 97.06 48 GLU B N 1
ATOM 4437 C CA . GLU B 1 48 ? -3.676 7.312 19.875 1 97.06 48 GLU B CA 1
ATOM 4438 C C . GLU B 1 48 ? -3.438 6.312 21.016 1 97.06 48 GLU B C 1
ATOM 4440 O O . GLU B 1 48 ? -2.311 6.168 21.484 1 97.06 48 GLU B O 1
ATOM 4445 N N . LEU B 1 49 ? -4.461 5.559 21.391 1 98.06 49 LEU B N 1
ATOM 4446 C CA . LEU B 1 49 ? -4.344 4.672 22.547 1 98.06 49 LEU B CA 1
ATOM 4447 C C . LEU B 1 49 ? -3.729 3.338 22.141 1 98.06 49 LEU B C 1
ATOM 4449 O O . LEU B 1 49 ? -4.277 2.623 21.297 1 98.06 49 LEU B O 1
ATOM 4453 N N . ARG B 1 50 ? -2.568 2.998 22.672 1 97.94 50 ARG B N 1
ATOM 4454 C CA . ARG B 1 50 ? -1.854 1.732 22.547 1 97.94 50 ARG B CA 1
ATOM 4455 C C . ARG B 1 50 ? -1.965 0.904 23.812 1 97.94 50 ARG B C 1
ATOM 4457 O O . ARG B 1 50 ? -2.131 1.454 24.906 1 97.94 50 ARG B O 1
ATOM 4464 N N . ASP B 1 51 ? -1.809 -0.397 23.688 1 98.19 51 ASP B N 1
ATOM 4465 C CA . ASP B 1 51 ? -1.921 -1.292 24.828 1 98.19 51 ASP B CA 1
ATOM 4466 C C . ASP B 1 51 ? -0.697 -1.179 25.734 1 98.19 51 ASP B C 1
ATOM 4468 O O . ASP B 1 51 ? -0.802 -1.345 26.953 1 98.19 51 ASP B O 1
ATOM 4472 N N . GLY B 1 52 ? 0.413 -1.038 25.141 1 97.25 52 GLY B N 1
ATOM 4473 C CA . GLY B 1 52 ? 1.65 -0.948 25.891 1 97.25 52 GLY B CA 1
ATOM 4474 C C . GLY B 1 52 ? 2.191 -2.301 26.312 1 97.25 52 GLY B C 1
ATOM 4475 O O . GLY B 1 52 ? 3.215 -2.381 27 1 97.25 52 GLY B O 1
ATOM 4476 N N . ASP B 1 53 ? 1.509 -3.42 25.969 1 97.19 53 ASP B N 1
ATOM 4477 C CA . ASP B 1 53 ? 1.97 -4.773 26.266 1 97.19 53 ASP B CA 1
ATOM 4478 C C . ASP B 1 53 ? 3.119 -5.176 25.344 1 97.19 53 ASP B C 1
ATOM 4480 O O . ASP B 1 53 ? 2.9 -5.5 24.172 1 97.19 53 ASP B O 1
ATOM 4484 N N . LYS B 1 54 ? 4.281 -5.289 25.859 1 95.88 54 LYS B N 1
ATOM 4485 C CA . LYS B 1 54 ? 5.488 -5.535 25.078 1 95.88 54 LYS B CA 1
ATOM 4486 C C . LYS B 1 54 ? 5.48 -6.938 24.469 1 95.88 54 LYS B C 1
ATOM 4488 O O . LYS B 1 54 ? 6.23 -7.227 23.547 1 95.88 54 LYS B O 1
ATOM 4493 N N . GLN B 1 55 ? 4.633 -7.766 24.984 1 94.75 55 GLN B N 1
ATOM 4494 C CA . GLN B 1 55 ? 4.582 -9.148 24.5 1 94.75 55 GLN B CA 1
ATOM 4495 C C . GLN B 1 55 ? 3.742 -9.258 23.234 1 94.75 55 GLN B C 1
ATOM 4497 O O . GLN B 1 55 ? 3.732 -10.305 22.578 1 94.75 55 GLN B O 1
ATOM 4502 N N . ARG B 1 56 ? 3.068 -8.195 22.938 1 96.69 56 ARG B N 1
ATOM 4503 C CA . ARG B 1 56 ? 2.271 -8.172 21.703 1 96.69 56 ARG B CA 1
ATOM 4504 C C . ARG B 1 56 ? 2.639 -6.98 20.844 1 96.69 56 ARG B C 1
ATOM 4506 O O . ARG B 1 56 ? 2.508 -5.828 21.266 1 96.69 56 ARG B O 1
ATOM 4513 N N . TYR B 1 57 ? 3.092 -7.281 19.625 1 97.69 57 TYR B N 1
ATOM 4514 C CA . TYR B 1 57 ? 3.441 -6.273 18.625 1 97.69 57 TYR B CA 1
ATOM 4515 C C . TYR B 1 57 ? 4.375 -5.227 19.219 1 97.69 57 TYR B C 1
ATOM 4517 O O . TYR B 1 57 ? 4.215 -4.027 18.969 1 97.69 57 TYR B O 1
ATOM 4525 N N . LEU B 1 58 ? 5.203 -5.668 20.156 1 96.31 58 LEU B N 1
ATOM 4526 C CA . LEU B 1 58 ? 6.215 -4.816 20.766 1 96.31 58 LEU B CA 1
ATOM 4527 C C . LEU B 1 58 ? 5.57 -3.639 21.484 1 96.31 58 LEU B C 1
ATOM 4529 O O . LEU B 1 58 ? 6.121 -2.535 21.5 1 96.31 58 LEU B O 1
ATOM 4533 N N . GLY B 1 59 ? 4.363 -3.746 21.984 1 97.31 59 GLY B N 1
ATOM 4534 C CA . GLY B 1 59 ? 3.691 -2.734 22.781 1 97.31 59 GLY B CA 1
ATOM 4535 C C . GLY B 1 59 ? 2.707 -1.899 21.984 1 97.31 59 GLY B C 1
ATOM 4536 O O . GLY B 1 59 ? 2 -1.059 22.547 1 97.31 59 GLY B O 1
ATOM 4537 N N . LYS B 1 60 ? 2.549 -2.182 20.688 1 97.69 60 LYS B N 1
ATOM 4538 C CA . LYS B 1 60 ? 1.799 -1.275 19.828 1 97.69 60 LYS B CA 1
ATOM 4539 C C . LYS B 1 60 ? 0.376 -1.78 19.609 1 97.69 60 LYS B C 1
ATOM 4541 O O . LYS B 1 60 ? -0.351 -1.252 18.766 1 97.69 60 LYS B O 1
ATOM 4546 N N . GLY B 1 61 ? -0.004 -2.861 20.359 1 98.06 61 GLY B N 1
ATOM 4547 C CA . GLY B 1 61 ? -1.371 -3.346 20.266 1 98.06 61 GLY B CA 1
ATOM 4548 C C . GLY B 1 61 ? -2.408 -2.271 20.531 1 98.06 61 GLY B C 1
ATOM 4549 O O . GLY B 1 61 ? -2.111 -1.266 21.172 1 98.06 61 GLY B O 1
ATOM 4550 N N . VAL B 1 62 ? -3.65 -2.525 20.047 1 98.62 62 VAL B N 1
ATOM 4551 C CA . VAL B 1 62 ? -4.684 -1.51 20.234 1 98.62 62 VAL B CA 1
ATOM 4552 C C . VAL B 1 62 ? -5.965 -2.162 20.75 1 98.62 62 VAL B C 1
ATOM 4554 O O . VAL B 1 62 ? -7.066 -1.694 20.453 1 98.62 62 VAL B O 1
ATOM 4557 N N . LEU B 1 63 ? -5.91 -3.236 21.422 1 98.31 63 LEU B N 1
ATOM 4558 C CA . LEU B 1 63 ? -7.086 -3.967 21.875 1 98.31 63 LEU B CA 1
ATOM 4559 C C . LEU B 1 63 ? -7.852 -3.16 22.922 1 98.31 63 LEU B C 1
ATOM 4561 O O . LEU B 1 63 ? -9.078 -3.285 23.031 1 98.31 63 LEU B O 1
ATOM 4565 N N . LYS B 1 64 ? -7.203 -2.268 23.688 1 98.62 64 LYS B N 1
ATOM 4566 C CA . LYS B 1 64 ? -7.906 -1.388 24.609 1 98.62 64 LYS B CA 1
ATOM 4567 C C . LYS B 1 64 ? -8.867 -0.459 23.875 1 98.62 64 LYS B C 1
ATOM 4569 O O . LYS B 1 64 ? -10.023 -0.307 24.266 1 98.62 64 LYS B O 1
ATOM 4574 N N . ALA B 1 65 ? -8.336 0.157 22.859 1 98.75 65 ALA B N 1
ATOM 4575 C CA . ALA B 1 65 ? -9.188 1.025 22.031 1 98.75 65 ALA B CA 1
ATOM 4576 C C . ALA B 1 65 ? -10.344 0.243 21.422 1 98.75 65 ALA B C 1
ATOM 4578 O O . ALA B 1 65 ? -11.484 0.712 21.422 1 98.75 65 ALA B O 1
ATOM 4579 N N . VAL B 1 66 ? -10.031 -0.935 20.922 1 98.69 66 VAL B N 1
ATOM 4580 C CA . VAL B 1 66 ? -11.031 -1.813 20.328 1 98.69 66 VAL B CA 1
ATOM 4581 C C . VAL B 1 66 ? -12.109 -2.143 21.359 1 98.69 66 VAL B C 1
ATOM 4583 O O . VAL B 1 66 ? -13.305 -2.09 21.062 1 98.69 66 VAL B O 1
ATOM 4586 N N . ASP B 1 67 ? -11.688 -2.439 22.547 1 98.62 67 ASP B N 1
ATOM 4587 C CA . ASP B 1 67 ? -12.602 -2.795 23.641 1 98.62 67 ASP B CA 1
ATOM 4588 C C . ASP B 1 67 ? -13.484 -1.609 24.016 1 98.62 67 ASP B C 1
ATOM 4590 O O . ASP B 1 67 ? -14.672 -1.781 24.312 1 98.62 67 ASP B O 1
ATOM 4594 N N . HIS B 1 68 ? -12.906 -0.451 24.047 1 98.88 68 HIS B N 1
ATOM 4595 C CA . HIS B 1 68 ? -13.688 0.744 24.344 1 98.88 68 HIS B CA 1
ATOM 4596 C C . HIS B 1 68 ? -14.805 0.937 23.328 1 98.88 68 HIS B C 1
ATOM 4598 O O . HIS B 1 68 ? -15.906 1.362 23.688 1 98.88 68 HIS B O 1
ATOM 4604 N N . ILE B 1 69 ? -14.539 0.661 22.094 1 98.88 69 ILE B N 1
ATOM 4605 C CA . ILE B 1 69 ? -15.57 0.785 21.062 1 98.88 69 ILE B CA 1
ATOM 4606 C C . ILE B 1 69 ? -16.656 -0.259 21.297 1 98.88 69 ILE B C 1
ATOM 4608 O O . ILE B 1 69 ? -17.844 0.077 21.375 1 98.88 69 ILE B O 1
ATOM 4612 N N . ASN B 1 70 ? -16.266 -1.499 21.453 1 98.5 70 ASN B N 1
ATOM 4613 C CA . ASN B 1 70 ? -17.203 -2.619 21.469 1 98.5 70 ASN B CA 1
ATOM 4614 C C . ASN B 1 70 ? -18.047 -2.631 22.734 1 98.5 70 ASN B C 1
ATOM 4616 O O . ASN B 1 70 ? -19.203 -3.053 22.703 1 98.5 70 ASN B O 1
ATOM 4620 N N . THR B 1 71 ? -17.562 -2.111 23.812 1 98.5 71 THR B N 1
ATOM 4621 C CA . THR B 1 71 ? -18.25 -2.299 25.094 1 98.5 71 THR B CA 1
ATOM 4622 C C . THR B 1 71 ? -18.891 -0.995 25.547 1 98.5 71 THR B C 1
ATOM 4624 O O . THR B 1 71 ? -19.812 -1.01 26.359 1 98.5 71 THR B O 1
ATOM 4627 N N . THR B 1 72 ? -18.391 0.154 25.094 1 98.75 72 THR B N 1
ATOM 4628 C CA . THR B 1 72 ? -18.875 1.414 25.641 1 98.75 72 THR B CA 1
ATOM 4629 C C . THR B 1 72 ? -19.453 2.297 24.531 1 98.75 72 THR B C 1
ATOM 4631 O O . THR B 1 72 ? -20.625 2.672 24.562 1 98.75 72 THR B O 1
ATOM 4634 N N . ILE B 1 73 ? -18.703 2.602 23.547 1 98.88 73 ILE B N 1
ATOM 4635 C CA . ILE B 1 73 ? -19.094 3.555 22.516 1 98.88 73 ILE B CA 1
ATOM 4636 C C . ILE B 1 73 ? -20.266 2.994 21.719 1 98.88 73 ILE B C 1
ATOM 4638 O O . ILE B 1 73 ? -21.266 3.684 21.5 1 98.88 73 ILE B O 1
ATOM 4642 N N . ALA B 1 74 ? -20.141 1.713 21.312 1 98.5 74 ALA B N 1
ATOM 4643 C CA . ALA B 1 74 ? -21.141 1.086 20.453 1 98.5 74 ALA B CA 1
ATOM 4644 C C . ALA B 1 74 ? -22.516 1.066 21.141 1 98.5 74 ALA B C 1
ATOM 4646 O O . ALA B 1 74 ? -23.484 1.582 20.609 1 98.5 74 ALA B O 1
ATOM 4647 N N . PRO B 1 75 ? -22.625 0.562 22.359 1 98.31 75 PRO B N 1
ATOM 4648 C CA . PRO B 1 75 ? -23.922 0.565 23.031 1 98.31 75 PRO B CA 1
ATOM 4649 C C . PRO B 1 75 ? -24.484 1.973 23.234 1 98.31 75 PRO B C 1
ATOM 4651 O O . PRO B 1 75 ? -25.688 2.186 23.109 1 98.31 75 PRO B O 1
ATOM 4654 N N . ALA B 1 76 ? -23.609 2.934 23.531 1 98.56 76 ALA B N 1
ATOM 4655 C CA . ALA B 1 76 ? -24.062 4.301 23.766 1 98.56 76 ALA B CA 1
ATOM 4656 C C . ALA B 1 76 ? -24.656 4.91 22.5 1 98.56 76 ALA B C 1
ATOM 4658 O O . ALA B 1 76 ? -25.703 5.57 22.562 1 98.56 76 ALA B O 1
ATOM 4659 N N . LEU B 1 77 ? -24 4.695 21.375 1 98.62 77 LEU B N 1
ATOM 4660 C CA . LEU B 1 77 ? -24.469 5.258 20.125 1 98.62 77 LEU B CA 1
ATOM 4661 C C . LEU B 1 77 ? -25.766 4.574 19.672 1 98.62 77 LEU B C 1
ATOM 4663 O O . LEU B 1 77 ? -26.688 5.23 19.188 1 98.62 77 LEU B O 1
ATOM 4667 N N . ILE B 1 78 ? -25.812 3.289 19.828 1 97.75 78 ILE B N 1
ATOM 4668 C CA . ILE B 1 78 ? -27 2.537 19.438 1 97.75 78 ILE B CA 1
ATOM 4669 C C . ILE B 1 78 ? -28.188 2.963 20.297 1 97.75 78 ILE B C 1
ATOM 4671 O O . ILE B 1 78 ? -29.281 3.203 19.781 1 97.75 78 ILE B O 1
ATOM 4675 N N . SER B 1 79 ? -27.984 3.123 21.594 1 97.25 79 SER B N 1
ATOM 4676 C CA . SER B 1 79 ? -29.047 3.467 22.531 1 97.25 79 SER B CA 1
ATOM 4677 C C . SER B 1 79 ? -29.516 4.902 22.328 1 97.25 79 SER B C 1
ATOM 4679 O O . SER B 1 79 ? -30.656 5.242 22.672 1 97.25 79 SER B O 1
ATOM 4681 N N . SER B 1 80 ? -28.672 5.75 21.828 1 96.88 80 SER B N 1
ATOM 4682 C CA . SER B 1 80 ? -29.031 7.152 21.641 1 96.88 80 SER B CA 1
ATOM 4683 C C . SER B 1 80 ? -30.156 7.305 20.625 1 96.88 80 SER B C 1
ATOM 4685 O O . SER B 1 80 ? -30.922 8.266 20.688 1 96.88 80 SER B O 1
ATOM 4687 N N . GLY B 1 81 ? -30.172 6.43 19.594 1 96.44 81 GLY B N 1
ATOM 4688 C CA . GLY B 1 81 ? -31.188 6.492 18.562 1 96.44 81 GLY B CA 1
ATOM 4689 C C . GLY B 1 81 ? -30.922 7.574 17.531 1 96.44 81 GLY B C 1
ATOM 4690 O O . GLY B 1 81 ? -31.75 7.816 16.641 1 96.44 81 GLY B O 1
ATOM 4691 N N . PHE B 1 82 ? -29.781 8.195 17.625 1 97.19 82 PHE B N 1
ATOM 4692 C CA . PHE B 1 82 ? -29.438 9.219 16.641 1 97.19 82 PHE B CA 1
ATOM 4693 C C . PHE B 1 82 ? -29.281 8.609 15.258 1 97.19 82 PHE B C 1
ATOM 4695 O O . PHE B 1 82 ? -28.812 7.48 15.117 1 97.19 82 PHE B O 1
ATOM 4702 N N . SER B 1 83 ? -29.672 9.43 14.297 1 97.44 83 SER B N 1
ATOM 4703 C CA . SER B 1 83 ? -29.484 9.023 12.906 1 97.44 83 SER B CA 1
ATOM 4704 C C . SER B 1 83 ? -28.031 9.195 12.477 1 97.44 83 SER B C 1
ATOM 4706 O O . SER B 1 83 ? -27.359 10.141 12.898 1 97.44 83 SER B O 1
ATOM 4708 N N . VAL B 1 84 ? -27.625 8.328 11.562 1 98 84 VAL B N 1
ATOM 4709 C CA . VAL B 1 84 ? -26.25 8.383 11.07 1 98 84 VAL B CA 1
ATOM 4710 C C . VAL B 1 84 ? -26.047 9.656 10.25 1 98 84 VAL B C 1
ATOM 4712 O O . VAL B 1 84 ? -24.906 10.062 9.992 1 98 84 VAL B O 1
ATOM 4715 N N . VAL B 1 85 ? -27.062 10.328 9.844 1 97.94 85 VAL B N 1
ATOM 4716 C CA . VAL B 1 85 ? -26.938 11.562 9.07 1 97.94 85 VAL B CA 1
ATOM 4717 C C . VAL B 1 85 ? -26.547 12.703 10 1 97.94 85 VAL B C 1
ATOM 4719 O O . VAL B 1 85 ? -26.062 13.75 9.539 1 97.94 85 VAL B O 1
ATOM 4722 N N . GLU B 1 86 ? -26.766 12.508 11.289 1 97.88 86 GLU B N 1
ATOM 4723 C CA . GLU B 1 86 ? -26.453 13.531 12.281 1 97.88 86 GLU B CA 1
ATOM 4724 C C . GLU B 1 86 ? -25.031 13.383 12.797 1 97.88 86 GLU B C 1
ATOM 4726 O O . GLU B 1 86 ? -24.812 13.195 14 1 97.88 86 GLU B O 1
ATOM 4731 N N . GLN B 1 87 ? -24.062 13.609 11.938 1 98.62 87 GLN B N 1
ATOM 4732 C CA . GLN B 1 87 ? -22.641 13.414 12.195 1 98.62 87 GLN B CA 1
ATOM 4733 C C . GLN B 1 87 ? -22.203 14.164 13.453 1 98.62 87 GLN B C 1
ATOM 4735 O O . GLN B 1 87 ? -21.547 13.594 14.32 1 98.62 87 GLN B O 1
ATOM 4740 N N . GLU B 1 88 ? -22.578 15.367 13.578 1 98.62 88 GLU B N 1
ATOM 4741 C CA . GLU B 1 88 ? -22.141 16.234 14.672 1 98.62 88 GLU B CA 1
ATOM 4742 C C . GLU B 1 88 ? -22.672 15.727 16.016 1 98.62 88 GLU B C 1
ATOM 4744 O O . GLU B 1 88 ? -21.938 15.727 17 1 98.62 88 GLU B O 1
ATOM 4749 N N . LYS B 1 89 ? -23.891 15.32 16.062 1 98.5 89 LYS B N 1
ATOM 4750 C CA . LYS B 1 89 ? -24.484 14.82 17.297 1 98.5 89 LYS B CA 1
ATOM 4751 C C . LYS B 1 89 ? -23.781 13.547 17.766 1 98.5 89 LYS B C 1
ATOM 4753 O O . LYS B 1 89 ? -23.516 13.383 18.953 1 98.5 89 LYS B O 1
ATOM 4758 N N . LEU B 1 90 ? -23.547 12.719 16.812 1 98.75 90 LEU B N 1
ATOM 4759 C CA . LEU B 1 90 ? -22.906 11.453 17.156 1 98.75 90 LEU B CA 1
ATOM 4760 C C . LEU B 1 90 ? -21.469 11.664 17.594 1 98.75 90 LEU B C 1
ATOM 4762 O O . LEU B 1 90 ? -21.016 11.07 18.578 1 98.75 90 LEU B O 1
ATOM 4766 N N . ASP B 1 91 ? -20.719 12.523 16.922 1 98.81 91 ASP B N 1
ATOM 4767 C CA . ASP B 1 91 ? -19.359 12.852 17.312 1 98.81 91 ASP B CA 1
ATOM 4768 C C . ASP B 1 91 ? -19.328 13.492 18.703 1 98.81 91 ASP B C 1
ATOM 4770 O O . ASP B 1 91 ? -18.516 13.125 19.547 1 98.81 91 ASP B O 1
ATOM 4774 N N . ASN B 1 92 ? -20.234 14.391 18.922 1 98.62 92 ASN B N 1
ATOM 4775 C CA . ASN B 1 92 ? -20.281 15.078 20.203 1 98.62 92 ASN B CA 1
ATOM 4776 C C . ASN B 1 92 ? -20.609 14.117 21.344 1 98.62 92 ASN B C 1
ATOM 4778 O O . ASN B 1 92 ? -20.109 14.273 22.469 1 98.62 92 ASN B O 1
ATOM 4782 N N . LEU B 1 93 ? -21.484 13.211 21.062 1 98.69 93 LEU B N 1
ATOM 4783 C CA . LEU B 1 93 ? -21.797 12.211 22.078 1 98.69 93 LEU B CA 1
ATOM 4784 C C . LEU B 1 93 ? -20.531 11.438 22.484 1 98.69 93 LEU B C 1
ATOM 4786 O O . LEU B 1 93 ? -20.297 11.211 23.672 1 98.69 93 LEU B O 1
ATOM 4790 N N . MET B 1 94 ? -19.75 11.039 21.516 1 98.81 94 MET B N 1
ATOM 4791 C CA . MET B 1 94 ? -18.516 10.305 21.812 1 98.81 94 MET B CA 1
ATOM 4792 C C . MET B 1 94 ? -17.531 11.18 22.562 1 98.81 94 MET B C 1
ATOM 4794 O O . MET B 1 94 ? -16.859 10.719 23.484 1 98.81 94 MET B O 1
ATOM 4798 N N . LEU B 1 95 ? -17.453 12.43 22.156 1 98.56 95 LEU B N 1
ATOM 4799 C CA . LEU B 1 95 ? -16.547 13.367 22.812 1 98.56 95 LEU B CA 1
ATOM 4800 C C . LEU B 1 95 ? -16.953 13.594 24.266 1 98.56 95 LEU B C 1
ATOM 4802 O O . LEU B 1 95 ? -16.109 13.656 25.156 1 98.56 95 LEU B O 1
ATOM 4806 N N . GLU B 1 96 ? -18.219 13.703 24.453 1 98.5 96 GLU B N 1
ATOM 4807 C CA . GLU B 1 96 ? -18.734 13.883 25.797 1 98.5 96 GLU B CA 1
ATOM 4808 C C . GLU B 1 96 ? -18.484 12.648 26.656 1 98.5 96 GLU B C 1
ATOM 4810 O O . GLU B 1 96 ? -18.125 12.773 27.828 1 98.5 96 GLU B O 1
ATOM 4815 N N . LEU B 1 97 ? -18.703 11.5 26.094 1 98.5 97 LEU B N 1
ATOM 4816 C CA . LEU B 1 97 ? -18.453 10.25 26.797 1 98.5 97 LEU B CA 1
ATOM 4817 C C . LEU B 1 97 ? -16.984 10.133 27.188 1 98.5 97 LEU B C 1
ATOM 4819 O O . LEU B 1 97 ? -16.656 9.625 28.266 1 98.5 97 LEU B O 1
ATOM 4823 N N . ASP B 1 98 ? -16.109 10.531 26.312 1 98.56 98 ASP B N 1
ATOM 4824 C CA . ASP B 1 98 ? -14.672 10.5 26.609 1 98.56 98 ASP B CA 1
ATOM 4825 C C . ASP B 1 98 ? -14.328 11.492 27.719 1 98.56 98 ASP B C 1
ATOM 4827 O O . ASP B 1 98 ? -13.766 11.117 28.75 1 98.56 98 ASP B O 1
ATOM 4831 N N . GLY B 1 99 ? -14.68 12.789 27.438 1 98.19 99 GLY B N 1
ATOM 4832 C CA . GLY B 1 99 ? -14.586 13.805 28.469 1 98.19 99 GLY B CA 1
ATOM 4833 C C . GLY B 1 99 ? -13.195 14.406 28.594 1 98.19 99 GLY B C 1
ATOM 4834 O O . GLY B 1 99 ? -12.977 15.312 29.391 1 98.19 99 GLY B O 1
ATOM 4835 N N . THR B 1 100 ? -12.25 13.945 27.875 1 97.5 100 THR B N 1
ATOM 4836 C CA . THR B 1 100 ? -10.898 14.5 27.906 1 97.5 100 THR B CA 1
ATOM 4837 C C . THR B 1 100 ? -10.633 15.352 26.672 1 97.5 100 THR B C 1
ATOM 4839 O O . THR B 1 100 ? -11.234 15.141 25.625 1 97.5 100 THR B O 1
ATOM 4842 N N . GLU B 1 101 ? -9.734 16.266 26.781 1 93.31 101 GLU B N 1
ATOM 4843 C CA . GLU B 1 101 ? -9.438 17.188 25.688 1 93.31 101 GLU B CA 1
ATOM 4844 C C . GLU B 1 101 ? -8.734 16.484 24.531 1 93.31 101 GLU B C 1
ATOM 4846 O O . GLU B 1 101 ? -9 16.781 23.375 1 93.31 101 GLU B O 1
ATOM 4851 N N . ASN B 1 102 ? -7.852 15.57 24.875 1 95.75 102 ASN B N 1
ATOM 4852 C CA . ASN B 1 102 ? -7.047 14.922 23.844 1 95.75 102 ASN B CA 1
ATOM 4853 C C . ASN B 1 102 ? -7.547 13.508 23.547 1 95.75 102 ASN B C 1
ATOM 4855 O O . ASN B 1 102 ? -6.824 12.703 22.953 1 95.75 102 ASN B O 1
ATOM 4859 N N . LYS B 1 103 ? -8.758 13.156 24.062 1 97.94 103 LYS B N 1
ATOM 4860 C CA . LYS B 1 103 ? -9.438 11.891 23.797 1 97.94 103 LYS B CA 1
ATOM 4861 C C . LYS B 1 103 ? -8.648 10.719 24.359 1 97.94 103 LYS B C 1
ATOM 4863 O O . LYS B 1 103 ? -8.516 9.68 23.719 1 97.94 103 LYS B O 1
ATOM 4868 N N . SER B 1 104 ? -8.148 10.852 25.578 1 97.25 104 SER B N 1
ATOM 4869 C CA . SER B 1 104 ? -7.23 9.875 26.141 1 97.25 104 SER B CA 1
ATOM 4870 C C . SER B 1 104 ? -7.992 8.781 26.891 1 97.25 104 SER B C 1
ATOM 4872 O O . SER B 1 104 ? -7.422 7.73 27.203 1 97.25 104 SER B O 1
ATOM 4874 N N . LYS B 1 105 ? -9.281 9.016 27.172 1 98.38 105 LYS B N 1
ATOM 4875 C CA . LYS B 1 105 ? -10.023 7.973 27.875 1 98.38 105 LYS B CA 1
ATOM 4876 C C . LYS B 1 105 ? -10.289 6.777 26.969 1 98.38 105 LYS B C 1
ATOM 4878 O O . LYS B 1 105 ? -9.969 5.641 27.328 1 98.38 105 LYS B O 1
ATOM 4883 N N . PHE B 1 106 ? -10.812 6.992 25.812 1 98.56 106 PHE B N 1
ATOM 4884 C CA . PHE B 1 106 ? -11.141 5.922 24.875 1 98.56 106 PHE B CA 1
ATOM 4885 C C . PHE B 1 106 ? -10.016 5.727 23.875 1 98.56 106 PHE B C 1
ATOM 4887 O O . PHE B 1 106 ? -9.789 4.609 23.406 1 98.56 106 PHE B O 1
ATOM 4894 N N . GLY B 1 107 ? -9.312 6.805 23.562 1 98.38 107 GLY B N 1
ATOM 4895 C CA . GLY B 1 107 ? -8.391 6.855 22.438 1 98.38 107 GLY B CA 1
ATOM 4896 C C . GLY B 1 107 ? -8.969 7.566 21.234 1 98.38 107 GLY B C 1
ATOM 4897 O O . GLY B 1 107 ? -10.094 7.281 20.812 1 98.38 107 GLY B O 1
ATOM 4898 N N . ALA B 1 108 ? -8.141 8.469 20.719 1 98.31 108 ALA B N 1
ATOM 4899 C CA . ALA B 1 108 ? -8.555 9.164 19.5 1 98.31 108 ALA B CA 1
ATOM 4900 C C . ALA B 1 108 ? -8.805 8.172 18.359 1 98.31 108 ALA B C 1
ATOM 4902 O O . ALA B 1 108 ? -9.68 8.391 17.531 1 98.31 108 ALA B O 1
ATOM 4903 N N . ASN B 1 109 ? -7.992 7.078 18.359 1 98.62 109 ASN B N 1
ATOM 4904 C CA . ASN B 1 109 ? -8.148 6.066 17.312 1 98.62 109 ASN B CA 1
ATOM 4905 C C . ASN B 1 109 ? -9.469 5.316 17.453 1 98.62 109 ASN B C 1
ATOM 4907 O O . ASN B 1 109 ? -10.055 4.883 16.453 1 98.62 109 ASN B O 1
ATOM 4911 N N . ALA B 1 110 ? -10.016 5.172 18.625 1 98.88 110 ALA B N 1
ATOM 4912 C CA . ALA B 1 110 ? -11.344 4.586 18.828 1 98.88 110 ALA B CA 1
ATOM 4913 C C . ALA B 1 110 ? -12.43 5.512 18.297 1 98.88 110 ALA B C 1
ATOM 4915 O O . ALA B 1 110 ? -13.281 5.094 17.516 1 98.88 110 ALA B O 1
ATOM 4916 N N . ILE B 1 111 ? -12.367 6.727 18.719 1 98.88 111 ILE B N 1
ATOM 4917 C CA . ILE B 1 111 ? -13.391 7.703 18.359 1 98.88 111 ILE B CA 1
ATOM 4918 C C . ILE B 1 111 ? -13.383 7.934 16.859 1 98.88 111 ILE B C 1
ATOM 4920 O O . ILE B 1 111 ? -14.438 7.945 16.219 1 98.88 111 ILE B O 1
ATOM 4924 N N . LEU B 1 112 ? -12.227 8.117 16.297 1 98.88 112 LEU B N 1
ATOM 4925 C CA . LEU B 1 112 ? -12.109 8.406 14.875 1 98.88 112 LEU B CA 1
ATOM 4926 C C . LEU B 1 112 ? -12.648 7.246 14.039 1 98.88 112 LEU B C 1
ATOM 4928 O O . LEU B 1 112 ? -13.328 7.465 13.031 1 98.88 112 LEU B O 1
ATOM 4932 N N . GLY B 1 113 ? -12.289 5.996 14.445 1 98.88 113 GLY B N 1
ATOM 4933 C CA . GLY B 1 113 ? -12.797 4.852 13.711 1 98.88 113 GLY B CA 1
ATOM 4934 C C . GLY B 1 113 ? -14.312 4.855 13.578 1 98.88 113 GLY B C 1
ATOM 4935 O O . GLY B 1 113 ? -14.844 4.66 12.484 1 98.88 113 GLY B O 1
ATOM 4936 N N . VAL B 1 114 ? -14.984 5.137 14.648 1 98.94 114 VAL B N 1
ATOM 4937 C CA . VAL B 1 114 ? -16.438 5.176 14.648 1 98.94 114 VAL B CA 1
ATOM 4938 C C . VAL B 1 114 ? -16.922 6.391 13.859 1 98.94 114 VAL B C 1
ATOM 4940 O O . VAL B 1 114 ? -17.875 6.293 13.078 1 98.94 114 VAL B O 1
ATOM 4943 N N . SER B 1 115 ? -16.281 7.516 14.047 1 98.94 115 SER B N 1
ATOM 4944 C CA . SER B 1 115 ? -16.656 8.766 13.391 1 98.94 115 SER B CA 1
ATOM 4945 C C . SER B 1 115 ? -16.625 8.617 11.867 1 98.94 115 SER B C 1
ATOM 4947 O O . SER B 1 115 ? -17.547 9.07 11.18 1 98.94 115 SER B O 1
ATOM 4949 N N . LEU B 1 116 ? -15.594 7.992 11.359 1 98.94 116 LEU B N 1
ATOM 4950 C CA . LEU B 1 116 ? -15.453 7.77 9.93 1 98.94 116 LEU B CA 1
ATOM 4951 C C . LEU B 1 116 ? -16.547 6.84 9.414 1 98.94 116 LEU B C 1
ATOM 4953 O O . LEU B 1 116 ? -17.125 7.082 8.352 1 98.94 116 LEU B O 1
ATOM 4957 N N . ALA B 1 117 ? -16.766 5.789 10.148 1 98.81 117 ALA B N 1
ATOM 4958 C CA . ALA B 1 117 ? -17.797 4.828 9.75 1 98.81 117 ALA B CA 1
ATOM 4959 C C . ALA B 1 117 ? -19.188 5.48 9.734 1 98.81 117 ALA B C 1
ATOM 4961 O O . ALA B 1 117 ? -19.984 5.215 8.844 1 98.81 117 ALA B O 1
ATOM 4962 N N . VAL B 1 118 ? -19.469 6.348 10.703 1 98.81 118 VAL B N 1
ATOM 4963 C CA . VAL B 1 118 ? -20.719 7.086 10.773 1 98.81 118 VAL B CA 1
ATOM 4964 C C . VAL B 1 118 ? -20.875 7.953 9.523 1 98.81 118 VAL B C 1
ATOM 4966 O O . VAL B 1 118 ? -21.953 8.016 8.93 1 98.81 118 VAL B O 1
ATOM 4969 N N . CYS B 1 119 ? -19.812 8.609 9.172 1 98.88 119 CYS B N 1
ATOM 4970 C CA . CYS B 1 119 ? -19.844 9.5 8.016 1 98.88 119 CYS B CA 1
ATOM 4971 C C . CYS B 1 119 ? -20.188 8.727 6.746 1 98.88 119 CYS B C 1
ATOM 4973 O O . CYS B 1 119 ? -21 9.18 5.934 1 98.88 119 CYS B O 1
ATOM 4975 N N . LYS B 1 120 ? -19.531 7.602 6.57 1 98.69 120 LYS B N 1
ATOM 4976 C CA . LYS B 1 120 ? -19.812 6.746 5.418 1 98.69 120 LYS B CA 1
ATOM 4977 C C . LYS B 1 120 ? -21.25 6.266 5.422 1 98.69 120 LYS B C 1
ATOM 4979 O O . LYS B 1 120 ? -21.922 6.246 4.379 1 98.69 120 LYS B O 1
ATOM 4984 N N . ALA B 1 121 ? -21.75 5.867 6.57 1 98.5 121 ALA B N 1
ATOM 4985 C CA . ALA B 1 121 ? -23.141 5.422 6.707 1 98.5 121 ALA B CA 1
ATOM 4986 C C . ALA B 1 121 ? -24.109 6.559 6.406 1 98.5 121 ALA B C 1
ATOM 4988 O O . ALA B 1 121 ? -25.156 6.344 5.793 1 98.5 121 ALA B O 1
ATOM 4989 N N . GLY B 1 122 ? -23.766 7.746 6.898 1 98.62 122 GLY B N 1
ATOM 4990 C CA . GLY B 1 122 ? -24.594 8.906 6.629 1 98.62 122 GLY B CA 1
ATOM 4991 C C . GLY B 1 122 ? -24.734 9.203 5.148 1 98.62 122 GLY B C 1
ATOM 4992 O O . GLY B 1 122 ? -25.828 9.555 4.68 1 98.62 122 GLY B O 1
ATOM 4993 N N . ALA B 1 123 ? -23.656 9.094 4.391 1 98.06 123 ALA B N 1
ATOM 4994 C CA . ALA B 1 123 ? -23.703 9.281 2.941 1 98.06 123 ALA B CA 1
ATOM 4995 C C . ALA B 1 123 ? -24.656 8.289 2.289 1 98.06 123 ALA B C 1
ATOM 4997 O O . ALA B 1 123 ? -25.469 8.664 1.435 1 98.06 123 ALA B O 1
ATOM 4998 N N . ALA B 1 124 ? -24.531 7.047 2.727 1 96.44 124 ALA B N 1
ATOM 4999 C CA . ALA B 1 124 ? -25.391 6 2.18 1 96.44 124 ALA B CA 1
ATOM 5000 C C . ALA B 1 124 ? -26.859 6.258 2.518 1 96.44 124 ALA B C 1
ATOM 5002 O O . ALA B 1 124 ? -27.75 6.031 1.687 1 96.44 124 ALA B O 1
ATOM 5003 N N . GLU B 1 125 ? -27.156 6.664 3.727 1 97.31 125 GLU B N 1
ATOM 5004 C CA . GLU B 1 125 ? -28.516 6.961 4.16 1 97.31 125 GLU B CA 1
ATOM 5005 C C . GLU B 1 125 ? -29.141 8.055 3.301 1 97.31 125 GLU B C 1
ATOM 5007 O O . GLU B 1 125 ? -30.328 8.008 2.988 1 97.31 125 GLU B O 1
ATOM 5012 N N . ARG B 1 126 ? -28.328 8.945 2.893 1 97.12 126 ARG B N 1
ATOM 5013 C CA . ARG B 1 126 ? -28.797 10.07 2.086 1 97.12 126 ARG B CA 1
ATOM 5014 C C . ARG B 1 126 ? -28.703 9.75 0.598 1 97.12 126 ARG B C 1
ATOM 5016 O O . ARG B 1 126 ? -29.031 10.586 -0.245 1 97.12 126 ARG B O 1
ATOM 5023 N N . GLU B 1 127 ? -28.156 8.578 0.309 1 95.12 127 GLU B N 1
ATOM 5024 C CA . GLU B 1 127 ? -27.969 8.148 -1.074 1 95.12 127 GLU B CA 1
ATOM 5025 C C . GLU B 1 127 ? -27.109 9.141 -1.846 1 95.12 127 GLU B C 1
ATOM 5027 O O . GLU B 1 127 ? -27.469 9.547 -2.955 1 95.12 127 GLU B O 1
ATOM 5032 N N . LEU B 1 128 ? -26.062 9.555 -1.185 1 95.44 128 LEU B N 1
ATOM 5033 C CA . LEU B 1 128 ? -25.078 10.469 -1.763 1 95.44 128 LEU B CA 1
ATOM 5034 C C . LEU B 1 128 ? -23.703 9.836 -1.779 1 95.44 128 LEU B C 1
ATOM 5036 O O . LEU B 1 128 ? -23.375 9 -0.924 1 95.44 128 LEU B O 1
ATOM 5040 N N . PRO B 1 129 ? -22.938 10.25 -2.842 1 95.38 129 PRO B N 1
ATOM 5041 C CA . PRO B 1 129 ? -21.516 9.93 -2.666 1 95.38 129 PRO B CA 1
ATOM 5042 C C . PRO B 1 129 ? -20.922 10.539 -1.396 1 95.38 129 PRO B C 1
ATOM 5044 O O . PRO B 1 129 ? -21.359 11.602 -0.958 1 95.38 129 PRO B O 1
ATOM 5047 N N . LEU B 1 130 ? -19.969 9.93 -0.84 1 97.81 130 LEU B N 1
ATOM 5048 C CA . LEU B 1 130 ? -19.391 10.344 0.432 1 97.81 130 LEU B CA 1
ATOM 5049 C C . LEU B 1 130 ? -18.891 11.789 0.362 1 97.81 130 LEU B C 1
ATOM 5051 O O . LEU B 1 130 ? -19.109 12.562 1.295 1 97.81 130 LEU B O 1
ATOM 5055 N N . TYR B 1 131 ? -18.203 12.211 -0.757 1 97.5 131 TYR B N 1
ATOM 5056 C CA . TYR B 1 131 ? -17.672 13.57 -0.87 1 97.5 131 TYR B CA 1
ATOM 5057 C C . TYR B 1 131 ? -18.797 14.594 -0.856 1 97.5 131 TYR B C 1
ATOM 5059 O O . TYR B 1 131 ? -18.625 15.695 -0.327 1 97.5 131 TYR B O 1
ATOM 5067 N N . ARG B 1 132 ? -19.969 14.289 -1.365 1 97.12 132 ARG B N 1
ATOM 5068 C CA . ARG B 1 132 ? -21.109 15.203 -1.36 1 97.12 132 ARG B CA 1
ATOM 5069 C C . ARG B 1 132 ? -21.719 15.312 0.034 1 97.12 132 ARG B C 1
ATOM 5071 O O . ARG B 1 132 ? -22.156 16.391 0.442 1 97.12 132 ARG B O 1
ATOM 5078 N N . HIS B 1 133 ? -21.797 14.148 0.662 1 97.81 133 HIS B N 1
ATOM 5079 C CA . HIS B 1 133 ? -22.266 14.164 2.043 1 97.81 133 HIS B CA 1
ATOM 5080 C C . HIS B 1 133 ? -21.375 15.047 2.914 1 97.81 133 HIS B C 1
ATOM 5082 O O . HIS B 1 133 ? -21.875 15.859 3.693 1 97.81 133 HIS B O 1
ATOM 5088 N N . ILE B 1 134 ? -20.109 14.969 2.746 1 98.56 134 ILE B N 1
ATOM 5089 C CA . ILE B 1 134 ? -19.156 15.773 3.494 1 98.56 134 ILE B CA 1
ATOM 5090 C C . ILE B 1 134 ? -19.297 17.25 3.113 1 98.56 134 ILE B C 1
ATOM 5092 O O . ILE B 1 134 ? -19.234 18.125 3.973 1 98.56 134 ILE B O 1
ATOM 5096 N N . ALA B 1 135 ? -19.484 17.5 1.838 1 98.06 135 ALA B N 1
ATOM 5097 C CA . ALA B 1 135 ? -19.688 18.859 1.367 1 98.06 135 ALA B CA 1
ATOM 5098 C C . ALA B 1 135 ? -20.906 19.5 2.047 1 98.06 135 ALA B C 1
ATOM 5100 O O . ALA B 1 135 ? -20.844 20.672 2.445 1 98.06 135 ALA B O 1
ATOM 5101 N N . GLN B 1 136 ? -21.922 18.719 2.197 1 98 136 GLN B N 1
ATOM 5102 C CA . GLN B 1 136 ? -23.125 19.219 2.863 1 98 136 GLN B CA 1
ATOM 5103 C C . GLN B 1 136 ? -22.859 19.484 4.34 1 98 136 GLN B C 1
ATOM 5105 O O . GLN B 1 136 ? -23.297 20.5 4.879 1 98 136 GLN B O 1
ATOM 5110 N N . LEU B 1 137 ? -22.188 18.578 4.953 1 98.31 137 LEU B N 1
ATOM 5111 C CA . LEU B 1 137 ? -21.828 18.781 6.355 1 98.31 137 LEU B CA 1
ATOM 5112 C C . LEU B 1 137 ? -21 20.062 6.531 1 98.31 137 LEU B C 1
ATOM 5114 O O . LEU B 1 137 ? -21.141 20.75 7.539 1 98.31 137 LEU B O 1
ATOM 5118 N N . ALA B 1 138 ? -20.188 20.344 5.52 1 98.12 138 ALA B N 1
ATOM 5119 C CA . ALA B 1 138 ? -19.266 21.469 5.609 1 98.12 138 ALA B CA 1
ATOM 5120 C C . ALA B 1 138 ? -19.891 22.734 5.043 1 98.12 138 ALA B C 1
ATOM 5122 O O . ALA B 1 138 ? -19.312 23.828 5.156 1 98.12 138 ALA B O 1
ATOM 5123 N N . GLY B 1 139 ? -21 22.672 4.414 1 97.19 139 GLY B N 1
ATOM 5124 C CA . GLY B 1 139 ? -21.688 23.812 3.84 1 97.19 139 GLY B CA 1
ATOM 5125 C C . GLY B 1 139 ? -21.109 24.234 2.502 1 97.19 139 GLY B C 1
ATOM 5126 O O . GLY B 1 139 ? -21.141 25.422 2.156 1 97.19 139 GLY B O 1
ATOM 5127 N N . ASN B 1 140 ? -20.562 23.25 1.777 1 95.94 140 ASN B N 1
ATOM 5128 C CA . ASN B 1 140 ? -19.969 23.531 0.473 1 95.94 140 ASN B CA 1
ATOM 5129 C C . ASN B 1 140 ? -20.875 23.062 -0.665 1 95.94 140 ASN B C 1
ATOM 5131 O O . ASN B 1 140 ? -21.484 22 -0.572 1 95.94 140 ASN B O 1
ATOM 5135 N N . SER B 1 141 ? -20.969 23.844 -1.731 1 91.56 141 SER B N 1
ATOM 5136 C CA . SER B 1 141 ? -21.797 23.469 -2.867 1 91.56 141 SER B CA 1
ATOM 5137 C C . SER B 1 141 ? -20.969 23.266 -4.129 1 91.56 141 SER B C 1
ATOM 5139 O O . SER B 1 141 ? -21.234 22.359 -4.91 1 91.56 141 SER B O 1
ATOM 5141 N N . ASP B 1 142 ? -19.984 24.156 -4.305 1 90.88 142 ASP B N 1
ATOM 5142 C CA . ASP B 1 142 ? -19.125 24.062 -5.488 1 90.88 142 ASP B CA 1
ATOM 5143 C C . ASP B 1 142 ? -17.859 23.266 -5.195 1 90.88 142 ASP B C 1
ATOM 5145 O O . ASP B 1 142 ? -16.922 23.781 -4.57 1 90.88 142 ASP B O 1
ATOM 5149 N N . LEU B 1 143 ? -17.875 22.094 -5.754 1 93.56 143 LEU B N 1
ATOM 5150 C CA . LEU B 1 143 ? -16.797 21.172 -5.387 1 93.56 143 LEU B CA 1
ATOM 5151 C C . LEU B 1 143 ? -15.625 21.297 -6.355 1 93.56 143 LEU B C 1
ATOM 5153 O O . LEU B 1 143 ? -15.812 21.625 -7.531 1 93.56 143 LEU B O 1
ATOM 5157 N N . ILE B 1 144 ? -14.438 21.078 -5.887 1 92.31 144 ILE B N 1
ATOM 5158 C CA . ILE B 1 144 ? -13.234 21.109 -6.699 1 92.31 144 ILE B CA 1
ATOM 5159 C C . ILE B 1 144 ? -12.383 19.875 -6.398 1 92.31 144 ILE B C 1
ATOM 5161 O O . ILE B 1 144 ? -12.461 19.312 -5.305 1 92.31 144 ILE B O 1
ATOM 5165 N N . LEU B 1 145 ? -11.617 19.359 -7.395 1 95.5 145 LEU B N 1
ATOM 5166 C CA . LEU B 1 145 ? -10.625 18.312 -7.191 1 95.5 145 LEU B CA 1
ATOM 5167 C C . LEU B 1 145 ? -9.273 18.906 -6.809 1 95.5 145 LEU B C 1
ATOM 5169 O O . LEU B 1 145 ? -8.914 20 -7.273 1 95.5 145 LEU B O 1
ATOM 5173 N N . PRO B 1 146 ? -8.539 18.25 -6.012 1 97.44 146 PRO B N 1
ATOM 5174 C CA . PRO B 1 146 ? -7.301 18.812 -5.477 1 97.44 146 PRO B CA 1
ATOM 5175 C C . PRO B 1 146 ? -6.109 18.609 -6.414 1 97.44 146 PRO B C 1
ATOM 5177 O O . PRO B 1 146 ? -6.141 17.734 -7.277 1 97.44 146 PRO B O 1
ATOM 5180 N N . VAL B 1 147 ? -5.117 19.453 -6.25 1 97.88 147 VAL B N 1
ATOM 5181 C CA . VAL B 1 147 ? -3.779 19.172 -6.766 1 97.88 147 VAL B CA 1
ATOM 5182 C C . VAL B 1 147 ? -3.043 18.234 -5.812 1 97.88 147 VAL B C 1
ATOM 5184 O O . VAL B 1 147 ? -2.939 18.516 -4.617 1 97.88 147 VAL B O 1
ATOM 5187 N N . PRO B 1 148 ? -2.629 17.094 -6.309 1 98.44 148 PRO B N 1
ATOM 5188 C CA . PRO B 1 148 ? -1.875 16.188 -5.434 1 98.44 148 PRO B CA 1
ATOM 5189 C C . PRO B 1 148 ? -0.443 16.656 -5.195 1 98.44 148 PRO B C 1
ATOM 5191 O O . PRO B 1 148 ? 0.199 17.188 -6.109 1 98.44 148 PRO B O 1
ATOM 5194 N N . ALA B 1 149 ? -0.002 16.578 -3.963 1 98.69 149 ALA B N 1
ATOM 5195 C CA . ALA B 1 149 ? 1.407 16.719 -3.602 1 98.69 149 ALA B CA 1
ATOM 5196 C C . ALA B 1 149 ? 2.072 15.344 -3.484 1 98.69 149 ALA B C 1
ATOM 5198 O O . ALA B 1 149 ? 1.868 14.625 -2.5 1 98.69 149 ALA B O 1
ATOM 5199 N N . PHE B 1 150 ? 2.922 14.984 -4.438 1 98.75 150 PHE B N 1
ATOM 5200 C CA . PHE B 1 150 ? 3.547 13.672 -4.48 1 98.75 150 PHE B CA 1
ATOM 5201 C C . PHE B 1 150 ? 4.875 13.672 -3.736 1 98.75 150 PHE B C 1
ATOM 5203 O O . PHE B 1 150 ? 5.824 14.344 -4.152 1 98.75 150 PHE B O 1
ATOM 5210 N N . ASN B 1 151 ? 4.988 12.906 -2.635 1 98 151 ASN B N 1
ATOM 5211 C CA . ASN B 1 151 ? 6.242 12.734 -1.914 1 98 151 ASN B CA 1
ATOM 5212 C C . ASN B 1 151 ? 7.203 11.82 -2.668 1 98 151 ASN B C 1
ATOM 5214 O O . ASN B 1 151 ? 7.152 10.594 -2.51 1 98 151 ASN B O 1
ATOM 5218 N N . VAL B 1 152 ? 8.156 12.398 -3.359 1 98.31 152 VAL B N 1
ATOM 5219 C CA . VAL B 1 152 ? 8.898 11.555 -4.293 1 98.31 152 VAL B CA 1
ATOM 5220 C C . VAL B 1 152 ? 10.273 11.242 -3.727 1 98.31 152 VAL B C 1
ATOM 5222 O O . VAL B 1 152 ? 10.938 10.305 -4.176 1 98.31 152 VAL B O 1
ATOM 5225 N N . ILE B 1 153 ? 10.75 12.016 -2.801 1 97.5 153 ILE B N 1
ATOM 5226 C CA . ILE B 1 153 ? 11.977 11.695 -2.078 1 97.5 153 ILE B CA 1
ATOM 5227 C C . ILE B 1 153 ? 11.727 11.773 -0.575 1 97.5 153 ILE B C 1
ATOM 5229 O O . ILE B 1 153 ? 11.102 12.719 -0.091 1 97.5 153 ILE B O 1
ATOM 5233 N N . ASN B 1 154 ? 12.219 10.766 0.119 1 94.06 154 ASN B N 1
ATOM 5234 C CA . ASN B 1 154 ? 12.055 10.688 1.566 1 94.06 154 ASN B CA 1
ATOM 5235 C C . ASN B 1 154 ? 13.375 10.898 2.295 1 94.06 154 ASN B C 1
ATOM 5237 O O . ASN B 1 154 ? 14.43 10.469 1.821 1 94.06 154 ASN B O 1
ATOM 5241 N N . GLY B 1 155 ? 13.289 11.539 3.406 1 91.25 155 GLY B N 1
ATOM 5242 C CA . GLY B 1 155 ? 14.352 11.695 4.383 1 91.25 155 GLY B CA 1
ATOM 5243 C C . GLY B 1 155 ? 13.852 11.703 5.816 1 91.25 155 GLY B C 1
ATOM 5244 O O . GLY B 1 155 ? 12.82 11.102 6.121 1 91.25 155 GLY B O 1
ATOM 5245 N N . GLY B 1 156 ? 14.625 12.273 6.648 1 88.88 156 GLY B N 1
ATOM 5246 C CA . GLY B 1 156 ? 14.188 12.367 8.031 1 88.88 156 GLY B CA 1
ATOM 5247 C C . GLY B 1 156 ? 13.828 11.031 8.641 1 88.88 156 GLY B C 1
ATOM 5248 O O . GLY B 1 156 ? 14.547 10.047 8.453 1 88.88 156 GLY B O 1
ATOM 5249 N N . SER B 1 157 ? 12.711 11.008 9.414 1 79.56 157 SER B N 1
ATOM 5250 C CA . SER B 1 157 ? 12.242 9.812 10.109 1 79.56 157 SER B CA 1
ATOM 5251 C C . SER B 1 157 ? 11.539 8.859 9.148 1 79.56 157 SER B C 1
ATOM 5253 O O . SER B 1 157 ? 11.195 7.734 9.523 1 79.56 157 SER B O 1
ATOM 5255 N N . HIS B 1 158 ? 11.344 9.242 7.922 1 80.44 158 HIS B N 1
ATOM 5256 C CA . HIS B 1 158 ? 10.562 8.469 6.961 1 80.44 158 HIS B CA 1
ATOM 5257 C C . HIS B 1 158 ? 11.469 7.594 6.102 1 80.44 158 HIS B C 1
ATOM 5259 O O . HIS B 1 158 ? 10.977 6.805 5.289 1 80.44 158 HIS B O 1
ATOM 5265 N N . ALA B 1 159 ? 12.781 7.82 6.27 1 81.94 159 ALA B N 1
ATOM 5266 C CA . ALA B 1 159 ? 13.727 7.016 5.5 1 81.94 159 ALA B CA 1
ATOM 5267 C C . ALA B 1 159 ? 15.008 6.773 6.289 1 81.94 159 ALA B C 1
ATOM 5269 O O . ALA B 1 159 ? 15.281 7.465 7.277 1 81.94 159 ALA B O 1
ATOM 5270 N N . GLY B 1 160 ? 15.828 5.867 5.906 1 78.56 160 GLY B N 1
ATOM 5271 C CA . GLY B 1 160 ? 17.047 5.504 6.605 1 78.56 160 GLY B CA 1
ATOM 5272 C C . GLY B 1 160 ? 18.266 6.258 6.105 1 78.56 160 GLY B C 1
ATOM 5273 O O . GLY B 1 160 ? 19.344 6.152 6.688 1 78.56 160 GLY B O 1
ATOM 5274 N N . ASN B 1 161 ? 18.172 7.078 5.113 1 83.44 161 ASN B N 1
ATOM 5275 C CA . ASN B 1 161 ? 19.312 7.801 4.57 1 83.44 161 ASN B CA 1
ATOM 5276 C C . ASN B 1 161 ? 19.734 8.953 5.484 1 83.44 161 ASN B C 1
ATOM 5278 O O . ASN B 1 161 ? 19.25 9.055 6.617 1 83.44 161 ASN B O 1
ATOM 5282 N N . LYS B 1 162 ? 20.594 9.836 5.035 1 86.69 162 LYS B N 1
ATOM 5283 C CA . LYS B 1 162 ? 21.188 10.836 5.918 1 86.69 162 LYS B CA 1
ATOM 5284 C C . LYS B 1 162 ? 20.5 12.188 5.773 1 86.69 162 LYS B C 1
ATOM 5286 O O . LYS B 1 162 ? 20.797 13.133 6.504 1 86.69 162 LYS B O 1
ATOM 5291 N N . LEU B 1 163 ? 19.469 12.281 4.953 1 91.06 163 LEU B N 1
ATOM 5292 C CA . LEU B 1 163 ? 18.766 13.539 4.723 1 91.06 163 LEU B CA 1
ATOM 5293 C C . LEU B 1 163 ? 18.031 13.992 5.977 1 91.06 163 LEU B C 1
ATOM 5295 O O . LEU B 1 163 ? 17.297 13.211 6.59 1 91.06 163 LEU B O 1
ATOM 5299 N N . ALA B 1 164 ? 18.266 15.25 6.324 1 92.56 164 ALA B N 1
ATOM 5300 C CA . ALA B 1 164 ? 17.594 15.797 7.496 1 92.56 164 ALA B CA 1
ATOM 5301 C C . ALA B 1 164 ? 16.125 16.125 7.184 1 92.56 164 ALA B C 1
ATOM 5303 O O . ALA B 1 164 ? 15.242 15.836 7.988 1 92.56 164 ALA B O 1
ATOM 5304 N N . MET B 1 165 ? 15.891 16.797 6.051 1 95.06 165 MET B N 1
ATOM 5305 C CA . MET B 1 165 ? 14.547 17.203 5.676 1 95.06 165 MET B CA 1
ATOM 5306 C C . MET B 1 165 ? 13.719 16.016 5.203 1 95.06 165 MET B C 1
ATOM 5308 O O . MET B 1 165 ? 14.195 15.195 4.418 1 95.06 165 MET B O 1
ATOM 5312 N N . GLN B 1 166 ? 12.539 15.945 5.594 1 93.94 166 GLN B N 1
ATOM 5313 C CA . GLN B 1 166 ? 11.773 14.703 5.66 1 93.94 166 GLN B CA 1
ATOM 5314 C C . GLN B 1 166 ? 11.273 14.297 4.277 1 93.94 166 GLN B C 1
ATOM 5316 O O . GLN B 1 166 ? 11.219 13.109 3.957 1 93.94 166 GLN B O 1
ATOM 5321 N N . GLU B 1 167 ? 10.734 15.305 3.475 1 96.12 167 GLU B N 1
ATOM 5322 C CA . GLU B 1 167 ? 10.141 14.945 2.191 1 96.12 167 GLU B CA 1
ATOM 5323 C C . GLU B 1 167 ? 10.359 16.047 1.153 1 96.12 167 GLU B C 1
ATOM 5325 O O . GLU B 1 167 ? 10.391 17.234 1.492 1 96.12 167 GLU B O 1
ATOM 5330 N N . PHE B 1 168 ? 10.516 15.664 -0.071 1 98.12 168 PHE B N 1
ATOM 5331 C CA . PHE B 1 168 ? 10.484 16.5 -1.261 1 98.12 168 PHE B CA 1
ATOM 5332 C C . PHE B 1 168 ? 9.359 16.078 -2.197 1 98.12 168 PHE B C 1
ATOM 5334 O O . PHE B 1 168 ? 9.234 14.898 -2.527 1 98.12 168 PHE B O 1
ATOM 5341 N N . MET B 1 169 ? 8.57 17.062 -2.572 1 98.75 169 MET B N 1
ATOM 5342 C CA . MET B 1 169 ? 7.332 16.75 -3.277 1 98.75 169 MET B CA 1
ATOM 5343 C C . MET B 1 169 ? 7.273 17.469 -4.621 1 98.75 169 MET B C 1
ATOM 5345 O O . MET B 1 169 ? 7.922 18.5 -4.812 1 98.75 169 MET B O 1
ATOM 5349 N N . ILE B 1 170 ? 6.543 16.938 -5.531 1 98.81 170 ILE B N 1
ATOM 5350 C CA . ILE B 1 170 ? 6.215 17.609 -6.781 1 98.81 170 ILE B CA 1
ATOM 5351 C C . ILE B 1 170 ? 4.711 17.875 -6.844 1 98.81 170 ILE B C 1
ATOM 5353 O O . ILE B 1 170 ? 3.908 17.062 -6.387 1 98.81 170 ILE B O 1
ATOM 5357 N N . LEU B 1 171 ? 4.34 19.016 -7.27 1 98.75 171 LEU B N 1
ATOM 5358 C CA . LEU B 1 171 ? 2.953 19.438 -7.414 1 98.75 171 LEU B CA 1
ATOM 5359 C C . LEU B 1 171 ? 2.646 19.812 -8.859 1 98.75 171 LEU B C 1
ATOM 5361 O O . LEU B 1 171 ? 3.145 20.812 -9.367 1 98.75 171 LEU B O 1
ATOM 5365 N N . PRO B 1 172 ? 1.867 19.047 -9.57 1 98.5 172 PRO B N 1
ATOM 5366 C CA . PRO B 1 172 ? 1.521 19.328 -10.961 1 98.5 172 PRO B CA 1
ATOM 5367 C C . PRO B 1 172 ? 0.445 20.406 -11.086 1 98.5 172 PRO B C 1
ATOM 5369 O O . PRO B 1 172 ? -0.627 20.156 -11.641 1 98.5 172 PRO B O 1
ATOM 5372 N N . VAL B 1 173 ? 0.744 21.562 -10.797 1 97.19 173 VAL B N 1
ATOM 5373 C CA . VAL B 1 173 ? -0.2 22.672 -10.742 1 97.19 173 VAL B CA 1
ATOM 5374 C C . VAL B 1 173 ? -0.65 23.047 -12.148 1 97.19 173 VAL B C 1
ATOM 5376 O O . VAL B 1 173 ? -1.708 23.656 -12.328 1 97.19 173 VAL B O 1
ATOM 5379 N N . GLY B 1 174 ? 0.114 22.719 -13.172 1 96.94 174 GLY B N 1
ATOM 5380 C CA . GLY B 1 174 ? -0.225 23.031 -14.547 1 96.94 174 GLY B CA 1
ATOM 5381 C C . GLY B 1 174 ? -1.033 21.938 -15.234 1 96.94 174 GLY B C 1
ATOM 5382 O O . GLY B 1 174 ? -1.315 22.031 -16.422 1 96.94 174 GLY B O 1
ATOM 5383 N N . ALA B 1 175 ? -1.405 20.953 -14.531 1 96.31 175 ALA B N 1
ATOM 5384 C CA . ALA B 1 175 ? -2.197 19.859 -15.109 1 96.31 175 ALA B CA 1
ATOM 5385 C C . ALA B 1 175 ? -3.596 20.344 -15.484 1 96.31 175 ALA B C 1
ATOM 5387 O O . ALA B 1 175 ? -4.133 21.266 -14.852 1 96.31 175 ALA B O 1
ATOM 5388 N N . GLU B 1 176 ? -4.238 19.672 -16.438 1 94.12 176 GLU B N 1
ATOM 5389 C CA . GLU B 1 176 ? -5.539 20.078 -16.969 1 94.12 176 GLU B CA 1
ATOM 5390 C C . GLU B 1 176 ? -6.676 19.406 -16.203 1 94.12 176 GLU B C 1
ATOM 5392 O O . GLU B 1 176 ? -7.82 19.875 -16.25 1 94.12 176 GLU B O 1
ATOM 5397 N N . SER B 1 177 ? -6.48 18.391 -15.641 1 93.06 177 SER B N 1
ATOM 5398 C CA . SER B 1 177 ? -7.414 17.609 -14.844 1 93.06 177 SER B CA 1
ATOM 5399 C C . SER B 1 177 ? -6.688 16.797 -13.781 1 93.06 177 SER B C 1
ATOM 5401 O O . SER B 1 177 ? -5.453 16.75 -13.758 1 93.06 177 SER B O 1
ATOM 5403 N N . PHE B 1 178 ? -7.488 16.25 -12.922 1 95.75 178 PHE B N 1
ATOM 5404 C CA . PHE B 1 178 ? -6.852 15.414 -11.914 1 95.75 178 PHE B CA 1
ATOM 5405 C C . PHE B 1 178 ? -6.172 14.211 -12.562 1 95.75 178 PHE B C 1
ATOM 5407 O O . PHE B 1 178 ? -5.086 13.812 -12.141 1 95.75 178 PHE B O 1
ATOM 5414 N N . ARG B 1 179 ? -6.75 13.586 -13.492 1 95.62 179 ARG B N 1
ATOM 5415 C CA . ARG B 1 179 ? -6.168 12.461 -14.219 1 95.62 179 ARG B CA 1
ATOM 5416 C C . ARG B 1 179 ? -4.859 12.859 -14.883 1 95.62 179 ARG B C 1
ATOM 5418 O O . ARG B 1 179 ? -3.906 12.078 -14.922 1 95.62 179 ARG B O 1
ATOM 5425 N N . ASP B 1 180 ? -4.91 14.023 -15.422 1 95.88 180 ASP B N 1
ATOM 5426 C CA . ASP B 1 180 ? -3.688 14.547 -16.016 1 95.88 180 ASP B CA 1
ATOM 5427 C C . ASP B 1 180 ? -2.604 14.758 -14.961 1 95.88 180 ASP B C 1
ATOM 5429 O O . ASP B 1 180 ? -1.431 14.461 -15.203 1 95.88 180 ASP B O 1
ATOM 5433 N N . ALA B 1 181 ? -3.006 15.297 -13.812 1 97.75 181 ALA B N 1
ATOM 5434 C CA . ALA B 1 181 ? -2.066 15.492 -12.711 1 97.75 181 ALA B CA 1
ATOM 5435 C C . ALA B 1 181 ? -1.435 14.172 -12.289 1 97.75 181 ALA B C 1
ATOM 5437 O O . ALA B 1 181 ? -0.232 14.102 -12.023 1 97.75 181 ALA B O 1
ATOM 5438 N N . MET B 1 182 ? -2.271 13.109 -12.273 1 98 182 MET B N 1
ATOM 5439 C CA . MET B 1 182 ? -1.77 11.789 -11.906 1 98 182 MET B CA 1
ATOM 5440 C C . MET B 1 182 ? -0.75 11.289 -12.922 1 98 182 MET B C 1
ATOM 5442 O O . MET B 1 182 ? 0.276 10.719 -12.555 1 98 182 MET B O 1
ATOM 5446 N N . ARG B 1 183 ? -1.031 11.477 -14.195 1 98 183 ARG B N 1
ATOM 5447 C CA . ARG B 1 183 ? -0.118 11.047 -15.25 1 98 183 ARG B CA 1
ATOM 5448 C C . ARG B 1 183 ? 1.215 11.781 -15.156 1 98 183 ARG B C 1
ATOM 5450 O O . ARG B 1 183 ? 2.277 11.156 -15.172 1 98 183 ARG B O 1
ATOM 5457 N N . LEU B 1 184 ? 1.157 13.141 -15.039 1 98.38 184 LEU B N 1
ATOM 5458 C CA . LEU B 1 184 ? 2.373 13.938 -14.922 1 98.38 184 LEU B CA 1
ATOM 5459 C C . LEU B 1 184 ? 3.209 13.492 -13.727 1 98.38 184 LEU B C 1
ATOM 5461 O O . LEU B 1 184 ? 4.418 13.281 -13.852 1 98.38 184 LEU B O 1
ATOM 5465 N N . GLY B 1 185 ? 2.518 13.312 -12.586 1 98.62 185 GLY B N 1
ATOM 5466 C CA . GLY B 1 185 ? 3.209 12.891 -11.383 1 98.62 185 GLY B CA 1
ATOM 5467 C C . GLY B 1 185 ? 3.873 11.531 -11.523 1 98.62 185 GLY B C 1
ATOM 5468 O O . GLY B 1 185 ? 5.031 11.359 -11.133 1 98.62 185 GLY B O 1
ATOM 5469 N N . ALA B 1 186 ? 3.15 10.586 -12.117 1 98.62 186 ALA B N 1
ATOM 5470 C CA . ALA B 1 186 ? 3.674 9.234 -12.281 1 98.62 186 ALA B CA 1
ATOM 5471 C C . ALA B 1 186 ? 4.863 9.219 -13.242 1 98.62 186 ALA B C 1
ATOM 5473 O O . ALA B 1 186 ? 5.855 8.531 -13 1 98.62 186 ALA B O 1
ATOM 5474 N N . GLU B 1 187 ? 4.793 9.914 -14.297 1 98.69 187 GLU B N 1
ATOM 5475 C CA . GLU B 1 187 ? 5.867 9.961 -15.281 1 98.69 187 GLU B CA 1
ATOM 5476 C C . GLU B 1 187 ? 7.125 10.594 -14.695 1 98.69 187 GLU B C 1
ATOM 5478 O O . GLU B 1 187 ? 8.234 10.109 -14.922 1 98.69 187 GLU B O 1
ATOM 5483 N N . VAL B 1 188 ? 6.961 11.68 -13.906 1 98.75 188 VAL B N 1
ATOM 5484 C CA . VAL B 1 188 ? 8.109 12.297 -13.25 1 98.75 188 VAL B CA 1
ATOM 5485 C C . VAL B 1 188 ? 8.703 11.328 -12.227 1 98.75 188 VAL B C 1
ATOM 5487 O O . VAL B 1 188 ? 9.922 11.227 -12.086 1 98.75 188 VAL B O 1
ATOM 5490 N N . TYR B 1 189 ? 7.859 10.641 -11.5 1 98.62 189 TYR B N 1
ATOM 5491 C CA . TYR B 1 189 ? 8.297 9.672 -10.5 1 98.62 189 TYR B CA 1
ATOM 5492 C C . TYR B 1 189 ? 9.172 8.594 -11.125 1 98.62 189 TYR B C 1
ATOM 5494 O O . TYR B 1 189 ? 10.242 8.281 -10.617 1 98.62 189 TYR B O 1
ATOM 5502 N N . HIS B 1 190 ? 8.75 8.07 -12.258 1 98.12 190 HIS B N 1
ATOM 5503 C CA . HIS B 1 190 ? 9.523 7.047 -12.953 1 98.12 190 HIS B CA 1
ATOM 5504 C C . HIS B 1 190 ? 10.812 7.621 -13.523 1 98.12 190 HIS B C 1
ATOM 5506 O O . HIS B 1 190 ? 11.852 6.957 -13.516 1 98.12 190 HIS B O 1
ATOM 5512 N N . THR B 1 191 ? 10.734 8.789 -14.055 1 98.5 191 THR B N 1
ATOM 5513 C CA . THR B 1 191 ? 11.93 9.445 -14.555 1 98.5 191 THR B CA 1
ATOM 5514 C C . THR B 1 191 ? 12.945 9.672 -13.438 1 98.5 191 THR B C 1
ATOM 5516 O O . THR B 1 191 ? 14.141 9.484 -13.625 1 98.5 191 THR B O 1
ATOM 5519 N N . LEU B 1 192 ? 12.422 10.117 -12.289 1 98.62 192 LEU B N 1
ATOM 5520 C CA . LEU B 1 192 ? 13.273 10.328 -11.125 1 98.62 192 LEU B CA 1
ATOM 5521 C C . LEU B 1 192 ? 13.977 9.039 -10.719 1 98.62 192 LEU B C 1
ATOM 5523 O O . LEU B 1 192 ? 15.156 9.055 -10.359 1 98.62 192 LEU B O 1
ATOM 5527 N N . LYS B 1 193 ? 13.273 7.977 -10.75 1 97.06 193 LYS B N 1
ATOM 5528 C CA . LYS B 1 193 ? 13.883 6.68 -10.469 1 97.06 193 LYS B CA 1
ATOM 5529 C C . LYS B 1 193 ? 15.109 6.445 -11.344 1 97.06 193 LYS B C 1
ATOM 5531 O O . LYS B 1 193 ? 16.141 5.992 -10.859 1 97.06 193 LYS B O 1
ATOM 5536 N N . GLY B 1 194 ? 14.961 6.707 -12.617 1 96.75 194 GLY B N 1
ATOM 5537 C CA . GLY B 1 194 ? 16.062 6.562 -13.547 1 96.75 194 GLY B CA 1
ATOM 5538 C C . GLY B 1 194 ? 17.234 7.473 -13.227 1 96.75 194 GLY B C 1
ATOM 5539 O O . GLY B 1 194 ? 18.391 7.043 -13.266 1 96.75 194 GLY B O 1
ATOM 5540 N N . VAL B 1 195 ? 16.938 8.68 -12.875 1 97.75 195 VAL B N 1
ATOM 5541 C CA . VAL B 1 195 ? 17.953 9.656 -12.539 1 97.75 195 VAL B CA 1
ATOM 5542 C C . VAL B 1 195 ? 18.75 9.188 -11.328 1 97.75 195 VAL B C 1
ATOM 5544 O O . VAL B 1 195 ? 19.984 9.242 -11.32 1 97.75 195 VAL B O 1
ATOM 5547 N N . ILE B 1 196 ? 18.047 8.75 -10.312 1 96.62 196 ILE B N 1
ATOM 5548 C CA . ILE B 1 196 ? 18.672 8.297 -9.078 1 96.62 196 ILE B CA 1
ATOM 5549 C C . ILE B 1 196 ? 19.516 7.043 -9.359 1 96.62 196 ILE B C 1
ATOM 5551 O O . ILE B 1 196 ? 20.641 6.93 -8.891 1 96.62 196 ILE B O 1
ATOM 5555 N N . LYS B 1 197 ? 18.953 6.176 -10.102 1 93.25 197 LYS B N 1
ATOM 5556 C CA . LYS B 1 197 ? 19.672 4.949 -10.453 1 93.25 197 LYS B CA 1
ATOM 5557 C C . LYS B 1 197 ? 20.969 5.25 -11.172 1 93.25 197 LYS B C 1
ATOM 5559 O O . LYS B 1 197 ? 22.016 4.664 -10.852 1 93.25 197 LYS B O 1
ATOM 5564 N N . ASP B 1 198 ? 20.938 6.109 -12.094 1 94.25 198 ASP B N 1
ATOM 5565 C CA . ASP B 1 198 ? 22.109 6.453 -12.891 1 94.25 198 ASP B CA 1
ATOM 5566 C C . ASP B 1 198 ? 23.203 7.074 -12.031 1 94.25 198 ASP B C 1
ATOM 5568 O O . ASP B 1 198 ? 24.391 6.82 -12.242 1 94.25 198 ASP B O 1
ATOM 5572 N N . LYS B 1 199 ? 22.781 7.82 -11.078 1 93.62 199 LYS B N 1
ATOM 5573 C CA . LYS B 1 199 ? 23.734 8.578 -10.289 1 93.62 199 LYS B CA 1
ATOM 5574 C C . LYS B 1 199 ? 24.234 7.762 -9.102 1 93.62 199 LYS B C 1
ATOM 5576 O O . LYS B 1 199 ? 25.406 7.871 -8.711 1 93.62 199 LYS B O 1
ATOM 5581 N N . TYR B 1 200 ? 23.375 6.996 -8.516 1 90.5 200 TYR B N 1
ATOM 5582 C CA . TYR B 1 200 ? 23.734 6.406 -7.227 1 90.5 200 TYR B CA 1
ATOM 5583 C C . TYR B 1 200 ? 23.609 4.891 -7.266 1 90.5 200 TYR B C 1
ATOM 5585 O O . TYR B 1 200 ? 23.953 4.207 -6.301 1 90.5 200 TYR B O 1
ATOM 5593 N N . GLY B 1 201 ? 23.125 4.359 -8.32 1 85.69 201 GLY B N 1
ATOM 5594 C CA . GLY B 1 201 ? 22.953 2.92 -8.43 1 85.69 201 GLY B CA 1
ATOM 5595 C C . GLY B 1 201 ? 21.547 2.463 -8.078 1 85.69 201 GLY B C 1
ATOM 5596 O O . GLY B 1 201 ? 20.75 3.238 -7.543 1 85.69 201 GLY B O 1
ATOM 5597 N N . LYS B 1 202 ? 21.328 1.196 -8.359 1 83.69 202 LYS B N 1
ATOM 5598 C CA . LYS B 1 202 ? 19.984 0.627 -8.242 1 83.69 202 LYS B CA 1
ATOM 5599 C C . LYS B 1 202 ? 19.547 0.549 -6.785 1 83.69 202 LYS B C 1
ATOM 5601 O O . LYS B 1 202 ? 18.359 0.654 -6.484 1 83.69 202 LYS B O 1
ATOM 5606 N N . ASP B 1 203 ? 20.375 0.43 -5.883 1 83.19 203 ASP B N 1
ATOM 5607 C CA . ASP B 1 203 ? 20.062 0.281 -4.465 1 83.19 203 ASP B CA 1
ATOM 5608 C C . ASP B 1 203 ? 19.5 1.573 -3.889 1 83.19 203 ASP B C 1
ATOM 5610 O O . ASP B 1 203 ? 18.875 1.562 -2.826 1 83.19 203 ASP B O 1
ATOM 5614 N N . ALA B 1 204 ? 19.672 2.648 -4.594 1 88.56 204 ALA B N 1
ATOM 5615 C CA . ALA B 1 204 ? 19.219 3.951 -4.121 1 88.56 204 ALA B CA 1
ATOM 5616 C C . ALA B 1 204 ? 17.75 4.172 -4.461 1 88.56 204 ALA B C 1
ATOM 5618 O O . ALA B 1 204 ? 17.172 5.219 -4.133 1 88.56 204 ALA B O 1
ATOM 5619 N N . THR B 1 205 ? 17.094 3.127 -5.051 1 90.38 205 THR B N 1
ATOM 5620 C CA . THR B 1 205 ? 15.727 3.326 -5.523 1 90.38 205 THR B CA 1
ATOM 5621 C C . THR B 1 205 ? 14.734 2.537 -4.672 1 90.38 205 THR B C 1
ATOM 5623 O O . THR B 1 205 ? 13.609 2.27 -5.102 1 90.38 205 THR B O 1
ATOM 5626 N N . ASN B 1 206 ? 15.156 2.072 -3.484 1 90.56 206 ASN B N 1
ATOM 5627 C CA . ASN B 1 206 ? 14.211 1.549 -2.502 1 90.56 206 ASN B CA 1
ATOM 5628 C C . ASN B 1 206 ? 13.375 2.662 -1.878 1 90.56 206 ASN B C 1
ATOM 5630 O O . ASN B 1 206 ? 13.758 3.834 -1.937 1 90.56 206 ASN B O 1
ATOM 5634 N N . VAL B 1 207 ? 12.227 2.314 -1.337 1 92.94 207 VAL B N 1
ATOM 5635 C CA . VAL B 1 207 ? 11.289 3.387 -1.025 1 92.94 207 VAL B CA 1
ATOM 5636 C C . VAL B 1 207 ? 11.023 3.426 0.478 1 92.94 207 VAL B C 1
ATOM 5638 O O . VAL B 1 207 ? 11.195 2.418 1.17 1 92.94 207 VAL B O 1
ATOM 5641 N N . GLY B 1 208 ? 10.633 4.602 1.004 1 92 208 GLY B N 1
ATOM 5642 C CA . GLY B 1 208 ? 10.211 4.797 2.381 1 92 208 GLY B CA 1
ATOM 5643 C C . GLY B 1 208 ? 8.711 4.641 2.574 1 92 208 GLY B C 1
ATOM 5644 O O . GLY B 1 208 ? 8.023 4.105 1.703 1 92 208 GLY B O 1
ATOM 5645 N N . ASP B 1 209 ? 8.188 5.141 3.689 1 91.5 209 ASP B N 1
ATOM 5646 C CA . ASP B 1 209 ? 6.805 4.945 4.109 1 91.5 209 ASP B CA 1
ATOM 5647 C C . ASP B 1 209 ? 5.84 5.652 3.162 1 91.5 209 ASP B C 1
ATOM 5649 O O . ASP B 1 209 ? 4.73 5.168 2.924 1 91.5 209 ASP B O 1
ATOM 5653 N N . GLU B 1 210 ? 6.32 6.754 2.568 1 93.88 210 GLU B N 1
ATOM 5654 C CA . GLU B 1 210 ? 5.438 7.555 1.724 1 93.88 210 GLU B CA 1
ATOM 5655 C C . GLU B 1 210 ? 5.547 7.137 0.26 1 93.88 210 GLU B C 1
ATOM 5657 O O . GLU B 1 210 ? 4.828 7.66 -0.596 1 93.88 210 GLU B O 1
ATOM 5662 N N . GLY B 1 211 ? 6.422 6.219 -0.001 1 96.5 211 GLY B N 1
ATOM 5663 C CA . GLY B 1 211 ? 6.598 5.734 -1.36 1 96.5 211 GLY B CA 1
ATOM 5664 C C . GLY B 1 211 ? 7.668 6.484 -2.129 1 96.5 211 GLY B C 1
ATOM 5665 O O . GLY B 1 211 ? 7.977 6.141 -3.271 1 96.5 211 GLY B O 1
ATOM 5666 N N . GLY B 1 212 ? 8.25 7.543 -1.535 1 97.25 212 GLY B N 1
ATOM 5667 C CA . GLY B 1 212 ? 9.359 8.242 -2.158 1 97.25 212 GLY B CA 1
ATOM 5668 C C . GLY B 1 212 ? 10.656 7.469 -2.105 1 97.25 212 GLY B C 1
ATOM 5669 O O . GLY B 1 212 ? 10.844 6.617 -1.232 1 97.25 212 GLY B O 1
ATOM 5670 N N . PHE B 1 213 ? 11.539 7.785 -3.01 1 96.38 213 PHE B N 1
ATOM 5671 C CA . PHE B 1 213 ? 12.859 7.164 -3.012 1 96.38 213 PHE B CA 1
ATOM 5672 C C . PHE B 1 213 ? 13.711 7.699 -1.867 1 96.38 213 PHE B C 1
ATOM 5674 O O . PHE B 1 213 ? 13.445 8.781 -1.337 1 96.38 213 PHE B O 1
ATOM 5681 N N . ALA B 1 214 ? 14.688 6.949 -1.485 1 92.44 214 ALA B N 1
ATOM 5682 C CA . ALA B 1 214 ? 15.539 7.348 -0.366 1 92.44 214 ALA B CA 1
ATOM 5683 C C . ALA B 1 214 ? 17.016 7.207 -0.725 1 92.44 214 ALA B C 1
ATOM 5685 O O . ALA B 1 214 ? 17.75 6.449 -0.085 1 92.44 214 ALA B O 1
ATOM 5686 N N . PRO B 1 215 ? 17.453 7.98 -1.691 1 92.06 215 PRO B N 1
ATOM 5687 C CA . PRO B 1 215 ? 18.875 7.922 -2 1 92.06 215 PRO B CA 1
ATOM 5688 C C . PRO B 1 215 ? 19.75 8.352 -0.826 1 92.06 215 PRO B C 1
ATOM 5690 O O . PRO B 1 215 ? 19.344 9.188 -0.019 1 92.06 215 PRO B O 1
ATOM 5693 N N . ASN B 1 216 ? 20.969 7.77 -0.729 1 87.69 216 ASN B N 1
ATOM 5694 C CA . ASN B 1 216 ? 21.875 8.086 0.374 1 87.69 216 ASN B CA 1
ATOM 5695 C C . ASN B 1 216 ? 22.625 9.391 0.127 1 87.69 216 ASN B C 1
ATOM 5697 O O . ASN B 1 216 ? 23.844 9.383 -0.089 1 87.69 216 ASN B O 1
ATOM 5701 N N . ILE B 1 217 ? 21.922 10.43 0.27 1 88.81 217 ILE B N 1
ATOM 5702 C CA . ILE B 1 217 ? 22.516 11.75 0.094 1 88.81 217 ILE B CA 1
ATOM 5703 C C . ILE B 1 217 ? 22.406 12.547 1.396 1 88.81 217 ILE B C 1
ATOM 5705 O O . ILE B 1 217 ? 21.547 12.242 2.24 1 88.81 217 ILE B O 1
ATOM 5709 N N . LEU B 1 218 ? 23.328 13.453 1.562 1 84.25 218 LEU B N 1
ATOM 5710 C CA . LEU B 1 218 ? 23.391 14.234 2.795 1 84.25 218 LEU B CA 1
ATOM 5711 C C . LEU B 1 218 ? 22.844 15.641 2.576 1 84.25 218 LEU B C 1
ATOM 5713 O O . LEU B 1 218 ? 22.078 16.156 3.393 1 84.25 218 LEU B O 1
ATOM 5717 N N . GLU B 1 219 ? 23.234 16.234 1.489 1 88.75 219 GLU B N 1
ATOM 5718 C CA . GLU B 1 219 ? 22.875 17.625 1.237 1 88.75 219 GLU B CA 1
ATOM 5719 C C . GLU B 1 219 ? 21.453 17.734 0.688 1 88.75 219 GLU B C 1
ATOM 5721 O O . GLU B 1 219 ? 21.109 17.109 -0.309 1 88.75 219 GLU B O 1
ATOM 5726 N N . ASN B 1 220 ? 20.719 18.594 1.298 1 90.56 220 ASN B N 1
ATOM 5727 C CA . ASN B 1 220 ? 19.312 18.766 0.918 1 90.56 220 ASN B CA 1
ATOM 5728 C C . ASN B 1 220 ? 19.188 19.391 -0.469 1 90.56 220 ASN B C 1
ATOM 5730 O O . ASN B 1 220 ? 18.234 19.094 -1.198 1 90.56 220 ASN B O 1
ATOM 5734 N N . SER B 1 221 ? 20.125 20.219 -0.829 1 94.38 221 SER B N 1
ATOM 5735 C CA . SER B 1 221 ? 20.094 20.828 -2.154 1 94.38 221 SER B CA 1
ATOM 5736 C C . SER B 1 221 ? 20.25 19.781 -3.25 1 94.38 221 SER B C 1
ATOM 5738 O O . SER B 1 221 ? 19.734 19.938 -4.355 1 94.38 221 SER B O 1
ATOM 5740 N N . GLU B 1 222 ? 20.906 18.719 -2.928 1 95.5 222 GLU B N 1
ATOM 5741 C CA . GLU B 1 222 ? 21.078 17.625 -3.889 1 95.5 222 GLU B CA 1
ATOM 5742 C C . GLU B 1 222 ? 19.734 16.953 -4.195 1 95.5 222 GLU B C 1
ATOM 5744 O O . GLU B 1 222 ? 19.484 16.562 -5.336 1 95.5 222 GLU B O 1
ATOM 5749 N N . ALA B 1 223 ? 18.953 16.844 -3.197 1 96.75 223 ALA B N 1
ATOM 5750 C CA . ALA B 1 223 ? 17.625 16.297 -3.418 1 96.75 223 ALA B CA 1
ATOM 5751 C C . ALA B 1 223 ? 16.812 17.172 -4.363 1 96.75 223 ALA B C 1
ATOM 5753 O O . ALA B 1 223 ? 16.125 16.688 -5.254 1 96.75 223 ALA B O 1
ATOM 5754 N N . LEU B 1 224 ? 16.922 18.438 -4.168 1 98.38 224 LEU B N 1
ATOM 5755 C CA . LEU B 1 224 ? 16.219 19.391 -5.02 1 98.38 224 LEU B CA 1
ATOM 5756 C C . LEU B 1 224 ? 16.734 19.328 -6.453 1 98.38 224 LEU B C 1
ATOM 5758 O O . LEU B 1 224 ? 15.969 19.438 -7.406 1 98.38 224 LEU B O 1
ATOM 5762 N N . GLU B 1 225 ? 18.031 19.125 -6.586 1 97.94 225 GLU B N 1
ATOM 5763 C CA . GLU B 1 225 ? 18.625 18.984 -7.914 1 97.94 225 GLU B CA 1
ATOM 5764 C C . GLU B 1 225 ? 18.094 17.734 -8.625 1 97.94 225 GLU B C 1
ATOM 5766 O O . GLU B 1 225 ? 17.859 17.75 -9.836 1 97.94 225 GLU B O 1
ATOM 5771 N N . LEU B 1 226 ? 18.016 16.656 -7.914 1 98.12 226 LEU B N 1
ATOM 5772 C CA . LEU B 1 226 ? 17.484 15.422 -8.477 1 98.12 226 LEU B CA 1
ATOM 5773 C C . LEU B 1 226 ? 16.062 15.617 -8.969 1 98.12 226 LEU B C 1
ATOM 5775 O O . LEU B 1 226 ? 15.719 15.188 -10.078 1 98.12 226 LEU B O 1
ATOM 5779 N N . VAL B 1 227 ? 15.242 16.281 -8.156 1 98.62 227 VAL B N 1
ATOM 5780 C CA . VAL B 1 227 ? 13.836 16.484 -8.492 1 98.62 227 VAL B CA 1
ATOM 5781 C C . VAL B 1 227 ? 13.719 17.406 -9.703 1 98.62 227 VAL B C 1
ATOM 5783 O O . VAL B 1 227 ? 12.961 17.125 -10.625 1 98.62 227 VAL B O 1
ATOM 5786 N N . LYS B 1 228 ? 14.461 18.453 -9.672 1 98.44 228 LYS B N 1
ATOM 5787 C CA . LYS B 1 228 ? 14.453 19.406 -10.789 1 98.44 228 LYS B CA 1
ATOM 5788 C C . LYS B 1 228 ? 14.859 18.719 -12.086 1 98.44 228 LYS B C 1
ATOM 5790 O O . LYS B 1 228 ? 14.219 18.922 -13.125 1 98.44 228 LYS B O 1
ATOM 5795 N N . GLU B 1 229 ? 15.914 17.906 -12.016 1 98.38 229 GLU B N 1
ATOM 5796 C CA . GLU B 1 229 ? 16.375 17.188 -13.195 1 98.38 229 GLU B CA 1
ATOM 5797 C C . GLU B 1 229 ? 15.305 16.234 -13.719 1 98.38 229 GLU B C 1
ATOM 5799 O O . GLU B 1 229 ? 15.094 16.125 -14.93 1 98.38 229 GLU B O 1
ATOM 5804 N N . ALA B 1 230 ? 14.664 15.562 -12.844 1 98.69 230 ALA B N 1
ATOM 5805 C CA . ALA B 1 230 ? 13.617 14.617 -13.234 1 98.69 230 ALA B CA 1
ATOM 5806 C C . ALA B 1 230 ? 12.461 15.344 -13.922 1 98.69 230 ALA B C 1
ATOM 5808 O O . ALA B 1 230 ? 11.93 14.867 -14.93 1 98.69 230 ALA B O 1
ATOM 5809 N N . ILE B 1 231 ? 12.016 16.484 -13.375 1 98.75 231 ILE B N 1
ATOM 5810 C CA . ILE B 1 231 ? 10.938 17.281 -13.953 1 98.75 231 ILE B CA 1
ATOM 5811 C C . ILE B 1 231 ? 11.312 17.703 -15.367 1 98.75 231 ILE B C 1
ATOM 5813 O O . ILE B 1 231 ? 10.516 17.578 -16.297 1 98.75 231 ILE B O 1
ATOM 5817 N N . ASP B 1 232 ? 12.547 18.172 -15.523 1 98.56 232 ASP B N 1
ATOM 5818 C CA . ASP B 1 232 ? 13.039 18.641 -16.812 1 98.56 232 ASP B CA 1
ATOM 5819 C C . ASP B 1 232 ? 13.086 17.5 -17.828 1 98.56 232 ASP B C 1
ATOM 5821 O O . ASP B 1 232 ? 12.609 17.641 -18.953 1 98.56 232 ASP B O 1
ATOM 5825 N N . LYS B 1 233 ? 13.648 16.391 -17.406 1 98.25 233 LYS B N 1
ATOM 5826 C CA . LYS B 1 233 ? 13.805 15.242 -18.297 1 98.25 233 LYS B CA 1
ATOM 5827 C C . LYS B 1 233 ? 12.445 14.688 -18.719 1 98.25 233 LYS B C 1
ATOM 5829 O O . LYS B 1 233 ? 12.297 14.172 -19.828 1 98.25 233 LYS B O 1
ATOM 5834 N N . ALA B 1 234 ? 11.477 14.805 -17.828 1 98.06 234 ALA B N 1
ATOM 5835 C CA . ALA B 1 234 ? 10.133 14.328 -18.125 1 98.06 234 ALA B CA 1
ATOM 5836 C C . ALA B 1 234 ? 9.383 15.312 -19.031 1 98.06 234 ALA B C 1
ATOM 5838 O O . ALA B 1 234 ? 8.32 14.992 -19.562 1 98.06 234 ALA B O 1
ATOM 5839 N N . GLY B 1 235 ? 9.906 16.547 -19.172 1 97.88 235 GLY B N 1
ATOM 5840 C CA . GLY B 1 235 ? 9.328 17.531 -20.078 1 97.88 235 GLY B CA 1
ATOM 5841 C C . GLY B 1 235 ? 8.234 18.359 -19.422 1 97.88 235 GLY B C 1
ATOM 5842 O O . GLY B 1 235 ? 7.355 18.875 -20.125 1 97.88 235 GLY B O 1
ATOM 5843 N N . TYR B 1 236 ? 8.266 18.531 -18.031 1 98.31 236 TYR B N 1
ATOM 5844 C CA . TYR B 1 236 ? 7.141 19.188 -17.375 1 98.31 236 TYR B CA 1
ATOM 5845 C C . TYR B 1 236 ? 7.602 20.391 -16.562 1 98.31 236 TYR B C 1
ATOM 5847 O O . TYR B 1 236 ? 7 20.719 -15.539 1 98.31 236 TYR B O 1
ATOM 5855 N N . THR B 1 237 ? 8.617 21.047 -16.938 1 98 237 THR B N 1
ATOM 5856 C CA . THR B 1 237 ? 9.234 22.156 -16.234 1 98 237 THR B CA 1
ATOM 5857 C C . THR B 1 237 ? 8.211 23.266 -15.992 1 98 237 THR B C 1
ATOM 5859 O O . THR B 1 237 ? 8.234 23.922 -14.938 1 98 237 THR B O 1
ATOM 5862 N N . GLU B 1 238 ? 7.332 23.484 -16.891 1 97.06 238 GLU B N 1
ATOM 5863 C CA . GLU B 1 238 ? 6.391 24.594 -16.766 1 97.06 238 GLU B CA 1
ATOM 5864 C C . GLU B 1 238 ? 5.109 24.156 -16.062 1 97.06 238 GLU B C 1
ATOM 5866 O O . GLU B 1 238 ? 4.25 24.984 -15.766 1 97.06 238 GLU B O 1
ATOM 5871 N N . LYS B 1 239 ? 4.996 22.922 -15.789 1 97.88 239 LYS B N 1
ATOM 5872 C CA . LYS B 1 239 ? 3.727 22.406 -15.281 1 97.88 239 LYS B CA 1
ATOM 5873 C C . LYS B 1 239 ? 3.854 21.953 -13.828 1 97.88 239 LYS B C 1
ATOM 5875 O O . LYS B 1 239 ? 2.85 21.797 -13.133 1 97.88 239 LYS B O 1
ATOM 5880 N N . ILE B 1 240 ? 5.09 21.75 -13.359 1 98.56 240 ILE B N 1
ATOM 5881 C CA . ILE B 1 240 ? 5.27 21.125 -12.047 1 98.56 240 ILE B CA 1
ATOM 5882 C C . ILE B 1 240 ? 6.16 22.016 -11.18 1 98.56 240 ILE B C 1
ATOM 5884 O O . ILE B 1 240 ? 7.191 22.516 -11.641 1 98.56 240 ILE B O 1
ATOM 5888 N N . VAL B 1 241 ? 5.688 22.281 -9.984 1 98.5 241 VAL B N 1
ATOM 5889 C CA . VAL B 1 241 ? 6.477 23 -8.984 1 98.5 241 VAL B CA 1
ATOM 5890 C C . VAL B 1 241 ? 6.852 22.062 -7.848 1 98.5 241 VAL B C 1
ATOM 5892 O O . VAL B 1 241 ? 6.441 20.891 -7.832 1 98.5 241 VAL B O 1
ATOM 5895 N N . ILE B 1 242 ? 7.73 22.531 -6.922 1 98.62 242 ILE B N 1
ATOM 5896 C CA . ILE B 1 242 ? 8.281 21.672 -5.879 1 98.62 242 ILE B CA 1
ATOM 5897 C C . ILE B 1 242 ? 7.773 22.141 -4.512 1 98.62 242 ILE B C 1
ATOM 5899 O O . ILE B 1 242 ? 7.641 23.344 -4.27 1 98.62 242 ILE B O 1
ATOM 5903 N N . GLY B 1 243 ? 7.355 21.219 -3.646 1 98.62 243 GLY B N 1
ATOM 5904 C CA . GLY B 1 243 ? 7.098 21.422 -2.23 1 98.62 243 GLY B CA 1
ATOM 5905 C C . GLY B 1 243 ? 8.023 20.625 -1.331 1 98.62 243 GLY B C 1
ATOM 5906 O O . GLY B 1 243 ? 8.625 19.656 -1.771 1 98.62 243 GLY B O 1
ATOM 5907 N N . MET B 1 244 ? 8.148 21.078 -0.097 1 98.19 244 MET B N 1
ATOM 5908 C CA . MET B 1 244 ? 8.977 20.391 0.878 1 98.19 244 MET B CA 1
ATOM 5909 C C . MET B 1 244 ? 8.227 20.188 2.191 1 98.19 244 MET B C 1
ATOM 5911 O O . MET B 1 244 ? 7.453 21.047 2.605 1 98.19 244 MET B O 1
ATOM 5915 N N . ASP B 1 245 ? 8.398 19.094 2.797 1 97.38 245 ASP B N 1
ATOM 5916 C CA . ASP B 1 245 ? 8.086 18.828 4.199 1 97.38 245 ASP B CA 1
ATOM 5917 C C . ASP B 1 245 ? 9.359 18.641 5.02 1 97.38 245 ASP B C 1
ATOM 5919 O O . ASP B 1 245 ? 9.977 17.562 4.969 1 97.38 245 ASP B O 1
ATOM 5923 N N . VAL B 1 246 ? 9.625 19.672 5.746 1 97.38 246 VAL B N 1
ATOM 5924 C CA . VAL B 1 246 ? 10.914 19.734 6.414 1 97.38 246 VAL B CA 1
ATOM 5925 C C . VAL B 1 246 ? 10.852 18.953 7.73 1 97.38 246 VAL B C 1
ATOM 5927 O O . VAL B 1 246 ? 11.789 18.234 8.078 1 97.38 246 VAL B O 1
ATOM 5930 N N . ALA B 1 247 ? 9.828 19.078 8.438 1 95.5 247 ALA B N 1
ATOM 5931 C CA . ALA B 1 247 ? 9.688 18.484 9.758 1 95.5 247 ALA B CA 1
ATOM 5932 C C . ALA B 1 247 ? 10.875 18.828 10.648 1 95.5 247 ALA B C 1
ATOM 5934 O O . ALA B 1 247 ? 11.508 17.922 11.219 1 95.5 247 ALA B O 1
ATOM 5935 N N . ALA B 1 248 ? 11.062 20.094 10.883 1 97 248 ALA B N 1
ATOM 5936 C CA . ALA B 1 248 ? 12.289 20.578 11.508 1 97 248 ALA B CA 1
ATOM 5937 C C . ALA B 1 248 ? 12.344 20.203 12.984 1 97 248 ALA B C 1
ATOM 5939 O O . ALA B 1 248 ? 13.422 20.203 13.586 1 97 248 ALA B O 1
ATOM 5940 N N . SER B 1 249 ? 11.227 19.891 13.594 1 95.44 249 SER B N 1
ATOM 5941 C CA . SER B 1 249 ? 11.227 19.453 14.984 1 95.44 249 SER B CA 1
ATOM 5942 C C . SER B 1 249 ? 12.109 18.219 15.18 1 95.44 249 SER B C 1
ATOM 5944 O O . SER B 1 249 ? 12.68 18.031 16.266 1 95.44 249 SER B O 1
ATOM 5946 N N . GLU B 1 250 ? 12.305 17.453 14.148 1 92.56 250 GLU B N 1
ATOM 5947 C CA . GLU B 1 250 ? 13.078 16.219 14.227 1 92.56 250 GLU B CA 1
ATOM 5948 C C . GLU B 1 250 ? 14.562 16.5 14.43 1 92.56 250 GLU B C 1
ATOM 5950 O O . GLU B 1 250 ? 15.289 15.672 14.984 1 92.56 250 GLU B O 1
ATOM 5955 N N . PHE B 1 251 ? 15.031 17.672 13.992 1 95.31 251 PHE B N 1
ATOM 5956 C CA . PHE B 1 251 ? 16.453 17.938 14.109 1 95.31 251 PHE B CA 1
ATOM 5957 C C . PHE B 1 251 ? 16.703 19.219 14.914 1 95.31 251 PHE B C 1
ATOM 5959 O O . PHE B 1 251 ? 17.734 19.875 14.742 1 95.31 251 PHE B O 1
ATOM 5966 N N . TYR B 1 252 ? 15.727 19.594 15.68 1 95.94 252 TYR B N 1
ATOM 5967 C CA . TYR B 1 252 ? 15.875 20.672 16.641 1 95.94 252 TYR B CA 1
ATOM 5968 C C . TYR B 1 252 ? 16.703 20.234 17.844 1 95.94 252 TYR B C 1
ATOM 5970 O O . TYR B 1 252 ? 16.484 19.156 18.391 1 95.94 252 TYR B O 1
ATOM 5978 N N . ARG B 1 253 ? 17.734 21.016 18.203 1 96.25 253 ARG B N 1
ATOM 5979 C CA . ARG B 1 253 ? 18.641 20.719 19.297 1 96.25 253 ARG B CA 1
ATOM 5980 C C . ARG B 1 253 ? 19 21.984 20.078 1 96.25 253 ARG B C 1
ATOM 5982 O O . ARG B 1 253 ? 19.641 22.875 19.531 1 96.25 253 ARG B O 1
ATOM 5989 N N . ASP B 1 254 ? 18.641 22.078 21.266 1 94.62 254 ASP B N 1
ATOM 5990 C CA . ASP B 1 254 ? 19.062 23.125 22.172 1 94.62 254 ASP B CA 1
ATOM 5991 C C . ASP B 1 254 ? 18.859 24.516 21.547 1 94.62 254 ASP B C 1
ATOM 5993 O O . ASP B 1 254 ? 19.781 25.312 21.484 1 94.62 254 ASP B O 1
ATOM 5997 N N . GLY B 1 255 ? 17.719 24.688 21 1 96.06 255 GLY B N 1
ATOM 5998 C CA . GLY B 1 255 ? 17.375 26 20.469 1 96.06 255 GLY B CA 1
ATOM 5999 C C . GLY B 1 255 ? 17.922 26.234 19.062 1 96.06 255 GLY B C 1
ATOM 6000 O O . GLY B 1 255 ? 17.781 27.312 18.516 1 96.06 255 GLY B O 1
ATOM 6001 N N . LYS B 1 256 ? 18.578 25.234 18.609 1 98.06 256 LYS B N 1
ATOM 6002 C CA . LYS B 1 256 ? 19.156 25.297 17.266 1 98.06 256 LYS B CA 1
ATOM 6003 C C . LYS B 1 256 ? 18.766 24.078 16.438 1 98.06 256 LYS B C 1
ATOM 6005 O O . LYS B 1 256 ? 17.844 23.344 16.797 1 98.06 256 LYS B O 1
ATOM 6010 N N . TYR B 1 257 ? 19.344 24.016 15.258 1 98.06 257 TYR B N 1
ATOM 6011 C CA . TYR B 1 257 ? 18.984 22.938 14.344 1 98.06 257 TYR B CA 1
ATOM 6012 C C . TYR B 1 257 ? 20.219 22.219 13.828 1 98.06 257 TYR B C 1
ATOM 6014 O O . TYR B 1 257 ? 21.203 22.844 13.469 1 98.06 257 TYR B O 1
ATOM 6022 N N . ASP B 1 258 ? 20.125 20.859 13.828 1 97 258 ASP B N 1
ATOM 6023 C CA . ASP B 1 258 ? 21.219 20.016 13.359 1 97 258 ASP B CA 1
ATOM 6024 C C . ASP B 1 258 ? 20.828 19.281 12.07 1 97 258 ASP B C 1
ATOM 6026 O O . ASP B 1 258 ? 20.203 18.219 12.125 1 97 258 ASP B O 1
ATOM 6030 N N . LEU B 1 259 ? 21.344 19.703 10.953 1 95.56 259 LEU B N 1
ATOM 6031 C CA . LEU B 1 259 ? 20.969 19.125 9.664 1 95.56 259 LEU B CA 1
ATOM 6032 C C . LEU B 1 259 ? 21.672 17.797 9.445 1 95.56 259 LEU B C 1
ATOM 6034 O O . LEU B 1 259 ? 21.375 17.094 8.477 1 95.56 259 LEU B O 1
ATOM 6038 N N . ASP B 1 260 ? 22.531 17.344 10.297 1 93.81 260 ASP B N 1
ATOM 6039 C CA . ASP B 1 260 ? 23.156 16.031 10.305 1 93.81 260 ASP B CA 1
ATOM 6040 C C . ASP B 1 260 ? 22.812 15.266 11.586 1 93.81 260 ASP B C 1
ATOM 6042 O O . ASP B 1 260 ? 23.688 14.641 12.195 1 93.81 260 ASP B O 1
ATOM 6046 N N . PHE B 1 261 ? 21.578 15.336 11.992 1 92.12 261 PHE B N 1
ATOM 6047 C CA . PHE B 1 261 ? 21.125 14.859 13.289 1 92.12 261 PHE B CA 1
ATOM 6048 C C . PHE B 1 261 ? 21.188 13.336 13.359 1 92.12 261 PHE B C 1
ATOM 6050 O O . PHE B 1 261 ? 21.125 12.75 14.438 1 92.12 261 PHE B O 1
ATOM 6057 N N . LYS B 1 262 ? 21.328 12.641 12.242 1 87.06 262 LYS B N 1
ATOM 6058 C CA . LYS B 1 262 ? 21.375 11.18 12.211 1 87.06 262 LYS B CA 1
ATOM 6059 C C . LYS B 1 262 ? 22.797 10.672 12.43 1 87.06 262 LYS B C 1
ATOM 6061 O O . LYS B 1 262 ? 23.016 9.469 12.562 1 87.06 262 LYS B O 1
ATOM 6066 N N . SER B 1 263 ? 23.766 11.586 12.445 1 87.62 263 SER B N 1
ATOM 6067 C CA . SER B 1 263 ? 25.141 11.305 12.828 1 87.62 263 SER B CA 1
ATOM 6068 C C . SER B 1 263 ? 25.375 11.586 14.305 1 87.62 263 SER B C 1
ATOM 6070 O O . SER B 1 263 ? 24.547 12.219 14.961 1 87.62 263 SER B O 1
ATOM 6072 N N . PRO B 1 264 ? 26.469 11.094 14.797 1 89.94 264 PRO B N 1
ATOM 6073 C CA . PRO B 1 264 ? 26.75 11.414 16.203 1 89.94 264 PRO B CA 1
ATOM 6074 C C . PRO B 1 264 ? 26.656 12.914 16.5 1 89.94 264 PRO B C 1
ATOM 6076 O O . PRO B 1 264 ? 27.078 13.727 15.672 1 89.94 264 PRO B O 1
ATOM 6079 N N . ALA B 1 265 ? 26.172 13.203 17.688 1 92.31 265 ALA B N 1
ATOM 6080 C CA . ALA B 1 265 ? 25.922 14.586 18.062 1 92.31 265 ALA B CA 1
ATOM 6081 C C . ALA B 1 265 ? 27.188 15.43 17.969 1 92.31 265 ALA B C 1
ATOM 6083 O O . ALA B 1 265 ? 28.266 14.977 18.375 1 92.31 265 ALA B O 1
ATOM 6084 N N . ASP B 1 266 ? 27.062 16.594 17.312 1 95.44 266 ASP B N 1
ATOM 6085 C CA . ASP B 1 266 ? 28.141 17.562 17.172 1 95.44 266 ASP B CA 1
ATOM 6086 C C . ASP B 1 266 ? 27.594 19 17.172 1 95.44 266 ASP B C 1
ATOM 6088 O O . ASP B 1 266 ? 27.234 19.531 16.125 1 95.44 266 ASP B O 1
ATOM 6092 N N . PRO B 1 267 ? 27.656 19.641 18.234 1 94.81 267 PRO B N 1
ATOM 6093 C CA . PRO B 1 267 ? 27.078 20.969 18.391 1 94.81 267 PRO B CA 1
ATOM 6094 C C . PRO B 1 267 ? 27.719 22 17.453 1 94.81 267 PRO B C 1
ATOM 6096 O O . PRO B 1 267 ? 27.125 23.062 17.203 1 94.81 267 PRO B O 1
ATOM 6099 N N . SER B 1 268 ? 28.875 21.719 17.016 1 95.25 268 SER B N 1
ATOM 6100 C CA . SER B 1 268 ? 29.578 22.656 16.156 1 95.25 268 SER B CA 1
ATOM 6101 C C . SER B 1 268 ? 28.844 22.828 14.82 1 95.25 268 SER B C 1
ATOM 6103 O O . SER B 1 268 ? 29.062 23.812 14.109 1 95.25 268 SER B O 1
ATOM 6105 N N . ARG B 1 269 ? 28 21.984 14.461 1 94.62 269 ARG B N 1
ATOM 6106 C CA . ARG B 1 269 ? 27.328 22.094 13.172 1 94.62 269 ARG B CA 1
ATOM 6107 C C . ARG B 1 269 ? 25.906 22.625 13.336 1 94.62 269 ARG B C 1
ATOM 6109 O O . ARG B 1 269 ? 25.172 22.75 12.359 1 94.62 269 ARG B O 1
ATOM 6116 N N . TYR B 1 270 ? 25.5 22.969 14.547 1 97.44 270 TYR B N 1
ATOM 6117 C CA . TYR B 1 270 ? 24.156 23.5 14.781 1 97.44 270 TYR B CA 1
ATOM 6118 C C . TYR B 1 270 ? 23.984 24.875 14.164 1 97.44 270 TYR B C 1
ATOM 6120 O O . TYR B 1 270 ? 24.906 25.703 14.219 1 97.44 270 TYR B O 1
ATOM 6128 N N . ILE B 1 271 ? 22.844 25.125 13.594 1 97.69 271 ILE B N 1
ATOM 6129 C CA . ILE B 1 271 ? 22.578 26.438 13.008 1 97.69 271 ILE B CA 1
ATOM 6130 C C . ILE B 1 271 ? 21.344 27.062 13.664 1 97.69 271 ILE B C 1
ATOM 6132 O O . ILE B 1 271 ? 20.5 26.344 14.219 1 97.69 271 ILE B O 1
ATOM 6136 N N . THR B 1 272 ? 21.281 28.344 13.617 1 97.62 272 THR B N 1
ATOM 6137 C CA . THR B 1 272 ? 20.172 29.062 14.234 1 97.62 272 THR B CA 1
ATOM 6138 C C . THR B 1 272 ? 18.938 29.031 13.344 1 97.62 272 THR B C 1
ATOM 6140 O O . THR B 1 272 ? 19.031 28.688 12.164 1 97.62 272 THR B O 1
ATOM 6143 N N . GLY B 1 273 ? 17.859 29.453 13.898 1 97.81 273 GLY B N 1
ATOM 6144 C CA . GLY B 1 273 ? 16.641 29.594 13.117 1 97.81 273 GLY B CA 1
ATOM 6145 C C . GLY B 1 273 ? 16.797 30.547 11.945 1 97.81 273 GLY B C 1
ATOM 6146 O O . GLY B 1 273 ? 16.266 30.312 10.867 1 97.81 273 GLY B O 1
ATOM 6147 N N . ASP B 1 274 ? 17.484 31.641 12.164 1 97.81 274 ASP B N 1
ATOM 6148 C CA . ASP B 1 274 ? 17.719 32.594 11.094 1 97.81 274 ASP B CA 1
ATOM 6149 C C . ASP B 1 274 ? 18.531 32 9.961 1 97.81 274 ASP B C 1
ATOM 6151 O O . ASP B 1 274 ? 18.25 32.25 8.789 1 97.81 274 ASP B O 1
ATOM 6155 N N . GLN B 1 275 ? 19.547 31.281 10.359 1 98.06 275 GLN B N 1
ATOM 6156 C CA . GLN B 1 275 ? 20.391 30.625 9.359 1 98.06 275 GLN B CA 1
ATOM 6157 C C . GLN B 1 275 ? 19.594 29.594 8.562 1 98.06 275 GLN B C 1
ATOM 6159 O O . GLN B 1 275 ? 19.75 29.469 7.352 1 98.06 275 GLN B O 1
ATOM 6164 N N . LEU B 1 276 ? 18.812 28.859 9.266 1 98.38 276 LEU B N 1
ATOM 6165 C CA . LEU B 1 276 ? 17.953 27.875 8.609 1 98.38 276 LEU B CA 1
ATOM 6166 C C . LEU B 1 276 ? 16.969 28.562 7.676 1 98.38 276 LEU B C 1
ATOM 6168 O O . LEU B 1 276 ? 16.719 28.094 6.562 1 98.38 276 LEU B O 1
ATOM 6172 N N . GLY B 1 277 ? 16.375 29.625 8.133 1 98.44 277 GLY B N 1
ATOM 6173 C CA . GLY B 1 277 ? 15.492 30.406 7.293 1 98.44 277 GLY B CA 1
ATOM 6174 C C . GLY B 1 277 ? 16.172 30.906 6.027 1 98.44 277 GLY B C 1
ATOM 6175 O O . GLY B 1 277 ? 15.562 30.906 4.953 1 98.44 277 GLY B O 1
ATOM 6176 N N . ALA B 1 278 ? 17.375 31.375 6.18 1 98.06 278 ALA B N 1
ATOM 6177 C CA . ALA B 1 278 ? 18.125 31.844 5.023 1 98.06 278 ALA B CA 1
ATOM 6178 C C . ALA B 1 278 ? 18.359 30.719 4.023 1 98.06 278 ALA B C 1
ATOM 6180 O O . ALA B 1 278 ? 18.312 30.938 2.811 1 98.06 278 ALA B O 1
ATOM 6181 N N . LEU B 1 279 ? 18.609 29.562 4.547 1 97.62 279 LEU B N 1
ATOM 6182 C CA . LEU B 1 279 ? 18.781 28.391 3.691 1 97.62 279 LEU B CA 1
ATOM 6183 C C . LEU B 1 279 ? 17.516 28.125 2.879 1 97.62 279 LEU B C 1
ATOM 6185 O O . LEU B 1 279 ? 17.594 27.844 1.682 1 97.62 279 LEU B O 1
ATOM 6189 N N . TYR B 1 280 ? 16.359 28.156 3.561 1 98.5 280 TYR B N 1
ATOM 6190 C CA . TYR B 1 280 ? 15.102 27.969 2.863 1 98.5 280 TYR B CA 1
ATOM 6191 C C . TYR B 1 280 ? 14.906 29.016 1.771 1 98.5 280 TYR B C 1
ATOM 6193 O O . TYR B 1 280 ? 14.406 28.703 0.689 1 98.5 280 TYR B O 1
ATOM 6201 N N . GLN B 1 281 ? 15.266 30.25 2.049 1 98.25 281 GLN B N 1
ATOM 6202 C CA . GLN B 1 281 ? 15.141 31.312 1.062 1 98.25 281 GLN B CA 1
ATOM 6203 C C . GLN B 1 281 ? 16.016 31.047 -0.157 1 98.25 281 GLN B C 1
ATOM 6205 O O . GLN B 1 281 ? 15.633 31.359 -1.285 1 98.25 281 GLN B O 1
ATOM 6210 N N . ASP B 1 282 ? 17.188 30.469 0.088 1 97.81 282 ASP B N 1
ATOM 6211 C CA . ASP B 1 282 ? 18.031 30.047 -1.023 1 97.81 282 ASP B CA 1
ATOM 6212 C C . ASP B 1 282 ? 17.344 28.984 -1.878 1 97.81 282 ASP B C 1
ATOM 6214 O O . ASP B 1 282 ? 17.422 29.031 -3.107 1 97.81 282 ASP B O 1
ATOM 6218 N N . PHE B 1 283 ? 16.703 28.016 -1.229 1 98.06 283 PHE B N 1
ATOM 6219 C CA . PHE B 1 283 ? 15.961 26.984 -1.957 1 98.06 283 PHE B CA 1
ATOM 6220 C C . PHE B 1 283 ? 14.867 27.609 -2.814 1 98.06 283 PHE B C 1
ATOM 6222 O O . PHE B 1 283 ? 14.695 27.25 -3.98 1 98.06 283 PHE B O 1
ATOM 6229 N N . VAL B 1 284 ? 14.156 28.547 -2.256 1 97.81 284 VAL B N 1
ATOM 6230 C CA . VAL B 1 284 ? 13.047 29.203 -2.939 1 97.81 284 VAL B CA 1
ATOM 6231 C C . VAL B 1 284 ? 13.57 29.984 -4.145 1 97.81 284 VAL B C 1
ATOM 6233 O O . VAL B 1 284 ? 12.922 30.031 -5.188 1 97.81 284 VAL B O 1
ATOM 6236 N N . ARG B 1 285 ? 14.664 30.578 -4.012 1 96.94 285 ARG B N 1
ATOM 6237 C CA . ARG B 1 285 ? 15.273 31.375 -5.066 1 96.94 285 ARG B CA 1
ATOM 6238 C C . ARG B 1 285 ? 15.797 30.5 -6.195 1 96.94 285 ARG B C 1
ATOM 6240 O O . ARG B 1 285 ? 15.625 30.828 -7.371 1 96.94 285 ARG B O 1
ATOM 6247 N N . ASP B 1 286 ? 16.391 29.375 -5.875 1 97.31 286 ASP B N 1
ATOM 6248 C CA . ASP B 1 286 ? 17.188 28.625 -6.832 1 97.31 286 ASP B CA 1
ATOM 6249 C C . ASP B 1 286 ? 16.359 27.5 -7.469 1 97.31 286 ASP B C 1
ATOM 6251 O O . ASP B 1 286 ? 16.734 26.969 -8.508 1 97.31 286 ASP B O 1
ATOM 6255 N N . TYR B 1 287 ? 15.289 27.109 -6.824 1 97.44 287 TYR B N 1
ATOM 6256 C CA . TYR B 1 287 ? 14.422 26.047 -7.301 1 97.44 287 TYR B CA 1
ATOM 6257 C C . TYR B 1 287 ? 12.961 26.484 -7.305 1 97.44 287 TYR B C 1
ATOM 6259 O O . TYR B 1 287 ? 12.594 27.438 -6.613 1 97.44 287 TYR B O 1
ATOM 6267 N N . PRO B 1 288 ? 12.125 25.891 -8.125 1 97.06 288 PRO B N 1
ATOM 6268 C CA . PRO B 1 288 ? 10.703 26.266 -8.125 1 97.06 288 PRO B CA 1
ATOM 6269 C C . PRO B 1 288 ? 9.969 25.75 -6.891 1 97.06 288 PRO B C 1
ATOM 6271 O O . PRO B 1 288 ? 8.922 25.109 -7.016 1 97.06 288 PRO B O 1
ATOM 6274 N N . VAL B 1 289 ? 10.469 26.047 -5.723 1 98.25 289 VAL B N 1
ATOM 6275 C CA . VAL B 1 289 ? 9.852 25.703 -4.445 1 98.25 289 VAL B CA 1
ATOM 6276 C C . VAL B 1 289 ? 8.773 26.734 -4.105 1 98.25 289 VAL B C 1
ATOM 6278 O O . VAL B 1 289 ? 9.047 27.922 -3.982 1 98.25 289 VAL B O 1
ATOM 6281 N N . VAL B 1 290 ? 7.531 26.203 -3.906 1 98.19 290 VAL B N 1
ATOM 6282 C CA . VAL B 1 290 ? 6.434 27.141 -3.693 1 98.19 290 VAL B CA 1
ATOM 6283 C C . VAL B 1 290 ? 5.73 26.828 -2.375 1 98.19 290 VAL B C 1
ATOM 6285 O O . VAL B 1 290 ? 4.816 27.547 -1.967 1 98.19 290 VAL B O 1
ATOM 6288 N N . SER B 1 291 ? 6.102 25.766 -1.683 1 98.69 291 SER B N 1
ATOM 6289 C CA . SER B 1 291 ? 5.477 25.359 -0.429 1 98.69 291 SER B CA 1
ATOM 6290 C C . SER B 1 291 ? 6.492 24.719 0.518 1 98.69 291 SER B C 1
ATOM 6292 O O . SER B 1 291 ? 7.285 23.875 0.111 1 98.69 291 SER B O 1
ATOM 6294 N N . ILE B 1 292 ? 6.574 25.156 1.748 1 98.81 292 ILE B N 1
ATOM 6295 C CA . ILE B 1 292 ? 7.438 24.562 2.768 1 98.81 292 ILE B CA 1
ATOM 6296 C C . ILE B 1 292 ? 6.621 24.234 4.016 1 98.81 292 ILE B C 1
ATOM 6298 O O . ILE B 1 292 ? 5.957 25.109 4.574 1 98.81 292 ILE B O 1
ATOM 6302 N N . GLU B 1 293 ? 6.629 22.984 4.406 1 98.5 293 GLU B N 1
ATOM 6303 C CA . GLU B 1 293 ? 5.914 22.484 5.574 1 98.5 293 GLU B CA 1
ATOM 6304 C C . GLU B 1 293 ? 6.855 22.312 6.766 1 98.5 293 GLU B C 1
ATOM 6306 O O . GLU B 1 293 ? 7.938 21.734 6.629 1 98.5 293 GLU B O 1
ATOM 6311 N N . ASP B 1 294 ? 6.492 22.875 7.875 1 97.62 294 ASP B N 1
ATOM 6312 C CA . ASP B 1 294 ? 7.191 22.734 9.148 1 97.62 294 ASP B CA 1
ATOM 6313 C C . ASP B 1 294 ? 8.656 23.141 9.016 1 97.62 294 ASP B C 1
ATOM 6315 O O . ASP B 1 294 ? 9.555 22.375 9.383 1 97.62 294 ASP B O 1
ATOM 6319 N N . PRO B 1 295 ? 8.852 24.375 8.664 1 98.62 295 PRO B N 1
ATOM 6320 C CA . PRO B 1 295 ? 10.234 24.828 8.516 1 98.62 295 PRO B CA 1
ATOM 6321 C C . PRO B 1 295 ? 10.984 24.891 9.844 1 98.62 295 PRO B C 1
ATOM 6323 O O . PRO B 1 295 ? 12.211 24.844 9.867 1 98.62 295 PRO B O 1
ATOM 6326 N N . PHE B 1 296 ? 10.25 25.016 10.906 1 98.56 296 PHE B N 1
ATOM 6327 C CA . PHE B 1 296 ? 10.891 25.156 12.211 1 98.56 296 PHE B CA 1
ATOM 6328 C C . PHE B 1 296 ? 10.211 24.25 13.234 1 98.56 296 PHE B C 1
ATOM 6330 O O . PHE B 1 296 ? 9.219 23.594 12.938 1 98.56 296 PHE B O 1
ATOM 6337 N N . ASP B 1 297 ? 10.828 24.219 14.391 1 97.44 297 ASP B N 1
ATOM 6338 C CA . ASP B 1 297 ? 10.297 23.438 15.508 1 97.44 297 ASP B CA 1
ATOM 6339 C C . ASP B 1 297 ? 8.898 23.922 15.883 1 97.44 297 ASP B C 1
ATOM 6341 O O . ASP B 1 297 ? 8.594 25.109 15.781 1 97.44 297 ASP B O 1
ATOM 6345 N N . GLN B 1 298 ? 8.094 23.078 16.391 1 96.5 298 GLN B N 1
ATOM 6346 C CA . GLN B 1 298 ? 6.676 23.281 16.672 1 96.5 298 GLN B CA 1
ATOM 6347 C C . GLN B 1 298 ? 6.488 24.375 17.734 1 96.5 298 GLN B C 1
ATOM 6349 O O . GLN B 1 298 ? 5.402 24.953 17.844 1 96.5 298 GLN B O 1
ATOM 6354 N N . ASP B 1 299 ? 7.543 24.719 18.484 1 96.75 299 ASP B N 1
ATOM 6355 C CA . ASP B 1 299 ? 7.398 25.734 19.516 1 96.75 299 ASP B CA 1
ATOM 6356 C C . ASP B 1 299 ? 8.312 26.922 19.25 1 96.75 299 ASP B C 1
ATOM 6358 O O . ASP B 1 299 ? 8.438 27.828 20.078 1 96.75 299 ASP B O 1
ATOM 6362 N N . ASP B 1 300 ? 8.984 26.922 18.125 1 97.56 300 ASP B N 1
ATOM 6363 C CA . ASP B 1 300 ? 9.797 28.062 17.734 1 97.56 300 ASP B CA 1
ATOM 6364 C C . ASP B 1 300 ? 8.953 29.109 17 1 97.56 300 ASP B C 1
ATOM 6366 O O . ASP B 1 300 ? 9.258 29.5 15.875 1 97.56 300 ASP B O 1
ATOM 6370 N N . TRP B 1 301 ? 7.992 29.703 17.703 1 98 301 TRP B N 1
ATOM 6371 C CA . TRP B 1 301 ? 6.988 30.609 17.156 1 98 301 TRP B CA 1
ATOM 6372 C C . TRP B 1 301 ? 7.648 31.828 16.531 1 98 301 TRP B C 1
ATOM 6374 O O . TRP B 1 301 ? 7.191 32.312 15.492 1 98 301 TRP B O 1
ATOM 6384 N N . ALA B 1 302 ? 8.703 32.312 17.125 1 97.69 302 ALA B N 1
ATOM 6385 C CA . ALA B 1 302 ? 9.383 33.5 16.625 1 97.69 302 ALA B CA 1
ATOM 6386 C C . ALA B 1 302 ? 9.969 33.281 15.234 1 97.69 302 ALA B C 1
ATOM 6388 O O . ALA B 1 302 ? 9.852 34.125 14.352 1 97.69 302 ALA B O 1
ATOM 6389 N N . ALA B 1 303 ? 10.602 32.125 15.078 1 98.19 303 ALA B N 1
ATOM 6390 C CA . ALA B 1 303 ? 11.188 31.797 13.773 1 98.19 303 ALA B CA 1
ATOM 6391 C C . ALA B 1 303 ? 10.102 31.625 12.711 1 98.19 303 ALA B C 1
ATOM 6393 O O . ALA B 1 303 ? 10.273 32.062 11.57 1 98.19 303 ALA B O 1
ATOM 6394 N N . TRP B 1 304 ? 9.016 31 13.086 1 98.69 304 TRP B N 1
ATOM 6395 C CA . TRP B 1 304 ? 7.887 30.812 12.18 1 98.69 304 TRP B CA 1
ATOM 6396 C C . TRP B 1 304 ? 7.375 32.156 11.656 1 98.69 304 TRP B C 1
ATOM 6398 O O . TRP B 1 304 ? 7.285 32.344 10.445 1 98.69 304 TRP B O 1
ATOM 6408 N N . SER B 1 305 ? 7.047 33 12.562 1 98.56 305 SER B N 1
ATOM 6409 C CA . SER B 1 305 ? 6.461 34.312 12.219 1 98.56 305 SER B CA 1
ATOM 6410 C C . SER B 1 305 ? 7.414 35.125 11.367 1 98.56 305 SER B C 1
ATOM 6412 O O . SER B 1 305 ? 7 35.75 10.383 1 98.56 305 SER B O 1
ATOM 6414 N N . LYS B 1 306 ? 8.656 35.125 11.758 1 98.12 306 LYS B N 1
ATOM 6415 C CA . LYS B 1 306 ? 9.656 35.906 11.008 1 98.12 306 LYS B CA 1
ATOM 6416 C C . LYS B 1 306 ? 9.789 35.375 9.586 1 98.12 306 LYS B C 1
ATOM 6418 O O . LYS B 1 306 ? 9.828 36.156 8.633 1 98.12 306 LYS B O 1
ATOM 6423 N N . PHE B 1 307 ? 9.906 34.125 9.438 1 98.38 307 PHE B N 1
ATOM 6424 C CA . PHE B 1 307 ? 10.094 33.5 8.133 1 98.38 307 PHE B CA 1
ATOM 6425 C C . PHE B 1 307 ? 8.883 33.75 7.238 1 98.38 307 PHE B C 1
ATOM 6427 O O . PHE B 1 307 ? 9.023 34.125 6.078 1 98.38 307 PHE B O 1
ATOM 6434 N N . THR B 1 308 ? 7.645 33.5 7.781 1 98.44 308 THR B N 1
ATOM 6435 C CA . THR B 1 308 ? 6.41 33.625 7.02 1 98.44 308 THR B CA 1
ATOM 6436 C C . THR B 1 308 ? 6.254 35.062 6.531 1 98.44 308 THR B C 1
ATOM 6438 O O . THR B 1 308 ? 5.746 35.312 5.43 1 98.44 308 THR B O 1
ATOM 6441 N N . ALA B 1 309 ? 6.727 36 7.27 1 97.44 309 ALA B N 1
ATOM 6442 C CA . ALA B 1 309 ? 6.633 37.406 6.902 1 97.44 309 ALA B CA 1
ATOM 6443 C C . ALA B 1 309 ? 7.586 37.75 5.762 1 97.44 309 ALA B C 1
ATOM 6445 O O . ALA B 1 309 ? 7.371 38.719 5.027 1 97.44 309 ALA B O 1
ATOM 6446 N N . ASN B 1 310 ? 8.586 36.906 5.578 1 95.81 310 ASN B N 1
ATOM 6447 C CA . ASN B 1 310 ? 9.664 37.312 4.672 1 95.81 310 ASN B CA 1
ATOM 6448 C C . ASN B 1 310 ? 9.648 36.469 3.395 1 95.81 310 ASN B C 1
ATOM 6450 O O . ASN B 1 310 ? 10.523 36.625 2.543 1 95.81 310 ASN B O 1
ATOM 6454 N N . VAL B 1 311 ? 8.766 35.594 3.318 1 95.44 311 VAL B N 1
ATOM 6455 C CA . VAL B 1 311 ? 8.703 34.75 2.117 1 95.44 311 VAL B CA 1
ATOM 6456 C C . VAL B 1 311 ? 7.312 34.844 1.495 1 95.44 311 VAL B C 1
ATOM 6458 O O . VAL B 1 311 ? 6.328 35.125 2.193 1 95.44 311 VAL B O 1
ATOM 6461 N N . GLY B 1 312 ? 7.176 34.812 0.19 1 94.25 312 GLY B N 1
ATOM 6462 C CA . GLY B 1 312 ? 5.922 34.906 -0.535 1 94.25 312 GLY B CA 1
ATOM 6463 C C . GLY B 1 312 ? 5.402 33.562 -1.029 1 94.25 312 GLY B C 1
ATOM 6464 O O . GLY B 1 312 ? 4.859 33.469 -2.133 1 94.25 312 GLY B O 1
ATOM 6465 N N . ILE B 1 313 ? 5.625 32.5 -0.253 1 97.75 313 ILE B N 1
ATOM 6466 C CA . ILE B 1 313 ? 5.172 31.172 -0.672 1 97.75 313 ILE B CA 1
ATOM 6467 C C . ILE B 1 313 ? 4.258 30.578 0.397 1 97.75 313 ILE B C 1
ATOM 6469 O O . ILE B 1 313 ? 3.996 31.219 1.422 1 97.75 313 ILE B O 1
ATOM 6473 N N . GLN B 1 314 ? 3.709 29.422 0.128 1 98.38 314 GLN B N 1
ATOM 6474 C CA . GLN B 1 314 ? 2.877 28.688 1.084 1 98.38 314 GLN B CA 1
ATOM 6475 C C . GLN B 1 314 ? 3.719 28.109 2.219 1 98.38 314 GLN B C 1
ATOM 6477 O O . GLN B 1 314 ? 4.703 27.422 1.975 1 98.38 314 GLN B O 1
ATOM 6482 N N . ILE B 1 315 ? 3.412 28.516 3.408 1 98.88 315 ILE B N 1
ATOM 6483 C CA . ILE B 1 315 ? 4.008 27.938 4.613 1 98.88 315 ILE B CA 1
ATOM 6484 C C . ILE B 1 315 ? 2.975 27.109 5.355 1 98.88 315 ILE B C 1
ATOM 6486 O O . ILE B 1 315 ? 1.985 27.641 5.867 1 98.88 315 ILE B O 1
ATOM 6490 N N . VAL B 1 316 ? 3.23 25.766 5.453 1 98.75 316 VAL B N 1
ATOM 6491 C CA . VAL B 1 316 ? 2.24 24.828 5.961 1 98.75 316 VAL B CA 1
ATOM 6492 C C . VAL B 1 316 ? 2.562 24.469 7.41 1 98.75 316 VAL B C 1
ATOM 6494 O O . VAL B 1 316 ? 3.688 24.078 7.723 1 98.75 316 VAL B O 1
ATOM 6497 N N . GLY B 1 317 ? 1.601 24.672 8.297 1 98.38 317 GLY B N 1
ATOM 6498 C CA . GLY B 1 317 ? 1.73 24.234 9.68 1 98.38 317 GLY B CA 1
ATOM 6499 C C . GLY B 1 317 ? 1.145 22.844 9.93 1 98.38 317 GLY B C 1
ATOM 6500 O O . GLY B 1 317 ? -0.076 22.672 9.914 1 98.38 317 GLY B O 1
ATOM 6501 N N . ASP B 1 318 ? 2.021 21.844 10.211 1 97.06 318 ASP B N 1
ATOM 6502 C CA . ASP B 1 318 ? 1.638 20.5 10.625 1 97.06 318 ASP B CA 1
ATOM 6503 C C . ASP B 1 318 ? 1.912 20.281 12.109 1 97.06 318 ASP B C 1
ATOM 6505 O O . ASP B 1 318 ? 1.017 20.438 12.938 1 97.06 318 ASP B O 1
ATOM 6509 N N . ASP B 1 319 ? 3.191 20.172 12.453 1 95.06 319 ASP B N 1
ATOM 6510 C CA . ASP B 1 319 ? 3.568 20.031 13.859 1 95.06 319 ASP B CA 1
ATOM 6511 C C . ASP B 1 319 ? 3.191 21.266 14.664 1 95.06 319 ASP B C 1
ATOM 6513 O O . ASP B 1 319 ? 2.91 21.172 15.859 1 95.06 319 ASP B O 1
ATOM 6517 N N . LEU B 1 320 ? 3.195 22.359 14.008 1 97.31 320 LEU B N 1
ATOM 6518 C CA . LEU B 1 320 ? 2.848 23.625 14.641 1 97.31 320 LEU B CA 1
ATOM 6519 C C . LEU B 1 320 ? 1.397 23.625 15.117 1 97.31 320 LEU B C 1
ATOM 6521 O O . LEU B 1 320 ? 1.097 24.094 16.219 1 97.31 320 LEU B O 1
ATOM 6525 N N . THR B 1 321 ? 0.534 23.094 14.312 1 97.75 321 THR B N 1
ATOM 6526 C CA . THR B 1 321 ? -0.893 23.266 14.562 1 97.75 321 THR B CA 1
ATOM 6527 C C . THR B 1 321 ? -1.525 21.938 14.992 1 97.75 321 THR B C 1
ATOM 6529 O O . THR B 1 321 ? -2.424 21.922 15.836 1 97.75 321 THR B O 1
ATOM 6532 N N . VAL B 1 322 ? -1.086 20.781 14.383 1 97.31 322 VAL B N 1
ATOM 6533 C CA . VAL B 1 322 ? -1.558 19.422 14.625 1 97.31 322 VAL B CA 1
ATOM 6534 C C . VAL B 1 322 ? -3.076 19.375 14.484 1 97.31 322 VAL B C 1
ATOM 6536 O O . VAL B 1 322 ? -3.754 18.656 15.227 1 97.31 322 VAL B O 1
ATOM 6539 N N . THR B 1 323 ? -3.666 20.188 13.633 1 97.69 323 THR B N 1
ATOM 6540 C CA . THR B 1 323 ? -5.094 20.25 13.344 1 97.69 323 THR B CA 1
ATOM 6541 C C . THR B 1 323 ? -5.879 20.641 14.594 1 97.69 323 THR B C 1
ATOM 6543 O O . THR B 1 323 ? -7.078 20.359 14.695 1 97.69 323 THR B O 1
ATOM 6546 N N . ASN B 1 324 ? -5.227 21.25 15.586 1 96.25 324 ASN B N 1
ATOM 6547 C CA . ASN B 1 324 ? -5.824 21.719 16.828 1 96.25 324 ASN B CA 1
ATOM 6548 C C . ASN B 1 324 ? -6.316 23.156 16.703 1 96.25 324 ASN B C 1
ATOM 6550 O O . ASN B 1 324 ? -5.523 24.078 16.5 1 96.25 324 ASN B O 1
ATOM 6554 N N . PRO B 1 325 ? -7.605 23.359 16.938 1 96.31 325 PRO B N 1
ATOM 6555 C CA . PRO B 1 325 ? -8.148 24.703 16.75 1 96.31 325 PRO B CA 1
ATOM 6556 C C . PRO B 1 325 ? -7.461 25.75 17.609 1 96.31 325 PRO B C 1
ATOM 6558 O O . PRO B 1 325 ? -7.289 26.891 17.188 1 96.31 325 PRO B O 1
ATOM 6561 N N . LYS B 1 326 ? -7.078 25.391 18.797 1 96.56 326 LYS B N 1
ATOM 6562 C CA . LYS B 1 326 ? -6.406 26.344 19.688 1 96.56 326 LYS B CA 1
ATOM 6563 C C . LYS B 1 326 ? -5.059 26.781 19.109 1 96.56 326 LYS B C 1
ATOM 6565 O O . LYS B 1 326 ? -4.711 27.953 19.156 1 96.56 326 LYS B O 1
ATOM 6570 N N . ARG B 1 327 ? -4.387 25.859 18.562 1 97.62 327 ARG B N 1
ATOM 6571 C CA . ARG B 1 327 ? -3.08 26.172 18 1 97.62 327 ARG B CA 1
ATOM 6572 C C . ARG B 1 327 ? -3.223 26.891 16.656 1 97.62 327 ARG B C 1
ATOM 6574 O O . ARG B 1 327 ? -2.402 27.734 16.297 1 97.62 327 ARG B O 1
ATOM 6581 N N . ILE B 1 328 ? -4.266 26.547 15.922 1 98.5 328 ILE B N 1
ATOM 6582 C CA . ILE B 1 328 ? -4.555 27.25 14.68 1 98.5 328 ILE B CA 1
ATOM 6583 C C . ILE B 1 328 ? -4.84 28.719 14.961 1 98.5 328 ILE B C 1
ATOM 6585 O O . ILE B 1 328 ? -4.305 29.609 14.297 1 98.5 328 ILE B O 1
ATOM 6589 N N . GLU B 1 329 ? -5.637 28.984 15.961 1 98.5 329 GLU B N 1
ATOM 6590 C CA . GLU B 1 329 ? -5.961 30.359 16.344 1 98.5 329 GLU B CA 1
ATOM 6591 C C . GLU B 1 329 ? -4.707 31.125 16.734 1 98.5 329 GLU B C 1
ATOM 6593 O O . GLU B 1 329 ? -4.535 32.281 16.328 1 98.5 329 GLU B O 1
ATOM 6598 N N . ARG B 1 330 ? -3.887 30.5 17.438 1 98.44 330 ARG B N 1
ATOM 6599 C CA . ARG B 1 330 ? -2.641 31.156 17.797 1 98.44 330 ARG B CA 1
ATOM 6600 C C . ARG B 1 330 ? -1.785 31.438 16.578 1 98.44 330 ARG B C 1
ATOM 6602 O O . ARG B 1 330 ? -1.182 32.5 16.469 1 98.44 330 ARG B O 1
ATOM 6609 N N . ALA B 1 331 ? -1.67 30.453 15.719 1 98.75 331 ALA B N 1
ATOM 6610 C CA . ALA B 1 331 ? -0.868 30.625 14.508 1 98.75 331 ALA B CA 1
ATOM 6611 C C . ALA B 1 331 ? -1.404 31.766 13.648 1 98.75 331 ALA B C 1
ATOM 6613 O O . ALA B 1 331 ? -0.634 32.469 13 1 98.75 331 ALA B O 1
ATOM 6614 N N . VAL B 1 332 ? -2.709 31.938 13.617 1 98.44 332 VAL B N 1
ATOM 6615 C CA . VAL B 1 332 ? -3.334 33.031 12.906 1 98.44 332 VAL B CA 1
ATOM 6616 C C . VAL B 1 332 ? -2.939 34.375 13.555 1 98.44 332 VAL B C 1
ATOM 6618 O O . VAL B 1 332 ? -2.539 35.312 12.859 1 98.44 332 VAL B O 1
ATOM 6621 N N . GLU B 1 333 ? -3.02 34.375 14.812 1 98.44 333 GLU B N 1
ATOM 6622 C CA . GLU B 1 333 ? -2.709 35.594 15.555 1 98.44 333 GLU B CA 1
ATOM 6623 C C . GLU B 1 333 ? -1.247 35.969 15.383 1 98.44 333 GLU B C 1
ATOM 6625 O O . GLU B 1 333 ? -0.935 37.156 15.211 1 98.44 333 GLU B O 1
ATOM 6630 N N . GLU B 1 334 ? -0.392 34.969 15.406 1 98.25 334 GLU B N 1
ATOM 6631 C CA . GLU B 1 334 ? 1.045 35.219 15.328 1 98.25 334 GLU B CA 1
ATOM 6632 C C . GLU B 1 334 ? 1.515 35.312 13.883 1 98.25 334 GLU B C 1
ATOM 6634 O O . GLU B 1 334 ? 2.686 35.594 13.617 1 98.25 334 GLU B O 1
ATOM 6639 N N . LYS B 1 335 ? 0.606 35.062 12.938 1 98.38 335 LYS B N 1
ATOM 6640 C CA . LYS B 1 335 ? 0.934 35.031 11.516 1 98.38 335 LYS B CA 1
ATOM 6641 C C . LYS B 1 335 ? 2.104 34.094 11.25 1 98.38 335 LYS B C 1
ATOM 6643 O O . LYS B 1 335 ? 3.055 34.469 10.555 1 98.38 335 LYS B O 1
ATOM 6648 N N . ALA B 1 336 ? 2.014 32.938 11.906 1 98.69 336 ALA B N 1
ATOM 6649 C CA . ALA B 1 336 ? 3.125 31.984 11.898 1 98.69 336 ALA B CA 1
ATOM 6650 C C . ALA B 1 336 ? 3.146 31.172 10.609 1 98.69 336 ALA B C 1
ATOM 6652 O O . ALA B 1 336 ? 4.207 30.703 10.18 1 98.69 336 ALA B O 1
ATOM 6653 N N . CYS B 1 337 ? 2.043 30.953 9.977 1 98.56 337 CYS B N 1
ATOM 6654 C CA . CYS B 1 337 ? 1.91 30.234 8.711 1 98.56 337 CYS B CA 1
ATOM 6655 C C . CYS B 1 337 ? 0.64 30.656 7.98 1 98.56 337 CYS B C 1
ATOM 6657 O O . CYS B 1 337 ? -0.095 31.531 8.453 1 98.56 337 CYS B O 1
ATOM 6659 N N . ASN B 1 338 ? 0.497 30.141 6.758 1 98.62 338 ASN B N 1
ATOM 6660 C CA . ASN B 1 338 ? -0.65 30.578 5.965 1 98.62 338 ASN B CA 1
ATOM 6661 C C . ASN B 1 338 ? -1.37 29.391 5.332 1 98.62 338 ASN B C 1
ATOM 6663 O O . ASN B 1 338 ? -2.168 29.562 4.406 1 98.62 338 ASN B O 1
ATOM 6667 N N . CYS B 1 339 ? -1.101 28.203 5.777 1 98.75 339 CYS B N 1
ATOM 6668 C CA . CYS B 1 339 ? -1.75 26.984 5.301 1 98.75 339 CYS B CA 1
ATOM 6669 C C . CYS B 1 339 ? -1.805 25.922 6.398 1 98.75 339 CYS B C 1
ATOM 6671 O O . CYS B 1 339 ? -0.843 25.75 7.152 1 98.75 339 CYS B O 1
ATOM 6673 N N . LEU B 1 340 ? -2.904 25.25 6.504 1 98.81 340 LEU B N 1
ATOM 6674 C CA . LEU B 1 340 ? -3.094 24.156 7.465 1 98.81 340 LEU B CA 1
ATOM 6675 C C . LEU B 1 340 ? -2.85 22.812 6.812 1 98.81 340 LEU B C 1
ATOM 6677 O O . LEU B 1 340 ? -3.361 22.531 5.723 1 98.81 340 LEU B O 1
ATOM 6681 N N . LEU B 1 341 ? -1.997 22.031 7.426 1 98.69 341 LEU B N 1
ATOM 6682 C CA . LEU B 1 341 ? -2.027 20.594 7.121 1 98.69 341 LEU B CA 1
ATOM 6683 C C . LEU B 1 341 ? -3.066 19.875 7.98 1 98.69 341 LEU B C 1
ATOM 6685 O O . LEU B 1 341 ? -2.936 19.828 9.203 1 98.69 341 LEU B O 1
ATOM 6689 N N . LEU B 1 342 ? -4.07 19.344 7.336 1 98.69 342 LEU B N 1
ATOM 6690 C CA . LEU B 1 342 ? -5.184 18.734 8.062 1 98.69 342 LEU B CA 1
ATOM 6691 C C . LEU B 1 342 ? -5.07 17.203 8.055 1 98.69 342 LEU B C 1
ATOM 6693 O O . LEU B 1 342 ? -5.109 16.578 6.996 1 98.69 342 LEU B O 1
ATOM 6697 N N . LYS B 1 343 ? -4.855 16.656 9.172 1 98.12 343 LYS B N 1
ATOM 6698 C CA . LYS B 1 343 ? -4.887 15.211 9.398 1 98.12 343 LYS B CA 1
ATOM 6699 C C . LYS B 1 343 ? -6.008 14.836 10.359 1 98.12 343 LYS B C 1
ATOM 6701 O O . LYS B 1 343 ? -6.012 15.258 11.523 1 98.12 343 LYS B O 1
ATOM 6706 N N . VAL B 1 344 ? -6.852 13.977 9.945 1 98 344 VAL B N 1
ATOM 6707 C CA . VAL B 1 344 ? -8.078 13.688 10.68 1 98 344 VAL B CA 1
ATOM 6708 C C . VAL B 1 344 ? -7.738 13.023 12.008 1 98 344 VAL B C 1
ATOM 6710 O O . VAL B 1 344 ? -8.414 13.25 13.016 1 98 344 VAL B O 1
ATOM 6713 N N . ASN B 1 345 ? -6.664 12.203 12.008 1 97.19 345 ASN B N 1
ATOM 6714 C CA . ASN B 1 345 ? -6.375 11.477 13.242 1 97.19 345 ASN B CA 1
ATOM 6715 C C . ASN B 1 345 ? -5.668 12.359 14.266 1 97.19 345 ASN B C 1
ATOM 6717 O O . ASN B 1 345 ? -5.574 12.008 15.438 1 97.19 345 ASN B O 1
ATOM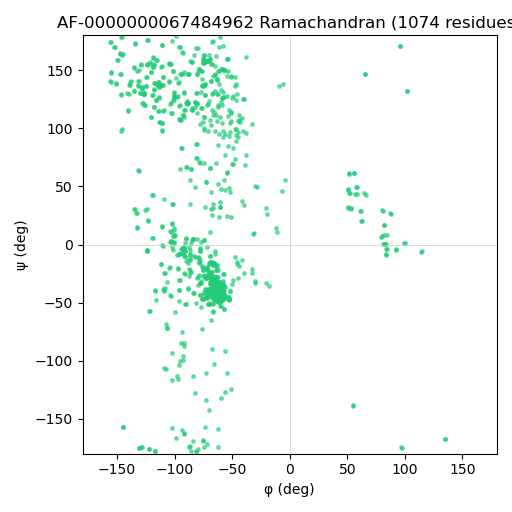 6721 N N . GLN B 1 346 ? -5.215 13.562 13.852 1 97.19 346 GLN B N 1
ATOM 6722 C CA . GLN B 1 346 ? -4.605 14.484 14.797 1 97.19 346 GLN B CA 1
ATOM 6723 C C . GLN B 1 346 ? -5.656 15.109 15.719 1 97.19 346 GLN B C 1
ATOM 6725 O O . GLN B 1 346 ? -5.355 15.484 16.844 1 97.19 346 GLN B O 1
ATOM 6730 N N . ILE B 1 347 ? -6.898 15.25 15.242 1 96.88 347 ILE B N 1
ATOM 6731 C CA . ILE B 1 347 ? -7.934 15.914 16.031 1 96.88 347 ILE B CA 1
ATOM 6732 C C . ILE B 1 347 ? -8.953 14.883 16.516 1 96.88 347 ILE B C 1
ATOM 6734 O O . ILE B 1 347 ? -9.531 15.031 17.594 1 96.88 347 ILE B O 1
ATOM 6738 N N . GLY B 1 348 ? -9.32 13.883 15.695 1 96.94 348 GLY B N 1
ATOM 6739 C CA . GLY B 1 348 ? -9.922 12.688 16.281 1 96.94 348 GLY B CA 1
ATOM 6740 C C . GLY B 1 348 ? -11.367 12.492 15.875 1 96.94 348 GLY B C 1
ATOM 6741 O O . GLY B 1 348 ? -11.977 11.477 16.219 1 96.94 348 GLY B O 1
ATOM 6742 N N . SER B 1 349 ? -12.031 13.422 15.164 1 98.56 349 SER B N 1
ATOM 6743 C CA . SER B 1 349 ? -13.375 13.211 14.641 1 98.56 349 SER B CA 1
ATOM 6744 C C . SER B 1 349 ? -13.594 13.992 13.344 1 98.56 349 SER B C 1
ATOM 6746 O O . SER B 1 349 ? -12.898 14.969 13.078 1 98.56 349 SER B O 1
ATOM 6748 N N . VAL B 1 350 ? -14.578 13.539 12.57 1 98.81 350 VAL B N 1
ATOM 6749 C CA . VAL B 1 350 ? -14.906 14.188 11.305 1 98.81 350 VAL B CA 1
ATOM 6750 C C . VAL B 1 350 ? -15.414 15.602 11.562 1 98.81 350 VAL B C 1
ATOM 6752 O O . VAL B 1 350 ? -14.992 16.547 10.891 1 98.81 350 VAL B O 1
ATOM 6755 N N . THR B 1 351 ? -16.25 15.766 12.547 1 98.81 351 THR B N 1
ATOM 6756 C CA . THR B 1 351 ? -16.797 17.078 12.906 1 98.81 351 THR B CA 1
ATOM 6757 C C . THR B 1 351 ? -15.68 18.047 13.25 1 98.81 351 THR B C 1
ATOM 6759 O O . THR B 1 351 ? -15.672 19.188 12.773 1 98.81 351 THR B O 1
ATOM 6762 N N . GLU B 1 352 ? -14.789 17.609 14.047 1 98.56 352 GLU B N 1
ATOM 6763 C CA . GLU B 1 352 ? -13.711 18.5 14.461 1 98.56 352 GLU B CA 1
ATOM 6764 C C . GLU B 1 352 ? -12.766 18.797 13.305 1 98.56 352 GLU B C 1
ATOM 6766 O O . GLU B 1 352 ? -12.203 19.891 13.227 1 98.56 352 GLU B O 1
ATOM 6771 N N . ALA B 1 353 ? -12.586 17.844 12.43 1 98.62 353 ALA B N 1
ATOM 6772 C CA . ALA B 1 353 ? -11.773 18.094 11.234 1 98.62 353 ALA B CA 1
ATOM 6773 C C . ALA B 1 353 ? -12.406 19.156 10.352 1 98.62 353 ALA B C 1
ATOM 6775 O O . ALA B 1 353 ? -11.711 20.047 9.852 1 98.62 353 ALA B O 1
ATOM 6776 N N . ILE B 1 354 ? -13.711 19.078 10.172 1 98.75 354 ILE B N 1
ATOM 6777 C CA . ILE B 1 354 ? -14.438 20.062 9.383 1 98.75 354 ILE B CA 1
ATOM 6778 C C . ILE B 1 354 ? -14.312 21.438 10.023 1 98.75 354 ILE B C 1
ATOM 6780 O O . ILE B 1 354 ? -14.07 22.438 9.336 1 98.75 354 ILE B O 1
ATOM 6784 N N . GLN B 1 355 ? -14.414 21.5 11.289 1 98.38 355 GLN B N 1
ATOM 6785 C CA . GLN B 1 355 ? -14.32 22.766 12.023 1 98.38 355 GLN B CA 1
ATOM 6786 C C . GLN B 1 355 ? -12.93 23.375 11.891 1 98.38 355 GLN B C 1
ATOM 6788 O O . GLN B 1 355 ? -12.797 24.578 11.711 1 98.38 355 GLN B O 1
ATOM 6793 N N . ALA B 1 356 ? -11.945 22.516 12.016 1 98.56 356 ALA B N 1
ATOM 6794 C CA . ALA B 1 356 ? -10.578 23 11.859 1 98.56 356 ALA B CA 1
ATOM 6795 C C . ALA B 1 356 ? -10.352 23.562 10.461 1 98.56 356 ALA B C 1
ATOM 6797 O O . ALA B 1 356 ? -9.711 24.609 10.305 1 98.56 356 ALA B O 1
ATOM 6798 N N . CYS B 1 357 ? -10.852 22.859 9.5 1 98.62 357 CYS B N 1
ATOM 6799 C CA . CYS B 1 357 ? -10.742 23.328 8.117 1 98.62 357 CYS B CA 1
ATOM 6800 C C . CYS B 1 357 ? -11.414 24.672 7.941 1 98.62 357 CYS B C 1
ATOM 6802 O O . CYS B 1 357 ? -10.82 25.594 7.371 1 98.62 357 CYS B O 1
ATOM 6804 N N . LYS B 1 358 ? -12.594 24.812 8.422 1 98.25 358 LYS B N 1
ATOM 6805 C CA . LYS B 1 358 ? -13.352 26.062 8.297 1 98.25 358 LYS B CA 1
ATOM 6806 C C . LYS B 1 358 ? -12.633 27.219 9.008 1 98.25 358 LYS B C 1
ATOM 6808 O O . LYS B 1 358 ? -12.586 28.328 8.492 1 98.25 358 LYS B O 1
ATOM 6813 N N . LEU B 1 359 ? -12.117 26.922 10.156 1 98.56 359 LEU B N 1
ATOM 6814 C CA . LEU B 1 359 ? -11.383 27.938 10.914 1 98.56 359 LEU B CA 1
ATOM 6815 C C . LEU B 1 359 ? -10.211 28.469 10.102 1 98.56 359 LEU B C 1
ATOM 6817 O O . LEU B 1 359 ? -9.992 29.688 10.039 1 98.56 359 LEU B O 1
ATOM 6821 N N . ALA B 1 360 ? -9.461 27.562 9.484 1 98.56 360 ALA B N 1
ATOM 6822 C CA . ALA B 1 360 ? -8.328 27.953 8.648 1 98.56 360 ALA B CA 1
ATOM 6823 C C . ALA B 1 360 ? -8.789 28.781 7.445 1 98.56 360 ALA B C 1
ATOM 6825 O O . ALA B 1 360 ? -8.242 29.844 7.172 1 98.56 360 ALA B O 1
ATOM 6826 N N . GLN B 1 361 ? -9.82 28.344 6.797 1 97.62 361 GLN B N 1
ATOM 6827 C CA . GLN B 1 361 ? -10.305 28.984 5.582 1 97.62 361 GLN B CA 1
ATOM 6828 C C . GLN B 1 361 ? -10.914 30.344 5.895 1 97.62 361 GLN B C 1
ATOM 6830 O O . GLN B 1 361 ? -10.742 31.297 5.121 1 97.62 361 GLN B O 1
ATOM 6835 N N . GLU B 1 362 ? -11.578 30.453 6.965 1 97.62 362 GLU B N 1
ATOM 6836 C CA . GLU B 1 362 ? -12.188 31.719 7.375 1 97.62 362 GLU B CA 1
ATOM 6837 C C . GLU B 1 362 ? -11.117 32.781 7.66 1 97.62 362 GLU B C 1
ATOM 6839 O O . GLU B 1 362 ? -11.391 33.969 7.617 1 97.62 362 GLU B O 1
ATOM 6844 N N . ASN B 1 363 ? -9.961 32.312 7.918 1 98.19 363 ASN B N 1
ATOM 6845 C CA . ASN B 1 363 ? -8.859 33.219 8.188 1 98.19 363 ASN B CA 1
ATOM 6846 C C . ASN B 1 363 ? -7.949 33.406 6.973 1 98.19 363 ASN B C 1
ATOM 6848 O O . ASN B 1 363 ? -6.801 33.812 7.102 1 98.19 363 ASN B O 1
ATOM 6852 N N . GLY B 1 364 ? -8.391 32.969 5.836 1 97.12 364 GLY B N 1
ATOM 6853 C CA . GLY B 1 364 ? -7.688 33.219 4.586 1 97.12 364 GLY B CA 1
ATOM 6854 C C . GLY B 1 364 ? -6.582 32.219 4.316 1 97.12 364 GLY B C 1
ATOM 6855 O O . GLY B 1 364 ? -5.766 32.406 3.412 1 97.12 364 GLY B O 1
ATOM 6856 N N . TRP B 1 365 ? -6.445 31.125 5.129 1 98.38 365 TRP B N 1
ATOM 6857 C CA . TRP B 1 365 ? -5.418 30.109 4.945 1 98.38 365 TRP B CA 1
ATOM 6858 C C . TRP B 1 365 ? -5.82 29.109 3.863 1 98.38 365 TRP B C 1
ATOM 6860 O O . TRP B 1 365 ? -7.008 28.859 3.662 1 98.38 365 TRP B O 1
ATOM 6870 N N . GLY B 1 366 ? -4.832 28.547 3.078 1 97.94 366 GLY B N 1
ATOM 6871 C CA . GLY B 1 366 ? -5.051 27.281 2.389 1 97.94 366 GLY B CA 1
ATOM 6872 C C . GLY B 1 366 ? -5.133 26.094 3.33 1 97.94 366 GLY B C 1
ATOM 6873 O O . GLY B 1 366 ? -4.777 26.203 4.504 1 97.94 366 GLY B O 1
ATOM 6874 N N . VAL B 1 367 ? -5.715 25.031 2.863 1 98.69 367 VAL B N 1
ATOM 6875 C CA . VAL B 1 367 ? -5.766 23.781 3.615 1 98.69 367 VAL B CA 1
ATOM 6876 C C . VAL B 1 367 ? -5.305 22.625 2.729 1 98.69 367 VAL B C 1
ATOM 6878 O O . VAL B 1 367 ? -5.707 22.516 1.567 1 98.69 367 VAL B O 1
ATOM 6881 N N . MET B 1 368 ? -4.414 21.859 3.266 1 98.69 368 MET B N 1
ATOM 6882 C CA . MET B 1 368 ? -3.951 20.625 2.633 1 98.69 368 MET B CA 1
ATOM 6883 C C . MET B 1 368 ? -4.352 19.406 3.457 1 98.69 368 MET B C 1
ATOM 6885 O O . MET B 1 368 ? -3.891 19.234 4.586 1 98.69 368 MET B O 1
ATOM 6889 N N . VAL B 1 369 ? -5.246 18.531 2.883 1 98.75 369 VAL B N 1
ATOM 6890 C CA . VAL B 1 369 ? -5.613 17.281 3.555 1 98.75 369 VAL B CA 1
ATOM 6891 C C . VAL B 1 369 ? -4.488 16.266 3.4 1 98.75 369 VAL B C 1
ATOM 6893 O O . VAL B 1 369 ? -3.924 16.109 2.314 1 98.75 369 VAL B O 1
ATOM 6896 N N . SER B 1 370 ? -4.207 15.586 4.516 1 98.25 370 SER B N 1
ATOM 6897 C CA . SER B 1 370 ? -2.988 14.789 4.465 1 98.25 370 SER B CA 1
ATOM 6898 C C . SER B 1 370 ? -3.215 13.398 5.055 1 98.25 370 SER B C 1
ATOM 6900 O O . SER B 1 370 ? -4.062 13.219 5.93 1 98.25 370 SER B O 1
ATOM 6902 N N . HIS B 1 371 ? -2.414 12.492 4.543 1 96.88 371 HIS B N 1
ATOM 6903 C CA . HIS B 1 371 ? -2.289 11.125 5.051 1 96.88 371 HIS B CA 1
ATOM 6904 C C . HIS B 1 371 ? -1.356 11.07 6.254 1 96.88 371 HIS B C 1
ATOM 6906 O O . HIS B 1 371 ? -0.965 12.109 6.793 1 96.88 371 HIS B O 1
ATOM 6912 N N . ARG B 1 372 ? -1.162 9.812 6.773 1 96.12 372 ARG B N 1
ATOM 6913 C CA . ARG B 1 372 ? -0.144 9.484 7.766 1 96.12 372 ARG B CA 1
ATOM 6914 C C . ARG B 1 372 ? 0.843 8.453 7.223 1 96.12 372 ARG B C 1
ATOM 6916 O O . ARG B 1 372 ? 0.562 7.785 6.227 1 96.12 372 ARG B O 1
ATOM 6923 N N . SER B 1 373 ? 2.012 8.406 7.879 1 93.81 373 SER B N 1
ATOM 6924 C CA . SER B 1 373 ? 3.014 7.43 7.461 1 93.81 373 SER B CA 1
ATOM 6925 C C . SER B 1 373 ? 2.49 6.004 7.598 1 93.81 373 SER B C 1
ATOM 6927 O O . SER B 1 373 ? 2.779 5.148 6.758 1 93.81 373 SER B O 1
ATOM 6929 N N . GLY B 1 374 ? 1.783 5.684 8.688 1 96.31 374 GLY B N 1
ATOM 6930 C CA . GLY B 1 374 ? 1.092 4.414 8.852 1 96.31 374 GLY B CA 1
ATOM 6931 C C . GLY B 1 374 ? -0.363 4.469 8.43 1 96.31 374 GLY B C 1
ATOM 6932 O O . GLY B 1 374 ? -1.258 4.582 9.266 1 96.31 374 GLY B O 1
ATOM 6933 N N . GLU B 1 375 ? -0.511 4.324 7.148 1 97.19 375 GLU B N 1
ATOM 6934 C CA . GLU B 1 375 ? -1.843 4.41 6.555 1 97.19 375 GLU B CA 1
ATOM 6935 C C . GLU B 1 375 ? -2.459 3.023 6.379 1 97.19 375 GLU B C 1
ATOM 6937 O O . GLU B 1 375 ? -1.802 2.01 6.629 1 97.19 375 GLU B O 1
ATOM 6942 N N . THR B 1 376 ? -3.723 3.057 6.051 1 97.81 376 THR B N 1
ATOM 6943 C CA . THR B 1 376 ? -4.438 1.896 5.531 1 97.81 376 THR B CA 1
ATOM 6944 C C . THR B 1 376 ? -4.934 2.158 4.113 1 97.81 376 THR B C 1
ATOM 6946 O O . THR B 1 376 ? -4.645 3.207 3.531 1 97.81 376 THR B O 1
ATOM 6949 N N . GLU B 1 377 ? -5.656 1.182 3.547 1 97.31 377 GLU B N 1
ATOM 6950 C CA . GLU B 1 377 ? -6.207 1.356 2.205 1 97.31 377 GLU B CA 1
ATOM 6951 C C . GLU B 1 377 ? -7.539 2.098 2.248 1 97.31 377 GLU B C 1
ATOM 6953 O O . GLU B 1 377 ? -8.195 2.266 1.219 1 97.31 377 GLU B O 1
ATOM 6958 N N . ASP B 1 378 ? -7.953 2.562 3.463 1 98.31 378 ASP B N 1
ATOM 6959 C CA . ASP B 1 378 ? -9.156 3.383 3.584 1 98.31 378 ASP B CA 1
ATOM 6960 C C . ASP B 1 378 ? -9 4.699 2.824 1 98.31 378 ASP B C 1
ATOM 6962 O O . ASP B 1 378 ? -8.016 5.414 3.004 1 98.31 378 ASP B O 1
ATOM 6966 N N . THR B 1 379 ? -9.961 5.016 2.002 1 98.19 379 THR B N 1
ATOM 6967 C CA . THR B 1 379 ? -9.797 6.133 1.079 1 98.19 379 THR B CA 1
ATOM 6968 C C . THR B 1 379 ? -10.547 7.363 1.583 1 98.19 379 THR B C 1
ATOM 6970 O O . THR B 1 379 ? -10.844 8.273 0.809 1 98.19 379 THR B O 1
ATOM 6973 N N . PHE B 1 380 ? -10.922 7.449 2.824 1 98.75 380 PHE B N 1
ATOM 6974 C CA . PHE B 1 380 ? -11.805 8.477 3.361 1 98.75 380 PHE B CA 1
ATOM 6975 C C . PHE B 1 380 ? -11.305 9.867 2.977 1 98.75 380 PHE B C 1
ATOM 6977 O O . PHE B 1 380 ? -12.102 10.734 2.605 1 98.75 380 PHE B O 1
ATOM 6984 N N . ILE B 1 381 ? -10.023 10.133 3.004 1 98.69 381 ILE B N 1
ATOM 6985 C CA . ILE B 1 381 ? -9.516 11.492 2.855 1 98.69 381 ILE B CA 1
ATOM 6986 C C . ILE B 1 381 ? -9.609 11.922 1.394 1 98.69 381 ILE B C 1
ATOM 6988 O O . ILE B 1 381 ? -9.531 13.109 1.084 1 98.69 381 ILE B O 1
ATOM 6992 N N . ALA B 1 382 ? -9.672 10.945 0.509 1 98.56 382 ALA B N 1
ATOM 6993 C CA . ALA B 1 382 ? -9.93 11.305 -0.883 1 98.56 382 ALA B CA 1
ATOM 6994 C C . ALA B 1 382 ? -11.266 12.016 -1.029 1 98.56 382 ALA B C 1
ATOM 6996 O O . ALA B 1 382 ? -11.391 12.977 -1.797 1 98.56 382 ALA B O 1
ATOM 6997 N N . ASP B 1 383 ? -12.297 11.578 -0.31 1 98.38 383 ASP B N 1
ATOM 6998 C CA . ASP B 1 383 ? -13.609 12.211 -0.329 1 98.38 383 ASP B CA 1
ATOM 6999 C C . ASP B 1 383 ? -13.625 13.477 0.528 1 98.38 383 ASP B C 1
ATOM 7001 O O . ASP B 1 383 ? -14.32 14.445 0.209 1 98.38 383 ASP B O 1
ATOM 7005 N N . LEU B 1 384 ? -12.844 13.43 1.571 1 98.75 384 LEU B N 1
ATOM 7006 C CA . LEU B 1 384 ? -12.773 14.578 2.479 1 98.75 384 LEU B CA 1
ATOM 7007 C C . LEU B 1 384 ? -12.25 15.812 1.759 1 98.75 384 LEU B C 1
ATOM 7009 O O . LEU B 1 384 ? -12.805 16.906 1.895 1 98.75 384 LEU B O 1
ATOM 7013 N N . VAL B 1 385 ? -11.203 15.641 1.009 1 98.5 385 VAL B N 1
ATOM 7014 C CA . VAL B 1 385 ? -10.562 16.781 0.347 1 98.5 385 VAL B CA 1
ATOM 7015 C C . VAL B 1 385 ? -11.531 17.406 -0.652 1 98.5 385 VAL B C 1
ATOM 7017 O O . VAL B 1 385 ? -11.547 18.625 -0.818 1 98.5 385 VAL B O 1
ATOM 7020 N N . VAL B 1 386 ? -12.328 16.609 -1.324 1 97.75 386 VAL B N 1
ATOM 7021 C CA . VAL B 1 386 ? -13.305 17.109 -2.289 1 97.75 386 VAL B CA 1
ATOM 7022 C C . VAL B 1 386 ? -14.453 17.797 -1.558 1 97.75 386 VAL B C 1
ATOM 7024 O O . VAL B 1 386 ? -14.844 18.906 -1.919 1 97.75 386 VAL B O 1
ATOM 7027 N N . GLY B 1 387 ? -14.945 17.172 -0.512 1 98.19 387 GLY B N 1
ATOM 7028 C CA . GLY B 1 387 ? -16.047 17.734 0.242 1 98.19 387 GLY B CA 1
ATOM 7029 C C . GLY B 1 387 ? -15.719 19.047 0.917 1 98.19 387 GLY B C 1
ATOM 7030 O O . GLY B 1 387 ? -16.562 19.938 1.016 1 98.19 387 GLY B O 1
ATOM 7031 N N . LEU B 1 388 ? -14.492 19.141 1.34 1 98.5 388 LEU B N 1
ATOM 7032 C CA . LEU B 1 388 ? -14.062 20.328 2.047 1 98.5 388 LEU B CA 1
ATOM 7033 C C . LEU B 1 388 ? -13.586 21.406 1.066 1 98.5 388 LEU B C 1
ATOM 7035 O O . LEU B 1 388 ? -13.383 22.562 1.45 1 98.5 388 LEU B O 1
ATOM 7039 N N . CYS B 1 389 ? -13.383 21.016 -0.161 1 96.69 389 CYS B N 1
ATOM 7040 C CA . CYS B 1 389 ? -12.938 21.953 -1.198 1 96.69 389 CYS B CA 1
ATOM 7041 C C . CYS B 1 389 ? -11.617 22.609 -0.813 1 96.69 389 CYS B C 1
ATOM 7043 O O . CYS B 1 389 ? -11.484 23.828 -0.886 1 96.69 389 CYS B O 1
ATOM 7045 N N . THR B 1 390 ? -10.648 21.766 -0.406 1 97.12 390 THR B N 1
ATOM 7046 C CA . THR B 1 390 ? -9.406 22.344 0.104 1 97.12 390 THR B CA 1
ATOM 7047 C C . THR B 1 390 ? -8.438 22.625 -1.036 1 97.12 390 THR B C 1
ATOM 7049 O O . THR B 1 390 ? -7.5 23.406 -0.879 1 97.12 390 THR B O 1
ATOM 7052 N N . GLY B 1 391 ? -8.555 21.938 -2.129 1 96.12 391 GLY B N 1
ATOM 7053 C CA . GLY B 1 391 ? -7.77 22.203 -3.322 1 96.12 391 GLY B CA 1
ATOM 7054 C C . GLY B 1 391 ? -6.402 21.547 -3.295 1 96.12 391 GLY B C 1
ATOM 7055 O O . GLY B 1 391 ? -5.68 21.578 -4.293 1 96.12 391 GLY B O 1
ATOM 7056 N N . GLN B 1 392 ? -5.961 20.953 -2.137 1 98.19 392 GLN B N 1
ATOM 7057 C CA . GLN B 1 392 ? -4.664 20.297 -2.012 1 98.19 392 GLN B CA 1
ATOM 7058 C C . GLN B 1 392 ? -4.777 19 -1.209 1 98.19 392 GLN B C 1
ATOM 7060 O O . GLN B 1 392 ? -5.469 18.953 -0.187 1 98.19 392 GLN B O 1
ATOM 7065 N N . ILE B 1 393 ? -4.074 17.938 -1.722 1 98.56 393 ILE B N 1
ATOM 7066 C CA . ILE B 1 393 ? -4.02 16.703 -0.965 1 98.56 393 ILE B CA 1
ATOM 7067 C C . ILE B 1 393 ? -2.588 16.172 -0.95 1 98.56 393 ILE B C 1
ATOM 7069 O O . ILE B 1 393 ? -1.878 16.25 -1.955 1 98.56 393 ILE B O 1
ATOM 7073 N N . LYS B 1 394 ? -2.119 15.805 0.205 1 98.5 394 LYS B N 1
ATOM 7074 C CA . LYS B 1 394 ? -0.826 15.164 0.41 1 98.5 394 LYS B CA 1
ATOM 7075 C C . LYS B 1 394 ? -0.998 13.703 0.837 1 98.5 394 LYS B C 1
ATOM 7077 O O . LYS B 1 394 ? -1.25 13.422 2.01 1 98.5 394 LYS B O 1
ATOM 7082 N N . THR B 1 395 ? -0.872 12.797 -0.175 1 97.75 395 THR B N 1
ATOM 7083 C CA . THR B 1 395 ? -1.093 11.398 0.203 1 97.75 395 THR B CA 1
ATOM 7084 C C . THR B 1 395 ? -0.016 10.5 -0.396 1 97.75 395 THR B C 1
ATOM 7086 O O . THR B 1 395 ? -0.282 9.344 -0.73 1 97.75 395 THR B O 1
ATOM 7089 N N . GLY B 1 396 ? 1.235 11.039 -0.581 1 97.81 396 GLY B N 1
ATOM 7090 C CA . GLY B 1 396 ? 2.414 10.242 -0.877 1 97.81 396 GLY B CA 1
ATOM 7091 C C . GLY B 1 396 ? 2.729 10.172 -2.359 1 97.81 396 GLY B C 1
ATOM 7092 O O . GLY B 1 396 ? 2.129 10.891 -3.162 1 97.81 396 GLY B O 1
ATOM 7093 N N . ALA B 1 397 ? 3.738 9.352 -2.732 1 98.5 397 ALA B N 1
ATOM 7094 C CA . ALA B 1 397 ? 4.168 9.125 -4.109 1 98.5 397 ALA B CA 1
ATOM 7095 C C . ALA B 1 397 ? 3.189 8.211 -4.844 1 98.5 397 ALA B C 1
ATOM 7097 O O . ALA B 1 397 ? 2.318 7.598 -4.227 1 98.5 397 ALA B O 1
ATOM 7098 N N . PRO B 1 398 ? 3.219 8.234 -6.188 1 98.19 398 PRO B N 1
ATOM 7099 C CA . PRO B 1 398 ? 2.479 7.195 -6.902 1 98.19 398 PRO B CA 1
ATOM 7100 C C . PRO B 1 398 ? 3.104 5.812 -6.746 1 98.19 398 PRO B C 1
ATOM 7102 O O . PRO B 1 398 ? 3.559 5.223 -7.727 1 98.19 398 PRO B O 1
ATOM 7105 N N . CYS B 1 399 ? 3.049 5.395 -5.582 1 97.62 399 CYS B N 1
ATOM 7106 C CA . CYS B 1 399 ? 3.629 4.137 -5.125 1 97.62 399 CYS B CA 1
ATOM 7107 C C . CYS B 1 399 ? 2.92 3.629 -3.875 1 97.62 399 CYS B C 1
ATOM 7109 O O . CYS B 1 399 ? 2.43 4.422 -3.07 1 97.62 399 CYS B O 1
ATOM 7111 N N . ARG B 1 400 ? 2.844 2.277 -3.727 1 97.5 400 ARG B N 1
ATOM 7112 C CA . ARG B 1 400 ? 2.221 1.635 -2.574 1 97.5 400 ARG B CA 1
ATOM 7113 C C . ARG B 1 400 ? 0.725 1.927 -2.529 1 97.5 400 ARG B C 1
ATOM 7115 O O . ARG B 1 400 ? 0.295 3.043 -2.822 1 97.5 400 ARG B O 1
ATOM 7122 N N . SER B 1 401 ? -0.063 1.052 -2.066 1 98.06 401 SER B N 1
ATOM 7123 C CA . SER B 1 401 ? -1.502 1.147 -2.293 1 98.06 401 SER B CA 1
ATOM 7124 C C . SER B 1 401 ? -2.176 1.989 -1.215 1 98.06 401 SER B C 1
ATOM 7126 O O . SER B 1 401 ? -3.299 2.465 -1.402 1 98.06 401 SER B O 1
ATOM 7128 N N . GLU B 1 402 ? -1.511 2.139 -0.015 1 98.06 402 GLU B N 1
ATOM 7129 C CA . GLU B 1 402 ? -2.143 3.035 0.948 1 98.06 402 GLU B CA 1
ATOM 7130 C C . GLU B 1 402 ? -2.129 4.477 0.448 1 98.06 402 GLU B C 1
ATOM 7132 O O . GLU B 1 402 ? -2.928 5.305 0.896 1 98.06 402 GLU B O 1
ATOM 7137 N N . ARG B 1 403 ? -1.277 4.766 -0.531 1 98.19 403 ARG B N 1
ATOM 7138 C CA . ARG B 1 403 ? -1.267 6.059 -1.207 1 98.19 403 ARG B CA 1
ATOM 7139 C C . ARG B 1 403 ? -2.182 6.047 -2.428 1 98.19 403 ARG B C 1
ATOM 7141 O O . ARG B 1 403 ? -3.105 6.855 -2.525 1 98.19 403 ARG B O 1
ATOM 7148 N N . LEU B 1 404 ? -1.967 5.027 -3.256 1 98.19 404 LEU B N 1
ATOM 7149 C CA . LEU B 1 404 ? -2.611 4.996 -4.562 1 98.19 404 LEU B CA 1
ATOM 7150 C C . LEU B 1 404 ? -4.109 4.742 -4.426 1 98.19 404 LEU B C 1
ATOM 7152 O O . LEU B 1 404 ? -4.895 5.176 -5.273 1 98.19 404 LEU B O 1
ATOM 7156 N N . ALA B 1 405 ? -4.516 4.078 -3.365 1 98.31 405 ALA B N 1
ATOM 7157 C CA . ALA B 1 405 ? -5.945 3.877 -3.156 1 98.31 405 ALA B CA 1
ATOM 7158 C C . ALA B 1 405 ? -6.684 5.211 -3.1 1 98.31 405 ALA B C 1
ATOM 7160 O O . ALA B 1 405 ? -7.797 5.332 -3.615 1 98.31 405 ALA B O 1
ATOM 7161 N N . LYS B 1 406 ? -6.086 6.203 -2.477 1 98.44 406 LYS B N 1
ATOM 7162 C CA . LYS B 1 406 ? -6.699 7.523 -2.354 1 98.44 406 LYS B CA 1
ATOM 7163 C C . LYS B 1 406 ? -6.711 8.25 -3.695 1 98.44 406 LYS B C 1
ATOM 7165 O O . LYS B 1 406 ? -7.711 8.875 -4.062 1 98.44 406 LYS B O 1
ATOM 7170 N N . TYR B 1 407 ? -5.613 8.156 -4.398 1 98.38 407 TYR B N 1
ATOM 7171 C CA . TYR B 1 407 ? -5.543 8.773 -5.719 1 98.38 407 TYR B CA 1
ATOM 7172 C C . TYR B 1 407 ? -6.531 8.117 -6.68 1 98.38 407 TYR B C 1
ATOM 7174 O O . TYR B 1 407 ? -7.215 8.805 -7.438 1 98.38 407 TYR B O 1
ATOM 7182 N N . ASN B 1 408 ? -6.598 6.801 -6.648 1 98.12 408 ASN B N 1
ATOM 7183 C CA . ASN B 1 408 ? -7.531 6.082 -7.508 1 98.12 408 ASN B CA 1
ATOM 7184 C C . ASN B 1 408 ? -8.977 6.43 -7.176 1 98.12 408 ASN B C 1
ATOM 7186 O O . ASN B 1 408 ? -9.828 6.5 -8.07 1 98.12 408 ASN B O 1
ATOM 7190 N N . GLN B 1 409 ? -9.258 6.652 -5.887 1 97.75 409 GLN B N 1
ATOM 7191 C CA . GLN B 1 409 ? -10.594 7.09 -5.492 1 97.75 409 GLN B CA 1
ATOM 7192 C C . GLN B 1 409 ? -10.922 8.461 -6.074 1 97.75 409 GLN B C 1
ATOM 7194 O O . GLN B 1 409 ? -12.047 8.703 -6.508 1 97.75 409 GLN B O 1
ATOM 7199 N N . LEU B 1 410 ? -9.953 9.297 -6.078 1 97.38 410 LEU B N 1
ATOM 7200 C CA . LEU B 1 410 ? -10.148 10.625 -6.656 1 97.38 410 LEU B CA 1
ATOM 7201 C C . LEU B 1 410 ? -10.352 10.531 -8.164 1 97.38 410 LEU B C 1
ATOM 7203 O O . LEU B 1 410 ? -11.156 11.273 -8.734 1 97.38 410 LEU B O 1
ATOM 7207 N N . MET B 1 411 ? -9.664 9.641 -8.82 1 94.81 411 MET B N 1
ATOM 7208 C CA . MET B 1 411 ? -9.852 9.438 -10.25 1 94.81 411 MET B CA 1
ATOM 7209 C C . MET B 1 411 ? -11.242 8.883 -10.547 1 94.81 411 MET B C 1
ATOM 7211 O O . MET B 1 411 ? -11.844 9.227 -11.562 1 94.81 411 MET B O 1
ATOM 7215 N N . ARG B 1 412 ? -11.734 8.008 -9.734 1 92.94 412 ARG B N 1
ATOM 7216 C CA . ARG B 1 412 ? -13.086 7.484 -9.883 1 92.94 412 ARG B CA 1
ATOM 7217 C C . ARG B 1 412 ? -14.125 8.602 -9.773 1 92.94 412 ARG B C 1
ATOM 7219 O O . ARG B 1 412 ? -15.094 8.625 -10.531 1 92.94 412 ARG B O 1
ATOM 7226 N N . SER B 1 413 ? -13.93 9.406 -8.859 1 84.69 413 SER B N 1
ATOM 7227 C CA . SER B 1 413 ? -14.875 10.484 -8.57 1 84.69 413 SER B CA 1
ATOM 7228 C C . SER B 1 413 ? -14.953 11.469 -9.734 1 84.69 413 SER B C 1
ATOM 7230 O O . SER B 1 413 ? -15.969 12.133 -9.922 1 84.69 413 SER B O 1
ATOM 7232 N N . CYS B 1 414 ? -13.859 11.57 -10.492 1 71.5 414 CYS B N 1
ATOM 7233 C CA . CYS B 1 414 ? -13.82 12.453 -11.656 1 71.5 414 CYS B CA 1
ATOM 7234 C C . CYS B 1 414 ? -14.766 11.961 -12.742 1 71.5 414 CYS B C 1
ATOM 7236 O O . CYS B 1 414 ? -15.422 12.766 -13.414 1 71.5 414 CYS B O 1
ATOM 7238 N N . GLY B 1 415 ? -14.742 10.641 -13 1 58.31 415 GLY B N 1
ATOM 7239 C CA . GLY B 1 415 ? -15.562 10.062 -14.055 1 58.31 415 GLY B CA 1
ATOM 7240 C C . GLY B 1 415 ? -17.047 10.07 -13.734 1 58.31 415 GLY B C 1
ATOM 7241 O O . GLY B 1 415 ? -17.875 10.281 -14.617 1 58.31 415 GLY B O 1
ATOM 7242 N N . GLU B 1 416 ? -17.344 9.688 -12.492 1 48.03 416 GLU B N 1
ATOM 7243 C CA . GLU B 1 416 ? -18.75 9.703 -12.055 1 48.03 416 GLU B CA 1
ATOM 7244 C C . GLU B 1 416 ? -19.312 11.117 -12.062 1 48.03 416 GLU B C 1
ATOM 7246 O O . GLU B 1 416 ? -20.5 11.312 -12.312 1 48.03 416 GLU B O 1
ATOM 7251 N N . ALA B 1 417 ? -18.328 12.094 -11.727 1 39 417 ALA B N 1
ATOM 7252 C CA . ALA B 1 417 ? -18.719 13.5 -11.773 1 39 417 ALA B CA 1
ATOM 7253 C C . ALA B 1 417 ? -18.969 13.961 -13.203 1 39 417 ALA B C 1
ATOM 7255 O O . ALA B 1 417 ? -19.484 15.055 -13.438 1 39 417 ALA B O 1
ATOM 7256 N N . ARG B 1 418 ? -18.297 13.25 -14.258 1 37.66 418 ARG B N 1
ATOM 7257 C CA . ARG B 1 418 ? -18.672 13.656 -15.617 1 37.66 418 ARG B CA 1
ATOM 7258 C C . ARG B 1 418 ? -20.141 13.383 -15.891 1 37.66 418 ARG B C 1
ATOM 7260 O O . ARG B 1 418 ? -20.719 13.938 -16.828 1 37.66 418 ARG B O 1
ATOM 7267 N N . GLU B 1 419 ? -20.781 12.344 -15.43 1 34 419 GLU B N 1
ATOM 7268 C CA . GLU B 1 419 ? -22.234 12.523 -15.516 1 34 419 GLU B CA 1
ATOM 7269 C C . GLU B 1 419 ? -22.703 13.664 -14.617 1 34 419 GLU B C 1
ATOM 7271 O O . GLU B 1 419 ? -23.891 14 -14.602 1 34 419 GLU B O 1
ATOM 7276 N N . CYS B 1 420 ? -22.141 13.828 -13.531 1 28.77 420 CYS B N 1
ATOM 7277 C CA . CYS B 1 420 ? -22.422 15.078 -12.836 1 28.77 420 CYS B CA 1
ATOM 7278 C C . CYS B 1 420 ? -21.828 16.266 -13.586 1 28.77 420 CYS B C 1
ATOM 7280 O O . CYS B 1 420 ? -20.625 16.281 -13.875 1 28.77 420 CYS B O 1
ATOM 7282 N N . PRO B 1 421 ? -22.75 17.016 -14.328 1 27.86 421 PRO B N 1
ATOM 7283 C CA . PRO B 1 421 ? -22.391 18.266 -14.992 1 27.86 421 PRO B CA 1
ATOM 7284 C C . PRO B 1 421 ? -21.281 19.031 -14.266 1 27.86 421 PRO B C 1
ATOM 7286 O O . PRO B 1 421 ? -20.812 20.062 -14.75 1 27.86 421 PRO B O 1
ATOM 7289 N N . CYS B 1 422 ? -21.359 18.859 -12.906 1 25.06 422 CYS B N 1
ATOM 7290 C CA . CYS B 1 422 ? -20.797 19.984 -12.164 1 25.06 422 CYS B CA 1
ATOM 7291 C C . CYS B 1 422 ? -19.297 20.062 -12.352 1 25.06 422 CYS B C 1
ATOM 7293 O O . CYS B 1 422 ? -18.641 20.953 -11.812 1 25.06 422 CYS B O 1
ATOM 7295 N N . LEU B 1 423 ? -18.688 18.875 -12.375 1 26.31 423 LEU B N 1
ATOM 7296 C CA . LEU B 1 423 ? -17.344 19.438 -12.328 1 26.31 423 LEU B CA 1
ATOM 7297 C C . LEU B 1 423 ? -17.062 20.266 -13.578 1 26.31 423 LEU B C 1
ATOM 7299 O O . LEU B 1 423 ? -17.719 20.078 -14.609 1 26.31 423 LEU B O 1
ATOM 7303 N N . GLY B 1 424 ? -16.047 21.156 -13.609 1 24.08 424 GLY B N 1
ATOM 7304 C CA . GLY B 1 424 ? -15.727 22.281 -14.461 1 24.08 424 GLY B CA 1
ATOM 7305 C C . GLY B 1 424 ? -15.703 21.938 -15.938 1 24.08 424 GLY B C 1
ATOM 7306 O O . GLY B 1 424 ? -15.219 20.859 -16.312 1 24.08 424 GLY B O 1
ATOM 7307 N N . GLN B 1 425 ? -16.703 21.875 -16.859 1 22.92 425 GLN B N 1
ATOM 7308 C CA . GLN B 1 425 ? -16.25 22.406 -18.141 1 22.92 425 GLN B CA 1
ATOM 7309 C C . GLN B 1 425 ? -14.898 23.078 -18 1 22.92 425 GLN B C 1
ATOM 7311 O O . GLN B 1 425 ? -14.523 23.531 -16.922 1 22.92 425 GLN B O 1
ATOM 7316 N N . ASP B 1 426 ? -13.984 22.797 -18.984 1 23.89 426 ASP B N 1
ATOM 7317 C CA . ASP B 1 426 ? -12.734 23.531 -19.109 1 23.89 426 ASP B CA 1
ATOM 7318 C C . ASP B 1 426 ? -12.891 24.984 -18.641 1 23.89 426 ASP B C 1
ATOM 7320 O O . ASP B 1 426 ? -12.852 25.906 -19.438 1 23.89 426 ASP B O 1
ATOM 7324 N N . THR B 1 427 ? -14.016 25.297 -18.031 1 23.17 427 THR B N 1
ATOM 7325 C CA . THR B 1 427 ? -13.766 26.703 -17.734 1 23.17 427 THR B CA 1
ATOM 7326 C C . THR B 1 427 ? -12.375 26.891 -17.125 1 23.17 427 THR B C 1
ATOM 7328 O O . THR B 1 427 ? -11.922 26.062 -16.328 1 23.17 427 THR B O 1
ATOM 7331 N N . GLY B 1 428 ? -11.453 27.281 -17.891 1 23.05 428 GLY B N 1
ATOM 7332 C CA . GLY B 1 428 ? -10.234 27.984 -17.5 1 23.05 428 GLY B CA 1
ATOM 7333 C C . GLY B 1 428 ? -10.25 28.484 -16.078 1 23.05 428 GLY B C 1
ATOM 7334 O O . GLY B 1 428 ? -10.07 29.688 -15.836 1 23.05 428 GLY B O 1
ATOM 7335 N N . ALA B 1 429 ? -11.273 27.906 -15.375 1 22.72 429 ALA B N 1
ATOM 7336 C CA . ALA B 1 429 ? -11.18 28.578 -14.078 1 22.72 429 ALA B CA 1
ATOM 7337 C C . ALA B 1 429 ? -9.766 28.484 -13.516 1 22.72 429 ALA B C 1
ATOM 7339 O O . ALA B 1 429 ? -9.102 27.453 -13.656 1 22.72 429 ALA B O 1
ATOM 7340 N N . GLU B 1 430 ? -9.203 29.516 -13.406 1 22.45 430 GLU B N 1
ATOM 7341 C CA . GLU B 1 430 ? -7.91 29.875 -12.82 1 22.45 430 GLU B CA 1
ATOM 7342 C C . GLU B 1 430 ? -7.629 29.062 -11.562 1 22.45 430 GLU B C 1
ATOM 7344 O O . GLU B 1 430 ? -8.508 28.891 -10.719 1 22.45 430 GLU B O 1
ATOM 7349 N N . LEU B 1 431 ? -7.211 27.734 -11.609 1 22.38 431 LEU B N 1
ATOM 7350 C CA . LEU B 1 431 ? -6.426 27.438 -10.414 1 22.38 431 LEU B CA 1
ATOM 7351 C C . LEU B 1 431 ? -6.23 28.688 -9.562 1 22.38 431 LEU B C 1
ATOM 7353 O O . LEU B 1 431 ? -5.484 29.594 -9.945 1 22.38 431 LEU B O 1
ATOM 7357 N N . LYS B 1 432 ? -7.352 29.281 -9.219 1 23.59 432 LYS B N 1
ATOM 7358 C CA . LYS B 1 432 ? -7.133 30.453 -8.391 1 23.59 432 LYS B CA 1
ATOM 7359 C C . LYS B 1 432 ? -5.98 30.234 -7.414 1 23.59 432 LYS B C 1
ATOM 7361 O O . LYS B 1 432 ? -5.965 29.25 -6.676 1 23.59 432 LYS B O 1
ATOM 7366 N N . LYS B 1 433 ? -4.871 30.672 -7.805 1 26.8 433 LYS B N 1
ATOM 7367 C CA . LYS B 1 433 ? -3.719 31.062 -7 1 26.8 433 LYS B CA 1
ATOM 7368 C C . LYS B 1 433 ? -4.129 31.359 -5.562 1 26.8 433 LYS B C 1
ATOM 7370 O O . LYS B 1 433 ? -4.473 32.5 -5.23 1 26.8 433 LYS B O 1
ATOM 7375 N N . SER B 1 434 ? -5.145 30.625 -5.223 1 23.7 434 SER B N 1
ATOM 7376 C CA . SER B 1 434 ? -5.316 30.969 -3.812 1 23.7 434 SER B CA 1
ATOM 7377 C C . SER B 1 434 ? -3.982 30.969 -3.076 1 23.7 434 SER B C 1
ATOM 7379 O O . SER B 1 434 ? -3.947 30.984 -1.844 1 23.7 434 SER B O 1
ATOM 7381 N N . TRP B 1 435 ? -3.029 30.344 -3.715 1 23.06 435 TRP B N 1
ATOM 7382 C CA . TRP B 1 435 ? -1.794 30.781 -3.084 1 23.06 435 TRP B CA 1
ATOM 7383 C C . TRP B 1 435 ? -1.811 32.312 -2.869 1 23.06 435 TRP B C 1
ATOM 7385 O O . TRP B 1 435 ? -2.367 33.031 -3.682 1 23.06 435 TRP B O 1
ATOM 7395 N N . GLY B 1 436 ? -1.966 32.688 -1.81 1 24.92 436 GLY B N 1
ATOM 7396 C CA . GLY B 1 436 ? -1.787 34.094 -1.497 1 24.92 436 GLY B CA 1
ATOM 7397 C C . GLY B 1 436 ? -0.945 34.812 -2.521 1 24.92 436 GLY B C 1
ATOM 7398 O O . GLY B 1 436 ? -0.836 36.062 -2.477 1 24.92 436 GLY B O 1
ATOM 7399 N N . MET B 1 437 ? 0.026 34.219 -3.158 1 22.06 437 MET B N 1
ATOM 7400 C CA . MET B 1 437 ? 0.807 35.219 -3.9 1 22.06 437 MET B CA 1
ATOM 7401 C C . MET B 1 437 ? 0.13 35.562 -5.223 1 22.06 437 MET B C 1
ATOM 7403 O O . MET B 1 437 ? -0.148 34.688 -6.035 1 22.06 437 MET B O 1
ATOM 7407 N N . LYS B 1 438 ? -0.732 36.438 -5.285 1 25.69 438 LYS B N 1
ATOM 7408 C CA . LYS B 1 438 ? -0.788 37.344 -6.434 1 25.69 438 LYS B CA 1
ATOM 7409 C C . LYS B 1 438 ? 0.6 37.562 -7.027 1 25.69 438 LYS B C 1
ATOM 7411 O O . LYS B 1 438 ? 1.38 38.375 -6.52 1 25.69 438 LYS B O 1
ATOM 7416 N N . LEU B 1 439 ? 1.448 36.5 -7.352 1 22.05 439 LEU B N 1
ATOM 7417 C CA . LEU B 1 439 ? 2.629 36.938 -8.102 1 22.05 439 LEU B CA 1
ATOM 7418 C C . LEU B 1 439 ? 2.242 37.812 -9.273 1 22.05 439 LEU B C 1
ATOM 7420 O O . LEU B 1 439 ? 1.206 37.625 -9.914 1 22.05 439 LEU B O 1
ATOM 7424 N N . ALA B 1 440 ? 2.832 39 -9.344 1 23.88 440 ALA B N 1
ATOM 7425 C CA . ALA B 1 440 ? 3.061 40.062 -10.32 1 23.88 440 ALA B CA 1
ATOM 7426 C C . ALA B 1 440 ? 3.43 39.5 -11.68 1 23.88 440 ALA B C 1
ATOM 7428 O O . ALA B 1 440 ? 4.598 39.188 -11.938 1 23.88 440 ALA B O 1
ATOM 7429 N N . LEU B 1 441 ? 2.988 38.5 -12.211 1 25.64 441 LEU B N 1
ATOM 7430 C CA . LEU B 1 441 ? 3.285 38.188 -13.602 1 25.64 441 LEU B CA 1
ATOM 7431 C C . LEU B 1 441 ? 3.141 39.406 -14.5 1 25.64 441 LEU B C 1
ATOM 7433 O O . LEU B 1 441 ? 3.705 39.438 -15.594 1 25.64 441 LEU B O 1
ATOM 7437 N N . GLN B 1 442 ? 2.314 40.312 -14.164 1 24.86 442 GLN B N 1
ATOM 7438 C CA . GLN B 1 442 ? 2.395 41.5 -15 1 24.86 442 GLN B CA 1
ATOM 7439 C C . GLN B 1 442 ? 3.793 42.094 -14.953 1 24.86 442 GLN B C 1
ATOM 7441 O O . GLN B 1 442 ? 4.27 42.656 -15.953 1 24.86 442 GLN B O 1
ATOM 7446 N N . ASP B 1 443 ? 4.324 42.062 -13.773 1 24.84 443 ASP B N 1
ATOM 7447 C CA . ASP B 1 443 ? 5.586 42.812 -13.766 1 24.84 443 ASP B CA 1
ATOM 7448 C C . ASP B 1 443 ? 6.707 41.969 -14.391 1 24.84 443 ASP B C 1
ATOM 7450 O O . ASP B 1 443 ? 7.781 42.5 -14.688 1 24.84 443 ASP B O 1
ATOM 7454 N N . ILE B 1 444 ? 6.629 40.625 -14.352 1 24.78 444 ILE B N 1
ATOM 7455 C CA . ILE B 1 444 ? 7.797 40.062 -15.023 1 24.78 444 ILE B CA 1
ATOM 7456 C C . ILE B 1 444 ? 7.652 40.188 -16.531 1 24.78 444 ILE B C 1
ATOM 7458 O O . ILE B 1 444 ? 8.633 40.094 -17.281 1 24.78 444 ILE B O 1
ATOM 7462 N N . ILE B 1 445 ? 6.41 40.219 -17.016 1 25.14 445 ILE B N 1
ATOM 7463 C CA . ILE B 1 445 ? 6.395 40.5 -18.453 1 25.14 445 ILE B CA 1
ATOM 7464 C C . ILE B 1 445 ? 7.082 41.844 -18.734 1 25.14 445 ILE B C 1
ATOM 7466 O O . ILE B 1 445 ? 7.617 42.062 -19.828 1 25.14 445 ILE B O 1
ATOM 7470 N N . SER B 1 446 ? 6.91 42.688 -17.734 1 24.44 446 SER B N 1
ATOM 7471 C CA . SER B 1 446 ? 7.422 44 -18.125 1 24.44 446 SER B CA 1
ATOM 7472 C C . SER B 1 446 ? 8.945 44 -18.188 1 24.44 446 SER B C 1
ATOM 7474 O O . SER B 1 446 ? 9.555 44.969 -18.578 1 24.44 446 SER B O 1
ATOM 7476 N N . ALA B 1 447 ? 9.5 43.094 -17.312 1 24.11 447 ALA B N 1
ATOM 7477 C CA . ALA B 1 447 ? 10.938 43.375 -17.391 1 24.11 447 ALA B CA 1
ATOM 7478 C C . ALA B 1 447 ? 11.562 42.719 -18.609 1 24.11 447 ALA B C 1
ATOM 7480 O O . ALA B 1 447 ? 12.766 42.469 -18.641 1 24.11 447 ALA B O 1
ATOM 7481 N N . ILE B 1 448 ? 10.656 42.062 -19.469 1 24.27 448 ILE B N 1
ATOM 7482 C CA . ILE B 1 448 ? 11.312 41.656 -20.703 1 24.27 448 ILE B CA 1
ATOM 7483 C C . ILE B 1 448 ? 11.898 42.875 -21.406 1 24.27 448 ILE B C 1
ATOM 7485 O O . ILE B 1 448 ? 11.18 43.812 -21.719 1 24.27 448 ILE B O 1
ATOM 7489 N N . PRO B 1 449 ? 13.109 43.188 -21.172 1 22 449 PRO B N 1
ATOM 7490 C CA . PRO B 1 449 ? 13.641 44.25 -22.016 1 22 449 PRO B CA 1
ATOM 7491 C C . PRO B 1 449 ? 13.188 44.156 -23.469 1 22 449 PRO B C 1
ATOM 7493 O O . PRO B 1 449 ? 12.875 43.062 -23.938 1 22 449 PRO B O 1
ATOM 7496 N N . ALA B 1 450 ? 12.602 45.188 -24.047 1 21.92 450 ALA B N 1
ATOM 7497 C CA . ALA B 1 450 ? 12.219 45.531 -25.422 1 21.92 450 ALA B CA 1
ATOM 7498 C C . ALA B 1 450 ? 13.219 44.938 -26.422 1 21.92 450 ALA B C 1
ATOM 7500 O O . ALA B 1 450 ? 13.031 45.062 -27.625 1 21.92 450 ALA B O 1
ATOM 7501 N N . CYS B 1 451 ? 14.477 44.656 -26.031 1 21.83 451 CYS B N 1
ATOM 7502 C CA . CYS B 1 451 ? 15.398 44.812 -27.141 1 21.83 451 CYS B CA 1
ATOM 7503 C C . CYS B 1 451 ? 15.227 43.688 -28.156 1 21.83 451 CYS B C 1
ATOM 7505 O O . CYS B 1 451 ? 15.664 43.781 -29.297 1 21.83 451 CYS B O 1
ATOM 7507 N N . CYS B 1 452 ? 15.133 42.375 -27.672 1 21.22 452 CYS B N 1
ATOM 7508 C CA . CYS B 1 452 ? 15.766 41.562 -28.703 1 21.22 452 CYS B CA 1
ATOM 7509 C C . CYS B 1 452 ? 14.844 41.344 -29.891 1 21.22 452 CYS B C 1
ATOM 7511 O O . CYS B 1 452 ? 13.664 41.031 -29.719 1 21.22 452 CYS B O 1
ATOM 7513 N N . ASP B 1 453 ? 14.992 42 -31.031 1 20.05 453 ASP B N 1
ATOM 7514 C CA . ASP B 1 453 ? 14.445 42.031 -32.375 1 20.05 453 ASP B CA 1
ATOM 7515 C C . ASP B 1 453 ? 14.203 40.625 -32.906 1 20.05 453 ASP B C 1
ATOM 7517 O O . ASP B 1 453 ? 15.102 39.781 -32.875 1 20.05 453 ASP B O 1
ATOM 7521 N N . PRO B 1 454 ? 12.93 40.125 -32.812 1 22.78 454 PRO B N 1
ATOM 7522 C CA . PRO B 1 454 ? 12.523 38.812 -33.312 1 22.78 454 PRO B CA 1
ATOM 7523 C C . PRO B 1 454 ? 13.188 38.5 -34.656 1 22.78 454 PRO B C 1
ATOM 7525 O O . PRO B 1 454 ? 12.945 37.406 -35.219 1 22.78 454 PRO B O 1
ATOM 7528 N N . THR B 1 455 ? 13.578 39.594 -35.406 1 22.05 455 THR B N 1
ATOM 7529 C CA . THR B 1 455 ? 13.68 39.438 -36.844 1 22.05 455 THR B CA 1
ATOM 7530 C C . THR B 1 455 ? 14.75 38.406 -37.188 1 22.05 455 THR B C 1
ATOM 7532 O O . THR B 1 455 ? 14.883 38 -38.344 1 22.05 455 THR B O 1
ATOM 7535 N N . ILE B 1 456 ? 15.758 38.25 -36.312 1 20.03 456 ILE B N 1
ATOM 7536 C CA . ILE B 1 456 ? 16.906 38.062 -37.188 1 20.03 456 ILE B CA 1
ATOM 7537 C C . ILE B 1 456 ? 16.812 36.75 -37.906 1 20.03 456 ILE B C 1
ATOM 7539 O O . ILE B 1 456 ? 17.062 36.656 -39.125 1 20.03 456 ILE B O 1
ATOM 7543 N N . PHE B 1 457 ? 16.859 35.5 -37.219 1 19.08 457 PHE B N 1
ATOM 7544 C CA . PHE B 1 457 ? 17.688 34.594 -38 1 19.08 457 PHE B CA 1
ATOM 7545 C C . PHE B 1 457 ? 16.859 33.875 -39.062 1 19.08 457 PHE B C 1
ATOM 7547 O O . PHE B 1 457 ? 16.266 32.844 -38.75 1 19.08 457 PHE B O 1
ATOM 7554 N N . LEU B 1 458 ? 15.797 34.5 -39.719 1 20.11 458 LEU B N 1
ATOM 7555 C CA . LEU B 1 458 ? 15.055 33.875 -40.781 1 20.11 458 LEU B CA 1
ATOM 7556 C C . LEU B 1 458 ? 16 33.219 -41.781 1 20.11 458 LEU B C 1
ATOM 7558 O O . LEU B 1 458 ? 15.555 32.719 -42.844 1 20.11 458 LEU B O 1
ATOM 7562 N N . GLU B 1 459 ? 17.312 33.625 -41.656 1 18.58 459 GLU B N 1
ATOM 7563 C CA . GLU B 1 459 ? 17.781 33.562 -43.031 1 18.58 459 GLU B CA 1
ATOM 7564 C C . GLU B 1 459 ? 17.484 32.219 -43.688 1 18.58 459 GLU B C 1
ATOM 7566 O O . GLU B 1 459 ? 16.891 32.156 -44.75 1 18.58 459 GLU B O 1
ATOM 7571 N N . THR B 1 460 ? 18.547 31.516 -44.219 1 19.05 460 THR B N 1
ATOM 7572 C CA . THR B 1 460 ? 18.828 31.078 -45.594 1 19.05 460 THR B CA 1
ATOM 7573 C C . THR B 1 460 ? 18.375 29.625 -45.781 1 19.05 460 THR B C 1
ATOM 7575 O O . THR B 1 460 ? 18.625 29.031 -46.844 1 19.05 460 THR B O 1
ATOM 7578 N N . TRP B 1 461 ? 17.922 28.781 -44.656 1 20.47 461 TRP B N 1
ATOM 7579 C CA . TRP B 1 461 ? 18.203 27.484 -45.281 1 20.47 461 TRP B CA 1
ATOM 7580 C C . TRP B 1 461 ? 17.219 27.203 -46.438 1 20.47 461 TRP B C 1
ATOM 7582 O O . TRP B 1 461 ? 16.031 27.484 -46.312 1 20.47 461 TRP B O 1
ATOM 7592 N N . ASN B 1 462 ? 17.578 26.922 -47.75 1 18.38 462 ASN B N 1
ATOM 7593 C CA . ASN B 1 462 ? 17.125 26.844 -49.125 1 18.38 462 ASN B CA 1
ATOM 7594 C C . ASN B 1 462 ? 16.156 25.688 -49.344 1 18.38 462 ASN B C 1
ATOM 7596 O O . ASN B 1 462 ? 15.555 25.547 -50.406 1 18.38 462 ASN B O 1
ATOM 7600 N N . PRO B 1 463 ? 16.031 24.516 -48.625 1 21.7 463 PRO B N 1
ATOM 7601 C CA . PRO B 1 463 ? 15.805 23.562 -49.719 1 21.7 463 PRO B CA 1
ATOM 7602 C C . PRO B 1 463 ? 14.523 23.844 -50.5 1 21.7 463 PRO B C 1
ATOM 7604 O O . PRO B 1 463 ? 13.68 24.609 -50.031 1 21.7 463 PRO B O 1
ATOM 7607 N N . ALA B 1 464 ? 14.18 22.844 -51.531 1 21.03 464 ALA B N 1
ATOM 7608 C CA . ALA B 1 464 ? 13.367 22.766 -52.75 1 21.03 464 ALA B CA 1
ATOM 7609 C C . ALA B 1 464 ? 11.883 22.812 -52.406 1 21.03 464 ALA B C 1
ATOM 7611 O O . ALA B 1 464 ? 11.477 22.484 -51.281 1 21.03 464 ALA B O 1
ATOM 7612 N N . PRO B 1 465 ? 10.992 23.094 -53.375 1 20.75 465 PRO B N 1
ATOM 7613 C CA . PRO B 1 465 ? 9.656 23.672 -53.594 1 20.75 465 PRO B CA 1
ATOM 7614 C C . PRO B 1 465 ? 8.531 22.734 -53.156 1 20.75 465 PRO B C 1
ATOM 7616 O O . PRO B 1 465 ? 7.359 23.109 -53.219 1 20.75 465 PRO B O 1
ATOM 7619 N N . VAL B 1 466 ? 8.711 21.469 -52.531 1 22.25 466 VAL B N 1
ATOM 7620 C CA . VAL B 1 466 ? 7.699 20.547 -53.031 1 22.25 466 VAL B CA 1
ATOM 7621 C C . VAL B 1 466 ? 6.309 21.078 -52.688 1 22.25 466 VAL B C 1
ATOM 7623 O O . VAL B 1 466 ? 6.047 21.469 -51.531 1 22.25 466 VAL B O 1
ATOM 7626 N N . LEU B 1 467 ? 5.609 21.5 -53.719 1 18.53 467 LEU B N 1
ATOM 7627 C CA . LEU B 1 467 ? 4.34 22.219 -53.844 1 18.53 467 LEU B CA 1
ATOM 7628 C C . LEU B 1 467 ? 3.23 21.484 -53.094 1 18.53 467 LEU B C 1
ATOM 7630 O O . LEU B 1 467 ? 2.842 20.375 -53.469 1 18.53 467 LEU B O 1
ATOM 7634 N N . LEU B 1 468 ? 3.391 21.359 -51.75 1 18.59 468 LEU B N 1
ATOM 7635 C CA . LEU B 1 468 ? 2.365 20.625 -51.031 1 18.59 468 LEU B CA 1
ATOM 7636 C C . LEU B 1 468 ? 0.985 21.219 -51.25 1 18.59 468 LEU B C 1
ATOM 7638 O O . LEU B 1 468 ? 0.735 22.375 -50.906 1 18.59 468 LEU B O 1
ATOM 7642 N N . GLU B 1 469 ? 0.453 20.891 -52.469 1 19.5 469 GLU B N 1
ATOM 7643 C CA . GLU B 1 469 ? -0.814 21.516 -52.812 1 19.5 469 GLU B CA 1
ATOM 7644 C C . GLU B 1 469 ? -1.812 21.438 -51.688 1 19.5 469 GLU B C 1
ATOM 7646 O O . GLU B 1 469 ? -1.762 20.516 -50.875 1 19.5 469 GLU B O 1
ATOM 7651 N N . PRO B 1 470 ? -2.547 22.562 -51.469 1 19.95 470 PRO B N 1
ATOM 7652 C CA . PRO B 1 470 ? -3.523 23.078 -50.5 1 19.95 470 PRO B CA 1
ATOM 7653 C C . PRO B 1 470 ? -4.805 22.25 -50.469 1 19.95 470 PRO B C 1
ATOM 7655 O O . PRO B 1 470 ? -5.531 22.188 -51.469 1 19.95 470 PRO B O 1
ATOM 7658 N N . LEU B 1 471 ? -4.684 20.906 -50.312 1 19.69 471 LEU B N 1
ATOM 7659 C CA . LEU B 1 471 ? -5.957 20.25 -50.594 1 19.69 471 LEU B CA 1
ATOM 7660 C C . LEU B 1 471 ? -7.109 21 -49.906 1 19.69 471 LEU B C 1
ATOM 7662 O O . LEU B 1 471 ? -6.965 21.516 -48.812 1 19.69 471 LEU B O 1
ATOM 7666 N N . PRO B 1 472 ? -8.156 21.328 -50.656 1 19.56 472 PRO B N 1
ATOM 7667 C CA . PRO B 1 472 ? -9.352 22.156 -50.469 1 19.56 472 PRO B CA 1
ATOM 7668 C C . PRO B 1 472 ? -10.109 21.812 -49.188 1 19.56 472 PRO B C 1
ATOM 7670 O O . PRO B 1 472 ? -10.078 20.672 -48.75 1 19.56 472 PRO B O 1
ATOM 7673 N N . VAL B 1 473 ? -10.094 22.797 -48.281 1 19.5 473 VAL B N 1
ATOM 7674 C CA . VAL B 1 473 ? -10.781 23 -47 1 19.5 473 VAL B CA 1
ATOM 7675 C C . VAL B 1 473 ? -12.273 22.734 -47.156 1 19.5 473 VAL B C 1
ATOM 7677 O O . VAL B 1 473 ? -12.953 23.438 -47.938 1 19.5 473 VAL B O 1
ATOM 7680 N N . LEU B 1 474 ? -12.672 21.484 -47.375 1 17.73 474 LEU B N 1
ATOM 7681 C CA . LEU B 1 474 ? -14.078 21.172 -47.625 1 17.73 474 LEU B CA 1
ATOM 7682 C C . LEU B 1 474 ? -14.977 21.875 -46.594 1 17.73 474 LEU B C 1
ATOM 7684 O O . LEU B 1 474 ? -14.852 21.656 -45.406 1 17.73 474 LEU B O 1
ATOM 7688 N N . LEU B 1 475 ? -15.383 23.141 -46.969 1 19.28 475 LEU B N 1
ATOM 7689 C CA . LEU B 1 475 ? -16.359 24 -46.312 1 19.28 475 LEU B CA 1
ATOM 7690 C C . LEU B 1 475 ? -17.672 23.25 -46.094 1 19.28 475 LEU B C 1
ATOM 7692 O O . LEU B 1 475 ? -18.391 22.953 -47.031 1 19.28 475 LEU B O 1
ATOM 7696 N N . CYS B 1 476 ? -17.688 22.031 -45.625 1 17.28 476 CYS B N 1
ATOM 7697 C CA . CYS B 1 476 ? -19.047 21.5 -45.625 1 17.28 476 CYS B CA 1
ATOM 7698 C C . CYS B 1 476 ? -20.016 22.453 -44.938 1 17.28 476 CYS B C 1
ATOM 7700 O O . CYS B 1 476 ? -19.719 22.938 -43.812 1 17.28 476 CYS B O 1
ATOM 7702 N N . ASP B 1 477 ? -20.859 23.188 -45.656 1 18.73 477 ASP B N 1
ATOM 7703 C CA . ASP B 1 477 ? -22 24.062 -45.438 1 18.73 477 ASP B CA 1
ATOM 7704 C C . ASP B 1 477 ? -23.047 23.375 -44.562 1 18.73 477 ASP B C 1
ATOM 7706 O O . ASP B 1 477 ? -24.047 22.875 -45.062 1 18.73 477 ASP B O 1
ATOM 7710 N N . ILE B 1 478 ? -22.797 22.422 -43.75 1 19 478 ILE B N 1
ATOM 7711 C CA . ILE B 1 478 ? -23.984 21.797 -43.188 1 19 478 ILE B CA 1
ATOM 7712 C C . ILE B 1 478 ? -24.875 22.844 -42.562 1 19 478 ILE B C 1
ATOM 7714 O O . ILE B 1 478 ? -24.406 23.703 -41.781 1 19 478 ILE B O 1
ATOM 7718 N N . SER B 1 479 ? -26.094 23.141 -43.156 1 18.23 479 SER B N 1
ATOM 7719 C CA . SER B 1 479 ? -27.359 23.844 -43 1 18.23 479 SER B CA 1
ATOM 7720 C C . SER B 1 479 ? -27.875 23.766 -41.562 1 18.23 479 SER B C 1
ATOM 7722 O O . SER B 1 479 ? -27.531 22.844 -40.844 1 18.23 479 SER B O 1
ATOM 7724 N N . LEU B 1 480 ? -28.859 24.75 -41.25 1 19.77 480 LEU B N 1
ATOM 7725 C CA . LEU B 1 480 ? -29.484 25.453 -40.156 1 19.77 480 LEU B CA 1
ATOM 7726 C C . LEU B 1 480 ? -30.359 24.516 -39.312 1 19.77 480 LEU B C 1
ATOM 7728 O O . LEU B 1 480 ? -31.453 24.141 -39.75 1 19.77 480 LEU B O 1
ATOM 7732 N N . HIS B 1 481 ? -30 23.359 -38.938 1 17.98 481 HIS B N 1
ATOM 7733 C CA . HIS B 1 481 ? -30.922 22.531 -38.156 1 17.98 481 HIS B CA 1
ATOM 7734 C C . HIS B 1 481 ? -31.531 23.328 -37 1 17.98 481 HIS B C 1
ATOM 7736 O O . HIS B 1 481 ? -30.906 24.25 -36.469 1 17.98 481 HIS B O 1
ATOM 7742 N N . THR B 1 482 ? -32.844 23.172 -36.781 1 19.12 482 THR B N 1
ATOM 7743 C CA . THR B 1 482 ? -33.844 23.812 -35.906 1 19.12 482 THR B CA 1
ATOM 7744 C C . THR B 1 482 ? -33.375 23.797 -34.469 1 19.12 482 THR B C 1
ATOM 7746 O O . THR B 1 482 ? -33.188 22.734 -33.844 1 19.12 482 THR B O 1
ATOM 7749 N N . PRO B 1 483 ? -32.719 24.828 -34 1 17.88 483 PRO B N 1
ATOM 7750 C CA . PRO B 1 483 ? -31.938 25.047 -32.75 1 17.88 483 PRO B CA 1
ATOM 7751 C C . PRO B 1 483 ? -32.75 24.719 -31.5 1 17.88 483 PRO B C 1
ATOM 7753 O O . PRO B 1 483 ? -32.312 23.891 -30.688 1 17.88 483 PRO B O 1
ATOM 7756 N N . ARG B 1 484 ? -33.094 25.859 -30.719 1 17.19 484 ARG B N 1
ATOM 7757 C CA . ARG B 1 484 ? -32.75 26.406 -29.422 1 17.19 484 ARG B CA 1
ATOM 7758 C C . ARG B 1 484 ? -33.781 26 -28.359 1 17.19 484 ARG B C 1
ATOM 7760 O O . ARG B 1 484 ? -33.438 25.484 -27.312 1 17.19 484 ARG B O 1
ATOM 7767 N N . LEU B 1 485 ? -34.719 26.969 -27.938 1 16.75 485 LEU B N 1
ATOM 7768 C CA . LEU B 1 485 ? -34.719 27.875 -26.797 1 16.75 485 LEU B CA 1
ATOM 7769 C C . LEU B 1 485 ? -35.75 27.469 -25.781 1 16.75 485 LEU B C 1
ATOM 7771 O O . LEU B 1 485 ? -36.969 27.609 -26.016 1 16.75 485 LEU B O 1
ATOM 7775 N N . THR B 1 486 ? -36 26.188 -25.469 1 16.94 486 THR B N 1
ATOM 7776 C CA . THR B 1 486 ? -37.125 26.094 -24.531 1 16.94 486 THR B CA 1
ATOM 7777 C C . THR B 1 486 ? -36.906 27.031 -23.344 1 16.94 486 THR B C 1
ATOM 7779 O O . THR B 1 486 ? -35.844 27.047 -22.75 1 16.94 486 THR B O 1
ATOM 7782 N N . CYS B 1 487 ? -37.781 28.156 -23.188 1 16.73 487 CYS B N 1
ATOM 7783 C CA . CYS B 1 487 ? -38.094 29.312 -22.344 1 16.73 487 CYS B CA 1
ATOM 7784 C C . CYS B 1 487 ? -38.219 28.906 -20.891 1 16.73 487 CYS B C 1
ATOM 7786 O O . CYS B 1 487 ? -39.156 28.172 -20.531 1 16.73 487 CYS B O 1
ATOM 7788 N N . CYS B 1 488 ? -37.125 28.516 -20.203 1 17.45 488 CYS B N 1
ATOM 7789 C CA . CYS B 1 488 ? -37.156 28.328 -18.75 1 17.45 488 CYS B CA 1
ATOM 7790 C C . CYS B 1 488 ? -37.781 29.547 -18.062 1 17.45 488 CYS B C 1
ATOM 7792 O O . CYS B 1 488 ? -37.281 30.656 -18.203 1 17.45 488 CYS B O 1
ATOM 7794 N N . ALA B 1 489 ? -39.188 29.625 -17.984 1 16.7 489 ALA B N 1
ATOM 7795 C CA . ALA B 1 489 ? -39.938 30.703 -17.312 1 16.7 489 ALA B CA 1
ATOM 7796 C C . ALA B 1 489 ? -39.312 31 -15.945 1 16.7 489 ALA B C 1
ATOM 7798 O O . ALA B 1 489 ? -39.188 30.109 -15.109 1 16.7 489 ALA B O 1
ATOM 7799 N N . LEU B 1 490 ? -38.469 32 -15.891 1 17.53 490 LEU B N 1
ATOM 7800 C CA . LEU B 1 490 ? -37.844 32.781 -14.82 1 17.53 490 LEU B CA 1
ATOM 7801 C C . LEU B 1 490 ? -38.906 33.375 -13.891 1 17.53 490 LEU B C 1
ATOM 7803 O O . LEU B 1 490 ? -39.688 34.219 -14.289 1 17.53 490 LEU B O 1
ATOM 7807 N N . ALA B 1 491 ? -39.75 32.469 -13.188 1 16.88 491 ALA B N 1
ATOM 7808 C CA . ALA B 1 491 ? -40.719 33.156 -12.328 1 16.88 491 ALA B CA 1
ATOM 7809 C C . ALA B 1 491 ? -40 34.156 -11.43 1 16.88 491 ALA B C 1
ATOM 7811 O O . ALA B 1 491 ? -39.062 33.812 -10.695 1 16.88 491 ALA B O 1
ATOM 7812 N N . CYS B 1 492 ? -40 35.438 -11.875 1 16.22 492 CYS B N 1
ATOM 7813 C CA . CYS B 1 492 ? -39.438 36.719 -11.445 1 16.22 492 CYS B CA 1
ATOM 7814 C C . CYS B 1 492 ? -39.875 37.062 -10.023 1 16.22 492 CYS B C 1
ATOM 7816 O O . CYS B 1 492 ? -39.094 37.625 -9.25 1 16.22 492 CYS B O 1
ATOM 7818 N N . PRO B 1 493 ? -41.219 36.812 -9.758 1 16.97 493 PRO B N 1
ATOM 7819 C CA . PRO B 1 493 ? -41.688 38.156 -9.383 1 16.97 493 PRO B CA 1
ATOM 7820 C C . PRO B 1 493 ? -41.188 38.594 -8.016 1 16.97 493 PRO B C 1
ATOM 7822 O O . PRO B 1 493 ? -40.594 37.812 -7.277 1 16.97 493 PRO B O 1
ATOM 7825 N N . ALA B 1 494 ? -42.156 39.156 -7.199 1 16.88 494 ALA B N 1
ATOM 7826 C CA . ALA B 1 494 ? -42.375 40.406 -6.504 1 16.88 494 ALA B CA 1
ATOM 7827 C C . ALA B 1 494 ? -41.844 40.344 -5.074 1 16.88 494 ALA B C 1
ATOM 7829 O O . ALA B 1 494 ? -42.094 39.406 -4.348 1 16.88 494 ALA B O 1
ATOM 7830 N N . PRO B 1 495 ? -40.719 41.094 -4.793 1 18.11 495 PRO B N 1
ATOM 7831 C CA . PRO B 1 495 ? -39.906 41.281 -3.611 1 18.11 495 PRO B CA 1
ATOM 7832 C C . PRO B 1 495 ? -40.688 41.625 -2.359 1 18.11 495 PRO B C 1
ATOM 7834 O O . PRO B 1 495 ? -40.219 41.406 -1.239 1 18.11 495 PRO B O 1
ATOM 7837 N N . ALA B 1 496 ? -41.812 42.406 -2.641 1 15.85 496 ALA B N 1
ATOM 7838 C CA . ALA B 1 496 ? -41.781 43.719 -1.985 1 15.85 496 ALA B CA 1
ATOM 7839 C C . ALA B 1 496 ? -41.969 43.562 -0.48 1 15.85 496 ALA B C 1
ATOM 7841 O O . ALA B 1 496 ? -41.344 44.25 0.309 1 15.85 496 ALA B O 1
ATOM 7842 N N . VAL B 1 497 ? -43.031 42.812 -0.017 1 16.98 497 VAL B N 1
ATOM 7843 C CA . VAL B 1 497 ? -43.844 43.688 0.825 1 16.98 497 VAL B CA 1
ATOM 7844 C C . VAL B 1 497 ? -43.125 43.969 2.148 1 16.98 497 VAL B C 1
ATOM 7846 O O . VAL B 1 497 ? -42.219 43.219 2.529 1 16.98 497 VAL B O 1
ATOM 7849 N N . SER B 1 498 ? -43.781 44.594 3.053 1 16.56 498 SER B N 1
ATOM 7850 C CA . SER B 1 498 ? -43.938 45.719 3.955 1 16.56 498 SER B CA 1
ATOM 7851 C C . SER B 1 498 ? -43.531 45.344 5.383 1 16.56 498 SER B C 1
ATOM 7853 O O . SER B 1 498 ? -43.656 46.188 6.293 1 16.56 498 SER B O 1
ATOM 7855 N N . ALA B 1 499 ? -43.188 43.969 5.535 1 16.41 499 ALA B N 1
ATOM 7856 C CA . ALA B 1 499 ? -43.594 43.781 6.922 1 16.41 499 ALA B CA 1
ATOM 7857 C C . ALA B 1 499 ? -42.781 44.656 7.863 1 16.41 499 ALA B C 1
ATOM 7859 O O . ALA B 1 499 ? -41.562 44.656 7.812 1 16.41 499 ALA B O 1
ATOM 7860 N N . LEU B 1 500 ? -43.312 45.688 8.391 1 16.52 500 LEU B N 1
ATOM 7861 C CA . LEU B 1 500 ? -43.094 46.875 9.219 1 16.52 500 LEU B CA 1
ATOM 7862 C C . LEU B 1 500 ? -42.469 46.5 10.562 1 16.52 500 LEU B C 1
ATOM 7864 O O . LEU B 1 500 ? -42.344 47.344 11.453 1 16.52 500 LEU B O 1
ATOM 7868 N N . PRO B 1 501 ? -41.75 45.281 10.539 1 17 501 PRO B N 1
ATOM 7869 C CA . PRO B 1 501 ? -41.844 45 11.977 1 17 501 PRO B CA 1
ATOM 7870 C C . PRO B 1 501 ? -41.188 46.094 12.828 1 17 501 PRO B C 1
ATOM 7872 O O . PRO B 1 501 ? -40.375 46.875 12.328 1 17 501 PRO B O 1
ATOM 7875 N N . LEU B 1 502 ? -41.312 45.844 14.062 1 17.36 502 LEU B N 1
ATOM 7876 C CA . LEU B 1 502 ? -41.344 46.625 15.305 1 17.36 502 LEU B CA 1
ATOM 7877 C C . LEU B 1 502 ? -39.938 47.062 15.703 1 17.36 502 LEU B C 1
ATOM 7879 O O . LEU B 1 502 ? -38.969 46.312 15.523 1 17.36 502 LEU B O 1
ATOM 7883 N N . SER B 1 503 ? -39.75 48.25 16 1 15.77 503 SER B N 1
ATOM 7884 C CA . SER B 1 503 ? -38.875 49.406 16.312 1 15.77 503 SER B CA 1
ATOM 7885 C C . SER B 1 503 ? -37.906 49.062 17.422 1 15.77 503 SER B C 1
ATOM 7887 O O . SER B 1 503 ? -38.219 49.125 18.609 1 15.77 503 SER B O 1
ATOM 7889 N N . GLY B 1 504 ? -37.219 47.938 17.344 1 16.27 504 GLY B N 1
ATOM 7890 C CA . GLY B 1 504 ? -36.562 47.656 18.609 1 16.27 504 GLY B CA 1
ATOM 7891 C C . GLY B 1 504 ? -35.406 48.594 18.875 1 16.27 504 GLY B C 1
ATOM 7892 O O . GLY B 1 504 ? -34.594 48.312 19.781 1 16.27 504 GLY B O 1
ATOM 7893 N N . PHE B 1 505 ? -34.906 49.562 18.156 1 16.19 505 PHE B N 1
ATOM 7894 C CA . PHE B 1 505 ? -33.469 49.844 18 1 16.19 505 PHE B CA 1
ATOM 7895 C C . PHE B 1 505 ? -32.844 50.25 19.328 1 16.19 505 PHE B C 1
ATOM 7897 O O . PHE B 1 505 ? -31.703 49.906 19.609 1 16.19 505 PHE B O 1
ATOM 7904 N N . HIS B 1 506 ? -33.344 51.188 20.266 1 14.79 506 HIS B N 1
ATOM 7905 C CA . HIS B 1 506 ? -32.5 52.375 20.297 1 14.79 506 HIS B CA 1
ATOM 7906 C C . HIS B 1 506 ? -31.203 52.156 21.047 1 14.79 506 HIS B C 1
ATOM 7908 O O . HIS B 1 506 ? -30.125 52.469 20.562 1 14.79 506 HIS B O 1
ATOM 7914 N N . THR B 1 507 ? -31.031 52.031 22.484 1 15.51 507 THR B N 1
ATOM 7915 C CA . THR B 1 507 ? -30.391 53.156 23.156 1 15.51 507 THR B CA 1
ATOM 7916 C C . THR B 1 507 ? -28.875 53 23.125 1 15.51 507 THR B C 1
ATOM 7918 O O . THR B 1 507 ? -28.359 51.875 23.125 1 15.51 507 THR B O 1
ATOM 7921 N N . LEU B 1 508 ? -28.062 54.188 23.281 1 15.26 508 LEU B N 1
ATOM 7922 C CA . LEU B 1 508 ? -26.875 55 23.047 1 15.26 508 LEU B CA 1
ATOM 7923 C C . LEU B 1 508 ? -25.797 54.688 24.078 1 15.26 508 LEU B C 1
ATOM 7925 O O . LEU B 1 508 ? -24.594 54.781 23.781 1 15.26 508 LEU B O 1
ATOM 7929 N N . HIS B 1 509 ? -25.922 54.219 25.344 1 14.84 509 HIS B N 1
ATOM 7930 C CA . HIS B 1 509 ? -25.219 55.156 26.219 1 14.84 509 HIS B CA 1
ATOM 7931 C C . HIS B 1 509 ? -23.703 55 26.078 1 14.84 509 HIS B C 1
ATOM 7933 O O . HIS B 1 509 ? -23.219 53.969 25.594 1 14.84 509 HIS B O 1
ATOM 7939 N N . PHE B 1 510 ? -22.875 55.469 27.234 1 14.64 510 PHE B N 1
ATOM 7940 C CA . PHE B 1 510 ? -22.016 56.562 27.688 1 14.64 510 PHE B CA 1
ATOM 7941 C C . PHE B 1 510 ? -20.562 56.125 27.766 1 14.64 510 PHE B C 1
ATOM 7943 O O . PHE B 1 510 ? -19.688 56.719 27.156 1 14.64 510 PHE B O 1
ATOM 7950 N N . SER B 1 511 ? -19.906 55.875 29.016 1 14.77 511 SER B N 1
ATOM 7951 C CA . SER B 1 511 ? -18.984 56.781 29.672 1 14.77 511 SER B CA 1
ATOM 7952 C C . SER B 1 511 ? -17.531 56.406 29.422 1 14.77 511 SER B C 1
ATOM 7954 O O . SER B 1 511 ? -17.25 55.25 29.094 1 14.77 511 SER B O 1
ATOM 7956 N N . PHE B 1 512 ? -16.547 57.219 30 1 15 512 PHE B N 1
ATOM 7957 C CA . PHE B 1 512 ? -15.383 58.094 29.906 1 15 512 PHE B CA 1
ATOM 7958 C C . PHE B 1 512 ? -14.109 57.344 30.234 1 15 512 PHE B C 1
ATOM 7960 O O . PHE B 1 512 ? -13.094 57.469 29.547 1 15 512 PHE B O 1
ATOM 7967 N N . LEU B 1 513 ? -13.891 56.656 31.516 1 14.23 513 LEU B N 1
ATOM 7968 C CA . LEU B 1 513 ? -12.938 57.375 32.344 1 14.23 513 LEU B CA 1
ATOM 7969 C C . LEU B 1 513 ? -11.5 57.031 31.938 1 14.23 513 LEU B C 1
ATOM 7971 O O . LEU B 1 513 ? -11.266 56.062 31.234 1 14.23 513 LEU B O 1
ATOM 7975 N N . SER B 1 514 ? -10.602 56.594 32.969 1 14.58 514 SER B N 1
ATOM 7976 C CA . SER B 1 514 ? -9.57 57.406 33.625 1 14.58 514 SER B CA 1
ATOM 7977 C C . SER B 1 514 ? -8.203 57.156 32.969 1 14.58 514 SER B C 1
ATOM 7979 O O . SER B 1 514 ? -7.531 58.094 32.562 1 14.58 514 SER B O 1
ATOM 7981 N N . ILE B 1 515 ? -7.164 56.562 33.75 1 15.05 515 ILE B N 1
ATOM 7982 C CA . ILE B 1 515 ? -6.074 57.281 34.406 1 15.05 515 ILE B CA 1
ATOM 7983 C C . ILE B 1 515 ? -4.793 57.125 33.594 1 15.05 515 ILE B C 1
ATOM 7985 O O . ILE B 1 515 ? -4.652 56.156 32.844 1 15.05 515 ILE B O 1
ATOM 7989 N N . LEU B 1 516 ? -3.533 57.312 34.219 1 14.97 516 LEU B N 1
ATOM 7990 C CA . LEU B 1 516 ? -2.461 58.312 34.188 1 14.97 516 LEU B CA 1
ATOM 7991 C C . LEU B 1 516 ? -1.294 57.812 33.344 1 14.97 516 LEU B C 1
ATOM 7993 O O . LEU B 1 516 ? -1.401 57.719 32.125 1 14.97 516 LEU B O 1
ATOM 7997 N N . SER B 1 517 ? -0.03 57.594 34 1 15.25 517 SER B N 1
ATOM 7998 C CA . SER B 1 517 ? 1.148 58.469 33.969 1 15.25 517 SER B CA 1
ATOM 7999 C C . SER B 1 517 ? 2.207 57.906 33 1 15.25 517 SER B C 1
ATOM 8001 O O . SER B 1 517 ? 2.213 56.719 32.719 1 15.25 517 SER B O 1
ATOM 8003 N N . SER B 1 518 ? 3.404 58.625 32.719 1 14.87 518 SER B N 1
ATOM 8004 C CA . SER B 1 518 ? 4.391 59.156 31.797 1 14.87 518 SER B CA 1
ATOM 8005 C C . SER B 1 518 ? 5.648 58.312 31.766 1 14.87 518 SER B C 1
ATOM 8007 O O . SER B 1 518 ? 6.609 58.625 31.062 1 14.87 518 SER B O 1
ATOM 8009 N N . LYS B 1 519 ? 5.957 57.188 32.5 1 16.47 519 LYS B N 1
ATOM 8010 C CA . LYS B 1 519 ? 7.363 57.156 32.906 1 16.47 519 LYS B CA 1
ATOM 8011 C C . LYS B 1 519 ? 8.281 57.125 31.688 1 16.47 519 LYS B C 1
ATOM 8013 O O . LYS B 1 519 ? 8 56.438 30.719 1 16.47 519 LYS B O 1
ATOM 8018 N N . THR B 1 520 ? 9.5 57.875 31.547 1 15.69 520 THR B N 1
ATOM 8019 C CA . THR B 1 520 ? 10.523 58.562 30.781 1 15.69 520 THR B CA 1
ATOM 8020 C C . THR B 1 520 ? 11.523 57.562 30.203 1 15.69 520 THR B C 1
ATOM 8022 O O . THR B 1 520 ? 11.977 57.719 29.062 1 15.69 520 THR B O 1
ATOM 8025 N N . GLY B 1 521 ? 12.188 56.562 30.875 1 17.08 521 GLY B N 1
ATOM 8026 C CA . GLY B 1 521 ? 13.641 56.594 30.953 1 17.08 521 GLY B CA 1
ATOM 8027 C C . GLY B 1 521 ? 14.312 56.031 29.719 1 17.08 521 GLY B C 1
ATOM 8028 O O . GLY B 1 521 ? 13.914 54.969 29.234 1 17.08 521 GLY B O 1
ATOM 8029 N N . CYS B 1 522 ? 15.172 56.719 28.844 1 16.69 522 CYS B N 1
ATOM 8030 C CA . CYS B 1 522 ? 15.875 56.75 27.578 1 16.69 522 CYS B CA 1
ATOM 8031 C C . CYS B 1 522 ? 17.062 55.812 27.578 1 16.69 522 CYS B C 1
ATOM 8033 O O . CYS B 1 522 ? 18.094 56.062 26.953 1 16.69 522 CYS B O 1
ATOM 8035 N N . GLY B 1 523 ? 17.141 54.719 28.203 1 17.61 523 GLY B N 1
ATOM 8036 C CA . GLY B 1 523 ? 18.5 54.219 28.406 1 17.61 523 GLY B CA 1
ATOM 8037 C C . GLY B 1 523 ? 19.203 53.906 27.094 1 17.61 523 GLY B C 1
ATOM 8038 O O . GLY B 1 523 ? 18.562 53.625 26.094 1 17.61 523 GLY B O 1
ATOM 8039 N N . THR B 1 524 ? 20.594 54.188 26.891 1 17.94 524 THR B N 1
ATOM 8040 C CA . THR B 1 524 ? 21.781 54.438 26.062 1 17.94 524 THR B CA 1
ATOM 8041 C C . THR B 1 524 ? 22.266 53.125 25.422 1 17.94 524 THR B C 1
ATOM 8043 O O . THR B 1 524 ? 22.734 52.219 26.125 1 17.94 524 THR B O 1
ATOM 8046 N N . GLU B 1 525 ? 21.625 52.531 24.516 1 17.72 525 GLU B N 1
ATOM 8047 C CA . GLU B 1 525 ? 22.047 51.25 23.953 1 17.72 525 GLU B CA 1
ATOM 8048 C C . GLU B 1 525 ? 23.359 51.375 23.203 1 17.72 525 GLU B C 1
ATOM 8050 O O . GLU B 1 525 ? 23.516 52.281 22.375 1 17.72 525 GLU B O 1
ATOM 8055 N N . ASP B 1 526 ? 24.422 50.781 23.641 1 17.44 526 ASP B N 1
ATOM 8056 C CA . ASP B 1 526 ? 25.828 50.688 23.312 1 17.44 526 ASP B CA 1
ATOM 8057 C C . ASP B 1 526 ? 26.016 50.094 21.906 1 17.44 526 ASP B C 1
ATOM 8059 O O . ASP B 1 526 ? 25.578 48.969 21.641 1 17.44 526 ASP B O 1
ATOM 8063 N N . TYR B 1 527 ? 26.172 50.844 20.797 1 17.28 527 TYR B N 1
ATOM 8064 C CA . TYR B 1 527 ? 26.344 50.656 19.359 1 17.28 527 TYR B CA 1
ATOM 8065 C C . TYR B 1 527 ? 27.672 50 19.047 1 17.28 527 TYR B C 1
ATOM 8067 O O . TYR B 1 527 ? 28.656 50.688 18.703 1 17.28 527 TYR B O 1
ATOM 8075 N N . LYS B 1 528 ? 28.281 49.188 19.75 1 18.27 528 LYS B N 1
ATOM 8076 C CA . LYS B 1 528 ? 29.688 49.062 19.391 1 18.27 528 LYS B CA 1
ATOM 8077 C C . LYS B 1 528 ? 29.844 48.688 17.922 1 18.27 528 LYS B C 1
ATOM 8079 O O . LYS B 1 528 ? 30.609 49.312 17.203 1 18.27 528 LYS B O 1
ATOM 8084 N N . GLY B 1 529 ? 29.922 47.406 17.547 1 16.88 529 GLY B N 1
ATOM 8085 C CA . GLY B 1 529 ? 31.125 46.812 16.969 1 16.88 529 GLY B CA 1
ATOM 8086 C C . GLY B 1 529 ? 31.109 46.812 15.445 1 16.88 529 GLY B C 1
ATOM 8087 O O . GLY B 1 529 ? 30.375 46.062 14.828 1 16.88 529 GLY B O 1
ATOM 8088 N N . VAL B 1 530 ? 31.125 47.938 14.695 1 18.55 530 VAL B N 1
ATOM 8089 C CA . VAL B 1 530 ? 31.047 48.188 13.258 1 18.55 530 VAL B CA 1
ATOM 8090 C C . VAL B 1 530 ? 32.312 47.688 12.57 1 18.55 530 VAL B C 1
ATOM 8092 O O . VAL B 1 530 ? 33.25 48.469 12.359 1 18.55 530 VAL B O 1
ATOM 8095 N N . HIS B 1 531 ? 33.031 46.781 12.852 1 16.91 531 HIS B N 1
ATOM 8096 C CA . HIS B 1 531 ? 34.375 46.906 12.281 1 16.91 531 HIS B CA 1
ATOM 8097 C C . HIS B 1 531 ? 34.312 47.062 10.773 1 16.91 531 HIS B C 1
ATOM 8099 O O . HIS B 1 531 ? 34.875 48.031 10.227 1 16.91 531 HIS B O 1
ATOM 8105 N N . GLY B 1 532 ? 35.031 46.25 9.852 1 17.02 532 GLY B N 1
ATOM 8106 C CA . GLY B 1 532 ? 36.281 46.312 9.094 1 17.02 532 GLY B CA 1
ATOM 8107 C C . GLY B 1 532 ? 36.031 46.531 7.605 1 17.02 532 GLY B C 1
ATOM 8108 O O . GLY B 1 532 ? 36.719 47.344 6.977 1 17.02 532 GLY B O 1
ATOM 8109 N N . ARG B 1 533 ? 35.469 45.719 6.645 1 18.11 533 ARG B N 1
ATOM 8110 C CA . ARG B 1 533 ? 36.125 45.688 5.352 1 18.11 533 ARG B CA 1
ATOM 8111 C C . ARG B 1 533 ? 35.75 46.875 4.5 1 18.11 533 ARG B C 1
ATOM 8113 O O . ARG B 1 533 ? 34.594 47.281 4.434 1 18.11 533 ARG B O 1
ATOM 8120 N N . THR B 1 534 ? 36.719 47.812 4.184 1 17.58 534 THR B N 1
ATOM 8121 C CA . THR B 1 534 ? 37 49.062 3.498 1 17.58 534 THR B CA 1
ATOM 8122 C C . THR B 1 534 ? 36.75 48.938 2.002 1 17.58 534 THR B C 1
ATOM 8124 O O . THR B 1 534 ? 37.312 48.062 1.331 1 17.58 534 THR B O 1
ATOM 8127 N N . ILE B 1 535 ? 35.656 49.094 1.456 1 17.97 535 ILE B N 1
ATOM 8128 C CA . ILE B 1 535 ? 35.438 49.125 0.013 1 17.97 535 ILE B CA 1
ATOM 8129 C C . ILE B 1 535 ? 36.156 50.344 -0.582 1 17.97 535 ILE B C 1
ATOM 8131 O O . ILE B 1 535 ? 35.906 51.469 -0.164 1 17.97 535 ILE B O 1
ATOM 8135 N N . ARG B 1 536 ? 37.469 50.312 -1.218 1 18.19 536 ARG B N 1
ATOM 8136 C CA . ARG B 1 536 ? 38.312 51.312 -1.867 1 18.19 536 ARG B CA 1
ATOM 8137 C C . ARG B 1 536 ? 37.594 51.969 -3.057 1 18.19 536 ARG B C 1
ATOM 8139 O O . ARG B 1 536 ? 37.062 51.25 -3.916 1 18.19 536 ARG B O 1
ATOM 8146 N N . VAL B 1 537 ? 37.188 53.094 -2.871 1 18.22 537 VAL B N 1
ATOM 8147 C CA . VAL B 1 537 ? 36.75 54.094 -3.826 1 18.22 537 VAL B CA 1
ATOM 8148 C C . VAL B 1 537 ? 37.906 54.562 -4.695 1 18.22 537 VAL B C 1
ATOM 8150 O O . VAL B 1 537 ? 38.969 54.938 -4.176 1 18.22 537 VAL B O 1
ATOM 8153 N N . CYS B 1 538 ? 38.031 54.312 -6.027 1 21.05 538 CYS B N 1
ATOM 8154 C CA . CYS B 1 538 ? 38.844 54.656 -7.176 1 21.05 538 CYS B CA 1
ATOM 8155 C C . CYS B 1 538 ? 39.062 56.188 -7.258 1 21.05 538 CYS B C 1
ATOM 8157 O O . CYS B 1 538 ? 38.094 56.938 -7.188 1 21.05 538 CYS B O 1
ATOM 8159 N N . ASP B 1 539 ? 40.219 56.656 -6.684 1 18.12 539 ASP B N 1
ATOM 8160 C CA . ASP B 1 539 ? 41.062 57.438 -7.566 1 18.12 539 ASP B CA 1
ATOM 8161 C C . ASP B 1 539 ? 41.688 56.562 -8.656 1 18.12 539 ASP B C 1
ATOM 8163 O O . ASP B 1 539 ? 42.125 55.438 -8.383 1 18.12 539 ASP B O 1
#

pLDDT: mean 78.66, std 32.44, range [14.23, 98.94]

Radius of gyration: 35.16 Å; Cα contacts (8 Å, |Δi|>4): 2084; chains: 2; bounding box: 101×120×109 Å

Organism: Equus caballus (NCBI:txid9796)